Protein AF-A0A1Q7Y8P3-F1 (afdb_monomer_lite)

Sequence (904 aa):
MPASIPWQLLKSTLINNYAVGDIDGDEREEIITLSDDGTFLLIFSYFKYGDLSSSLSDTTWGQVVTMWTSKNVVSGPTSSWTLSADDQIFVANIDLSSSGSEVVIFNPNTSSLGVLKWTGTELQCVWFSTQEIPGYGSASSWVMTPGATSLTPISLAVGGETGFVIFDRLFRRIGVLDWMEDATTSGNLCCIWQATGEVFEGLSPMELVPDDQYFGVNMTGLSHSVMRWNPSMALFAALQWIGKLEVVWSGGGSVNGAVTWTLGAGDRFYCADVDGDGADEIVAVVTVTDATIPVGGVIGVFRWSNSEIECIGTQGLPGAVNTPLFPRFTDGGQSSNHIVIFNPEGFLGGTQEPRISVFQWDSDNHLALDQGYSVNAVAAGENSSSWTLKNSDQFFCADVDGDGDDEIIALAASGAAMGVFKWNGSELLCVWQVSTVVNGWGLNLIADAPATPFPYAQESFTTGDQPAIYQFISNELYQTIQAKVSDCVWCNDQSPCSQNDIRSCYKCLDNDDFVALLKQLQGLTVDPDYSATDWSTVTAALTQDFMYAYASYCLDSASQGDIRAEFLNLNKAGDFANYQTILNEANGDSIPPMPGAPASDWAAMKAALAEECGCVDDVMNLIHNMNTFAQDLEDLQTGEVSTVINNVDSDVQSQQSSAALFWIGEIADSLICGASVIPEEKEAQGALAMTASLFGTALSSTSANTPPQEVMLTEYEPTIEHEYETSIANNNQNEVIVLQDAFKLPFVNSLANAAWTWPPEFTNSASGDSDPSALLDLTATQNAYRLDFYKMIIPARFKIMVWNSADDSRPYYLAGGNRIGWETYYINVPSQAVYTESVGHNEWNIYVIFGGSDDASKSGSWIYPTTTLTDDLFQTLGVSKEDFFKRLAGWNTIQSITYEPSSL

pLDDT: mean 75.7, std 17.97, range [24.34, 96.0]

Secondary structure (DSSP, 8-state):
-PPPEEGGGG-SS----EEEE-SSSSSSPEEEEE-TTS-EEEEEEEEEGGGT-GGGTT---EEEEEEEEEESEE--SS--EE--TT-EEEEE--S--SS--EEEEEETTTTEEEEEEE-SS-EEEEEEEESEEPB-TTPPPEE--TTTEEEEEEE-STTS-EEEEEEETTTTEEEEEEEE-STTTSSEEEEEEEEESS--SBSS-----TT-EEEEEEETTEEEEEEEEETTTTEEEEEEESSSEEEEEEEESEEEBSSEEEP-TT-EEEEE--SSSSS-EEEEEEE---TTSS-SEEEEEEEEETTEEEEEEEEEESEE---EE--EEEETTEEEE-EEEEEEEEEETTEEEEEEEEEEE-TTS-EEEEEEEEESEEEE-TT--PEEP-TTEEEEEE--SSSSS-EEEEEETTTTEEEEEEE-SSSEEEEEEESSEE--SSHHHHHTSPP-B---TTS---STTHHHHHHHHHHHHHHHHHHHHHH-GGGSSSS--BTTBGGGGGGG--HHHHHHHHHHHTTPPPPTTS-HHHHHHHHHHHHHHHHHHHHHHHH-TT--SSGGGGTT-GGGTTTHHHHHHHHT-TT-SSSPPPTTS-HHHHHHHHHHHHHHHHHHHHHHHHHHHHHHHHHHHHHHHHHHHHHHHHHH-TT-------------HHHHHHHHHHTTT--S-HHHHHHHHHHHHHHHHHTTS--TTSPPP---GGGSHHHHHHHHHHHHHHHHHHHHHHTTBTTHHHHHHHHHTTT----TTTS-SSS----TTHHHHHHHHHHHHHHHHHHHHHHHH-EEEEEEEESSSS-EEEEE-SSSSEEEEE----TTSEEEEEEETTEEEEEEEEBS-S-GGGGGG-B---HHHHHIIIIIS---HHHHHHT-TT-TTSEEEE---S--

Foldseek 3Di:
DFFWFWLLQLDDLDQPAWEWWWAFQPLFIWIWGARQAQFKIWIKFKDDLCVLDVVQVPDPAIAIATQDMDTQWAAADPDIDGTGNQKHWYWAQFPLDSGITWIWIARLQQQKIFIWHDPVRYIHTPDIDTQWFCAPDPDHIDGHDRPFKDWEWADDDDRRHIWIWIAGLPQQKIFIWGWDPDPPCVTGTHTHGMDTQWFAPEPGTDGRHSQKDKYYWQADPQGRWIWIAHAVFQKIFIWHDPSYTHTQDIDHQWAAACHIDGRHSQKDWDWDQAFPPPTIKIKIKGQDPDPVDQARIKIWIWHCDPSYIHTDEMDGHQAGWDDWAWWWDDAPNDIGIKTKTWHQQGHDPHHGAIWIWIWDQDPVRYIDTDPQDIDQWACADPPGHIGGDHSSKDWYWTSSPSPPTIWIWIARNPQSKIFTWHDPNRGIHGSDMDRTIRHYDFLLVLLPRPFAFDLQVPPVQDDFCQLVLQQVLLLQLCVLCVVLLVVDPVCPDDQHCDSSHNLSCLQSDALVSLLSSLVSLVVDDDDPVGDPVSSVVNSVNSLLQSLQSHLCCLLPVNDRGHCLVCLLVPVCQVSLLVSLVLLPDPVCPSPNGRPPRDPVSSNVSSVLSSLLSNLSNLLVVLLVLLLLVLVVVLVLLLVLLVVLCCQQDVPPPDDDDDEWAFACQSLSGRCQVPVLRDPDAPLVSLVVSCVSRVSSIVSPPCPPPDDDDQDDSPHPSVNSVVNSVNNNVVSSVSSVSQSRGSSSRSSVSVSSPPSSPDDPQSVDPDDPPDDVVVVVSSLSSSLSSNQVSCLVNLQSFKAKEKEFFDLAQFDWAWDDDPDDDTDTGTQPADPLQKDWDAPPPSTIMIIGIWGDDLDRVVSVPTDGRDPSNSCCVCPVSVDDPCCCRVCHPSNVSRHYRYDDHPDD

Radius of gyration: 35.26 Å; chains: 1; bounding box: 88×80×114 Å

Structure (mmCIF, N/CA/C/O backbone):
data_AF-A0A1Q7Y8P3-F1
#
_entry.id   AF-A0A1Q7Y8P3-F1
#
loop_
_atom_site.group_PDB
_atom_site.id
_atom_site.type_symbol
_atom_site.label_atom_id
_atom_site.label_alt_id
_atom_site.label_comp_id
_atom_site.label_asym_id
_atom_site.label_entity_id
_atom_site.label_seq_id
_atom_site.pdbx_PDB_ins_code
_atom_site.Cartn_x
_atom_site.Cartn_y
_atom_site.Cartn_z
_atom_site.occupancy
_atom_site.B_iso_or_equiv
_atom_site.auth_seq_id
_atom_site.auth_comp_id
_atom_site.auth_asym_id
_atom_site.auth_atom_id
_atom_site.pdbx_PDB_model_num
ATOM 1 N N . MET A 1 1 ? 2.728 9.962 6.505 1.00 46.41 1 MET A N 1
ATOM 2 C CA . MET A 1 1 ? 2.026 8.716 6.133 1.00 46.41 1 MET A CA 1
ATOM 3 C C . MET A 1 1 ? 1.558 8.842 4.683 1.00 46.41 1 MET A C 1
ATOM 5 O O . MET A 1 1 ? 1.087 9.909 4.327 1.00 46.41 1 MET A O 1
ATOM 9 N N . PRO A 1 2 ? 1.720 7.842 3.815 1.00 52.31 2 PRO A N 1
ATOM 10 C CA . PRO A 1 2 ? 1.445 7.994 2.382 1.00 52.31 2 PRO A CA 1
ATOM 11 C C . PRO A 1 2 ? -0.027 8.167 2.024 1.00 52.31 2 PRO A C 1
ATOM 13 O O . PRO A 1 2 ? -0.910 7.618 2.681 1.00 52.31 2 PRO A O 1
ATOM 16 N N . ALA A 1 3 ? -0.242 8.847 0.900 1.00 52.56 3 ALA A N 1
ATOM 17 C CA . ALA A 1 3 ? -1.506 8.854 0.185 1.00 52.56 3 ALA A CA 1
ATOM 18 C C . ALA A 1 3 ? -1.855 7.469 -0.373 1.00 52.56 3 ALA A C 1
ATOM 20 O O . ALA A 1 3 ? -0.966 6.695 -0.729 1.00 52.56 3 ALA A O 1
ATOM 21 N N . SER A 1 4 ? -3.149 7.205 -0.534 1.00 59.16 4 SER A N 1
ATOM 22 C CA . SER A 1 4 ? -3.628 6.129 -1.397 1.00 59.16 4 SER A CA 1
ATOM 23 C C . SER A 1 4 ? -3.256 6.380 -2.851 1.00 59.16 4 SER A C 1
ATOM 25 O O . SER A 1 4 ? -3.197 7.528 -3.302 1.00 59.16 4 SER A O 1
ATOM 27 N N . ILE A 1 5 ? -3.055 5.306 -3.612 1.00 57.44 5 ILE A N 1
ATOM 28 C CA . ILE A 1 5 ? -2.610 5.405 -5.001 1.00 57.44 5 ILE A CA 1
ATOM 29 C C . ILE A 1 5 ? -3.574 4.653 -5.923 1.00 57.44 5 ILE A C 1
ATOM 31 O O . ILE A 1 5 ? -3.691 3.427 -5.842 1.00 57.44 5 ILE A O 1
ATOM 35 N N . PRO A 1 6 ? -4.252 5.359 -6.849 1.00 57.16 6 PRO A N 1
ATOM 36 C CA . PRO A 1 6 ? -4.985 4.747 -7.943 1.00 57.16 6 PRO A CA 1
ATOM 37 C C . PRO A 1 6 ? -4.081 3.818 -8.753 1.00 57.16 6 PRO A C 1
ATOM 39 O O . PRO A 1 6 ? -3.224 4.250 -9.520 1.00 57.16 6 PRO A O 1
ATOM 42 N N . TRP A 1 7 ? -4.311 2.514 -8.624 1.00 61.47 7 TRP A N 1
ATOM 43 C CA . TRP A 1 7 ? -3.541 1.469 -9.300 1.00 61.47 7 TRP A CA 1
ATOM 44 C C . TRP A 1 7 ? -3.562 1.635 -10.833 1.00 61.47 7 TRP A C 1
ATOM 46 O O . TRP A 1 7 ? -2.636 1.259 -11.547 1.00 61.47 7 TRP A O 1
ATOM 56 N N . GLN A 1 8 ? -4.607 2.285 -11.350 1.00 55.53 8 GLN A N 1
ATOM 57 C CA . GLN A 1 8 ? -4.766 2.659 -12.756 1.00 55.53 8 GLN A CA 1
ATOM 58 C C . GLN A 1 8 ? -3.674 3.626 -13.283 1.00 55.53 8 GLN A C 1
ATOM 60 O O . GLN A 1 8 ? -3.577 3.781 -14.500 1.00 55.53 8 GLN A O 1
ATOM 65 N N . LEU A 1 9 ? -2.867 4.255 -12.416 1.00 51.78 9 LEU A N 1
ATOM 66 C CA . LEU A 1 9 ? -1.700 5.079 -12.782 1.00 51.78 9 LEU A CA 1
ATOM 67 C C . LEU A 1 9 ? -0.498 4.233 -13.220 1.00 51.78 9 LEU A C 1
ATOM 69 O O . LEU A 1 9 ? 0.322 4.693 -14.005 1.00 51.78 9 LEU A O 1
ATOM 73 N N . LEU A 1 10 ? -0.427 2.979 -12.766 1.00 56.03 10 LEU A N 1
ATOM 74 C CA . LEU A 1 10 ? 0.621 2.009 -13.099 1.00 56.03 10 LEU A CA 1
ATOM 75 C C . LEU A 1 10 ? 0.317 1.257 -14.412 1.00 56.03 10 LEU A C 1
ATOM 77 O O . LEU A 1 10 ? 0.784 0.143 -14.632 1.00 56.03 10 LEU A O 1
ATOM 81 N N . LYS A 1 11 ? -0.524 1.825 -15.288 1.00 50.91 11 LYS A N 1
ATOM 82 C CA . LYS A 1 11 ? -0.815 1.258 -16.615 1.00 50.91 11 LYS A CA 1
ATOM 83 C C . LYS A 1 11 ? 0.432 1.360 -17.490 1.00 50.91 11 LYS A C 1
ATOM 85 O O . LYS A 1 11 ? 0.793 2.465 -17.876 1.00 50.91 11 LYS A O 1
ATOM 90 N N . SER A 1 12 ? 0.995 0.237 -17.932 1.00 45.47 12 SER A N 1
ATOM 91 C CA . SER A 1 12 ? 0.577 -0.416 -19.178 1.00 45.47 12 SER A CA 1
ATOM 92 C C . SER A 1 12 ? 1.350 -1.717 -19.507 1.00 45.47 12 SER A C 1
ATOM 94 O O . SER A 1 12 ? 2.410 -1.725 -20.124 1.00 45.47 12 SER A O 1
ATOM 96 N N . THR A 1 13 ? 0.709 -2.874 -19.335 1.00 42.16 13 THR A N 1
ATOM 97 C CA . THR A 1 13 ? 1.094 -4.161 -19.967 1.00 42.16 13 THR A CA 1
ATOM 98 C C . THR A 1 13 ? 2.441 -4.820 -19.616 1.00 42.16 13 THR A C 1
ATOM 100 O O . THR A 1 13 ? 2.543 -6.016 -19.883 1.00 42.16 13 THR A O 1
ATOM 103 N N . LEU A 1 14 ? 3.432 -4.140 -19.025 1.00 45.69 14 LEU A N 1
ATOM 104 C CA . LEU A 1 14 ? 4.710 -4.742 -18.610 1.00 45.69 14 LEU A CA 1
ATOM 105 C C . LEU A 1 14 ? 5.315 -4.032 -17.384 1.00 45.69 14 LEU A C 1
ATOM 107 O O . LEU A 1 14 ? 6.270 -3.265 -17.525 1.00 45.69 14 LEU A O 1
ATOM 111 N N . ILE A 1 15 ? 4.851 -4.372 -16.175 1.00 49.50 15 ILE A N 1
ATOM 112 C CA . ILE A 1 15 ? 5.590 -4.026 -14.950 1.00 49.50 15 ILE A CA 1
ATOM 113 C C . ILE A 1 15 ? 6.811 -4.954 -14.905 1.00 49.50 15 ILE A C 1
ATOM 115 O O . ILE A 1 15 ? 6.758 -6.070 -14.391 1.00 49.50 15 ILE A O 1
ATOM 119 N N . ASN A 1 16 ? 7.898 -4.535 -15.554 1.00 50.34 16 ASN A N 1
ATOM 120 C CA . ASN A 1 16 ? 9.158 -5.285 -15.618 1.00 50.34 16 ASN A CA 1
ATOM 121 C C . ASN A 1 16 ? 10.100 -4.957 -14.449 1.00 50.34 16 ASN A C 1
ATOM 123 O O . ASN A 1 16 ? 11.028 -5.722 -14.204 1.00 50.34 16 ASN A O 1
ATOM 127 N N . ASN A 1 17 ? 9.872 -3.830 -13.765 1.00 65.62 17 ASN A N 1
ATOM 128 C CA . ASN A 1 17 ? 10.719 -3.300 -12.698 1.00 65.62 17 ASN A CA 1
ATOM 129 C C . ASN A 1 17 ? 9.914 -3.206 -11.397 1.00 65.62 17 ASN A C 1
ATOM 131 O O . ASN A 1 17 ? 9.378 -2.159 -11.028 1.00 65.62 17 ASN A O 1
ATOM 135 N N . TYR A 1 18 ? 9.840 -4.346 -10.727 1.00 77.69 18 TYR A N 1
ATOM 136 C CA . TYR A 1 18 ? 9.399 -4.503 -9.350 1.00 77.69 18 TYR A CA 1
ATOM 137 C C . TYR A 1 18 ? 10.526 -5.216 -8.591 1.00 77.69 18 TYR A C 1
ATOM 139 O O . TYR A 1 18 ? 11.352 -5.907 -9.193 1.00 77.69 18 TYR A O 1
ATOM 147 N N . ALA A 1 19 ? 10.543 -5.070 -7.276 1.00 85.81 19 ALA A N 1
ATOM 148 C CA . ALA A 1 19 ? 11.376 -5.859 -6.383 1.00 85.81 19 ALA A CA 1
ATOM 149 C C . ALA A 1 19 ? 10.602 -6.117 -5.087 1.00 85.81 19 ALA A C 1
ATOM 151 O O . ALA A 1 19 ? 9.584 -5.468 -4.837 1.00 85.81 19 ALA A O 1
ATOM 152 N N . VAL A 1 20 ? 11.073 -7.072 -4.295 1.00 88.69 20 VAL A N 1
ATOM 153 C CA . VAL A 1 20 ? 10.498 -7.415 -2.993 1.00 88.69 20 VAL A CA 1
ATOM 154 C C . VAL A 1 20 ? 11.606 -7.642 -1.976 1.00 88.69 20 VAL A C 1
ATOM 156 O O . VAL A 1 20 ? 12.727 -7.977 -2.370 1.00 88.69 20 VAL A O 1
ATOM 159 N N . GLY A 1 21 ? 11.291 -7.430 -0.704 1.00 89.00 21 GLY A N 1
ATOM 160 C CA . GLY A 1 21 ? 12.166 -7.720 0.428 1.00 89.00 21 GLY A CA 1
ATOM 161 C C . GLY A 1 21 ? 11.921 -6.765 1.592 1.00 89.00 21 GLY A C 1
ATOM 162 O O . GLY A 1 21 ? 11.427 -5.658 1.387 1.00 89.00 21 GLY A O 1
ATOM 163 N N . ASP A 1 22 ? 12.283 -7.200 2.795 1.00 90.69 22 ASP A N 1
ATOM 164 C CA . ASP A 1 22 ? 12.198 -6.426 4.040 1.00 90.69 22 ASP A CA 1
ATOM 165 C C . ASP A 1 22 ? 13.050 -5.153 3.945 1.00 90.69 22 ASP A C 1
ATOM 167 O O . ASP A 1 22 ? 14.281 -5.242 3.902 1.00 90.69 22 ASP A O 1
ATOM 171 N N . ILE A 1 23 ? 12.410 -3.978 3.862 1.00 91.12 23 ILE A N 1
ATOM 172 C CA . ILE A 1 23 ? 13.066 -2.669 3.698 1.00 91.12 23 ILE A CA 1
ATOM 173 C C . ILE A 1 23 ? 13.204 -1.905 5.018 1.00 91.12 23 ILE A C 1
ATOM 175 O O . ILE A 1 23 ? 14.135 -1.103 5.140 1.00 91.12 23 ILE A O 1
ATOM 179 N N . ASP A 1 24 ? 12.315 -2.110 5.993 1.00 87.94 24 ASP A N 1
ATOM 180 C CA . ASP A 1 24 ? 12.335 -1.360 7.259 1.00 87.94 24 ASP A CA 1
ATOM 181 C C . ASP A 1 24 ? 12.821 -2.141 8.491 1.00 87.94 24 ASP A C 1
ATOM 183 O O . ASP A 1 24 ? 13.161 -1.530 9.514 1.00 87.94 24 ASP A O 1
ATOM 187 N N . GLY A 1 25 ? 13.015 -3.451 8.348 1.00 87.81 25 GLY A N 1
ATOM 188 C CA . GLY A 1 25 ? 13.586 -4.359 9.333 1.00 87.81 25 GLY A CA 1
ATOM 189 C C . GLY A 1 25 ? 12.556 -5.035 10.234 1.00 87.81 25 GLY A C 1
ATOM 190 O O . GLY A 1 25 ? 12.923 -5.388 11.361 1.00 87.81 25 GLY A O 1
ATOM 191 N N . ASP A 1 26 ? 11.296 -5.157 9.802 1.00 85.50 26 ASP A N 1
ATOM 192 C CA . ASP A 1 26 ? 10.200 -5.727 10.601 1.00 85.50 26 ASP A CA 1
ATOM 193 C C . ASP A 1 26 ? 9.876 -7.212 10.331 1.00 85.50 26 ASP A C 1
ATOM 195 O O . ASP A 1 26 ? 8.974 -7.763 10.962 1.00 85.50 26 ASP A O 1
ATOM 199 N N . GLU A 1 27 ? 10.698 -7.873 9.506 1.00 85.88 27 GLU A N 1
ATOM 200 C CA . GLU A 1 27 ? 10.572 -9.258 9.018 1.00 85.88 27 GLU A CA 1
ATOM 201 C C . GLU A 1 27 ? 9.489 -9.480 7.937 1.00 85.88 27 GLU A C 1
ATOM 203 O O . GLU A 1 27 ? 9.473 -10.561 7.349 1.00 85.88 27 GLU A O 1
ATOM 208 N N . ARG A 1 28 ? 8.648 -8.487 7.598 1.00 88.88 28 ARG A N 1
ATOM 209 C CA . ARG A 1 28 ? 7.780 -8.532 6.402 1.00 88.88 28 ARG A CA 1
ATOM 210 C C . ARG A 1 28 ? 8.511 -8.035 5.166 1.00 88.88 28 ARG A C 1
ATOM 212 O O . ARG A 1 28 ? 9.393 -7.192 5.251 1.00 88.88 28 ARG A O 1
ATOM 219 N N . GLU A 1 29 ? 8.107 -8.514 3.995 1.00 92.06 29 GLU A N 1
ATOM 220 C CA . GLU A 1 29 ? 8.658 -8.067 2.720 1.00 92.06 29 GLU A CA 1
ATOM 221 C C . GLU A 1 29 ? 7.779 -7.018 2.024 1.00 92.06 29 GLU A C 1
ATOM 223 O O . GLU A 1 29 ? 6.633 -7.267 1.636 1.00 92.06 29 GLU A O 1
ATOM 228 N N . GLU A 1 30 ? 8.354 -5.844 1.769 1.00 92.56 30 GLU A N 1
ATOM 229 C CA . GLU A 1 30 ? 7.714 -4.796 0.981 1.00 92.56 30 GLU A CA 1
ATOM 230 C C . GLU A 1 30 ? 7.625 -5.158 -0.506 1.00 92.56 30 GLU A C 1
ATOM 232 O O . GLU A 1 30 ? 8.487 -5.834 -1.065 1.00 92.56 30 GLU A O 1
ATOM 237 N N . ILE A 1 31 ? 6.626 -4.601 -1.195 1.00 89.75 31 ILE A N 1
ATOM 238 C CA . ILE A 1 31 ? 6.504 -4.627 -2.656 1.00 89.75 31 ILE A CA 1
ATOM 239 C C . ILE A 1 31 ? 6.923 -3.265 -3.208 1.00 89.75 31 ILE A C 1
ATOM 241 O O . ILE A 1 31 ? 6.226 -2.263 -3.031 1.00 89.75 31 ILE A O 1
ATOM 245 N N . ILE A 1 32 ? 8.032 -3.231 -3.941 1.00 88.69 32 ILE A N 1
ATOM 246 C CA . ILE A 1 32 ? 8.574 -2.028 -4.567 1.00 88.69 32 ILE A CA 1
ATOM 247 C C . ILE A 1 32 ? 8.224 -2.072 -6.051 1.00 88.69 32 ILE A C 1
ATOM 249 O O . ILE A 1 32 ? 8.523 -3.055 -6.727 1.00 88.69 32 ILE A O 1
ATOM 253 N N . THR A 1 33 ? 7.632 -1.009 -6.594 1.00 82.50 33 THR A N 1
ATOM 254 C CA . THR A 1 33 ? 7.349 -0.909 -8.035 1.00 82.50 33 THR A CA 1
ATOM 255 C C . THR A 1 33 ? 7.682 0.467 -8.587 1.00 82.50 33 THR A C 1
ATOM 257 O O . THR A 1 33 ? 7.419 1.499 -7.967 1.00 82.50 33 THR A O 1
ATOM 260 N N . LEU A 1 34 ? 8.231 0.471 -9.798 1.00 79.19 34 LEU A N 1
ATOM 261 C CA . LEU A 1 34 ? 8.358 1.654 -10.640 1.00 79.19 34 LEU A CA 1
ATOM 262 C C . LEU A 1 34 ? 7.122 1.767 -11.549 1.00 79.19 34 LEU A C 1
ATOM 264 O O . LEU A 1 34 ? 6.575 0.744 -11.966 1.00 79.19 34 LEU A O 1
ATOM 268 N N . SER A 1 35 ? 6.681 2.980 -11.885 1.00 74.12 35 SER A N 1
ATOM 269 C CA . SER A 1 35 ? 5.706 3.184 -12.965 1.00 74.12 35 SER A CA 1
ATOM 270 C C . SER A 1 35 ? 6.350 3.011 -14.349 1.00 74.12 35 SER A C 1
ATOM 272 O O . SER A 1 35 ? 7.523 3.326 -14.546 1.00 74.12 35 SER A O 1
ATOM 274 N N . ASP A 1 36 ? 5.575 2.565 -15.341 1.00 71.50 36 ASP A N 1
ATOM 275 C CA . ASP A 1 36 ? 6.043 2.333 -16.721 1.00 71.50 36 ASP A CA 1
ATOM 276 C C . ASP A 1 36 ? 6.677 3.557 -17.404 1.00 71.50 36 ASP A C 1
ATOM 278 O O . ASP A 1 36 ? 7.519 3.417 -18.291 1.00 71.50 36 ASP A O 1
ATOM 282 N N . ASP A 1 37 ? 6.252 4.765 -17.034 1.00 69.38 37 ASP A N 1
ATOM 283 C CA . ASP A 1 37 ? 6.813 6.021 -17.537 1.00 69.38 37 ASP A CA 1
ATOM 284 C C . ASP A 1 37 ? 8.064 6.475 -16.761 1.00 69.38 37 ASP A C 1
ATOM 286 O O . ASP A 1 37 ? 8.715 7.448 -17.148 1.00 69.38 37 ASP A O 1
ATOM 290 N N . GLY A 1 38 ? 8.418 5.762 -15.687 1.00 72.69 38 GLY A N 1
ATOM 291 C CA . GLY A 1 38 ? 9.519 6.082 -14.792 1.00 72.69 38 GLY A CA 1
ATOM 292 C C . GLY A 1 38 ? 9.292 7.318 -13.934 1.00 72.69 38 GLY A C 1
ATOM 293 O O . GLY A 1 38 ? 10.270 7.888 -13.463 1.00 72.69 38 GLY A O 1
ATOM 294 N N . THR A 1 39 ? 8.053 7.789 -13.767 1.00 72.12 39 THR A N 1
ATOM 295 C CA . THR A 1 39 ? 7.779 9.006 -12.987 1.00 72.12 39 THR A CA 1
ATOM 296 C C . THR A 1 39 ? 7.434 8.746 -11.528 1.00 72.12 39 THR A C 1
ATOM 298 O O . THR A 1 39 ? 7.529 9.684 -10.744 1.00 72.12 39 THR A O 1
ATOM 301 N N . PHE A 1 40 ? 7.100 7.519 -11.125 1.00 74.94 40 PHE A N 1
ATOM 302 C CA . PHE A 1 40 ? 6.807 7.171 -9.734 1.00 74.94 40 PHE A CA 1
ATOM 303 C C . PHE A 1 40 ? 7.591 5.949 -9.264 1.00 74.94 40 PHE A C 1
ATOM 305 O O . PHE A 1 40 ? 7.664 4.941 -9.964 1.00 74.94 40 PHE A O 1
ATOM 312 N N . LEU A 1 41 ? 8.100 6.031 -8.034 1.00 80.12 41 LEU A N 1
ATOM 313 C CA . LEU A 1 41 ? 8.550 4.890 -7.241 1.00 80.12 41 LEU A CA 1
ATOM 314 C C . LEU A 1 41 ? 7.574 4.717 -6.075 1.00 80.12 41 LEU A C 1
ATOM 316 O O . LEU A 1 41 ? 7.200 5.695 -5.422 1.00 80.12 41 LEU A O 1
ATOM 320 N N . LEU A 1 42 ? 7.121 3.489 -5.853 1.00 81.50 42 LEU A N 1
ATOM 321 C CA . LEU A 1 42 ? 6.123 3.142 -4.850 1.00 81.50 42 LEU A CA 1
ATOM 322 C C . LEU A 1 42 ? 6.655 1.992 -4.000 1.00 81.50 42 LEU A C 1
ATOM 324 O O . LEU A 1 42 ? 7.269 1.069 -4.534 1.00 81.50 42 LEU A O 1
ATOM 328 N N . ILE A 1 43 ? 6.372 2.048 -2.703 1.00 86.31 43 ILE A N 1
ATOM 329 C CA . ILE A 1 43 ? 6.559 0.948 -1.761 1.00 86.31 43 ILE A CA 1
ATOM 330 C C . ILE A 1 43 ? 5.193 0.648 -1.151 1.00 86.31 43 ILE A C 1
ATOM 332 O O . ILE A 1 43 ? 4.517 1.552 -0.645 1.00 86.31 43 ILE A O 1
ATOM 336 N N . PHE A 1 44 ? 4.795 -0.615 -1.194 1.00 87.69 44 PHE A N 1
ATOM 337 C CA . PHE A 1 44 ? 3.623 -1.133 -0.507 1.00 87.69 44 PHE A CA 1
ATOM 338 C C . PHE A 1 44 ? 4.043 -2.149 0.554 1.00 87.69 44 PHE A C 1
ATOM 340 O O . PHE A 1 44 ? 5.002 -2.881 0.341 1.00 87.69 44 PHE A O 1
ATOM 347 N N . SER A 1 45 ? 3.289 -2.234 1.645 1.00 89.62 45 SER A N 1
ATOM 348 C CA . SER A 1 45 ? 3.461 -3.255 2.688 1.00 89.62 45 SER A CA 1
ATOM 349 C C . SER A 1 45 ? 2.099 -3.889 2.996 1.00 89.62 45 SER A C 1
ATOM 351 O O . SER A 1 45 ? 1.056 -3.284 2.702 1.00 89.62 45 SER A O 1
ATOM 353 N N . TYR A 1 46 ? 2.066 -5.116 3.520 1.00 89.75 46 TYR A N 1
ATOM 354 C CA . TYR A 1 46 ? 0.811 -5.799 3.843 1.00 89.75 46 TYR A CA 1
ATOM 355 C C . TYR A 1 46 ? 0.426 -5.561 5.303 1.00 89.75 46 TYR A C 1
ATOM 357 O O . TYR A 1 46 ? 1.092 -5.985 6.246 1.00 89.75 46 TYR A O 1
ATOM 365 N N . PHE A 1 47 ? -0.692 -4.870 5.474 1.00 86.56 47 PHE A N 1
ATOM 366 C CA . PHE A 1 47 ? -1.197 -4.396 6.749 1.00 86.56 47 PHE A CA 1
ATOM 367 C C . PHE A 1 47 ? -2.298 -5.309 7.294 1.00 86.56 47 PHE A C 1
ATOM 369 O O . PHE A 1 47 ? -3.258 -5.636 6.587 1.00 86.56 47 PHE A O 1
ATOM 376 N N . LYS A 1 48 ? -2.199 -5.651 8.580 1.00 84.44 48 LYS A N 1
ATOM 377 C CA . LYS A 1 48 ? -3.237 -6.325 9.375 1.00 84.44 48 LYS A CA 1
ATOM 378 C C . LYS A 1 48 ? -3.672 -5.389 10.509 1.00 84.44 48 LYS A C 1
ATOM 380 O O . LYS A 1 48 ? -2.873 -4.632 11.048 1.00 84.44 48 LYS A O 1
ATOM 385 N N . TYR A 1 49 ? -4.926 -5.460 10.963 1.00 79.62 49 TYR A N 1
ATOM 386 C CA . TYR A 1 49 ? -5.368 -4.591 12.072 1.00 79.62 49 TYR A CA 1
ATOM 387 C C . TYR A 1 49 ? -4.654 -4.858 13.406 1.00 79.62 49 TYR A C 1
ATOM 389 O O . TYR A 1 49 ? -4.564 -3.949 14.236 1.00 79.62 49 TYR A O 1
ATOM 397 N N . GLY A 1 50 ? -4.089 -6.056 13.586 1.00 74.88 50 GLY A N 1
ATOM 398 C CA . GLY A 1 50 ? -3.179 -6.371 14.690 1.00 74.88 50 GLY A CA 1
ATOM 399 C C . GLY A 1 50 ? -1.961 -5.440 14.785 1.00 74.88 50 GLY A C 1
ATOM 400 O O . GLY A 1 50 ? -1.470 -5.215 15.892 1.00 74.88 50 GLY A O 1
ATOM 401 N N . ASP A 1 51 ? -1.537 -4.837 13.671 1.00 76.50 51 ASP A N 1
ATOM 402 C CA . ASP A 1 51 ? -0.388 -3.926 13.592 1.00 76.50 51 ASP A CA 1
ATOM 403 C C . ASP A 1 51 ? -0.675 -2.589 14.298 1.00 76.50 51 ASP A C 1
ATOM 405 O O . ASP A 1 51 ? 0.224 -1.971 14.867 1.00 76.50 51 ASP A O 1
ATOM 409 N N . LEU A 1 52 ? -1.944 -2.150 14.318 1.00 74.62 52 LEU A N 1
ATOM 410 C CA . LEU A 1 52 ? -2.363 -0.968 15.082 1.00 74.62 52 LEU A CA 1
ATOM 411 C C . LEU A 1 52 ? -2.400 -1.244 16.588 1.00 74.62 52 LEU A C 1
ATOM 413 O O . LEU A 1 52 ? -2.150 -0.353 17.401 1.00 74.62 52 LEU A O 1
ATOM 417 N N . SER A 1 53 ? -2.790 -2.462 16.973 1.00 72.31 53 SER A N 1
ATOM 418 C CA . SER A 1 53 ? -2.869 -2.885 18.366 1.00 72.31 53 SER A CA 1
ATOM 419 C C . SER A 1 53 ? -2.982 -4.396 18.483 1.00 72.31 53 SER A C 1
ATOM 421 O O . SER A 1 53 ? -3.848 -5.025 17.877 1.00 72.31 53 SER A O 1
ATOM 423 N N . SER A 1 54 ? -2.228 -4.963 19.425 1.00 74.75 54 SER A N 1
ATOM 424 C CA . SER A 1 54 ? -2.350 -6.375 19.809 1.00 74.75 54 SER A CA 1
ATOM 425 C C . SER A 1 54 ? -3.759 -6.785 20.271 1.00 74.75 54 SER A C 1
ATOM 427 O O . SER A 1 54 ? -4.077 -7.972 20.233 1.00 74.75 54 SER A O 1
ATOM 429 N N . SER A 1 55 ? -4.637 -5.841 20.646 1.00 70.00 55 SER A N 1
ATOM 430 C CA . SER A 1 55 ? -6.059 -6.116 20.923 1.00 70.00 55 SER A CA 1
ATOM 431 C C . SER A 1 55 ? -6.883 -6.497 19.683 1.00 70.00 55 SER A C 1
ATOM 433 O O . SER A 1 55 ? -7.999 -6.981 19.839 1.00 70.00 55 SER A O 1
ATOM 435 N N . LEU A 1 56 ? -6.350 -6.278 18.477 1.00 75.56 56 LEU A N 1
ATOM 436 C CA . LEU A 1 56 ? -6.959 -6.597 17.181 1.00 75.56 56 LEU A CA 1
ATOM 437 C C . LEU A 1 56 ? -6.248 -7.772 16.476 1.00 75.56 56 LEU A C 1
ATOM 439 O O . LEU A 1 56 ? -6.494 -8.029 15.306 1.00 75.56 56 LEU A O 1
ATOM 443 N N . SER A 1 57 ? -5.370 -8.498 17.177 1.00 67.19 57 SER A N 1
ATOM 444 C CA . SER A 1 57 ? -4.528 -9.565 16.602 1.00 67.19 57 SER A CA 1
ATOM 445 C C . SER A 1 57 ? -5.281 -10.810 16.109 1.00 67.19 57 SER A C 1
ATOM 447 O O . SER A 1 57 ? -4.747 -11.547 15.288 1.00 67.19 57 SER A O 1
ATOM 449 N N . ASP A 1 58 ? -6.529 -11.023 16.539 1.00 59.75 58 ASP A N 1
ATOM 450 C CA . ASP A 1 58 ? -7.385 -12.124 16.064 1.00 59.75 58 ASP A CA 1
ATOM 451 C C . ASP A 1 58 ? -8.001 -11.867 14.658 1.00 59.75 58 ASP A C 1
ATOM 453 O O . ASP A 1 58 ? -8.872 -12.620 14.215 1.00 59.75 58 ASP A O 1
ATOM 457 N N . THR A 1 59 ? -7.610 -10.807 13.934 1.00 61.06 59 THR A N 1
ATOM 458 C CA . THR A 1 59 ? -8.150 -10.517 12.592 1.00 61.06 59 THR A CA 1
ATOM 459 C C . THR A 1 59 ? -7.493 -11.352 11.491 1.00 61.06 59 THR A C 1
ATOM 461 O O . THR A 1 59 ? -6.316 -11.168 11.198 1.00 61.06 59 THR A O 1
ATOM 464 N N . THR A 1 60 ? -8.281 -12.173 10.784 1.00 62.66 60 THR A N 1
ATOM 465 C CA . THR A 1 60 ? -7.864 -12.881 9.551 1.00 62.66 60 THR A CA 1
ATOM 466 C C . THR A 1 60 ? -7.778 -11.977 8.315 1.00 62.66 60 THR A C 1
ATOM 468 O O . THR A 1 60 ? -7.392 -12.429 7.240 1.00 62.66 60 THR A O 1
ATOM 471 N N . TRP A 1 61 ? -8.159 -10.704 8.443 1.00 71.69 61 TRP A N 1
ATOM 472 C CA . TRP A 1 61 ? -8.190 -9.740 7.349 1.00 71.69 61 TRP A CA 1
ATOM 473 C C . TRP A 1 61 ? -6.916 -8.898 7.306 1.00 71.69 61 TRP A C 1
ATOM 475 O O . TRP A 1 61 ? -6.555 -8.257 8.295 1.00 71.69 61 TRP A O 1
ATOM 485 N N . GLY A 1 62 ? -6.292 -8.866 6.133 1.00 80.12 62 GLY A N 1
ATOM 486 C CA . GLY A 1 62 ? -5.206 -7.956 5.803 1.00 80.12 62 GLY A CA 1
ATOM 487 C C . GLY A 1 62 ? -5.374 -7.387 4.398 1.00 80.12 62 GLY A C 1
ATOM 488 O O . GLY A 1 62 ? -6.194 -7.860 3.605 1.00 80.12 62 GLY A O 1
ATOM 489 N N . GLN A 1 63 ? -4.617 -6.338 4.106 1.00 86.94 63 GLN A N 1
ATOM 490 C CA . GLN A 1 63 ? -4.620 -5.669 2.813 1.00 86.94 63 GLN A CA 1
ATOM 491 C C . GLN A 1 63 ? -3.265 -5.049 2.499 1.00 86.94 63 GLN A C 1
ATOM 493 O O . GLN A 1 63 ? -2.565 -4.581 3.391 1.00 86.94 63 GLN A O 1
ATOM 498 N N . VAL A 1 64 ? -2.928 -4.970 1.213 1.00 88.19 64 VAL A N 1
ATOM 499 C CA . VAL A 1 64 ? -1.781 -4.172 0.772 1.00 88.19 64 VAL A CA 1
ATOM 500 C C . VAL A 1 64 ? -2.129 -2.691 0.919 1.00 88.19 64 VAL A C 1
ATOM 502 O O . VAL A 1 64 ? -3.151 -2.242 0.394 1.00 88.19 64 VAL A O 1
ATOM 505 N N . VAL A 1 65 ? -1.268 -1.938 1.603 1.00 84.12 65 VAL A N 1
ATOM 506 C CA . VAL A 1 65 ? -1.375 -0.482 1.760 1.00 84.12 65 VAL A CA 1
ATOM 507 C C . VAL A 1 65 ? -0.143 0.223 1.205 1.00 84.12 65 VAL A C 1
ATOM 509 O O . VAL A 1 65 ? 0.951 -0.338 1.146 1.00 84.12 65 VAL A O 1
ATOM 512 N N . THR A 1 66 ? -0.302 1.482 0.806 1.00 80.81 66 THR A N 1
ATOM 513 C CA . THR A 1 66 ? 0.830 2.329 0.406 1.00 80.81 66 THR A CA 1
ATOM 514 C C . THR A 1 66 ? 1.677 2.664 1.634 1.00 80.81 66 THR A C 1
ATOM 516 O O . THR A 1 66 ? 1.187 3.296 2.569 1.00 80.81 66 THR A O 1
ATOM 519 N N . MET A 1 67 ? 2.950 2.259 1.619 1.00 81.56 67 MET A N 1
ATOM 520 C CA . MET A 1 67 ? 3.941 2.492 2.679 1.00 81.56 67 MET A CA 1
ATOM 521 C C . MET A 1 67 ? 4.853 3.688 2.370 1.00 81.56 67 MET A C 1
ATOM 523 O O . MET A 1 67 ? 5.203 4.443 3.279 1.00 81.56 67 MET A O 1
ATOM 527 N N . TRP A 1 68 ? 5.149 3.946 1.091 1.00 81.88 68 TRP A N 1
ATOM 528 C CA . TRP A 1 68 ? 5.830 5.165 0.646 1.00 81.88 68 TRP A CA 1
ATOM 529 C C . TRP A 1 68 ? 5.652 5.423 -0.856 1.00 81.88 68 TRP A C 1
ATOM 531 O O . TRP A 1 68 ? 5.376 4.510 -1.632 1.00 81.88 68 TRP A O 1
ATOM 541 N N . THR A 1 69 ? 5.841 6.671 -1.291 1.00 74.69 69 THR A N 1
ATOM 542 C CA . THR A 1 69 ? 5.971 7.003 -2.715 1.00 74.69 69 THR A CA 1
ATOM 543 C C . THR A 1 69 ? 6.844 8.237 -2.942 1.00 74.69 69 THR A C 1
ATOM 545 O O . THR A 1 69 ? 6.871 9.151 -2.118 1.00 74.69 69 THR A O 1
ATOM 548 N N . SER A 1 70 ? 7.512 8.281 -4.093 1.00 73.62 70 SER A N 1
ATOM 549 C CA . SER A 1 70 ? 8.141 9.475 -4.655 1.00 73.62 70 SER A CA 1
ATOM 550 C C . SER A 1 70 ? 7.744 9.653 -6.122 1.00 73.62 70 SER A C 1
ATOM 552 O O . SER A 1 70 ? 7.493 8.681 -6.838 1.00 73.62 70 SER A O 1
ATOM 554 N N . LYS A 1 71 ? 7.735 10.915 -6.571 1.00 72.50 71 LYS A N 1
ATOM 555 C CA . LYS A 1 71 ? 7.532 11.319 -7.962 1.00 72.50 71 LYS A CA 1
ATOM 556 C C . LYS A 1 71 ? 8.780 12.008 -8.519 1.00 72.50 71 LYS A C 1
ATOM 558 O O . LYS A 1 71 ? 9.286 12.959 -7.929 1.00 72.50 71 LYS A O 1
ATOM 563 N N . ASN A 1 72 ? 9.226 11.581 -9.697 1.00 73.62 72 ASN A N 1
ATOM 564 C CA . ASN A 1 72 ? 10.398 12.013 -10.473 1.00 73.62 72 ASN A CA 1
ATOM 565 C C . ASN A 1 72 ? 11.773 11.862 -9.798 1.00 73.62 72 ASN A C 1
ATOM 567 O O . ASN A 1 72 ? 12.760 11.685 -10.511 1.00 73.62 72 ASN A O 1
ATOM 571 N N . VAL A 1 73 ? 11.888 11.989 -8.472 1.00 80.06 73 VAL A N 1
ATOM 572 C CA . VAL A 1 73 ? 13.186 12.044 -7.789 1.00 80.06 73 VAL A CA 1
ATOM 573 C C . VAL A 1 73 ? 13.145 11.474 -6.372 1.00 80.06 73 VAL A C 1
ATOM 575 O O . VAL A 1 73 ? 12.388 11.929 -5.519 1.00 80.06 73 VAL A O 1
ATOM 578 N N . VAL A 1 74 ? 14.016 10.507 -6.085 1.00 83.31 74 VAL A N 1
ATOM 579 C CA . VAL A 1 74 ? 14.294 10.083 -4.707 1.00 83.31 74 VAL A CA 1
ATOM 580 C C . VAL A 1 74 ? 15.392 10.988 -4.163 1.00 83.31 74 VAL A C 1
ATOM 582 O O . VAL A 1 74 ? 16.557 10.862 -4.546 1.00 83.31 74 VAL A O 1
ATOM 585 N N . SER A 1 75 ? 15.016 11.951 -3.325 1.00 85.44 75 SER A N 1
ATOM 586 C CA . SER A 1 75 ? 15.958 12.855 -2.658 1.00 85.44 75 SER A CA 1
ATOM 587 C C . SER A 1 75 ? 16.685 12.164 -1.503 1.00 85.44 75 SER A C 1
ATOM 589 O O . SER A 1 75 ? 16.302 11.093 -1.040 1.00 85.44 75 SER A O 1
ATOM 591 N N . GLY A 1 76 ? 17.761 12.781 -1.031 1.00 80.69 76 GLY A N 1
ATOM 592 C CA . GLY A 1 76 ? 18.514 12.355 0.139 1.00 80.69 76 GLY A CA 1
ATOM 593 C C . GLY A 1 76 ? 19.456 13.468 0.609 1.00 80.69 76 GLY A C 1
ATOM 594 O O . GLY A 1 76 ? 19.589 14.491 -0.068 1.00 80.69 76 GLY A O 1
ATOM 595 N N . PRO A 1 77 ? 20.138 13.308 1.758 1.00 76.50 77 PRO A N 1
ATOM 596 C CA . PRO A 1 77 ? 20.822 14.417 2.433 1.00 76.50 77 PRO A CA 1
ATOM 597 C C . PRO A 1 77 ? 22.007 15.005 1.649 1.00 76.50 77 PRO A C 1
ATOM 599 O O . PRO A 1 77 ? 22.450 16.124 1.912 1.00 76.50 77 PRO A O 1
ATOM 602 N N . THR A 1 78 ? 22.562 14.224 0.721 1.00 75.88 78 THR A N 1
ATOM 603 C CA . THR A 1 78 ? 23.781 14.530 -0.046 1.00 75.88 78 THR A CA 1
ATOM 604 C C . THR A 1 78 ? 23.667 14.199 -1.535 1.00 75.88 78 THR A C 1
ATOM 606 O O . THR A 1 78 ? 24.508 14.651 -2.315 1.00 75.88 78 THR A O 1
ATOM 609 N N . SER A 1 79 ? 22.666 13.413 -1.939 1.00 82.06 79 SER A N 1
ATOM 610 C CA . SER A 1 79 ? 22.493 12.918 -3.305 1.00 82.06 79 SER A CA 1
ATOM 611 C C . SER A 1 79 ? 21.015 12.733 -3.639 1.00 82.06 79 SER A C 1
ATOM 613 O O . SER A 1 79 ? 20.178 12.678 -2.742 1.00 82.06 79 SER A O 1
ATOM 615 N N . SER A 1 80 ? 20.689 12.656 -4.927 1.00 88.62 80 SER A N 1
ATOM 616 C CA . SER A 1 80 ? 19.334 12.382 -5.396 1.00 88.62 80 SER A CA 1
ATOM 617 C C . SER A 1 80 ? 19.359 11.525 -6.657 1.00 88.62 80 SER A C 1
ATOM 619 O O . SER A 1 80 ? 20.261 11.648 -7.489 1.00 88.62 80 SER A O 1
ATOM 621 N N . TRP A 1 81 ? 18.353 10.664 -6.797 1.00 91.75 81 TRP A N 1
ATOM 622 C CA . TRP A 1 81 ? 18.157 9.809 -7.961 1.00 91.75 81 TRP A CA 1
ATOM 623 C C . TRP A 1 81 ? 16.966 10.298 -8.779 1.00 91.75 81 TRP A C 1
ATOM 625 O O . TRP A 1 81 ? 15.840 10.271 -8.288 1.00 91.75 81 TRP A O 1
ATOM 635 N N . THR A 1 82 ? 17.184 10.727 -10.023 1.00 89.50 82 THR A N 1
ATOM 636 C CA . THR A 1 82 ? 16.084 10.999 -10.963 1.00 89.50 82 THR A CA 1
ATOM 637 C C . THR A 1 82 ? 15.581 9.689 -11.558 1.00 89.50 82 THR A C 1
ATOM 639 O O . THR A 1 82 ? 16.346 8.992 -12.220 1.00 89.50 82 THR A O 1
ATOM 642 N N . LEU A 1 83 ? 14.301 9.395 -11.338 1.00 83.94 83 LEU A N 1
ATOM 643 C CA . LEU A 1 83 ? 13.635 8.185 -11.811 1.00 83.94 83 LEU A CA 1
ATOM 644 C C . LEU A 1 83 ? 13.529 8.157 -13.348 1.00 83.94 83 LEU A C 1
ATOM 646 O O . LEU A 1 83 ? 13.413 9.193 -14.012 1.00 83.94 83 LEU A O 1
ATOM 650 N N . SER A 1 84 ? 13.588 6.955 -13.918 1.00 86.88 84 SER A N 1
ATOM 651 C CA . SER A 1 84 ? 13.528 6.696 -15.357 1.00 86.88 84 SER A CA 1
ATOM 652 C C . SER A 1 84 ? 12.951 5.308 -15.632 1.00 86.88 84 SER A C 1
ATOM 654 O O . SER A 1 84 ? 13.283 4.361 -14.936 1.00 86.88 84 SER A O 1
ATOM 656 N N . ALA A 1 85 ? 12.152 5.149 -16.693 1.00 82.94 85 ALA A N 1
ATOM 657 C CA . ALA A 1 85 ? 11.524 3.867 -17.050 1.00 82.94 85 ALA A CA 1
ATOM 658 C C . ALA A 1 85 ? 12.529 2.717 -17.293 1.00 82.94 85 ALA A C 1
ATOM 660 O O . ALA A 1 85 ? 12.172 1.543 -17.212 1.00 82.94 85 ALA A O 1
ATOM 661 N N . ASP A 1 86 ? 13.788 3.056 -17.590 1.00 86.50 86 ASP A N 1
ATOM 662 C CA . ASP A 1 86 ? 14.887 2.105 -17.775 1.00 86.50 86 ASP A CA 1
ATOM 663 C C . ASP A 1 86 ? 15.546 1.653 -16.450 1.00 86.50 86 ASP A C 1
ATOM 665 O O . ASP A 1 86 ? 16.465 0.833 -16.487 1.00 86.50 86 ASP A O 1
ATOM 669 N N . ASP A 1 87 ? 15.131 2.188 -15.295 1.00 90.62 87 ASP A N 1
ATOM 670 C CA . ASP A 1 87 ? 15.722 1.891 -13.985 1.00 90.62 87 ASP A CA 1
ATOM 671 C C . ASP A 1 87 ? 15.415 0.457 -13.534 1.00 90.62 87 ASP A C 1
ATOM 673 O O . ASP A 1 87 ? 14.265 0.074 -13.335 1.00 90.62 87 ASP A O 1
ATOM 677 N N . GLN A 1 88 ? 16.468 -0.328 -13.320 1.00 90.81 88 GLN A N 1
ATOM 678 C CA . GLN A 1 88 ? 16.407 -1.667 -12.744 1.00 90.81 88 GLN A CA 1
ATOM 679 C C . GLN A 1 88 ? 16.542 -1.570 -11.225 1.00 90.81 88 GLN A C 1
ATOM 681 O O . GLN A 1 88 ? 17.450 -0.900 -10.730 1.00 90.81 88 GLN A O 1
ATOM 686 N N . ILE A 1 89 ? 15.655 -2.247 -10.498 1.00 90.88 89 ILE A N 1
ATOM 687 C CA . ILE A 1 89 ? 15.565 -2.198 -9.036 1.00 90.88 89 ILE A CA 1
ATOM 688 C C . ILE A 1 89 ? 15.972 -3.558 -8.467 1.00 90.88 89 ILE A C 1
ATOM 690 O O . ILE A 1 89 ? 15.509 -4.595 -8.938 1.00 90.88 89 ILE A O 1
ATOM 694 N N . PHE A 1 90 ? 16.821 -3.545 -7.443 1.00 90.75 90 PHE A N 1
ATOM 695 C CA . PHE A 1 90 ? 17.205 -4.713 -6.657 1.00 90.75 90 PHE A CA 1
ATOM 696 C C . PHE A 1 90 ? 17.030 -4.377 -5.174 1.00 90.75 90 PHE A C 1
ATOM 698 O O . PHE A 1 90 ? 17.466 -3.310 -4.747 1.00 90.75 90 PHE A O 1
ATOM 705 N N . VAL A 1 91 ? 16.434 -5.275 -4.393 1.00 90.69 91 VAL A N 1
ATOM 706 C CA . VAL A 1 91 ? 16.433 -5.192 -2.924 1.00 90.69 91 VAL A CA 1
ATOM 707 C C . VAL A 1 91 ? 17.504 -6.145 -2.409 1.00 90.69 91 VAL A C 1
ATOM 709 O O . VAL A 1 91 ? 17.632 -7.264 -2.909 1.00 90.69 91 VAL A O 1
ATOM 712 N N . ALA A 1 92 ? 18.338 -5.668 -1.492 1.00 87.69 92 ALA A N 1
ATOM 713 C CA . ALA A 1 92 ? 19.484 -6.406 -0.984 1.00 87.69 92 ALA A CA 1
ATOM 714 C C . ALA A 1 92 ? 19.944 -5.822 0.354 1.00 87.69 92 ALA A C 1
ATOM 716 O O . ALA A 1 92 ? 20.133 -4.615 0.459 1.00 87.69 92 ALA A O 1
ATOM 717 N N . ASN A 1 93 ? 20.207 -6.666 1.352 1.00 87.25 93 ASN A N 1
ATOM 718 C CA . ASN A 1 93 ? 20.944 -6.245 2.542 1.00 87.25 93 ASN A CA 1
ATOM 719 C C . ASN A 1 93 ? 22.430 -6.111 2.165 1.00 87.25 93 ASN A C 1
ATOM 721 O O . ASN A 1 93 ? 23.136 -7.119 2.037 1.00 87.25 93 ASN A O 1
ATOM 725 N N . ILE A 1 94 ? 22.882 -4.882 1.901 1.00 87.25 94 ILE A N 1
ATOM 726 C CA . ILE A 1 94 ? 24.246 -4.620 1.416 1.00 87.25 94 ILE A CA 1
ATOM 727 C C . ILE A 1 94 ? 25.192 -4.179 2.531 1.00 87.25 94 ILE A C 1
ATOM 729 O O . ILE A 1 94 ? 26.397 -4.321 2.363 1.00 87.25 94 ILE A O 1
ATOM 733 N N . ASP A 1 95 ? 24.681 -3.642 3.646 1.00 81.00 95 ASP A N 1
ATOM 734 C CA . ASP A 1 95 ? 25.508 -3.058 4.714 1.00 81.00 95 ASP A CA 1
ATOM 735 C C . ASP A 1 95 ? 25.501 -3.831 6.051 1.00 81.00 95 ASP A C 1
ATOM 737 O O . ASP A 1 95 ? 26.170 -3.418 7.004 1.00 81.00 95 ASP A O 1
ATOM 741 N N . LEU A 1 96 ? 24.788 -4.966 6.126 1.00 71.50 96 LEU A N 1
ATOM 742 C CA . LEU A 1 96 ? 24.598 -5.788 7.334 1.00 71.50 96 LEU A CA 1
ATOM 743 C C . LEU A 1 96 ? 24.023 -5.026 8.544 1.00 71.50 96 LEU A C 1
ATOM 745 O O . LEU A 1 96 ? 24.124 -5.495 9.687 1.00 71.50 96 LEU A O 1
ATOM 749 N N . SER A 1 97 ? 23.408 -3.861 8.334 1.00 67.56 97 SER A N 1
ATOM 750 C CA . SER A 1 97 ? 22.680 -3.170 9.393 1.00 67.56 97 SER A CA 1
ATOM 751 C C . SER A 1 97 ? 21.406 -3.931 9.771 1.00 67.56 97 SER A C 1
ATOM 753 O O . SER A 1 97 ? 20.815 -4.670 8.987 1.00 67.56 97 SER A O 1
ATOM 755 N N . SER A 1 98 ? 20.976 -3.769 11.023 1.00 59.31 98 SER A N 1
ATOM 756 C CA . SER A 1 98 ? 19.750 -4.379 11.548 1.00 59.31 98 SER A CA 1
ATOM 757 C C . SER A 1 98 ? 18.533 -3.469 11.324 1.00 59.31 98 SER A C 1
ATOM 759 O O . SER A 1 98 ? 17.806 -3.191 12.278 1.00 59.31 98 SER A O 1
ATOM 761 N N . SER A 1 99 ? 18.399 -2.889 10.129 1.00 66.19 99 SER A N 1
ATOM 762 C CA . SER A 1 99 ? 17.397 -1.855 9.817 1.00 66.19 99 SER A CA 1
ATOM 763 C C . SER A 1 99 ? 16.761 -2.048 8.435 1.00 66.19 99 SER A C 1
ATOM 765 O O . SER A 1 99 ? 16.586 -1.066 7.716 1.00 66.19 99 SER A O 1
ATOM 767 N N . GLY A 1 100 ? 16.510 -3.303 8.057 1.00 84.38 100 GLY A N 1
ATOM 768 C CA . GLY A 1 100 ? 16.006 -3.680 6.736 1.00 84.38 100 GLY A CA 1
ATOM 769 C C . GLY A 1 100 ? 17.080 -3.720 5.645 1.00 84.38 100 GLY A C 1
ATOM 770 O O . GLY A 1 100 ? 18.279 -3.604 5.914 1.00 84.38 100 GLY A O 1
ATOM 771 N N . SER A 1 101 ? 16.625 -3.930 4.414 1.00 90.44 101 SER A N 1
ATOM 772 C CA . SER A 1 101 ? 17.421 -4.056 3.192 1.00 90.44 101 SER A CA 1
ATOM 773 C C . SER A 1 101 ? 17.468 -2.749 2.400 1.00 90.44 101 SER A C 1
ATOM 775 O O . SER A 1 101 ? 16.528 -1.955 2.382 1.00 90.44 101 SER A O 1
ATOM 777 N N . GLU A 1 102 ? 18.549 -2.547 1.653 1.00 92.38 102 GLU A N 1
ATOM 778 C CA . GLU A 1 102 ? 18.705 -1.406 0.758 1.00 92.38 102 GLU A CA 1
ATOM 779 C C . GLU A 1 102 ? 18.069 -1.657 -0.613 1.00 92.38 102 GLU A C 1
ATOM 781 O O . GLU A 1 102 ? 18.058 -2.772 -1.140 1.00 92.38 102 GLU A O 1
ATOM 786 N N . VAL A 1 103 ? 17.629 -0.572 -1.252 1.00 93.62 103 VAL A N 1
ATOM 787 C CA . VAL A 1 103 ? 17.209 -0.573 -2.654 1.00 93.62 103 VAL A CA 1
ATOM 788 C C . VAL A 1 103 ? 18.371 -0.092 -3.520 1.00 93.62 103 VAL A C 1
ATOM 790 O O . VAL A 1 103 ? 18.718 1.090 -3.532 1.00 93.62 103 VAL A O 1
ATOM 793 N N . VAL A 1 104 ? 18.970 -1.000 -4.283 1.00 93.94 104 VAL A N 1
ATOM 794 C CA . VAL A 1 104 ? 19.998 -0.680 -5.279 1.00 93.94 104 VAL A CA 1
ATOM 795 C C . VAL A 1 104 ? 19.322 -0.439 -6.624 1.00 93.94 104 VAL A C 1
ATOM 797 O O . VAL A 1 104 ? 18.644 -1.315 -7.158 1.00 93.94 104 VAL A O 1
ATOM 800 N N . ILE A 1 105 ? 19.516 0.754 -7.186 1.00 93.62 105 ILE A N 1
ATOM 801 C CA . ILE A 1 105 ? 18.864 1.194 -8.424 1.00 93.62 105 ILE A CA 1
ATOM 802 C C . ILE A 1 105 ? 19.902 1.454 -9.521 1.00 93.62 105 ILE A C 1
ATOM 804 O O . ILE A 1 105 ? 20.882 2.174 -9.322 1.00 93.62 105 ILE A O 1
ATOM 808 N N . PHE A 1 106 ? 19.724 0.828 -10.684 1.00 93.50 106 PHE A N 1
ATOM 809 C CA . PHE A 1 106 ? 20.684 0.849 -11.788 1.00 93.50 106 PHE A CA 1
ATOM 810 C C . PHE A 1 106 ? 20.016 1.237 -13.103 1.00 93.50 106 PHE A C 1
ATOM 812 O O . PHE A 1 106 ? 19.127 0.541 -13.585 1.00 93.50 106 PHE A O 1
ATOM 819 N N . ASN A 1 107 ? 20.517 2.288 -13.749 1.00 92.94 107 ASN A N 1
ATOM 820 C CA . ASN A 1 107 ? 20.079 2.664 -15.087 1.00 92.94 107 ASN A CA 1
ATOM 821 C C . ASN A 1 107 ? 21.148 2.274 -16.129 1.00 92.94 107 ASN A C 1
ATOM 823 O O . ASN A 1 107 ? 22.187 2.947 -16.234 1.00 92.94 107 ASN A O 1
ATOM 827 N N . PRO A 1 108 ? 20.914 1.231 -16.949 1.00 88.94 108 PRO A N 1
ATOM 828 C CA . PRO A 1 108 ? 21.878 0.783 -17.948 1.00 88.94 108 PRO A CA 1
ATOM 829 C C . PRO A 1 108 ? 22.080 1.799 -19.079 1.00 88.94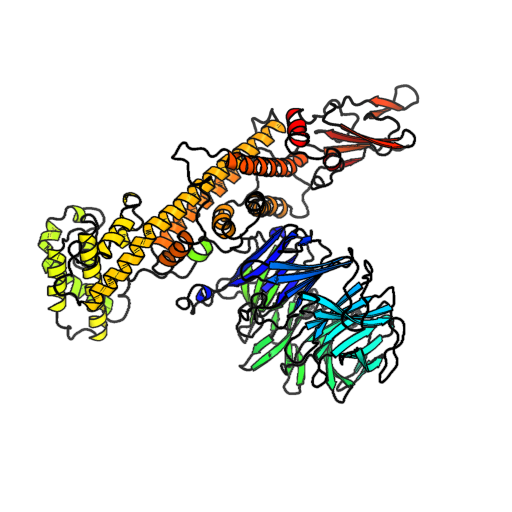 108 PRO A C 1
ATOM 831 O O . PRO A 1 108 ? 23.159 1.830 -19.676 1.00 88.94 108 PRO A O 1
ATOM 834 N N . ASN A 1 109 ? 21.088 2.642 -19.382 1.00 88.06 109 ASN A N 1
ATOM 835 C CA . ASN A 1 109 ? 21.133 3.580 -20.505 1.00 88.06 109 ASN A CA 1
ATOM 836 C C . ASN A 1 109 ? 21.887 4.873 -20.163 1.00 88.06 109 ASN A C 1
ATOM 838 O O . ASN A 1 109 ? 22.660 5.363 -20.988 1.00 88.06 109 ASN A O 1
ATOM 842 N N . THR A 1 110 ? 21.739 5.394 -18.943 1.00 88.00 110 THR A N 1
ATOM 843 C CA . THR A 1 110 ? 22.504 6.555 -18.454 1.00 88.00 110 THR A CA 1
ATOM 844 C C . THR A 1 110 ? 23.843 6.167 -17.818 1.00 88.00 110 THR A C 1
ATOM 846 O O . THR A 1 110 ? 24.691 7.038 -17.625 1.00 88.00 110 THR A O 1
ATOM 849 N N . SER A 1 111 ? 24.073 4.871 -17.550 1.00 89.88 111 SER A N 1
ATOM 850 C CA . SER A 1 111 ? 25.203 4.382 -16.741 1.00 89.88 111 SER A CA 1
ATOM 851 C C . SER A 1 111 ? 25.235 5.034 -15.361 1.00 89.88 111 SER A C 1
ATOM 853 O O . SER A 1 111 ? 26.262 5.567 -14.937 1.00 89.88 111 SER A O 1
ATOM 855 N N . SER A 1 112 ? 24.093 5.000 -14.681 1.00 93.38 112 SER A N 1
ATOM 856 C CA . SER A 1 112 ? 23.933 5.499 -13.315 1.00 93.38 112 SER A CA 1
ATOM 857 C C . SER A 1 112 ? 23.683 4.336 -12.365 1.00 93.38 112 SER A C 1
ATOM 859 O O . SER A 1 112 ? 23.008 3.378 -12.739 1.00 93.38 112 SER A O 1
ATOM 861 N N . LEU A 1 113 ? 24.213 4.419 -11.147 1.00 95.12 113 LEU A N 1
ATOM 862 C CA . LEU A 1 113 ? 23.999 3.440 -10.082 1.00 95.12 113 LEU A CA 1
ATOM 863 C C . LEU A 1 113 ? 23.808 4.183 -8.758 1.00 95.12 113 LEU A C 1
ATOM 865 O O . LEU A 1 113 ? 24.571 5.103 -8.460 1.00 95.12 113 LEU A O 1
ATOM 869 N N . GLY A 1 114 ? 22.789 3.811 -7.995 1.00 94.06 114 GLY A N 1
ATOM 870 C CA . GLY A 1 114 ? 22.431 4.437 -6.730 1.00 94.06 114 GLY A CA 1
ATOM 871 C C . GLY A 1 114 ? 22.062 3.411 -5.667 1.00 94.06 114 GLY A C 1
ATOM 872 O O . GLY A 1 114 ? 21.727 2.269 -5.978 1.00 94.06 114 GLY A O 1
ATOM 873 N N . VAL A 1 115 ? 22.137 3.842 -4.413 1.00 93.94 115 VAL A N 1
ATOM 874 C CA . VAL A 1 115 ? 21.655 3.105 -3.243 1.00 93.94 115 VAL A CA 1
ATOM 875 C C . VAL A 1 115 ? 20.681 4.011 -2.507 1.00 93.94 115 VAL A C 1
ATOM 877 O O . VAL A 1 115 ? 21.010 5.153 -2.165 1.00 93.94 115 VAL A O 1
ATOM 880 N N . LEU A 1 116 ? 19.483 3.489 -2.278 1.00 93.00 116 LEU A N 1
ATOM 881 C CA . LEU A 1 116 ? 18.421 4.119 -1.515 1.00 93.00 116 LEU A CA 1
ATOM 882 C C . LEU A 1 116 ? 18.221 3.307 -0.227 1.00 93.00 116 LEU A C 1
ATOM 884 O O . LEU A 1 116 ? 18.213 2.077 -0.274 1.00 93.00 116 LEU A O 1
ATOM 888 N N . LYS A 1 117 ? 18.072 3.978 0.916 1.00 90.56 117 LYS A N 1
ATOM 889 C CA . LYS A 1 117 ? 17.913 3.337 2.231 1.00 90.56 117 LYS A CA 1
ATOM 890 C C . LYS A 1 117 ? 16.701 3.914 2.954 1.00 90.56 117 LYS A C 1
ATOM 892 O O . LYS A 1 117 ? 16.421 5.111 2.835 1.00 90.56 117 LYS A O 1
ATOM 897 N N . TRP A 1 118 ? 15.983 3.073 3.691 1.00 89.69 118 TRP A N 1
ATOM 898 C CA . TRP A 1 118 ? 14.875 3.510 4.531 1.00 89.69 118 TRP A CA 1
ATOM 899 C C . TRP A 1 118 ? 15.377 4.235 5.783 1.00 89.69 118 TRP A C 1
ATOM 901 O O . TRP A 1 118 ? 16.395 3.881 6.376 1.00 89.69 118 TRP A O 1
ATOM 911 N N . THR A 1 119 ? 14.663 5.284 6.183 1.00 83.06 119 THR A N 1
ATOM 912 C CA . THR A 1 119 ? 15.009 6.120 7.349 1.00 83.06 119 THR A CA 1
ATOM 913 C C . THR A 1 119 ? 14.095 5.902 8.556 1.00 83.06 119 THR A C 1
ATOM 915 O O . THR A 1 119 ? 14.245 6.582 9.571 1.00 83.06 119 THR A O 1
ATOM 918 N N . GLY A 1 120 ? 13.124 4.991 8.445 1.00 78.31 120 GLY A N 1
ATOM 919 C CA . GLY A 1 120 ? 11.995 4.850 9.371 1.00 78.31 120 GLY A CA 1
ATOM 920 C C . GLY A 1 120 ? 10.775 5.703 8.994 1.00 78.31 120 GLY A C 1
ATOM 921 O O . GLY A 1 120 ? 9.693 5.479 9.525 1.00 78.31 120 GLY A O 1
ATOM 922 N N . THR A 1 121 ? 10.923 6.673 8.082 1.00 74.56 121 THR A N 1
ATOM 923 C CA . THR A 1 121 ? 9.816 7.532 7.605 1.00 74.56 121 THR A CA 1
ATOM 924 C C . THR A 1 121 ? 9.753 7.697 6.090 1.00 74.56 121 THR A C 1
ATOM 926 O O . THR A 1 121 ? 8.676 7.934 5.546 1.00 74.56 121 THR A O 1
ATOM 929 N N . GLU A 1 122 ? 10.896 7.620 5.408 1.00 81.56 122 GLU A N 1
ATOM 930 C CA . GLU A 1 122 ? 10.997 7.754 3.955 1.00 81.56 122 GLU A CA 1
ATOM 931 C C . GLU A 1 122 ? 12.217 7.019 3.387 1.00 81.56 122 GLU A C 1
ATOM 933 O O . GLU A 1 122 ? 13.219 6.813 4.083 1.00 81.56 122 GLU A O 1
ATOM 938 N N . LEU A 1 123 ? 12.144 6.655 2.106 1.00 86.94 123 LEU A N 1
ATOM 939 C CA . LEU A 1 123 ? 13.270 6.120 1.349 1.00 86.94 123 LEU A CA 1
ATOM 940 C C . LEU A 1 123 ? 14.132 7.285 0.840 1.00 86.94 123 LEU A C 1
ATOM 942 O O . LEU A 1 123 ? 13.637 8.147 0.114 1.00 86.94 123 LEU A O 1
ATOM 946 N N . GLN A 1 124 ? 15.420 7.308 1.190 1.00 89.81 124 GLN A N 1
ATOM 947 C CA . GLN A 1 124 ? 16.349 8.371 0.791 1.00 89.81 124 GLN A CA 1
ATOM 948 C C . GLN A 1 124 ? 17.489 7.856 -0.086 1.00 89.81 124 GLN A C 1
ATOM 950 O O . GLN A 1 124 ? 18.051 6.795 0.172 1.00 89.81 124 GLN A O 1
ATOM 955 N N . CYS A 1 125 ? 17.904 8.653 -1.074 1.00 91.44 125 CYS A N 1
ATOM 956 C CA . CYS A 1 125 ? 19.106 8.396 -1.870 1.00 91.44 125 CYS A CA 1
ATOM 957 C C . CYS A 1 125 ? 20.370 8.697 -1.045 1.00 91.44 125 CYS A C 1
ATOM 959 O O . CYS A 1 125 ? 20.799 9.851 -0.924 1.00 91.44 125 CYS A O 1
ATOM 961 N N . VAL A 1 126 ? 20.971 7.655 -0.467 1.00 90.38 126 VAL A N 1
ATOM 962 C CA . VAL A 1 126 ? 22.164 7.771 0.391 1.00 90.38 126 VAL A CA 1
ATOM 963 C C . VAL A 1 126 ? 23.466 7.786 -0.407 1.00 90.38 126 VAL A C 1
ATOM 965 O O . VAL A 1 126 ? 24.433 8.420 0.014 1.00 90.38 126 VAL A O 1
ATOM 968 N N . TRP A 1 127 ? 23.489 7.143 -1.579 1.00 92.75 127 TRP A N 1
ATOM 969 C CA . TRP A 1 127 ? 24.650 7.126 -2.464 1.00 92.75 127 TRP A CA 1
ATOM 970 C C . TRP A 1 127 ? 24.259 7.101 -3.941 1.00 92.75 127 TRP A C 1
ATOM 972 O O . TRP A 1 127 ? 23.272 6.479 -4.331 1.00 92.75 127 TRP A O 1
ATOM 982 N N . PHE A 1 128 ? 25.080 7.734 -4.779 1.00 92.38 128 PHE A N 1
ATOM 983 C CA . PHE A 1 128 ? 24.879 7.822 -6.221 1.00 92.38 128 PHE A CA 1
ATOM 984 C C . PHE A 1 128 ? 26.208 7.975 -6.965 1.00 92.38 128 PHE A C 1
ATOM 986 O O . PHE A 1 128 ? 27.073 8.751 -6.551 1.00 92.38 128 PHE A O 1
ATOM 993 N N . SER A 1 129 ? 26.336 7.318 -8.119 1.00 92.12 129 SER A N 1
ATOM 994 C CA . SER A 1 129 ? 27.369 7.638 -9.102 1.00 92.12 129 SER A CA 1
ATOM 995 C C . SER A 1 129 ? 26.869 7.571 -10.546 1.00 92.12 129 SER A C 1
ATOM 997 O O . SER A 1 129 ? 26.029 6.748 -10.912 1.00 92.12 129 SER A O 1
ATOM 999 N N . THR A 1 130 ? 27.470 8.410 -11.394 1.00 91.25 130 THR A N 1
ATOM 1000 C CA . THR A 1 130 ? 27.323 8.368 -12.854 1.00 91.25 130 THR A CA 1
ATOM 1001 C C . THR A 1 130 ? 28.644 7.972 -13.492 1.00 91.25 130 THR A C 1
ATOM 1003 O O . THR A 1 130 ? 29.702 8.479 -13.124 1.00 91.25 130 THR A O 1
ATOM 1006 N N . GLN A 1 131 ? 28.576 7.092 -14.486 1.00 86.12 131 GLN A N 1
ATOM 1007 C CA . GLN A 1 131 ? 29.679 6.599 -15.317 1.00 86.12 131 GLN A CA 1
ATOM 1008 C C . GLN A 1 131 ? 30.812 5.855 -14.594 1.00 86.12 131 GLN A C 1
ATOM 1010 O O . GLN A 1 131 ? 31.370 4.962 -15.212 1.00 86.12 131 GLN A O 1
ATOM 1015 N N . GLU A 1 132 ? 31.177 6.149 -13.344 1.00 93.69 132 GLU A N 1
ATOM 1016 C CA . GLU A 1 132 ? 32.330 5.542 -12.661 1.00 93.69 132 GLU A CA 1
ATOM 1017 C C . GLU A 1 132 ? 32.008 5.131 -11.216 1.00 93.69 132 GLU A C 1
ATOM 1019 O O . GLU A 1 132 ? 31.770 5.968 -10.350 1.00 93.69 132 GLU A O 1
ATOM 1024 N N . ILE A 1 133 ? 32.046 3.830 -10.933 1.00 94.75 133 ILE A N 1
ATOM 1025 C CA . ILE A 1 133 ? 31.951 3.291 -9.571 1.00 94.75 133 ILE A CA 1
ATOM 1026 C C . ILE A 1 133 ? 33.357 3.335 -8.949 1.00 94.75 133 ILE A C 1
ATOM 1028 O O . ILE A 1 133 ? 34.296 2.840 -9.586 1.00 94.75 133 ILE A O 1
ATOM 1032 N N . PRO A 1 134 ? 33.547 3.901 -7.743 1.00 94.19 134 PRO A N 1
ATOM 1033 C CA . PRO A 1 134 ? 34.862 4.014 -7.119 1.00 94.19 134 PRO A CA 1
ATOM 1034 C C . PRO A 1 134 ? 35.490 2.639 -6.861 1.00 94.19 134 PRO A C 1
ATOM 1036 O O . PRO A 1 134 ? 34.806 1.674 -6.528 1.00 94.19 134 PRO A O 1
ATOM 1039 N N . GLY A 1 135 ? 36.810 2.544 -7.018 1.00 92.69 135 GLY A N 1
ATOM 1040 C CA . GLY A 1 135 ? 37.574 1.350 -6.651 1.00 92.69 135 GLY A CA 1
ATOM 1041 C C . GLY A 1 135 ? 37.970 1.370 -5.177 1.00 92.69 135 GLY A C 1
ATOM 1042 O O . GLY A 1 135 ? 38.343 2.426 -4.662 1.00 92.69 135 GLY A O 1
ATOM 1043 N N . TYR A 1 136 ? 37.938 0.214 -4.513 1.00 91.81 136 TYR A N 1
ATOM 1044 C CA . TYR A 1 136 ? 38.366 0.077 -3.119 1.00 91.81 136 TYR A CA 1
ATOM 1045 C C . TYR A 1 136 ? 39.580 -0.854 -2.963 1.00 91.81 136 TYR A C 1
ATOM 1047 O O . TYR A 1 136 ? 39.806 -1.788 -3.738 1.00 91.81 136 TYR A O 1
ATOM 1055 N N . GLY A 1 137 ? 40.402 -0.584 -1.945 1.00 87.25 137 GLY A N 1
ATOM 1056 C CA . GLY A 1 137 ? 41.601 -1.363 -1.636 1.00 87.25 137 GLY A CA 1
ATOM 1057 C C . GLY A 1 137 ? 42.635 -1.354 -2.768 1.00 87.25 137 GLY A C 1
ATOM 1058 O O . GLY A 1 137 ? 43.350 -0.370 -2.962 1.00 87.25 137 GLY A O 1
ATOM 1059 N N . SER A 1 138 ? 42.762 -2.479 -3.479 1.00 86.06 138 SER A N 1
ATOM 1060 C CA . SER A 1 138 ? 43.666 -2.631 -4.631 1.00 86.06 138 SER A CA 1
ATOM 1061 C C . SER A 1 138 ? 42.967 -2.617 -5.992 1.00 86.06 138 SER A C 1
ATOM 1063 O O . SER A 1 138 ? 43.656 -2.654 -7.012 1.00 86.06 138 SER A O 1
ATOM 1065 N N . ALA A 1 139 ? 41.634 -2.595 -6.030 1.00 88.75 139 ALA A N 1
ATOM 1066 C CA . ALA A 1 139 ? 40.891 -2.485 -7.276 1.00 88.75 139 ALA A CA 1
ATOM 1067 C C . ALA A 1 139 ? 40.859 -1.029 -7.761 1.00 88.75 139 ALA A C 1
ATOM 1069 O O . ALA A 1 139 ? 40.701 -0.088 -6.986 1.00 88.75 139 ALA A O 1
ATOM 1070 N N . SER A 1 140 ? 41.010 -0.842 -9.071 1.00 91.75 140 SER A N 1
ATOM 1071 C CA . SER A 1 140 ? 40.690 0.423 -9.733 1.00 91.75 140 SER A CA 1
ATOM 1072 C C . SER A 1 140 ? 39.177 0.649 -9.784 1.00 91.75 140 SER A C 1
ATOM 1074 O O . SER A 1 140 ? 38.401 -0.297 -9.642 1.00 91.75 140 SER A O 1
ATOM 1076 N N . SER A 1 141 ? 38.764 1.887 -10.051 1.00 93.94 141 SER A N 1
ATOM 1077 C CA . SER A 1 141 ? 37.377 2.214 -10.379 1.00 93.94 141 SER A CA 1
ATOM 1078 C C . SER A 1 141 ? 36.841 1.407 -11.565 1.00 93.94 141 SER A C 1
ATOM 1080 O O . SER A 1 141 ? 37.597 0.947 -12.432 1.00 93.94 141 SER A O 1
ATOM 1082 N N . TRP A 1 142 ? 35.518 1.293 -11.639 1.00 95.00 142 TRP A N 1
ATOM 1083 C CA . TRP A 1 142 ? 34.805 0.686 -12.754 1.00 95.00 142 TRP A CA 1
ATOM 1084 C C . TRP A 1 142 ? 34.028 1.743 -13.540 1.00 95.00 142 TRP A C 1
ATOM 1086 O O . TRP A 1 142 ? 32.984 2.217 -13.101 1.00 95.00 142 TRP A O 1
ATOM 1096 N N . VAL A 1 143 ? 34.510 2.085 -14.737 1.00 94.06 143 VAL A N 1
ATOM 1097 C CA . VAL A 1 143 ? 33.791 2.989 -15.652 1.00 94.06 143 VAL A CA 1
ATOM 1098 C C . VAL A 1 143 ? 32.683 2.210 -16.361 1.00 94.06 143 VAL A C 1
ATOM 1100 O O . VAL A 1 143 ? 33.016 1.404 -17.217 1.00 94.06 143 VAL A O 1
ATOM 1103 N N . MET A 1 144 ? 31.410 2.378 -16.011 1.00 93.25 144 MET A N 1
ATOM 1104 C CA . MET A 1 144 ? 30.244 1.723 -16.625 1.00 93.25 144 MET A CA 1
ATOM 1105 C C . MET A 1 144 ? 30.072 2.085 -18.115 1.00 93.25 144 MET A C 1
ATOM 1107 O O . MET A 1 144 ? 30.382 3.198 -18.537 1.00 93.25 144 MET A O 1
ATOM 1111 N N . THR A 1 145 ? 29.563 1.142 -18.914 1.00 91.62 145 THR A N 1
ATOM 1112 C CA . THR A 1 145 ? 29.331 1.327 -20.360 1.00 91.62 145 THR A CA 1
ATOM 1113 C C . THR A 1 145 ? 27.831 1.339 -20.676 1.00 91.62 145 THR A C 1
ATOM 1115 O O . THR A 1 145 ? 27.175 0.312 -20.452 1.00 91.62 145 THR A O 1
ATOM 1118 N N . PRO A 1 146 ? 27.297 2.426 -21.275 1.00 89.94 146 PRO A N 1
ATOM 1119 C CA . PRO A 1 146 ? 25.879 2.542 -21.612 1.00 89.94 146 PRO A CA 1
ATOM 1120 C C . PRO A 1 146 ? 25.369 1.377 -22.462 1.00 89.94 146 PRO A C 1
ATOM 1122 O O . PRO A 1 146 ? 25.970 1.022 -23.478 1.00 89.94 146 PRO A O 1
ATOM 1125 N N . GLY A 1 147 ? 24.277 0.753 -22.022 1.00 86.81 147 GLY A N 1
ATOM 1126 C CA . GLY A 1 147 ? 23.648 -0.397 -22.671 1.00 86.81 147 GLY A CA 1
ATOM 1127 C C . GLY A 1 147 ? 24.503 -1.674 -22.720 1.00 86.81 147 GLY A C 1
ATOM 1128 O O . GLY A 1 147 ? 24.095 -2.649 -23.355 1.00 86.81 147 GLY A O 1
ATOM 1129 N N . ALA A 1 148 ? 25.681 -1.712 -22.088 1.00 88.12 148 ALA A N 1
ATOM 1130 C CA . ALA A 1 148 ? 26.571 -2.879 -22.087 1.00 88.12 148 ALA A CA 1
ATOM 1131 C C . ALA A 1 148 ? 26.979 -3.368 -20.690 1.00 88.12 148 ALA A C 1
ATOM 1133 O O . ALA A 1 148 ? 27.519 -4.467 -20.582 1.00 88.12 148 ALA A O 1
ATOM 1134 N N . THR A 1 149 ? 26.718 -2.591 -19.641 1.00 91.31 149 THR A N 1
ATOM 1135 C CA . THR A 1 149 ? 26.867 -3.028 -18.248 1.00 91.31 149 THR A CA 1
ATOM 1136 C C . THR A 1 149 ? 25.582 -3.693 -17.742 1.00 91.31 149 THR A C 1
ATOM 1138 O O . THR A 1 149 ? 24.491 -3.207 -18.030 1.00 91.31 149 THR A O 1
ATOM 1141 N N . SER A 1 150 ? 25.719 -4.787 -16.993 1.00 91.44 150 SER A N 1
ATOM 1142 C CA . SER A 1 150 ? 24.644 -5.462 -16.251 1.00 91.44 150 SER A CA 1
ATOM 1143 C C . SER A 1 150 ? 25.091 -5.752 -14.818 1.00 91.44 150 SER A C 1
ATOM 1145 O O . SER A 1 150 ? 26.274 -6.028 -14.599 1.00 91.44 150 SER A O 1
ATOM 1147 N N . LEU A 1 151 ? 24.152 -5.723 -13.870 1.00 92.12 151 LEU A N 1
ATOM 1148 C CA . LEU A 1 151 ? 24.369 -6.103 -12.472 1.00 92.12 151 LEU A CA 1
ATOM 1149 C C . LEU A 1 151 ? 23.621 -7.400 -12.133 1.00 92.12 151 LEU A C 1
ATOM 1151 O O . LEU A 1 151 ? 22.628 -7.751 -12.770 1.00 92.12 151 LEU A O 1
ATOM 1155 N N . THR A 1 152 ? 24.117 -8.118 -11.129 1.00 90.94 152 THR A N 1
ATOM 1156 C CA . THR A 1 152 ? 23.509 -9.340 -10.588 1.00 90.94 152 THR A CA 1
ATOM 1157 C C . THR A 1 152 ? 23.837 -9.432 -9.095 1.00 90.94 152 THR A C 1
ATOM 1159 O O . THR A 1 152 ? 25.028 -9.412 -8.778 1.00 90.94 152 THR A O 1
ATOM 1162 N N . PRO A 1 153 ? 22.853 -9.531 -8.181 1.00 90.12 153 PRO A N 1
ATOM 1163 C CA . PRO A 1 153 ? 23.124 -9.689 -6.752 1.00 90.12 153 PRO A CA 1
ATOM 1164 C C . PRO A 1 153 ? 23.800 -11.038 -6.458 1.00 90.12 153 PRO A C 1
ATOM 1166 O O . PRO A 1 153 ? 23.508 -12.042 -7.112 1.00 90.12 153 PRO A O 1
ATOM 1169 N N . ILE A 1 154 ? 24.724 -11.055 -5.494 1.00 89.19 154 ILE A N 1
ATOM 1170 C CA . ILE A 1 154 ? 25.458 -12.242 -5.030 1.00 89.19 154 ILE A CA 1
ATOM 1171 C C . ILE A 1 154 ? 25.716 -12.174 -3.518 1.00 89.19 154 ILE A C 1
ATOM 1173 O O . ILE A 1 154 ? 25.973 -11.104 -2.977 1.00 89.19 154 ILE A O 1
ATOM 1177 N N . SER A 1 155 ? 25.739 -13.318 -2.832 1.00 83.25 155 SER A N 1
ATOM 1178 C CA . SER A 1 155 ? 26.175 -13.372 -1.428 1.00 83.25 155 SER A CA 1
ATOM 1179 C C . SER A 1 155 ? 27.702 -13.238 -1.324 1.00 83.25 155 SER A C 1
ATOM 1181 O O . SER A 1 155 ? 28.429 -13.973 -2.001 1.00 83.25 155 SER A O 1
ATOM 1183 N N . LEU A 1 156 ? 28.192 -12.334 -0.467 1.00 80.50 156 LEU A N 1
ATOM 1184 C CA . LEU A 1 156 ? 29.625 -12.090 -0.235 1.00 80.50 156 LEU A CA 1
ATOM 1185 C C . LEU A 1 156 ? 30.169 -12.701 1.063 1.00 80.50 156 LEU A C 1
ATOM 1187 O O . LEU A 1 156 ? 31.340 -13.091 1.097 1.00 80.50 156 LEU A O 1
ATOM 1191 N N . ALA A 1 157 ? 29.347 -12.802 2.113 1.00 67.94 157 ALA A N 1
ATOM 1192 C CA . ALA A 1 157 ? 29.763 -13.302 3.423 1.00 67.94 157 ALA A CA 1
ATOM 1193 C C . ALA A 1 157 ? 28.734 -14.237 4.077 1.00 67.94 157 ALA A C 1
ATOM 1195 O O . ALA A 1 157 ? 27.550 -14.259 3.748 1.00 67.94 157 ALA A O 1
ATOM 1196 N N . VAL A 1 158 ? 29.206 -15.075 5.007 1.00 55.19 158 VAL A N 1
ATOM 1197 C CA . VAL A 1 158 ? 28.326 -15.907 5.844 1.00 55.19 158 VAL A CA 1
ATOM 1198 C C . VAL A 1 158 ? 27.692 -14.992 6.889 1.00 55.19 158 VAL A C 1
ATOM 1200 O O . VAL A 1 158 ? 28.346 -14.643 7.870 1.00 55.19 158 VAL A O 1
ATOM 1203 N N . GLY A 1 159 ? 26.443 -14.592 6.651 1.00 54.75 159 GLY A N 1
ATOM 1204 C CA . GLY A 1 159 ? 25.732 -13.617 7.483 1.00 54.75 159 GLY A CA 1
ATOM 1205 C C . GLY A 1 159 ? 24.676 -12.771 6.763 1.00 54.75 159 GLY A C 1
ATOM 1206 O O . GLY A 1 159 ? 23.986 -12.034 7.449 1.00 54.75 159 GLY A O 1
ATOM 1207 N N . GLY A 1 160 ? 24.536 -12.881 5.434 1.00 65.00 160 GLY A N 1
ATOM 1208 C CA . GLY A 1 160 ? 23.489 -12.191 4.654 1.00 65.00 160 GLY A CA 1
ATOM 1209 C C . GLY A 1 160 ? 23.983 -11.047 3.758 1.00 65.00 160 GLY A C 1
ATOM 1210 O O . GLY A 1 160 ? 23.215 -10.537 2.953 1.00 65.00 160 GLY A O 1
ATOM 1211 N N . GLU A 1 161 ? 25.267 -10.687 3.846 1.00 80.88 161 GLU A N 1
ATOM 1212 C CA . GLU A 1 161 ? 25.867 -9.577 3.090 1.00 80.88 161 GLU A CA 1
ATOM 1213 C C . GLU A 1 161 ? 25.768 -9.819 1.581 1.00 80.88 161 GLU A C 1
ATOM 1215 O O . GLU A 1 161 ? 26.292 -10.818 1.061 1.00 80.88 161 GLU A O 1
ATOM 1220 N N . THR A 1 162 ? 25.092 -8.904 0.891 1.00 86.31 162 THR A N 1
ATOM 1221 C CA . THR A 1 162 ? 24.812 -8.988 -0.541 1.00 86.31 162 THR A CA 1
ATOM 1222 C C . THR A 1 162 ? 25.622 -7.950 -1.308 1.00 86.31 162 THR A C 1
ATOM 1224 O O . THR A 1 162 ? 25.449 -6.746 -1.157 1.00 86.31 162 THR A O 1
ATOM 1227 N N . GLY A 1 163 ? 26.493 -8.435 -2.186 1.00 90.69 163 GLY A N 1
ATOM 1228 C CA . GLY A 1 163 ? 27.199 -7.631 -3.175 1.00 90.69 163 GLY A CA 1
ATOM 1229 C C . GLY A 1 163 ? 26.625 -7.826 -4.570 1.00 90.69 163 GLY A C 1
ATOM 1230 O O . GLY A 1 163 ? 25.604 -8.484 -4.763 1.00 90.69 163 GLY A O 1
ATOM 1231 N N . PHE A 1 164 ? 27.319 -7.298 -5.578 1.00 93.75 164 PHE A N 1
ATOM 1232 C CA . PHE A 1 164 ? 26.886 -7.423 -6.972 1.00 93.75 164 PHE A CA 1
ATOM 1233 C C . PHE A 1 164 ? 28.024 -7.850 -7.890 1.00 93.75 164 PHE A C 1
ATOM 1235 O O . PHE A 1 164 ? 29.090 -7.237 -7.912 1.00 93.75 164 PHE A O 1
ATOM 1242 N N . VAL A 1 165 ? 27.777 -8.845 -8.739 1.00 93.94 165 VAL A N 1
ATOM 1243 C CA . VAL A 1 165 ? 28.582 -9.043 -9.946 1.00 93.94 165 VAL A CA 1
ATOM 1244 C C . VAL A 1 165 ? 28.203 -7.964 -10.945 1.00 93.94 165 VAL A C 1
ATOM 1246 O O . VAL A 1 165 ? 27.038 -7.821 -11.311 1.00 93.94 165 VAL A O 1
ATOM 1249 N N . ILE A 1 166 ? 29.205 -7.230 -11.419 1.00 93.94 166 ILE A N 1
ATOM 1250 C CA . ILE A 1 166 ? 29.068 -6.281 -12.519 1.00 93.94 166 ILE A CA 1
ATOM 1251 C C . ILE A 1 166 ? 29.773 -6.842 -13.754 1.00 93.94 166 ILE A C 1
ATOM 1253 O O . ILE A 1 166 ? 30.947 -7.213 -13.707 1.00 93.94 166 ILE A O 1
ATOM 1257 N N . PHE A 1 167 ? 29.063 -6.929 -14.875 1.00 93.12 167 PHE A N 1
ATOM 1258 C CA . PHE A 1 167 ? 29.590 -7.477 -16.126 1.00 93.12 167 PHE A CA 1
ATOM 1259 C C . PHE A 1 167 ? 29.463 -6.463 -17.260 1.00 93.12 167 PHE A C 1
ATOM 1261 O O . PHE A 1 167 ? 28.463 -5.759 -17.364 1.00 93.12 167 PHE A O 1
ATOM 1268 N N . ASP A 1 168 ? 30.480 -6.390 -18.123 1.00 91.69 168 ASP A N 1
ATOM 1269 C CA . ASP A 1 168 ? 30.455 -5.583 -19.341 1.00 91.69 168 ASP A CA 1
ATOM 1270 C C . ASP A 1 168 ? 30.650 -6.454 -20.583 1.00 91.69 168 ASP A C 1
ATOM 1272 O O . ASP A 1 168 ? 31.750 -6.955 -20.858 1.00 91.69 168 ASP A O 1
ATOM 1276 N N . ARG A 1 169 ? 29.582 -6.575 -21.376 1.00 89.06 169 ARG A N 1
ATOM 1277 C CA . ARG A 1 169 ? 29.565 -7.394 -22.596 1.00 89.06 169 ARG A CA 1
ATOM 1278 C C . ARG A 1 169 ? 30.356 -6.811 -23.769 1.00 89.06 169 ARG A C 1
ATOM 1280 O O . ARG A 1 169 ? 30.726 -7.560 -24.672 1.00 89.06 169 ARG A O 1
ATOM 1287 N N . LEU A 1 170 ? 30.631 -5.504 -23.783 1.00 88.69 170 LEU A N 1
ATOM 1288 C CA . LEU A 1 170 ? 31.365 -4.844 -24.867 1.00 88.69 170 LEU A CA 1
ATOM 1289 C C . LEU A 1 170 ? 32.880 -4.929 -24.648 1.00 88.69 170 LEU A C 1
ATOM 1291 O O . LEU A 1 170 ? 33.619 -5.295 -25.562 1.00 88.69 170 LEU A O 1
ATOM 1295 N N . PHE A 1 171 ? 33.334 -4.617 -23.434 1.00 87.62 171 PHE A N 1
ATOM 1296 C CA . PHE A 1 171 ? 34.749 -4.628 -23.055 1.00 87.62 171 PHE A CA 1
ATOM 1297 C C . PHE A 1 171 ? 35.225 -5.962 -22.466 1.00 87.62 171 PHE A C 1
ATOM 1299 O O . PHE A 1 171 ? 36.425 -6.119 -22.243 1.00 87.62 171 PHE A O 1
ATOM 1306 N N . ARG A 1 172 ? 34.320 -6.935 -22.271 1.00 88.50 172 ARG A N 1
ATOM 1307 C CA . ARG A 1 172 ? 34.613 -8.296 -21.782 1.00 88.50 172 ARG A CA 1
ATOM 1308 C C . ARG A 1 172 ? 35.402 -8.275 -20.476 1.00 88.50 172 ARG A C 1
ATOM 1310 O O . ARG A 1 172 ? 36.534 -8.761 -20.378 1.00 88.50 172 ARG A O 1
ATOM 1317 N N . ARG A 1 173 ? 34.777 -7.671 -19.475 1.00 89.06 173 ARG A N 1
ATOM 1318 C CA . ARG A 1 173 ? 35.290 -7.558 -18.110 1.00 89.06 173 ARG A CA 1
ATOM 1319 C C . ARG A 1 173 ? 34.184 -7.887 -17.124 1.00 89.06 173 ARG A C 1
ATOM 1321 O O . ARG A 1 173 ? 33.007 -7.692 -17.421 1.00 89.06 173 ARG A O 1
ATOM 1328 N N . ILE A 1 174 ? 34.587 -8.365 -15.961 1.00 91.44 174 ILE A N 1
ATOM 1329 C CA . ILE A 1 174 ? 33.721 -8.722 -14.842 1.00 91.44 174 ILE A CA 1
ATOM 1330 C C . ILE A 1 174 ? 34.325 -8.142 -13.564 1.00 91.44 174 ILE A C 1
ATOM 1332 O O . ILE A 1 174 ? 35.548 -8.053 -13.444 1.00 91.44 174 ILE A O 1
ATOM 1336 N N . GLY A 1 175 ? 33.488 -7.729 -12.627 1.00 91.75 175 GLY A N 1
ATOM 1337 C CA . GLY A 1 175 ? 33.901 -7.245 -11.321 1.00 91.75 175 GLY A CA 1
ATOM 1338 C C . GLY A 1 175 ? 32.915 -7.641 -10.237 1.00 91.75 175 GLY A C 1
ATOM 1339 O O . GLY A 1 175 ? 31.842 -8.169 -10.525 1.00 91.75 175 GLY A O 1
ATOM 1340 N N . VAL A 1 176 ? 33.308 -7.382 -8.996 1.00 93.69 176 VAL A N 1
ATOM 1341 C CA . VAL A 1 176 ? 32.461 -7.527 -7.813 1.00 93.69 176 VAL A CA 1
ATOM 1342 C C . VAL A 1 176 ? 32.395 -6.181 -7.105 1.00 93.69 176 VAL A C 1
ATOM 1344 O O . VAL A 1 176 ? 33.425 -5.525 -6.899 1.00 93.69 176 VAL A O 1
ATOM 1347 N N . LEU A 1 177 ? 31.169 -5.774 -6.794 1.00 94.19 177 LEU A N 1
ATOM 1348 C CA . LEU A 1 177 ? 30.815 -4.588 -6.036 1.00 94.19 177 LEU A CA 1
ATOM 1349 C C . LEU A 1 177 ? 30.391 -4.984 -4.624 1.00 94.19 177 LEU A C 1
ATOM 1351 O O . LEU A 1 177 ? 29.756 -6.024 -4.447 1.00 94.19 177 LEU A O 1
ATOM 1355 N N . ASP A 1 178 ? 30.716 -4.128 -3.667 1.00 92.19 178 ASP A N 1
ATOM 1356 C CA . ASP A 1 178 ? 30.473 -4.324 -2.240 1.00 92.19 178 ASP A CA 1
ATOM 1357 C C . ASP A 1 178 ? 30.251 -2.964 -1.561 1.00 92.19 178 ASP A C 1
ATOM 1359 O O . ASP A 1 178 ? 30.750 -1.940 -2.055 1.00 92.19 178 ASP A O 1
ATOM 1363 N N . TRP A 1 179 ? 29.487 -2.921 -0.470 1.00 91.25 179 TRP A N 1
ATOM 1364 C CA . TRP A 1 179 ? 29.236 -1.681 0.258 1.00 91.25 179 TRP A CA 1
ATOM 1365 C C . TRP A 1 179 ? 30.367 -1.407 1.243 1.00 91.25 179 TRP A C 1
ATOM 1367 O O . TRP A 1 179 ? 30.656 -2.182 2.148 1.00 91.25 179 TRP A O 1
ATOM 1377 N N . MET A 1 180 ? 31.024 -0.262 1.082 1.00 88.50 180 MET A N 1
ATOM 1378 C CA . MET A 1 180 ? 32.146 0.111 1.928 1.00 88.50 180 MET A CA 1
ATOM 1379 C C . MET A 1 180 ? 31.766 1.285 2.821 1.00 88.50 180 MET A C 1
ATOM 1381 O O . MET A 1 180 ? 31.682 2.424 2.349 1.00 88.50 180 MET A O 1
ATOM 1385 N N . GLU A 1 181 ? 31.645 1.041 4.125 1.00 84.00 181 GLU A N 1
ATOM 1386 C CA . GLU A 1 181 ? 31.548 2.084 5.148 1.00 84.00 181 GLU A CA 1
ATOM 1387 C C . GLU A 1 181 ? 32.825 2.139 6.003 1.00 84.00 181 GLU A C 1
ATOM 1389 O O . GLU A 1 181 ? 33.033 1.371 6.942 1.00 84.00 181 GLU A O 1
ATOM 1394 N N . ASP A 1 182 ? 33.716 3.077 5.676 1.00 77.44 182 ASP A N 1
ATOM 1395 C CA . ASP A 1 182 ? 34.869 3.413 6.503 1.00 77.44 182 ASP A CA 1
ATOM 1396 C C . ASP A 1 182 ? 35.098 4.933 6.580 1.00 77.44 182 ASP A C 1
ATOM 1398 O O . ASP A 1 182 ? 34.395 5.742 5.969 1.00 77.44 182 ASP A O 1
ATOM 1402 N N . ALA A 1 183 ? 36.123 5.343 7.334 1.00 65.25 183 ALA A N 1
ATOM 1403 C CA . ALA A 1 183 ? 36.479 6.751 7.533 1.00 65.25 183 ALA A CA 1
ATOM 1404 C C . ALA A 1 183 ? 36.965 7.487 6.260 1.00 65.25 183 ALA A C 1
ATOM 1406 O O . ALA A 1 183 ? 37.321 8.666 6.339 1.00 65.25 183 ALA A O 1
ATOM 1407 N N . THR A 1 184 ? 37.045 6.805 5.115 1.00 63.38 184 THR A N 1
ATOM 1408 C CA . THR A 1 184 ? 37.411 7.355 3.804 1.00 63.38 184 THR A CA 1
ATOM 1409 C C . THR A 1 184 ? 36.245 7.358 2.820 1.00 63.38 184 THR A C 1
ATOM 1411 O O . THR A 1 184 ? 36.182 8.265 1.991 1.00 63.38 184 THR A O 1
ATOM 1414 N N . THR A 1 185 ? 35.316 6.403 2.923 1.00 67.44 185 THR A N 1
ATOM 1415 C CA . THR A 1 185 ? 34.152 6.304 2.034 1.00 67.44 185 THR A CA 1
ATOM 1416 C C . THR A 1 185 ? 32.929 7.054 2.554 1.00 67.44 185 THR A C 1
ATOM 1418 O O . THR A 1 185 ? 32.259 7.699 1.755 1.00 67.44 185 THR A O 1
ATOM 1421 N N . SER A 1 186 ? 32.665 7.037 3.866 1.00 73.81 186 SER A N 1
ATOM 1422 C CA . SER A 1 186 ? 31.394 7.497 4.467 1.00 73.81 186 SER A CA 1
ATOM 1423 C C . SER A 1 186 ? 30.137 6.785 3.923 1.00 73.81 186 SER A C 1
ATOM 1425 O O . SER A 1 186 ? 29.067 7.386 3.914 1.00 73.81 186 SER A O 1
ATOM 1427 N N . GLY A 1 187 ? 30.274 5.533 3.460 1.00 85.56 187 GLY A N 1
ATOM 1428 C CA . GLY A 1 187 ? 29.203 4.752 2.824 1.00 85.56 187 GLY A CA 1
ATOM 1429 C C . GLY A 1 187 ? 29.172 4.929 1.302 1.00 85.56 187 GLY A C 1
ATOM 1430 O O . GLY A 1 187 ? 28.566 5.864 0.790 1.00 85.56 187 GLY A O 1
ATOM 1431 N N . ASN A 1 188 ? 29.848 4.037 0.570 1.00 89.75 188 ASN A N 1
ATOM 1432 C CA . ASN A 1 188 ? 29.826 4.000 -0.897 1.00 89.75 188 ASN A CA 1
ATOM 1433 C C . ASN A 1 188 ? 29.762 2.552 -1.401 1.00 89.75 188 ASN A C 1
ATOM 1435 O O . ASN A 1 188 ? 30.554 1.719 -0.955 1.00 89.75 188 ASN A O 1
ATOM 1439 N N . LEU A 1 189 ? 28.971 2.285 -2.442 1.00 91.75 189 LEU A N 1
ATOM 1440 C CA . LEU A 1 189 ? 29.097 1.048 -3.215 1.00 91.75 189 LEU A CA 1
ATOM 1441 C C . LEU A 1 189 ? 30.373 1.110 -4.075 1.00 91.75 189 LEU A C 1
ATOM 1443 O O . LEU A 1 189 ? 30.553 2.027 -4.881 1.00 91.75 189 LEU A O 1
ATOM 1447 N N . CYS A 1 190 ? 31.289 0.159 -3.887 1.00 93.44 190 CYS A N 1
ATOM 1448 C CA . CYS A 1 190 ? 32.634 0.195 -4.465 1.00 93.44 190 CYS A CA 1
ATOM 1449 C C . CYS A 1 190 ? 32.975 -1.075 -5.246 1.00 93.44 190 CYS A C 1
ATOM 1451 O O . CYS A 1 190 ? 32.640 -2.183 -4.846 1.00 93.44 190 CYS A O 1
ATOM 1453 N N . CYS A 1 191 ? 33.747 -0.929 -6.322 1.00 94.25 191 CYS A N 1
ATOM 1454 C CA . CYS A 1 191 ? 34.383 -2.045 -7.013 1.00 94.25 191 CYS A CA 1
ATOM 1455 C C . CYS A 1 191 ? 35.550 -2.575 -6.164 1.00 94.25 191 CYS A C 1
ATOM 1457 O O . CYS A 1 191 ? 36.592 -1.921 -6.069 1.00 94.25 191 CYS A O 1
ATOM 1459 N N . ILE A 1 192 ? 35.401 -3.768 -5.580 1.00 92.62 192 ILE A N 1
ATOM 1460 C CA . ILE A 1 192 ? 36.423 -4.410 -4.732 1.00 92.62 192 ILE A CA 1
ATOM 1461 C C . ILE A 1 192 ? 37.331 -5.380 -5.499 1.00 92.62 192 ILE A C 1
ATOM 1463 O O . ILE A 1 192 ? 38.462 -5.642 -5.086 1.00 92.62 192 ILE A O 1
ATOM 1467 N N . TRP A 1 193 ? 36.877 -5.882 -6.651 1.00 92.94 193 TRP A N 1
ATOM 1468 C CA . TRP A 1 193 ? 37.657 -6.749 -7.536 1.00 92.94 193 TRP A CA 1
ATOM 1469 C C . TRP A 1 193 ? 37.204 -6.596 -8.991 1.00 92.94 193 TRP A C 1
ATOM 1471 O O . TRP A 1 193 ? 36.021 -6.404 -9.253 1.00 92.94 193 TRP A O 1
ATOM 1481 N N . GLN A 1 194 ? 38.134 -6.708 -9.945 1.00 91.31 194 GLN A N 1
ATOM 1482 C CA . GLN A 1 194 ? 37.815 -6.747 -11.376 1.00 91.31 194 GLN A CA 1
ATOM 1483 C C . GLN A 1 194 ? 38.836 -7.554 -12.191 1.00 91.31 194 GLN A C 1
ATOM 1485 O O . GLN A 1 194 ? 40.026 -7.582 -11.872 1.00 91.31 194 GLN A O 1
ATOM 1490 N N . ALA A 1 195 ? 38.368 -8.157 -13.285 1.00 86.44 195 ALA A N 1
ATOM 1491 C CA . ALA A 1 195 ? 39.160 -8.847 -14.300 1.00 86.44 195 ALA A CA 1
ATOM 1492 C C . ALA A 1 195 ? 38.714 -8.423 -15.711 1.00 86.44 195 ALA A C 1
ATOM 1494 O O . ALA A 1 195 ? 37.536 -8.177 -15.958 1.00 86.44 195 ALA A O 1
ATOM 1495 N N . THR A 1 196 ? 39.655 -8.332 -16.655 1.00 82.50 196 THR A N 1
ATOM 1496 C CA . THR A 1 196 ? 39.404 -7.914 -18.048 1.00 82.50 196 THR A CA 1
ATOM 1497 C C . THR A 1 196 ? 40.154 -8.821 -19.013 1.00 82.50 196 THR A C 1
ATOM 1499 O O . THR A 1 196 ? 41.359 -8.996 -18.854 1.00 82.50 196 THR A O 1
ATOM 1502 N N . GLY A 1 197 ? 39.476 -9.334 -20.044 1.00 66.56 197 GLY A N 1
ATOM 1503 C CA . GLY A 1 197 ? 40.095 -9.919 -21.245 1.00 66.56 197 GLY A CA 1
ATOM 1504 C C . GLY A 1 197 ? 40.886 -11.228 -21.088 1.00 66.56 197 GLY A C 1
ATOM 1505 O O . GLY A 1 197 ? 41.085 -11.919 -22.085 1.00 66.56 197 GLY A O 1
ATOM 1506 N N . GLU A 1 198 ? 41.302 -11.601 -19.879 1.00 55.44 198 GLU A N 1
ATOM 1507 C CA . GLU A 1 198 ? 42.015 -12.843 -19.589 1.00 55.44 198 GLU A CA 1
ATOM 1508 C C . GLU A 1 198 ? 41.193 -13.722 -18.641 1.00 55.44 198 GLU A C 1
ATOM 1510 O O . GLU A 1 198 ? 40.989 -13.402 -17.475 1.00 55.44 198 GLU A O 1
ATOM 1515 N N . VAL A 1 199 ? 40.716 -14.838 -19.192 1.00 57.56 199 VAL A N 1
ATOM 1516 C CA . VAL A 1 199 ? 40.918 -16.180 -18.635 1.00 57.56 199 VAL A CA 1
ATOM 1517 C C . VAL A 1 199 ? 40.938 -16.276 -17.097 1.00 57.56 199 VAL A C 1
ATOM 1519 O O . VAL A 1 199 ? 41.974 -16.063 -16.470 1.00 57.56 199 VAL A O 1
ATOM 1522 N N . PHE A 1 200 ? 39.824 -16.713 -16.500 1.00 60.50 200 PHE A N 1
ATOM 1523 C CA . PHE A 1 200 ? 39.763 -17.030 -15.064 1.00 60.50 200 PHE A CA 1
ATOM 1524 C C . PHE A 1 200 ? 40.804 -18.095 -14.664 1.00 60.50 200 PHE A C 1
ATOM 1526 O O . PHE A 1 200 ? 40.936 -19.121 -15.335 1.00 60.50 200 PHE A O 1
ATOM 1533 N N . GLU A 1 201 ? 41.501 -17.898 -13.542 1.00 54.56 201 GLU A N 1
ATOM 1534 C CA . GLU A 1 201 ? 42.297 -18.965 -12.921 1.00 54.56 201 GLU A CA 1
ATOM 1535 C C . GLU A 1 201 ? 41.368 -19.962 -12.202 1.00 54.56 201 GLU A C 1
ATOM 1537 O O . GLU A 1 201 ? 40.457 -19.554 -11.483 1.00 54.56 201 GLU A O 1
ATOM 1542 N N . GLY A 1 202 ? 41.578 -21.266 -12.410 1.00 59.34 202 GLY A N 1
ATOM 1543 C CA . GLY A 1 202 ? 40.710 -22.322 -11.876 1.00 59.34 202 GLY A CA 1
ATOM 1544 C C . GLY A 1 202 ? 40.905 -23.671 -12.575 1.00 59.34 202 GLY A C 1
ATOM 1545 O O . GLY A 1 202 ? 41.888 -23.873 -13.295 1.00 59.34 202 GLY A O 1
ATOM 1546 N N . LEU A 1 203 ? 39.960 -24.601 -12.380 1.00 54.25 203 LEU A N 1
ATOM 1547 C CA . LEU A 1 203 ? 40.030 -25.968 -12.931 1.00 54.25 203 LEU A CA 1
ATOM 1548 C C . LEU A 1 203 ? 39.954 -26.031 -14.466 1.00 54.25 203 LEU A C 1
ATOM 1550 O O . LEU A 1 203 ? 40.491 -26.967 -15.062 1.00 54.25 203 LEU A O 1
ATOM 1554 N N . SER A 1 204 ? 39.361 -25.024 -15.112 1.00 58.47 204 SER A N 1
ATOM 1555 C CA . SER A 1 204 ? 39.562 -24.761 -16.537 1.00 58.47 204 SER A CA 1
ATOM 1556 C C . SER A 1 204 ? 39.623 -23.253 -16.806 1.00 58.47 204 SER A C 1
ATOM 1558 O O . SER A 1 204 ? 38.693 -22.538 -16.433 1.00 58.47 204 SER A O 1
ATOM 1560 N N . PRO A 1 205 ? 40.666 -22.761 -17.497 1.00 63.94 205 PRO A N 1
ATOM 1561 C CA . PRO A 1 205 ? 40.735 -21.371 -17.921 1.00 63.94 205 PRO A CA 1
ATOM 1562 C C . PRO A 1 205 ? 39.636 -21.037 -18.951 1.00 63.94 205 PRO A C 1
ATOM 1564 O O . PRO A 1 205 ? 39.483 -21.759 -19.938 1.00 63.94 205 PRO A O 1
ATOM 1567 N N . MET A 1 206 ? 38.871 -19.958 -18.733 1.00 68.69 206 MET A N 1
ATOM 1568 C CA . MET A 1 206 ? 37.606 -19.685 -19.445 1.00 68.69 206 MET A CA 1
ATOM 1569 C C . MET A 1 206 ? 37.501 -18.228 -19.943 1.00 68.69 206 MET A C 1
ATOM 1571 O O . MET A 1 206 ? 37.803 -17.302 -19.196 1.00 68.69 206 MET A O 1
ATOM 1575 N N . GLU A 1 207 ? 37.088 -18.014 -21.200 1.00 79.25 207 GLU A N 1
ATOM 1576 C CA . GLU A 1 207 ? 36.953 -16.679 -21.826 1.00 79.25 207 GLU A CA 1
ATOM 1577 C C . GLU A 1 207 ? 35.589 -16.032 -21.513 1.00 79.25 207 GLU A C 1
ATOM 1579 O O . GLU A 1 207 ? 34.568 -16.722 -21.520 1.00 79.25 207 GLU A O 1
ATOM 1584 N N . LEU A 1 208 ? 35.580 -14.710 -21.286 1.00 84.31 208 LEU A N 1
ATOM 1585 C CA . LEU A 1 208 ? 34.379 -13.869 -21.166 1.00 84.31 208 LEU A CA 1
ATOM 1586 C C . LEU A 1 208 ? 33.787 -13.554 -22.550 1.00 84.31 208 LEU A C 1
ATOM 1588 O O . LEU A 1 208 ? 34.489 -13.042 -23.429 1.00 84.31 208 LEU A O 1
ATOM 1592 N N . VAL A 1 209 ? 32.491 -13.810 -22.733 1.00 86.12 209 VAL A N 1
ATOM 1593 C CA . VAL A 1 209 ? 31.796 -13.727 -24.031 1.00 86.12 209 VAL A CA 1
ATOM 1594 C C . VAL A 1 209 ? 30.574 -12.791 -23.922 1.00 86.12 209 VAL A C 1
ATOM 1596 O O . VAL A 1 209 ? 29.939 -12.755 -22.873 1.00 86.12 209 VAL A O 1
ATOM 1599 N N . PRO A 1 210 ? 30.223 -11.991 -24.954 1.00 86.31 210 PRO A N 1
ATOM 1600 C CA . PRO A 1 210 ? 29.180 -10.959 -24.825 1.00 86.31 210 PRO A CA 1
ATOM 1601 C C . PRO A 1 210 ? 27.750 -11.431 -24.503 1.00 86.31 210 PRO A C 1
ATOM 1603 O O . PRO A 1 210 ? 26.917 -10.593 -24.162 1.00 86.31 210 PRO A O 1
ATOM 1606 N N . ASP A 1 211 ? 27.443 -12.721 -24.656 1.00 88.12 211 ASP A N 1
ATOM 1607 C CA . ASP A 1 211 ? 26.150 -13.334 -24.319 1.00 88.12 211 ASP A CA 1
ATOM 1608 C C . ASP A 1 211 ? 26.165 -14.099 -22.983 1.00 88.12 211 ASP A C 1
ATOM 1610 O O . ASP A 1 211 ? 25.211 -14.812 -22.680 1.00 88.12 211 ASP A O 1
ATOM 1614 N N . ASP A 1 212 ? 27.220 -13.939 -22.180 1.00 90.00 212 ASP A N 1
ATOM 1615 C CA . ASP A 1 212 ? 27.279 -14.481 -20.823 1.00 90.00 212 ASP A CA 1
ATOM 1616 C C . ASP A 1 212 ? 26.183 -13.900 -19.926 1.00 90.00 212 ASP A C 1
ATOM 1618 O O . ASP A 1 212 ? 25.988 -12.685 -19.855 1.00 90.00 212 ASP A O 1
ATOM 1622 N N . GLN A 1 213 ? 25.524 -14.789 -19.192 1.00 90.88 213 GLN A N 1
ATOM 1623 C CA . GLN A 1 213 ? 24.566 -14.476 -18.140 1.00 90.88 213 GLN A CA 1
ATOM 1624 C C . GLN A 1 213 ? 25.119 -14.970 -16.804 1.00 90.88 213 GLN A C 1
ATOM 1626 O O . GLN A 1 213 ? 25.714 -16.050 -16.741 1.00 90.88 213 GLN A O 1
ATOM 1631 N N . TYR A 1 214 ? 24.920 -14.178 -15.753 1.00 91.38 214 TYR A N 1
ATOM 1632 C CA . TYR A 1 214 ? 25.368 -14.465 -14.393 1.00 91.38 214 TYR A CA 1
ATOM 1633 C C . TYR A 1 214 ? 24.164 -14.461 -13.455 1.00 91.38 214 TYR A C 1
ATOM 1635 O O . TYR A 1 214 ? 23.240 -13.675 -13.651 1.00 91.38 214 TYR A O 1
ATOM 1643 N N . PHE A 1 215 ? 24.187 -15.335 -12.452 1.00 90.50 215 PHE A N 1
ATOM 1644 C CA . PHE A 1 215 ? 23.135 -15.463 -11.445 1.00 90.50 215 PHE A CA 1
ATOM 1645 C C . PHE A 1 215 ? 23.790 -15.688 -10.081 1.00 90.50 215 PHE A C 1
ATOM 1647 O O . PHE A 1 215 ? 24.708 -16.509 -9.972 1.00 90.50 215 PHE A O 1
ATOM 1654 N N . GLY A 1 216 ? 23.335 -14.974 -9.051 1.00 88.38 216 GLY A N 1
ATOM 1655 C CA . GLY A 1 216 ? 23.627 -15.348 -7.668 1.00 88.38 216 GLY A CA 1
ATOM 1656 C C . GLY A 1 216 ? 23.015 -16.712 -7.361 1.00 88.38 216 GLY A C 1
ATOM 1657 O O . GLY A 1 216 ? 21.966 -17.055 -7.904 1.00 88.38 216 GLY A O 1
ATOM 1658 N N . VAL A 1 217 ? 23.718 -17.519 -6.570 1.00 87.31 217 VAL A N 1
ATOM 1659 C CA . VAL A 1 217 ? 23.250 -18.839 -6.134 1.00 87.31 217 VAL A CA 1
ATOM 1660 C C . VAL A 1 217 ? 24.000 -19.224 -4.857 1.00 87.31 217 VAL A C 1
ATOM 1662 O O . VAL A 1 217 ? 25.213 -19.029 -4.771 1.00 87.31 217 VAL A O 1
ATOM 1665 N N . ASN A 1 218 ? 23.321 -19.763 -3.856 1.00 83.75 218 ASN A N 1
ATOM 1666 C CA . ASN A 1 218 ? 23.881 -20.169 -2.570 1.00 83.75 218 ASN A CA 1
ATOM 1667 C C . ASN A 1 218 ? 23.888 -21.701 -2.444 1.00 83.75 218 ASN A C 1
ATOM 1669 O O . ASN A 1 218 ? 23.068 -22.273 -1.739 1.00 83.75 218 ASN A O 1
ATOM 1673 N N . MET A 1 219 ? 24.791 -22.386 -3.152 1.00 85.31 219 MET A N 1
ATOM 1674 C CA . MET A 1 219 ? 24.763 -23.852 -3.253 1.00 85.31 219 MET A CA 1
ATOM 1675 C C . MET A 1 219 ? 25.325 -24.567 -2.007 1.00 85.31 219 MET A C 1
ATOM 1677 O O . MET A 1 219 ? 26.313 -24.132 -1.404 1.00 85.31 219 MET A O 1
ATOM 1681 N N . THR A 1 220 ? 24.761 -25.731 -1.655 1.00 81.19 220 THR A N 1
ATOM 1682 C CA . THR A 1 220 ? 25.106 -26.491 -0.439 1.00 81.19 220 THR A CA 1
ATOM 1683 C C . THR A 1 220 ? 26.600 -26.835 -0.379 1.00 81.19 220 THR A C 1
ATOM 1685 O O . THR A 1 220 ? 27.128 -27.601 -1.185 1.00 81.19 220 THR A O 1
ATOM 1688 N N . GLY A 1 221 ? 27.322 -26.289 0.603 1.00 76.69 221 GLY A N 1
ATOM 1689 C CA . GLY A 1 221 ? 28.768 -26.518 0.749 1.00 76.69 221 GLY A CA 1
ATOM 1690 C C . GLY A 1 221 ? 29.657 -25.769 -0.258 1.00 76.69 221 GLY A C 1
ATOM 1691 O O . GLY A 1 221 ? 30.867 -26.006 -0.277 1.00 76.69 221 GLY A O 1
ATOM 1692 N N . LEU A 1 222 ? 29.090 -24.853 -1.048 1.00 79.25 222 LEU A N 1
ATOM 1693 C CA . LEU A 1 222 ? 29.794 -23.922 -1.930 1.00 79.25 222 LEU A CA 1
ATOM 1694 C C . LEU A 1 222 ? 29.239 -22.498 -1.734 1.00 79.25 222 LEU A C 1
ATOM 1696 O O . LEU A 1 222 ? 28.636 -21.917 -2.627 1.00 79.25 222 LEU A O 1
ATOM 1700 N N . SER A 1 223 ? 29.448 -21.929 -0.545 1.00 72.75 223 SER A N 1
ATOM 1701 C CA . SER A 1 223 ? 29.025 -20.557 -0.230 1.00 72.75 223 SER A CA 1
ATOM 1702 C C . SER A 1 223 ? 29.639 -19.523 -1.180 1.00 72.75 223 SER A C 1
ATOM 1704 O O . SER A 1 223 ? 30.762 -19.711 -1.660 1.00 72.75 223 SER A O 1
ATOM 1706 N N . HIS A 1 224 ? 28.922 -18.412 -1.383 1.00 83.31 224 HIS A N 1
ATOM 1707 C CA . HIS A 1 224 ? 29.337 -17.273 -2.224 1.00 83.31 224 HIS A CA 1
ATOM 1708 C C . HIS A 1 224 ? 29.509 -17.655 -3.699 1.00 83.31 224 HIS A C 1
ATOM 1710 O O . HIS A 1 224 ? 30.446 -17.222 -4.377 1.00 83.31 224 HIS A O 1
ATOM 1716 N N . SER A 1 225 ? 28.630 -18.529 -4.191 1.00 88.38 225 SER A N 1
ATOM 1717 C CA . SER A 1 225 ? 28.668 -19.005 -5.569 1.00 88.38 225 SER A CA 1
ATOM 1718 C C . SER A 1 225 ? 27.954 -18.082 -6.561 1.00 88.38 225 SER A C 1
ATOM 1720 O O . SER A 1 225 ? 27.027 -17.341 -6.240 1.00 88.38 225 SER A O 1
ATOM 1722 N N . VAL A 1 226 ? 28.415 -18.142 -7.808 1.00 90.69 226 VAL A N 1
ATOM 1723 C CA . VAL A 1 226 ? 27.821 -17.450 -8.954 1.00 90.69 226 VAL A CA 1
ATOM 1724 C C . VAL A 1 226 ? 27.704 -18.452 -10.091 1.00 90.69 226 VAL A C 1
ATOM 1726 O O . VAL A 1 226 ? 28.697 -19.052 -10.508 1.00 90.69 226 VAL A O 1
ATOM 1729 N N . MET A 1 227 ? 26.500 -18.636 -10.614 1.00 91.69 227 MET A N 1
ATOM 1730 C CA . MET A 1 227 ? 26.276 -19.434 -11.813 1.00 91.69 227 MET A CA 1
ATOM 1731 C C . MET A 1 227 ? 26.572 -18.587 -13.054 1.00 91.69 227 MET A C 1
ATOM 1733 O O . MET A 1 227 ? 26.157 -17.432 -13.134 1.00 91.69 227 MET A O 1
ATOM 1737 N N . ARG A 1 228 ? 27.242 -19.170 -14.053 1.00 89.75 228 ARG A N 1
ATOM 1738 C CA . ARG A 1 228 ? 27.358 -18.611 -15.407 1.00 89.75 228 ARG A CA 1
ATOM 1739 C C . ARG A 1 228 ? 26.668 -19.522 -16.414 1.00 89.75 228 ARG A C 1
ATOM 1741 O O . ARG A 1 228 ? 26.964 -20.717 -16.480 1.00 89.75 228 ARG A O 1
ATOM 1748 N N . TRP A 1 229 ? 25.853 -18.921 -17.271 1.00 91.19 229 TRP A N 1
ATOM 1749 C CA . TRP A 1 229 ? 25.292 -19.540 -18.469 1.00 91.19 229 TRP A CA 1
ATOM 1750 C C . TRP A 1 229 ? 25.790 -18.815 -19.722 1.00 91.19 229 TRP A C 1
ATOM 1752 O O . TRP A 1 229 ? 25.801 -17.587 -19.770 1.00 91.19 229 TRP A O 1
ATOM 1762 N N . ASN A 1 230 ? 26.190 -19.571 -20.746 1.00 90.25 230 ASN A N 1
ATOM 1763 C CA . ASN A 1 230 ? 26.428 -19.044 -22.085 1.00 90.25 230 ASN A CA 1
ATOM 1764 C C . ASN A 1 230 ? 25.564 -19.804 -23.119 1.00 90.25 230 ASN A C 1
ATOM 1766 O O . ASN A 1 230 ? 25.837 -20.984 -23.386 1.00 90.25 230 ASN A O 1
ATOM 1770 N N . PRO A 1 231 ? 24.555 -19.151 -23.731 1.00 88.62 231 PRO A N 1
ATOM 1771 C CA . PRO A 1 231 ? 23.617 -19.805 -24.636 1.00 88.62 231 PRO A CA 1
ATOM 1772 C C . PRO A 1 231 ? 24.211 -20.129 -26.012 1.00 88.62 231 PRO A C 1
ATOM 1774 O O . PRO A 1 231 ? 23.856 -21.160 -26.584 1.00 88.62 231 PRO A O 1
ATOM 1777 N N . SER A 1 232 ? 25.124 -19.316 -26.563 1.00 87.31 232 SER A N 1
ATOM 1778 C CA . SER A 1 232 ? 25.722 -19.603 -27.880 1.00 87.31 232 SER A CA 1
ATOM 1779 C C . SER A 1 232 ? 26.707 -20.778 -27.865 1.00 87.31 232 SER A C 1
ATOM 1781 O O . SER A 1 232 ? 26.864 -21.463 -28.880 1.00 87.31 232 SER A O 1
ATOM 1783 N N . MET A 1 233 ? 27.344 -21.040 -26.722 1.00 86.50 233 MET A N 1
ATOM 1784 C CA . MET A 1 233 ? 28.278 -22.150 -26.510 1.00 86.50 233 MET A CA 1
ATOM 1785 C C . MET A 1 233 ? 27.638 -23.370 -25.830 1.00 86.50 233 MET A C 1
ATOM 1787 O O . MET A 1 233 ? 28.291 -24.412 -25.755 1.00 86.50 233 MET A O 1
ATOM 1791 N N . ALA A 1 234 ? 26.397 -23.252 -25.339 1.00 87.50 234 ALA A N 1
ATOM 1792 C CA . ALA A 1 234 ? 25.734 -24.232 -24.472 1.00 87.50 234 ALA A CA 1
ATOM 1793 C C . ALA A 1 234 ? 26.633 -24.657 -23.292 1.00 87.50 234 ALA A C 1
ATOM 1795 O O . ALA A 1 234 ? 26.841 -25.850 -23.039 1.00 87.50 234 ALA A O 1
ATOM 1796 N N . LEU A 1 235 ? 27.222 -23.664 -22.615 1.00 86.31 235 LEU A N 1
ATOM 1797 C CA . LEU A 1 235 ? 28.244 -23.842 -21.583 1.00 86.31 235 LEU A CA 1
ATOM 1798 C C . LEU A 1 235 ? 27.747 -23.327 -20.232 1.00 86.31 235 LEU A C 1
ATOM 1800 O O . LEU A 1 235 ? 27.251 -22.208 -20.120 1.00 86.31 235 LEU A O 1
ATOM 1804 N N . PHE A 1 236 ? 27.930 -24.159 -19.213 1.00 87.81 236 PHE A N 1
ATOM 1805 C CA . PHE A 1 236 ? 27.512 -23.946 -17.834 1.00 87.81 236 PHE A CA 1
ATOM 1806 C C . PHE A 1 236 ? 28.742 -23.878 -16.927 1.00 87.81 236 PHE A C 1
ATOM 1808 O O . PHE A 1 236 ? 29.680 -24.653 -17.121 1.00 87.81 236 PHE A O 1
ATOM 1815 N N . ALA A 1 237 ? 28.768 -22.989 -15.936 1.00 88.50 237 ALA A N 1
ATOM 1816 C CA . ALA A 1 237 ? 29.849 -22.960 -14.954 1.00 88.50 237 ALA A CA 1
ATOM 1817 C C . ALA A 1 237 ? 29.381 -22.501 -13.571 1.00 88.50 237 ALA A C 1
ATOM 1819 O O . ALA A 1 237 ? 28.508 -21.645 -13.456 1.00 88.50 237 ALA A O 1
ATOM 1820 N N . ALA A 1 238 ? 30.025 -23.046 -12.539 1.00 90.00 238 ALA A N 1
ATOM 1821 C CA . ALA A 1 238 ? 29.964 -22.538 -11.178 1.00 90.00 238 ALA A CA 1
ATOM 1822 C C . ALA A 1 238 ? 31.251 -21.763 -10.894 1.00 90.00 238 ALA A C 1
ATOM 1824 O O . ALA A 1 238 ? 32.363 -22.271 -11.093 1.00 90.00 238 ALA A O 1
ATOM 1825 N N . LEU A 1 239 ? 31.089 -20.534 -10.425 1.00 89.00 239 LEU A N 1
ATOM 1826 C CA . LEU A 1 239 ? 32.151 -19.702 -9.892 1.00 89.00 239 LEU A CA 1
ATOM 1827 C C . LEU A 1 239 ? 31.959 -19.570 -8.380 1.00 89.00 239 LEU A C 1
ATOM 1829 O O . LEU A 1 239 ? 30.837 -19.669 -7.889 1.00 89.00 239 LEU A O 1
ATOM 1833 N N . GLN A 1 240 ? 33.044 -19.327 -7.652 1.00 88.69 240 GLN A N 1
ATOM 1834 C CA . GLN A 1 240 ? 33.008 -19.019 -6.226 1.00 88.69 240 GLN A CA 1
ATOM 1835 C C . GLN A 1 240 ? 33.755 -17.715 -5.951 1.00 88.69 240 GLN A C 1
ATOM 1837 O O . GLN A 1 240 ? 34.846 -17.490 -6.484 1.00 88.69 240 GLN A O 1
ATOM 1842 N N . TRP A 1 241 ? 33.177 -16.868 -5.105 1.00 87.75 241 TRP A N 1
ATOM 1843 C CA . TRP A 1 241 ? 33.832 -15.693 -4.556 1.00 87.75 241 TRP A CA 1
ATOM 1844 C C . TRP A 1 241 ? 34.695 -16.070 -3.346 1.00 87.75 241 TRP A C 1
ATOM 1846 O O . TRP A 1 241 ? 34.203 -16.528 -2.321 1.00 87.75 241 TRP A O 1
ATOM 1856 N N . ILE A 1 242 ? 36.009 -15.866 -3.468 1.00 85.88 242 ILE A N 1
ATOM 1857 C CA . ILE A 1 242 ? 36.990 -16.088 -2.389 1.00 85.88 242 ILE A CA 1
ATOM 1858 C C . ILE A 1 242 ? 37.951 -14.891 -2.235 1.00 85.88 242 ILE A C 1
ATOM 1860 O O . ILE A 1 242 ? 39.160 -15.050 -2.056 1.00 85.88 242 ILE A O 1
ATOM 1864 N N . GLY A 1 243 ? 37.432 -13.668 -2.404 1.00 84.12 243 GLY A N 1
ATOM 1865 C CA . GLY A 1 243 ? 38.228 -12.439 -2.601 1.00 84.12 243 GLY A CA 1
ATOM 1866 C C . GLY A 1 243 ? 38.684 -12.215 -4.055 1.00 84.12 243 GLY A C 1
ATOM 1867 O O . GLY A 1 243 ? 39.311 -11.208 -4.381 1.00 84.12 243 GLY A O 1
ATOM 1868 N N . LYS A 1 244 ? 38.366 -13.172 -4.929 1.00 86.56 244 LYS A N 1
ATOM 1869 C CA . LYS A 1 244 ? 38.295 -13.087 -6.392 1.00 86.56 244 LYS A CA 1
ATOM 1870 C C . LYS A 1 244 ? 37.266 -14.119 -6.862 1.00 86.56 244 LYS A C 1
ATOM 1872 O O . LYS A 1 244 ? 37.027 -15.084 -6.137 1.00 86.56 244 LYS A O 1
ATOM 1877 N N . LEU A 1 245 ? 36.691 -13.951 -8.054 1.00 87.06 245 LEU A N 1
ATOM 1878 C CA . LEU A 1 245 ? 35.882 -15.008 -8.670 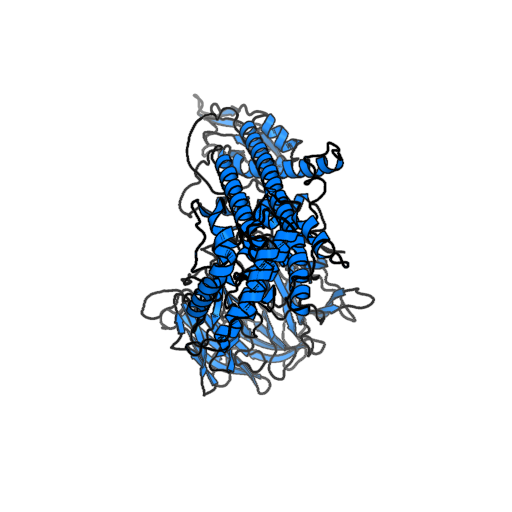1.00 87.06 245 LEU A CA 1
ATOM 1879 C C . LEU A 1 245 ? 36.802 -16.078 -9.282 1.00 87.06 245 LEU A C 1
ATOM 1881 O O . LEU A 1 245 ? 37.583 -15.778 -10.188 1.00 87.06 245 LEU A O 1
ATOM 1885 N N . GLU A 1 246 ? 36.705 -17.319 -8.805 1.00 86.50 246 GLU A N 1
ATOM 1886 C CA . GLU A 1 246 ? 37.362 -18.495 -9.397 1.00 86.50 246 GLU A CA 1
ATOM 1887 C C . GLU A 1 246 ? 36.335 -19.448 -10.014 1.00 86.50 246 GLU A C 1
ATOM 1889 O O . GLU A 1 246 ? 35.258 -19.645 -9.458 1.00 86.50 246 GLU A O 1
ATOM 1894 N N . VAL A 1 247 ? 36.672 -20.087 -11.140 1.00 87.12 247 VAL A N 1
ATOM 1895 C CA . VAL A 1 247 ? 35.837 -21.145 -11.739 1.00 87.12 247 VAL A CA 1
ATOM 1896 C C . VAL A 1 247 ? 36.112 -22.465 -11.020 1.00 87.12 247 VAL A C 1
ATOM 1898 O O . VAL A 1 247 ? 37.176 -23.071 -11.204 1.00 87.12 247 VAL A O 1
ATOM 1901 N N . VAL A 1 248 ? 35.140 -22.921 -10.228 1.00 87.81 248 VAL A N 1
ATOM 1902 C CA . VAL A 1 248 ? 35.222 -24.173 -9.458 1.00 87.81 248 VAL A CA 1
ATOM 1903 C C . VAL A 1 248 ? 34.680 -25.377 -10.229 1.00 87.81 248 VAL A C 1
ATOM 1905 O O . VAL A 1 248 ? 35.117 -26.497 -9.988 1.00 87.81 248 VAL A O 1
ATOM 1908 N N . TRP A 1 249 ? 33.789 -25.165 -11.201 1.00 89.25 249 TRP A N 1
ATOM 1909 C CA . TRP A 1 249 ? 33.302 -26.215 -12.099 1.00 89.25 249 TRP A CA 1
ATOM 1910 C C . TRP A 1 249 ? 32.836 -25.630 -13.437 1.00 89.25 249 TRP A C 1
ATOM 1912 O O . TRP A 1 249 ? 32.355 -24.499 -13.496 1.00 89.25 249 TRP A O 1
ATOM 1922 N N . SER A 1 250 ? 32.933 -26.413 -14.514 1.00 87.38 250 SER A N 1
ATOM 1923 C CA . SER A 1 250 ? 32.327 -26.076 -15.806 1.00 87.38 250 SER A CA 1
ATOM 1924 C C . SER A 1 250 ? 31.923 -27.325 -16.590 1.00 87.38 250 SER A C 1
ATOM 1926 O O . SER A 1 250 ? 32.706 -28.274 -16.677 1.00 87.38 250 SER A O 1
ATOM 1928 N N . GLY A 1 251 ? 30.756 -27.282 -17.229 1.00 83.25 251 GLY A N 1
ATOM 1929 C CA . GLY A 1 251 ? 30.212 -28.316 -18.107 1.00 83.25 251 GLY A CA 1
ATOM 1930 C C . GLY A 1 251 ? 29.699 -27.728 -19.424 1.00 83.25 251 GLY A C 1
ATOM 1931 O O . GLY A 1 251 ? 29.509 -26.521 -19.554 1.00 83.25 251 GLY A O 1
ATOM 1932 N N . GLY A 1 252 ? 29.479 -28.569 -20.435 1.00 83.81 252 GLY A N 1
ATOM 1933 C CA . GLY A 1 252 ? 29.007 -28.109 -21.744 1.00 83.81 252 GLY A CA 1
ATOM 1934 C C . GLY A 1 252 ? 28.207 -29.167 -22.493 1.00 83.81 252 GLY A C 1
ATOM 1935 O O . GLY A 1 252 ? 28.492 -30.360 -22.395 1.00 83.81 252 GLY A O 1
ATOM 1936 N N . GLY A 1 253 ? 27.190 -28.725 -23.233 1.00 86.12 253 GLY A N 1
ATOM 1937 C CA . GLY A 1 253 ? 26.278 -29.560 -24.022 1.00 86.12 253 GLY A CA 1
ATOM 1938 C C . GLY A 1 253 ? 25.255 -30.366 -23.210 1.00 86.12 253 GLY A C 1
ATOM 1939 O O . GLY A 1 253 ? 24.122 -30.523 -23.657 1.00 86.12 253 GLY A O 1
ATOM 1940 N N . SER A 1 254 ? 25.604 -30.854 -22.018 1.00 89.44 254 SER A N 1
ATOM 1941 C CA . SER A 1 254 ? 24.669 -31.557 -21.130 1.00 89.44 254 SER A CA 1
ATOM 1942 C C . SER A 1 254 ? 25.082 -31.495 -19.662 1.00 89.44 254 SER A C 1
ATOM 1944 O O . SER A 1 254 ? 26.267 -31.655 -19.363 1.00 89.44 254 SER A O 1
ATOM 1946 N N . VAL A 1 255 ? 24.099 -31.393 -18.767 1.00 89.88 255 VAL A N 1
ATOM 1947 C CA . VAL A 1 255 ? 24.249 -31.627 -17.321 1.00 89.88 255 VAL A CA 1
ATOM 1948 C C . VAL A 1 255 ? 23.752 -33.045 -17.027 1.00 89.88 255 VAL A C 1
ATOM 1950 O O . VAL A 1 255 ? 22.673 -33.427 -17.478 1.00 89.88 255 VAL A O 1
ATOM 1953 N N . ASN A 1 256 ? 24.547 -33.851 -16.324 1.00 89.75 256 ASN A N 1
ATOM 1954 C CA . ASN A 1 256 ? 24.233 -35.251 -16.009 1.00 89.75 256 ASN A CA 1
ATOM 1955 C C . ASN A 1 256 ? 23.986 -35.416 -14.507 1.00 89.75 256 ASN A C 1
ATOM 1957 O O . ASN A 1 256 ? 24.438 -34.593 -13.727 1.00 89.75 256 ASN A O 1
ATOM 1961 N N . GLY A 1 257 ? 23.296 -36.475 -14.099 1.00 86.69 257 GLY A N 1
ATOM 1962 C CA . GLY A 1 257 ? 23.023 -36.786 -12.697 1.00 86.69 257 GLY A CA 1
ATOM 1963 C C . GLY A 1 257 ? 22.149 -38.033 -12.601 1.00 86.69 257 GLY A C 1
ATOM 1964 O O . GLY A 1 257 ? 22.429 -39.034 -13.266 1.00 86.69 257 GLY A O 1
ATOM 1965 N N . ALA A 1 258 ? 21.060 -37.963 -11.834 1.00 85.06 258 ALA A N 1
ATOM 1966 C CA . ALA A 1 258 ? 20.007 -38.983 -11.858 1.00 85.06 258 ALA A CA 1
ATOM 1967 C C . ALA A 1 258 ? 19.324 -39.063 -13.240 1.00 85.06 258 ALA A C 1
ATOM 1969 O O . ALA A 1 258 ? 18.939 -40.143 -13.697 1.00 85.06 258 ALA A O 1
ATOM 1970 N N . VAL A 1 259 ? 19.239 -37.921 -13.928 1.00 85.06 259 VAL A N 1
ATOM 1971 C CA . VAL A 1 259 ? 18.782 -37.767 -15.315 1.00 85.06 259 VAL A CA 1
ATOM 1972 C C . VAL A 1 259 ? 19.760 -36.871 -16.096 1.00 85.06 259 VAL A C 1
ATOM 1974 O O . VAL A 1 259 ? 20.735 -36.367 -15.540 1.00 85.06 259 VAL A O 1
ATOM 1977 N N . THR A 1 260 ? 19.554 -36.702 -17.406 1.00 88.81 260 THR A N 1
ATOM 1978 C CA . THR A 1 260 ? 20.413 -35.855 -18.256 1.00 88.81 260 THR A CA 1
ATOM 1979 C C . THR A 1 260 ? 19.602 -34.715 -18.860 1.00 88.81 260 THR A C 1
ATOM 1981 O O . THR A 1 260 ? 18.697 -34.961 -19.658 1.00 88.81 260 THR A O 1
ATOM 1984 N N . TRP A 1 261 ? 19.989 -33.475 -18.562 1.00 90.31 261 TRP A N 1
ATOM 1985 C CA . TRP A 1 261 ? 19.535 -32.294 -19.293 1.00 90.31 261 TRP A CA 1
ATOM 1986 C C . TRP A 1 261 ? 20.472 -32.015 -20.469 1.00 90.31 261 TRP A C 1
ATOM 1988 O O . TRP A 1 261 ? 21.692 -32.015 -20.308 1.00 90.31 261 TRP A O 1
ATOM 1998 N N . THR A 1 262 ? 19.923 -31.765 -21.659 1.00 90.56 262 THR A N 1
ATOM 1999 C CA . THR A 1 262 ? 20.709 -31.328 -22.826 1.00 90.56 262 THR A CA 1
ATOM 2000 C C . THR A 1 262 ? 20.591 -29.818 -22.946 1.00 90.56 262 THR A C 1
ATOM 2002 O O . THR A 1 262 ? 19.493 -29.321 -23.161 1.00 90.56 262 THR A O 1
ATOM 2005 N N . LEU A 1 263 ? 21.712 -29.109 -22.812 1.00 89.06 263 LEU A N 1
ATOM 2006 C CA . LEU A 1 263 ? 21.745 -27.648 -22.790 1.00 89.06 263 LEU A CA 1
ATOM 2007 C C . LEU A 1 263 ? 21.443 -27.078 -24.182 1.00 89.06 263 LEU A C 1
ATOM 2009 O O . LEU A 1 263 ? 22.105 -27.431 -25.164 1.00 89.06 263 LEU A O 1
ATOM 2013 N N . GLY A 1 264 ? 20.466 -26.178 -24.263 1.00 86.12 264 GLY A N 1
ATOM 2014 C CA . GLY A 1 264 ? 20.028 -25.529 -25.496 1.00 86.12 264 GLY A CA 1
ATOM 2015 C C . GLY A 1 264 ? 19.928 -24.012 -25.359 1.00 86.12 264 GLY A C 1
ATOM 2016 O O . GLY A 1 264 ? 19.620 -23.487 -24.301 1.00 86.12 264 GLY A O 1
ATOM 2017 N N . ALA A 1 265 ? 20.119 -23.276 -26.457 1.00 83.38 265 ALA A N 1
ATOM 2018 C CA . ALA A 1 265 ? 20.078 -21.805 -26.458 1.00 83.38 265 ALA A CA 1
ATOM 2019 C C . ALA A 1 265 ? 18.698 -21.185 -26.116 1.00 83.38 265 ALA A C 1
ATOM 2021 O O . ALA A 1 265 ? 18.577 -19.963 -26.076 1.00 83.38 265 ALA A O 1
ATOM 2022 N N . GLY A 1 266 ? 17.659 -22.009 -25.924 1.00 81.69 266 GLY A N 1
ATOM 2023 C CA . GLY A 1 266 ? 16.335 -21.601 -25.440 1.00 81.69 266 GLY A CA 1
ATOM 2024 C C . GLY A 1 266 ? 16.097 -21.885 -23.951 1.00 81.69 266 GLY A C 1
ATOM 2025 O O . GLY A 1 266 ? 14.998 -21.615 -23.468 1.00 81.69 266 GLY A O 1
ATOM 2026 N N . ASP A 1 267 ? 17.088 -22.438 -23.247 1.00 86.75 267 ASP A N 1
ATOM 2027 C CA . ASP A 1 267 ? 17.013 -22.704 -21.814 1.00 86.75 267 ASP A CA 1
ATOM 2028 C C . ASP A 1 267 ? 17.086 -21.384 -21.033 1.00 86.75 267 ASP A C 1
ATOM 2030 O O . ASP A 1 267 ? 17.946 -20.532 -21.287 1.00 86.75 267 ASP A O 1
ATOM 2034 N N . ARG A 1 268 ? 16.179 -21.231 -20.068 1.00 87.31 268 ARG A N 1
ATOM 2035 C CA . ARG A 1 268 ? 16.187 -20.166 -19.059 1.00 87.31 268 ARG A CA 1
ATOM 2036 C C . ARG A 1 268 ? 16.507 -20.776 -17.705 1.00 87.31 268 ARG A C 1
ATOM 2038 O O . ARG A 1 268 ? 16.048 -21.880 -17.419 1.00 87.31 268 ARG A O 1
ATOM 2045 N N . PHE A 1 269 ? 17.262 -20.050 -16.892 1.00 87.81 269 PHE A N 1
ATOM 2046 C CA . PHE A 1 269 ? 17.721 -20.509 -15.588 1.00 87.81 269 PHE A CA 1
ATOM 2047 C C . PHE A 1 269 ? 17.286 -19.548 -14.493 1.00 87.81 269 PHE A C 1
ATOM 2049 O O . PHE A 1 269 ? 17.226 -18.337 -14.709 1.00 87.81 269 PHE A O 1
ATOM 2056 N N . TYR A 1 270 ? 17.001 -20.128 -13.338 1.00 87.44 270 TYR A N 1
ATOM 2057 C CA . TYR A 1 270 ? 16.587 -19.461 -12.116 1.00 87.44 270 TYR A CA 1
ATOM 2058 C C . TYR A 1 270 ? 17.298 -20.146 -10.947 1.00 87.44 270 TYR A C 1
ATOM 2060 O O . TYR A 1 270 ? 17.605 -21.337 -11.039 1.00 87.44 270 TYR A O 1
ATOM 2068 N N . CYS A 1 271 ? 17.559 -19.408 -9.875 1.00 85.62 271 CYS A N 1
ATOM 2069 C CA . CYS A 1 271 ? 18.175 -19.923 -8.656 1.00 85.62 271 CYS A CA 1
ATOM 2070 C C . CYS A 1 271 ? 17.189 -19.726 -7.508 1.00 85.62 271 CYS A C 1
ATOM 2072 O O . CYS A 1 271 ? 16.650 -18.628 -7.379 1.00 85.62 271 CYS A O 1
ATOM 2074 N N . ALA A 1 272 ? 16.943 -20.780 -6.738 1.00 81.75 272 ALA A N 1
ATOM 2075 C CA . ALA A 1 272 ? 16.134 -20.750 -5.525 1.00 81.75 272 ALA A CA 1
ATOM 2076 C C . ALA A 1 272 ? 16.371 -22.042 -4.741 1.00 81.75 272 ALA A C 1
ATOM 2078 O O . ALA A 1 272 ? 16.532 -23.105 -5.348 1.00 81.75 272 ALA A O 1
ATOM 2079 N N . ASP A 1 273 ? 16.334 -21.979 -3.416 1.00 79.62 273 ASP A N 1
ATOM 2080 C CA . ASP A 1 273 ? 16.078 -23.152 -2.584 1.00 79.62 273 ASP A CA 1
ATOM 2081 C C . ASP A 1 273 ? 14.690 -23.685 -2.963 1.00 79.62 273 ASP A C 1
ATOM 2083 O O . ASP A 1 273 ? 13.696 -22.974 -2.817 1.00 79.62 273 ASP A O 1
ATOM 2087 N N . VAL A 1 274 ? 14.605 -24.902 -3.506 1.00 78.81 274 VAL A N 1
ATOM 2088 C CA . VAL A 1 274 ? 13.320 -25.496 -3.914 1.00 78.81 274 VAL A CA 1
ATOM 2089 C C . VAL A 1 274 ? 12.958 -26.751 -3.135 1.00 78.81 274 VAL A C 1
ATOM 2091 O O . VAL A 1 274 ? 11.869 -27.264 -3.369 1.00 78.81 274 VAL A O 1
ATOM 2094 N N . ASP A 1 275 ? 13.817 -27.277 -2.256 1.00 72.50 275 ASP A N 1
ATOM 2095 C CA . ASP A 1 275 ? 13.490 -28.424 -1.387 1.00 72.50 275 ASP A CA 1
ATOM 2096 C C . ASP A 1 275 ? 13.456 -28.091 0.117 1.00 72.50 275 ASP A C 1
ATOM 2098 O O . ASP A 1 275 ? 13.004 -28.914 0.916 1.00 72.50 275 ASP A O 1
ATOM 2102 N N . GLY A 1 276 ? 13.811 -26.858 0.486 1.00 71.69 276 GLY A N 1
ATOM 2103 C CA . GLY A 1 276 ? 13.773 -26.319 1.841 1.00 71.69 276 GLY A CA 1
ATOM 2104 C C . GLY A 1 276 ? 15.023 -26.611 2.677 1.00 71.69 276 GLY A C 1
ATOM 2105 O O . GLY A 1 276 ? 14.946 -26.505 3.906 1.00 71.69 276 GLY A O 1
ATOM 2106 N N . ASP A 1 277 ? 16.153 -27.019 2.077 1.00 72.94 277 ASP A N 1
ATOM 2107 C CA . ASP A 1 277 ? 17.392 -27.315 2.821 1.00 72.94 277 ASP A CA 1
ATOM 2108 C C . ASP A 1 277 ? 18.217 -26.072 3.224 1.00 72.94 277 ASP A C 1
ATOM 2110 O O . ASP A 1 277 ? 19.146 -26.183 4.037 1.00 72.94 277 ASP A O 1
ATOM 2114 N N . GLY A 1 278 ? 17.830 -24.882 2.747 1.00 75.44 278 GLY A N 1
ATOM 2115 C CA . GLY A 1 278 ? 18.497 -23.602 2.988 1.00 75.44 278 GLY A CA 1
ATOM 2116 C C . GLY A 1 278 ? 19.595 -23.257 1.975 1.00 75.44 278 GLY A C 1
ATOM 2117 O O . GLY A 1 278 ? 20.342 -22.297 2.197 1.00 75.44 278 GLY A O 1
ATOM 2118 N N . ALA A 1 279 ? 19.732 -24.033 0.898 1.00 81.31 279 ALA A N 1
ATOM 2119 C CA . ALA A 1 279 ? 20.641 -23.774 -0.209 1.00 81.31 279 ALA A CA 1
ATOM 2120 C C . ALA A 1 279 ? 19.909 -23.767 -1.557 1.00 81.31 279 ALA A C 1
ATOM 2122 O O . ALA A 1 279 ? 18.942 -24.488 -1.767 1.00 81.31 279 ALA A O 1
ATOM 2123 N N . ASP A 1 280 ? 20.409 -22.969 -2.499 1.00 85.25 280 ASP A N 1
ATOM 2124 C CA . ASP A 1 280 ? 19.778 -22.827 -3.807 1.00 85.25 280 ASP A CA 1
ATOM 2125 C C . ASP A 1 280 ? 20.074 -24.009 -4.740 1.00 85.25 280 ASP A C 1
ATOM 2127 O O . ASP A 1 280 ? 21.231 -24.350 -5.024 1.00 85.25 280 ASP A O 1
ATOM 2131 N N . GLU A 1 281 ? 19.009 -24.525 -5.346 1.00 87.88 281 GLU A N 1
ATOM 2132 C CA . GLU A 1 281 ? 19.056 -25.237 -6.614 1.00 87.88 281 GLU A CA 1
ATOM 2133 C C . GLU A 1 281 ? 19.122 -24.281 -7.802 1.00 87.88 281 GLU A C 1
ATOM 2135 O O . GLU A 1 281 ? 18.791 -23.097 -7.745 1.00 87.88 281 GLU A O 1
ATOM 2140 N N . ILE A 1 282 ? 19.457 -24.868 -8.947 1.00 89.69 282 ILE A N 1
ATOM 2141 C CA . ILE A 1 282 ? 19.325 -24.244 -10.253 1.00 89.69 282 ILE A CA 1
ATOM 2142 C C . ILE A 1 282 ? 18.148 -24.890 -10.983 1.00 89.69 282 ILE A C 1
ATOM 2144 O O . ILE A 1 282 ? 18.166 -26.084 -11.297 1.00 89.69 282 ILE A O 1
ATOM 2148 N N . VAL A 1 283 ? 17.140 -24.090 -11.314 1.00 88.69 283 VAL A N 1
ATOM 2149 C CA . VAL A 1 283 ? 15.949 -24.516 -12.049 1.00 88.69 283 VAL A CA 1
ATOM 2150 C C . VAL A 1 283 ? 16.058 -24.090 -13.510 1.00 88.69 283 VAL A C 1
ATOM 2152 O O . VAL A 1 283 ? 16.123 -22.906 -13.836 1.00 88.69 283 VAL A O 1
ATOM 2155 N N . ALA A 1 284 ? 16.061 -25.075 -14.404 1.00 88.56 284 ALA A N 1
ATOM 2156 C CA . ALA A 1 284 ? 16.115 -24.911 -15.850 1.00 88.56 284 ALA A CA 1
ATOM 2157 C C . ALA A 1 284 ? 14.716 -25.054 -16.463 1.00 88.56 284 ALA A C 1
ATOM 2159 O O . ALA A 1 284 ? 14.021 -26.035 -16.203 1.00 88.56 284 ALA A O 1
ATOM 2160 N N . VAL A 1 285 ? 14.305 -24.120 -17.320 1.00 85.25 285 VAL A N 1
ATOM 2161 C CA . VAL A 1 285 ? 13.008 -24.158 -18.014 1.00 85.25 285 VAL A CA 1
ATOM 2162 C C . VAL A 1 285 ? 13.194 -23.909 -19.505 1.00 85.25 285 VAL A C 1
ATOM 2164 O O . VAL A 1 285 ? 13.759 -22.893 -19.913 1.00 85.25 285 VAL A O 1
ATOM 2167 N N . VAL A 1 286 ? 12.639 -24.797 -20.332 1.00 81.62 286 VAL A N 1
ATOM 2168 C CA . VAL A 1 286 ? 12.603 -24.644 -21.793 1.00 81.62 286 VAL A CA 1
ATOM 2169 C C . VAL A 1 286 ? 11.173 -24.758 -22.318 1.00 81.62 286 VAL A C 1
ATOM 2171 O O . VAL A 1 286 ? 10.431 -25.675 -21.965 1.00 81.62 286 VAL A O 1
ATOM 2174 N N . THR A 1 287 ? 10.782 -23.826 -23.188 1.00 73.00 287 THR A N 1
ATOM 2175 C CA . THR A 1 287 ? 9.498 -23.868 -23.904 1.00 73.00 287 THR A CA 1
ATOM 2176 C C . THR A 1 287 ? 9.678 -24.656 -25.200 1.00 73.00 287 THR A C 1
ATOM 2178 O O . THR A 1 287 ? 10.521 -24.317 -26.032 1.00 73.00 287 THR A O 1
ATOM 2181 N N . VAL A 1 288 ? 8.884 -25.709 -25.392 1.00 67.88 288 VAL A N 1
ATOM 2182 C CA . VAL A 1 288 ? 8.984 -26.620 -26.538 1.00 67.88 288 VAL A CA 1
ATOM 2183 C C . VAL A 1 288 ? 7.964 -26.211 -27.596 1.00 67.88 288 VAL A C 1
ATOM 2185 O O . VAL A 1 288 ? 6.764 -26.402 -27.436 1.00 67.88 288 VAL A O 1
ATOM 2188 N N . THR A 1 289 ? 8.445 -25.661 -28.711 1.00 56.62 289 THR A N 1
ATOM 2189 C CA . THR A 1 289 ? 7.608 -25.186 -29.831 1.00 56.62 289 THR A CA 1
ATOM 2190 C C . THR A 1 289 ? 7.337 -26.254 -30.904 1.00 56.62 289 THR A C 1
ATOM 2192 O O . THR A 1 289 ? 6.806 -25.948 -31.974 1.00 56.62 289 THR A O 1
ATOM 2195 N N . ASP A 1 290 ? 7.682 -27.519 -30.642 1.00 52.50 290 ASP A N 1
ATOM 2196 C CA . ASP A 1 290 ? 7.435 -28.634 -31.561 1.00 52.50 290 ASP A CA 1
ATOM 2197 C C . ASP A 1 290 ? 5.994 -29.154 -31.433 1.00 52.50 290 ASP A C 1
ATOM 2199 O O . ASP A 1 290 ? 5.648 -29.884 -30.505 1.00 52.50 290 ASP A O 1
ATOM 2203 N N . ALA A 1 291 ? 5.165 -28.836 -32.430 1.00 47.84 291 ALA A N 1
ATOM 2204 C CA . ALA A 1 291 ? 3.766 -29.260 -32.526 1.00 47.84 291 ALA A CA 1
ATOM 2205 C C . ALA A 1 291 ? 3.543 -30.791 -32.623 1.00 47.84 291 ALA A C 1
ATOM 2207 O O . ALA A 1 291 ? 2.398 -31.235 -32.733 1.00 47.84 291 ALA A O 1
ATOM 2208 N N . THR A 1 292 ? 4.601 -31.610 -32.626 1.00 41.41 292 THR A N 1
ATOM 2209 C CA . THR A 1 292 ? 4.513 -33.078 -32.546 1.00 41.41 292 THR A CA 1
ATOM 2210 C C . THR A 1 292 ? 4.621 -33.629 -31.121 1.00 41.41 292 THR A C 1
ATOM 2212 O O . THR A 1 292 ? 4.339 -34.813 -30.914 1.00 41.41 292 THR A O 1
ATOM 2215 N N . ILE A 1 293 ? 4.978 -32.796 -30.138 1.00 45.78 293 ILE A N 1
ATOM 2216 C CA . ILE A 1 293 ? 5.161 -33.187 -28.737 1.00 45.78 293 ILE A CA 1
ATOM 2217 C C . ILE A 1 293 ? 3.953 -32.705 -27.903 1.00 45.78 293 ILE A C 1
ATOM 2219 O O . ILE A 1 293 ? 3.585 -31.537 -27.984 1.00 45.78 293 ILE A O 1
ATOM 2223 N N . PRO A 1 294 ? 3.312 -33.564 -27.083 1.00 50.75 294 PRO A N 1
ATOM 2224 C CA . PRO A 1 294 ? 2.129 -33.201 -26.291 1.00 50.75 294 PRO A CA 1
ATOM 2225 C C . PRO A 1 294 ? 2.448 -32.455 -24.975 1.00 50.75 294 PRO A C 1
ATOM 2227 O O . PRO A 1 294 ? 1.618 -32.455 -24.069 1.00 50.75 294 PRO A O 1
ATOM 2230 N N . VAL A 1 295 ? 3.635 -31.852 -24.851 1.00 55.47 295 VAL A N 1
ATOM 2231 C CA . VAL A 1 295 ? 4.041 -30.977 -23.736 1.00 55.47 295 VAL A CA 1
ATOM 2232 C C . VAL A 1 295 ? 4.569 -29.664 -24.308 1.00 55.47 295 VAL A C 1
ATOM 2234 O O . VAL A 1 295 ? 5.340 -29.683 -25.266 1.00 55.47 295 VAL A O 1
ATOM 2237 N N . GLY A 1 296 ? 4.145 -28.531 -23.743 1.00 62.00 296 GLY A N 1
ATOM 2238 C CA . GLY A 1 296 ? 4.547 -27.197 -24.216 1.00 62.00 296 GLY A CA 1
ATOM 2239 C C . GLY A 1 296 ? 5.862 -26.692 -23.612 1.00 62.00 296 GLY A C 1
ATOM 2240 O O . GLY A 1 296 ? 6.382 -25.655 -24.023 1.00 62.00 296 GLY A O 1
ATOM 2241 N N . GLY A 1 297 ? 6.429 -27.434 -22.661 1.00 74.19 297 GLY A N 1
ATOM 2242 C CA . GLY A 1 297 ? 7.702 -27.127 -22.027 1.00 74.19 297 GLY A CA 1
ATOM 2243 C C . GLY A 1 297 ? 8.247 -28.299 -21.215 1.00 74.19 297 GLY A C 1
ATOM 2244 O O . GLY A 1 297 ? 7.583 -29.326 -21.050 1.00 74.19 297 GLY A O 1
ATOM 2245 N N . VAL A 1 298 ? 9.461 -28.135 -20.701 1.00 78.88 298 VAL A N 1
ATOM 2246 C CA . VAL A 1 298 ? 10.106 -29.057 -19.756 1.00 78.88 298 VAL A CA 1
ATOM 2247 C C . VAL A 1 298 ? 10.793 -28.224 -18.675 1.00 78.88 298 VAL A C 1
ATOM 2249 O O . VAL A 1 298 ? 11.376 -27.182 -18.983 1.00 78.88 298 VAL A O 1
ATOM 2252 N N . ILE A 1 299 ? 10.727 -28.692 -17.430 1.00 83.81 299 ILE A N 1
ATOM 2253 C CA . ILE A 1 299 ? 11.507 -28.182 -16.299 1.00 83.81 299 ILE A CA 1
ATOM 2254 C C . ILE A 1 299 ? 12.563 -29.211 -15.891 1.00 83.81 299 ILE A C 1
ATOM 2256 O O . ILE A 1 299 ? 12.318 -30.419 -15.962 1.00 83.81 299 ILE A O 1
ATOM 2260 N N . GLY A 1 300 ? 13.733 -28.742 -15.476 1.00 87.25 300 GLY A N 1
ATOM 2261 C CA . GLY A 1 300 ? 14.797 -29.533 -14.872 1.00 87.25 300 GLY A CA 1
ATOM 2262 C C . GLY A 1 300 ? 15.300 -28.859 -13.602 1.00 87.25 300 GLY A C 1
ATOM 2263 O O . GLY A 1 300 ? 15.311 -27.636 -13.522 1.00 87.25 300 GLY A O 1
ATOM 2264 N N . VAL A 1 301 ? 15.718 -29.654 -12.622 1.00 88.69 301 VAL A N 1
ATOM 2265 C CA . VAL A 1 301 ? 16.319 -29.160 -11.375 1.00 88.69 301 VAL A CA 1
ATOM 2266 C C . VAL A 1 301 ? 17.737 -29.707 -11.275 1.00 88.69 301 VAL A C 1
ATOM 2268 O O . VAL A 1 301 ? 17.956 -30.910 -11.480 1.00 88.69 301 VAL A O 1
ATOM 2271 N N . PHE A 1 302 ? 18.705 -28.829 -11.013 1.00 90.19 302 PHE A N 1
ATOM 2272 C CA . PHE A 1 302 ? 20.110 -29.175 -10.819 1.00 90.19 302 PHE A CA 1
ATOM 2273 C C . PHE A 1 302 ? 20.576 -28.769 -9.418 1.00 90.19 302 PHE A C 1
ATOM 2275 O O . PHE A 1 302 ? 20.233 -27.689 -8.943 1.00 90.19 302 PHE A O 1
ATOM 2282 N N . ARG A 1 303 ? 21.419 -29.603 -8.804 1.00 88.81 303 ARG A N 1
ATOM 2283 C CA . ARG A 1 303 ? 21.995 -29.402 -7.466 1.00 88.81 303 ARG A CA 1
ATOM 2284 C C . ARG A 1 303 ? 23.516 -29.479 -7.520 1.00 88.81 303 ARG A C 1
ATOM 2286 O O . ARG A 1 303 ? 24.075 -30.220 -8.332 1.00 88.81 303 ARG A O 1
ATOM 2293 N N . TRP A 1 304 ? 24.197 -28.762 -6.630 1.00 89.31 304 TRP A N 1
ATOM 2294 C CA . TRP A 1 304 ? 25.623 -28.974 -6.387 1.00 89.31 304 TRP A CA 1
ATOM 2295 C C . TRP A 1 304 ? 25.851 -30.244 -5.565 1.00 89.31 304 TRP A C 1
ATOM 2297 O O . TRP A 1 304 ? 25.419 -30.360 -4.421 1.00 89.31 304 TRP A O 1
ATOM 2307 N N . SER A 1 305 ? 26.548 -31.214 -6.145 1.00 85.38 305 SER A N 1
ATOM 2308 C CA . SER A 1 305 ? 26.781 -32.529 -5.551 1.00 85.38 305 SER A CA 1
ATOM 2309 C C . SER A 1 305 ? 28.127 -33.063 -6.034 1.00 85.38 305 SER A C 1
ATOM 2311 O O . SER A 1 305 ? 28.545 -32.801 -7.153 1.00 85.38 305 SER A O 1
ATOM 2313 N N . ASN A 1 306 ? 28.872 -33.767 -5.178 1.00 83.62 306 ASN A N 1
ATOM 2314 C CA . ASN A 1 306 ? 30.160 -34.387 -5.540 1.00 83.62 306 ASN A CA 1
ATOM 2315 C C . ASN A 1 306 ? 31.226 -33.444 -6.164 1.00 83.62 306 ASN A C 1
ATOM 2317 O O . ASN A 1 306 ? 32.160 -33.914 -6.814 1.00 83.62 306 ASN A O 1
ATOM 2321 N N . SER A 1 307 ? 31.137 -32.130 -5.905 1.00 87.00 307 SER A N 1
ATOM 2322 C CA . SER A 1 307 ? 31.943 -31.069 -6.546 1.00 87.00 307 SER A CA 1
ATOM 2323 C C . SER A 1 307 ? 31.650 -30.835 -8.039 1.00 87.00 307 SER A C 1
ATOM 2325 O O . SER A 1 307 ? 32.503 -30.327 -8.771 1.00 87.00 307 SER A O 1
ATOM 2327 N N . GLU A 1 308 ? 30.443 -31.175 -8.484 1.00 89.50 308 GLU A N 1
ATOM 2328 C CA . GLU A 1 308 ? 29.889 -30.837 -9.791 1.00 89.50 308 GLU A CA 1
ATOM 2329 C C . GLU A 1 308 ? 28.417 -30.397 -9.706 1.00 89.50 308 GLU A C 1
ATOM 2331 O O . GLU A 1 308 ? 27.773 -30.507 -8.664 1.00 89.50 308 GLU A O 1
ATOM 2336 N N . ILE A 1 309 ? 27.884 -29.841 -10.799 1.00 90.06 309 ILE A N 1
ATOM 2337 C CA . ILE A 1 309 ? 26.443 -29.595 -10.931 1.00 90.06 309 ILE A CA 1
ATOM 2338 C C . ILE A 1 309 ? 25.811 -30.857 -11.522 1.00 90.06 309 ILE A C 1
ATOM 2340 O O . ILE A 1 309 ? 26.129 -31.240 -12.651 1.00 90.06 309 ILE A O 1
ATOM 2344 N N . GLU A 1 310 ? 24.914 -31.484 -10.763 1.00 90.88 310 GLU A N 1
ATOM 2345 C CA . GLU A 1 310 ? 24.204 -32.706 -11.139 1.00 90.88 310 GLU A CA 1
ATOM 2346 C C . GLU A 1 310 ? 22.732 -32.411 -11.469 1.00 90.88 310 GLU A C 1
ATOM 2348 O O . GLU A 1 310 ? 22.058 -31.689 -10.740 1.00 90.88 310 GLU A O 1
ATOM 2353 N N . CYS A 1 311 ? 22.193 -32.999 -12.544 1.00 89.06 311 CYS A N 1
ATOM 2354 C CA . CYS A 1 311 ? 20.761 -32.906 -12.856 1.00 89.06 311 CYS A CA 1
ATOM 2355 C C . CYS A 1 311 ? 19.980 -33.985 -12.085 1.00 89.06 311 CYS A C 1
ATOM 2357 O O . CYS A 1 311 ? 20.113 -35.183 -12.362 1.00 89.06 311 CYS A O 1
ATOM 2359 N N . ILE A 1 312 ? 19.183 -33.557 -11.102 1.00 86.69 312 ILE A N 1
ATOM 2360 C CA . ILE A 1 312 ? 18.509 -34.446 -10.144 1.00 86.69 312 ILE A CA 1
ATOM 2361 C C . ILE A 1 312 ? 17.093 -34.842 -10.579 1.00 86.69 312 ILE A C 1
ATOM 2363 O O . ILE A 1 312 ? 16.643 -35.939 -10.259 1.00 86.69 312 ILE A O 1
ATOM 2367 N N . GLY A 1 313 ? 16.414 -34.015 -11.379 1.00 83.00 313 GLY A N 1
ATOM 2368 C CA . GLY A 1 313 ? 15.073 -34.319 -11.876 1.00 83.00 313 GLY A CA 1
ATOM 2369 C C . GLY A 1 313 ? 14.698 -33.535 -13.130 1.00 83.00 313 GLY A C 1
ATOM 2370 O O . GLY A 1 313 ? 15.236 -32.460 -13.390 1.00 83.00 313 GLY A O 1
ATOM 2371 N N . THR A 1 314 ? 13.758 -34.079 -13.905 1.00 83.12 314 THR A N 1
ATOM 2372 C CA . THR A 1 314 ? 13.137 -33.411 -15.060 1.00 83.12 314 THR A CA 1
ATOM 2373 C C . THR A 1 314 ? 11.667 -33.777 -15.159 1.00 83.12 314 THR A C 1
ATOM 2375 O O . THR A 1 314 ? 11.344 -34.964 -15.087 1.00 83.12 314 THR A O 1
ATOM 2378 N N . GLN A 1 315 ? 10.802 -32.801 -15.424 1.00 81.25 315 GLN A N 1
ATOM 2379 C CA . GLN A 1 315 ? 9.361 -33.007 -15.539 1.00 81.25 315 GLN A CA 1
ATOM 2380 C C . GLN A 1 315 ? 8.786 -32.297 -16.775 1.00 81.25 315 GLN A C 1
ATOM 2382 O O . GLN A 1 315 ? 9.180 -31.186 -17.130 1.00 81.25 315 GLN A O 1
ATOM 2387 N N . GLY A 1 316 ? 7.856 -32.959 -17.467 1.00 75.31 316 GLY A N 1
ATOM 2388 C CA . GLY A 1 316 ? 7.155 -32.385 -18.621 1.00 75.31 316 GLY A CA 1
ATOM 2389 C C . GLY A 1 316 ? 6.059 -31.412 -18.187 1.00 75.31 316 GLY A C 1
ATOM 2390 O O . GLY A 1 316 ? 5.315 -31.706 -17.250 1.00 75.31 316 GLY A O 1
ATOM 2391 N N . LEU A 1 317 ? 5.941 -30.274 -18.875 1.00 72.00 317 LEU A N 1
ATOM 2392 C CA . LEU A 1 317 ? 5.009 -29.202 -18.520 1.00 72.00 317 LEU A CA 1
ATOM 2393 C C . LEU A 1 317 ? 3.776 -29.162 -19.441 1.00 72.00 317 LEU A C 1
ATOM 2395 O O . LEU A 1 317 ? 3.894 -29.371 -20.654 1.00 72.00 317 LEU A O 1
ATOM 2399 N N . PRO A 1 318 ? 2.579 -28.868 -18.895 1.00 58.75 318 PRO A N 1
ATOM 2400 C CA . PRO A 1 318 ? 1.319 -28.942 -19.633 1.00 58.75 318 PRO A CA 1
ATOM 2401 C C . PRO A 1 318 ? 1.107 -27.811 -20.652 1.00 58.75 318 PRO A C 1
ATOM 2403 O O . PRO A 1 318 ? 0.085 -27.805 -21.326 1.00 58.75 318 PRO A O 1
ATOM 2406 N N . GLY A 1 319 ? 2.014 -26.843 -20.785 1.00 63.12 319 GLY A N 1
ATOM 2407 C CA . GLY A 1 319 ? 1.862 -25.710 -21.700 1.00 63.12 319 GLY A CA 1
ATOM 2408 C C . GLY A 1 319 ? 3.170 -24.959 -21.920 1.00 63.12 319 GLY A C 1
ATOM 2409 O O . GLY A 1 319 ? 4.217 -25.366 -21.415 1.00 63.12 319 GLY A O 1
ATOM 2410 N N . ALA A 1 320 ? 3.110 -23.883 -22.706 1.00 61.59 320 ALA A N 1
ATOM 2411 C CA . ALA A 1 320 ? 4.220 -22.942 -22.810 1.00 61.59 320 ALA A CA 1
ATOM 2412 C C . ALA A 1 320 ? 4.413 -22.213 -21.471 1.00 61.59 320 ALA A C 1
ATOM 2414 O O . ALA A 1 320 ? 3.436 -21.872 -20.802 1.00 61.59 320 ALA A O 1
ATOM 2415 N N . VAL A 1 321 ? 5.671 -21.985 -21.092 1.00 63.94 321 VAL A N 1
ATOM 2416 C CA . VAL A 1 321 ? 6.052 -21.592 -19.729 1.00 63.94 321 VAL A CA 1
ATOM 2417 C C . VAL A 1 321 ? 6.480 -20.129 -19.683 1.00 63.94 321 VAL A C 1
ATOM 2419 O O . VAL A 1 321 ? 7.361 -19.739 -20.455 1.00 63.94 321 VAL A O 1
ATOM 2422 N N . ASN A 1 322 ? 5.938 -19.344 -18.749 1.00 66.25 322 ASN A N 1
ATOM 2423 C CA . ASN A 1 322 ? 6.486 -18.025 -18.403 1.00 66.25 322 ASN A CA 1
ATOM 2424 C C . ASN A 1 322 ? 7.665 -18.183 -17.421 1.00 66.25 322 ASN A C 1
ATOM 2426 O O . ASN A 1 322 ? 8.393 -19.178 -17.491 1.00 66.25 322 ASN A O 1
ATOM 2430 N N . THR A 1 323 ? 7.939 -17.184 -16.586 1.00 68.94 323 THR A N 1
ATOM 2431 C CA . THR A 1 323 ? 8.859 -17.308 -15.449 1.00 68.94 323 THR A CA 1
ATOM 2432 C C . THR A 1 323 ? 8.226 -18.228 -14.391 1.00 68.94 323 THR A C 1
ATOM 2434 O O . THR A 1 323 ? 7.059 -18.014 -14.056 1.00 68.94 323 THR A O 1
ATOM 2437 N N . PRO A 1 324 ? 8.923 -19.278 -13.914 1.00 72.81 324 PRO A N 1
ATOM 2438 C CA . PRO A 1 324 ? 8.511 -20.027 -12.731 1.00 72.81 324 PRO A CA 1
ATOM 2439 C C . PRO A 1 324 ? 8.631 -19.153 -11.478 1.00 72.81 324 PRO A C 1
ATOM 2441 O O . PRO A 1 324 ? 9.442 -18.231 -11.428 1.00 72.81 324 PRO A O 1
ATOM 2444 N N . LEU A 1 325 ? 7.823 -19.477 -10.482 1.00 72.94 325 LEU A N 1
ATOM 2445 C CA . LEU A 1 325 ? 7.793 -18.868 -9.161 1.00 72.94 325 LEU A CA 1
ATOM 2446 C C . LEU A 1 325 ? 8.298 -19.889 -8.141 1.00 72.94 325 LEU A C 1
ATOM 2448 O O . LEU A 1 325 ? 8.107 -21.095 -8.339 1.00 72.94 325 LEU A O 1
ATOM 2452 N N . PHE A 1 326 ? 8.886 -19.406 -7.051 1.00 76.12 326 PHE A N 1
ATOM 2453 C CA . PHE A 1 326 ? 9.505 -20.246 -6.023 1.00 76.12 326 PHE A CA 1
ATOM 2454 C C . PHE A 1 326 ? 9.002 -19.918 -4.610 1.00 76.12 326 PHE A C 1
ATOM 2456 O O . PHE A 1 326 ? 9.829 -19.682 -3.737 1.00 76.12 326 PHE A O 1
ATOM 2463 N N . PRO A 1 327 ? 7.675 -19.858 -4.378 1.00 71.62 327 PRO A N 1
ATOM 2464 C CA . PRO A 1 327 ? 7.152 -19.497 -3.073 1.00 71.62 327 PRO A CA 1
ATOM 2465 C C . PRO A 1 327 ? 7.460 -20.568 -2.027 1.00 71.62 327 PRO A C 1
ATOM 2467 O O . PRO A 1 327 ? 7.266 -21.772 -2.252 1.00 71.62 327 PRO A O 1
ATOM 2470 N N . ARG A 1 328 ? 7.849 -20.115 -0.846 1.00 72.19 328 ARG A N 1
ATOM 2471 C CA . ARG A 1 328 ? 7.788 -20.881 0.392 1.00 72.19 328 ARG A CA 1
ATOM 2472 C C . ARG A 1 328 ? 6.343 -20.984 0.869 1.00 72.19 328 ARG A C 1
ATOM 2474 O O . ARG A 1 328 ? 5.659 -19.981 0.959 1.00 72.19 328 ARG A O 1
ATOM 2481 N N . PHE A 1 329 ? 5.869 -22.186 1.184 1.00 71.75 329 PHE A N 1
ATOM 2482 C CA . PHE A 1 329 ? 4.580 -22.368 1.860 1.00 71.75 329 PHE A CA 1
ATOM 2483 C C . PHE A 1 329 ? 4.646 -23.587 2.787 1.00 71.75 329 PHE A C 1
ATOM 2485 O O . PHE A 1 329 ? 5.273 -24.599 2.454 1.00 71.75 329 PHE A O 1
ATOM 2492 N N . THR A 1 330 ? 3.927 -23.554 3.903 1.00 64.06 330 THR A N 1
ATOM 2493 C CA . THR A 1 330 ? 3.781 -24.689 4.809 1.00 64.06 330 THR A CA 1
ATOM 2494 C C . THR A 1 330 ? 2.645 -25.600 4.347 1.00 64.06 330 THR A C 1
ATOM 2496 O O . THR A 1 330 ? 1.470 -25.229 4.356 1.00 64.06 330 THR A O 1
ATOM 2499 N N . ASP A 1 331 ? 2.983 -26.847 4.004 1.00 55.56 331 ASP A N 1
ATOM 2500 C CA . ASP A 1 331 ? 2.013 -27.912 3.731 1.00 55.56 331 ASP A CA 1
ATOM 2501 C C . ASP A 1 331 ? 2.200 -29.085 4.707 1.00 55.56 331 ASP A C 1
ATOM 2503 O O . ASP A 1 331 ? 3.307 -29.444 5.111 1.00 55.56 331 ASP A O 1
ATOM 2507 N N . GLY A 1 332 ? 1.094 -29.667 5.174 1.00 51.12 332 GLY A N 1
ATOM 2508 C CA . GLY A 1 332 ? 1.097 -30.808 6.098 1.00 51.12 332 GLY A CA 1
ATOM 2509 C C . GLY A 1 332 ? 1.819 -30.596 7.443 1.00 51.12 332 GLY A C 1
ATOM 2510 O O . GLY A 1 332 ? 1.988 -31.561 8.194 1.00 51.12 332 GLY A O 1
ATOM 2511 N N . GLY A 1 333 ? 2.237 -29.368 7.770 1.00 50.62 333 GLY A N 1
ATOM 2512 C CA . GLY A 1 333 ? 3.071 -29.050 8.932 1.00 50.62 333 GLY A CA 1
ATOM 2513 C C . GLY A 1 333 ? 4.580 -29.221 8.706 1.00 50.62 333 GLY A C 1
ATOM 2514 O O . GLY A 1 333 ? 5.316 -29.394 9.679 1.00 50.62 333 GLY A O 1
ATOM 2515 N N . GLN A 1 334 ? 5.048 -29.207 7.456 1.00 53.56 334 GLN A N 1
ATOM 2516 C CA . GLN A 1 334 ? 6.445 -28.964 7.085 1.00 53.56 334 GLN A CA 1
ATOM 2517 C C . GLN A 1 334 ? 6.485 -27.718 6.190 1.00 53.56 334 GLN A C 1
ATOM 2519 O O . GLN A 1 334 ? 5.688 -27.616 5.261 1.00 53.56 334 GLN A O 1
ATOM 2524 N N . SER A 1 335 ? 7.392 -26.780 6.458 1.00 58.53 335 SER A N 1
ATOM 2525 C CA . SER A 1 335 ? 7.693 -25.714 5.504 1.00 58.53 335 SER A CA 1
ATOM 2526 C C . SER A 1 335 ? 8.631 -26.267 4.435 1.00 58.53 335 SER A C 1
ATOM 2528 O O . SER A 1 335 ? 9.675 -26.842 4.748 1.00 58.53 335 SER A O 1
ATOM 2530 N N . SER A 1 336 ? 8.234 -26.131 3.174 1.00 64.62 336 SER A N 1
ATOM 2531 C CA . SER A 1 336 ? 9.048 -26.497 2.018 1.00 64.62 336 SER A CA 1
ATOM 2532 C C . SER A 1 336 ? 8.804 -25.505 0.896 1.00 64.62 336 SER A C 1
ATOM 2534 O O . SER A 1 336 ? 7.684 -25.026 0.704 1.00 64.62 336 SER A O 1
ATOM 2536 N N . ASN A 1 337 ? 9.843 -25.219 0.127 1.00 67.31 337 ASN A N 1
ATOM 2537 C CA . ASN A 1 337 ? 9.710 -24.330 -1.014 1.00 67.31 337 ASN A CA 1
ATOM 2538 C C . ASN A 1 337 ? 9.037 -25.096 -2.160 1.00 67.31 337 ASN A C 1
ATOM 2540 O O . ASN A 1 337 ? 9.249 -26.296 -2.346 1.00 67.31 337 ASN A O 1
ATOM 2544 N N . HIS A 1 338 ? 8.160 -24.421 -2.893 1.00 73.12 338 HIS A N 1
ATOM 2545 C CA . HIS A 1 338 ? 7.360 -25.020 -3.954 1.00 73.12 338 HIS A CA 1
ATOM 2546 C C . HIS A 1 338 ? 7.742 -24.412 -5.297 1.00 73.12 338 HIS A C 1
ATOM 2548 O O . HIS A 1 338 ? 8.011 -23.221 -5.403 1.00 73.12 338 HIS A O 1
ATOM 2554 N N . ILE A 1 339 ? 7.699 -25.210 -6.366 1.00 78.00 339 ILE A N 1
ATOM 2555 C CA . ILE A 1 339 ? 7.840 -24.666 -7.720 1.00 78.00 339 ILE A CA 1
ATOM 2556 C C . ILE A 1 339 ? 6.439 -24.414 -8.268 1.00 78.00 339 ILE A C 1
ATOM 2558 O O . ILE A 1 339 ? 5.700 -25.351 -8.579 1.00 78.00 339 ILE A O 1
ATOM 2562 N N . VAL A 1 340 ? 6.063 -23.146 -8.410 1.00 78.75 340 VAL A N 1
ATOM 2563 C CA . VAL A 1 340 ? 4.744 -22.743 -8.912 1.00 78.75 340 VAL A CA 1
ATOM 2564 C C . VAL A 1 340 ? 4.888 -22.170 -10.314 1.00 78.75 340 VAL A C 1
ATOM 2566 O O . VAL A 1 340 ? 5.656 -21.249 -10.565 1.00 78.75 340 VAL A O 1
ATOM 2569 N N . ILE A 1 341 ? 4.161 -22.735 -11.276 1.00 75.25 341 ILE A N 1
ATOM 2570 C CA . ILE A 1 341 ? 4.322 -22.395 -12.692 1.00 75.25 341 ILE A CA 1
ATOM 2571 C C . ILE A 1 341 ? 3.045 -21.776 -13.242 1.00 75.25 341 ILE A C 1
ATOM 2573 O O . ILE A 1 341 ? 2.003 -22.435 -13.336 1.00 75.25 341 ILE A O 1
ATOM 2577 N N . PHE A 1 342 ? 3.162 -20.528 -13.699 1.00 75.06 342 PHE A N 1
ATOM 2578 C CA . PHE A 1 342 ? 2.156 -19.897 -14.538 1.00 75.06 342 PHE A CA 1
ATOM 2579 C C . PHE A 1 342 ? 2.354 -20.271 -16.017 1.00 75.06 342 PHE A C 1
ATOM 2581 O O . PHE A 1 342 ? 3.385 -19.993 -16.638 1.00 75.06 342 PHE A O 1
ATOM 2588 N N . ASN A 1 343 ? 1.333 -20.905 -16.590 1.00 72.31 343 ASN A N 1
ATOM 2589 C CA . ASN A 1 343 ? 1.263 -21.318 -17.986 1.00 72.31 343 ASN A CA 1
ATOM 2590 C C . ASN A 1 343 ? 0.212 -20.446 -18.696 1.00 72.31 343 ASN A C 1
ATOM 2592 O O . ASN A 1 343 ? -0.975 -20.745 -18.557 1.00 72.31 343 ASN A O 1
ATOM 2596 N N . PRO A 1 344 ? 0.577 -19.397 -19.460 1.00 62.59 344 PRO A N 1
ATOM 2597 C CA . PRO A 1 344 ? -0.401 -18.544 -20.151 1.00 62.59 344 PRO A CA 1
ATOM 2598 C C . PRO A 1 344 ? -1.175 -19.281 -21.258 1.00 62.59 344 PRO A C 1
ATOM 2600 O O . PRO A 1 344 ? -2.292 -18.903 -21.594 1.00 62.59 344 PRO A O 1
ATOM 2603 N N . GLU A 1 345 ? -0.607 -20.351 -21.819 1.00 60.94 345 GLU A N 1
ATOM 2604 C CA . GLU A 1 345 ? -1.233 -21.187 -22.852 1.00 60.94 345 GLU A CA 1
ATOM 2605 C C . GLU A 1 345 ? -1.267 -22.660 -22.408 1.00 60.94 345 GLU A C 1
ATOM 2607 O O . GLU A 1 345 ? -0.710 -23.547 -23.059 1.00 60.94 345 GLU A O 1
ATOM 2612 N N . GLY A 1 346 ? -1.879 -22.926 -21.250 1.00 55.09 346 GLY A N 1
ATOM 2613 C CA . GLY A 1 346 ? -2.005 -24.275 -20.700 1.00 55.09 346 GLY A CA 1
ATOM 2614 C C . GLY A 1 346 ? -2.800 -25.209 -21.619 1.00 55.09 346 GLY A C 1
ATOM 2615 O O . GLY A 1 346 ? -3.900 -24.872 -22.056 1.00 55.09 346 GLY A O 1
ATOM 2616 N N . PHE A 1 347 ? -2.264 -26.403 -21.888 1.00 51.69 347 PHE A N 1
ATOM 2617 C CA . PHE A 1 347 ? -2.859 -27.420 -22.755 1.00 51.69 347 PHE A CA 1
ATOM 2618 C C . PHE A 1 347 ? -3.195 -28.699 -21.969 1.00 51.69 347 PHE A C 1
ATOM 2620 O O . PHE A 1 347 ? -2.475 -29.696 -21.986 1.00 51.69 347 PHE A O 1
ATOM 2627 N N . LEU A 1 348 ? -4.357 -28.699 -21.313 1.00 49.47 348 LEU A N 1
ATOM 2628 C CA . LEU A 1 348 ? -4.971 -29.904 -20.747 1.00 49.47 348 LEU A CA 1
ATOM 2629 C C . LEU A 1 348 ? -6.405 -30.028 -21.270 1.00 49.47 348 LEU A C 1
ATOM 2631 O O . LEU A 1 348 ? -7.223 -29.134 -21.096 1.00 49.47 348 LEU A O 1
ATOM 2635 N N . GLY A 1 349 ? -6.720 -31.140 -21.939 1.00 48.62 349 GLY A N 1
ATOM 2636 C CA . GLY A 1 349 ? -8.076 -31.424 -22.434 1.00 48.62 349 GLY A CA 1
ATOM 2637 C C . GLY A 1 349 ? -8.469 -30.779 -23.774 1.00 48.62 349 GLY A C 1
ATOM 2638 O O . GLY A 1 349 ? -9.547 -31.082 -24.281 1.00 48.62 349 GLY A O 1
ATOM 2639 N N . GLY A 1 350 ? -7.598 -29.975 -24.394 1.00 50.88 350 GLY A N 1
ATOM 2640 C CA . GLY A 1 350 ? -7.795 -29.440 -25.752 1.00 50.88 350 GLY A CA 1
ATOM 2641 C C . GLY A 1 350 ? -8.366 -28.019 -25.841 1.00 50.88 350 GLY A C 1
ATOM 2642 O O . GLY A 1 350 ? -8.695 -27.580 -26.942 1.00 50.88 350 GLY A O 1
ATOM 2643 N N . THR A 1 351 ? -8.460 -27.297 -24.723 1.00 51.97 351 THR A N 1
ATOM 2644 C CA . THR A 1 351 ? -8.678 -25.842 -24.675 1.00 51.97 351 THR A CA 1
ATOM 2645 C C . THR A 1 351 ? -7.393 -25.144 -24.226 1.00 51.97 351 THR A C 1
ATOM 2647 O O . THR A 1 351 ? -6.714 -25.635 -23.329 1.00 51.97 351 THR A O 1
ATOM 2650 N N . GLN A 1 352 ? -7.038 -24.027 -24.873 1.00 62.97 352 GLN A N 1
ATOM 2651 C CA . GLN A 1 352 ? -5.952 -23.148 -24.424 1.00 62.97 352 GLN A CA 1
ATOM 2652 C C . GLN A 1 352 ? -6.514 -22.192 -23.370 1.00 62.97 352 GLN A C 1
ATOM 2654 O O . GLN A 1 352 ? -7.295 -21.305 -23.710 1.00 62.97 352 GLN A O 1
ATOM 2659 N N . GLU A 1 353 ? -6.131 -22.380 -22.110 1.00 69.50 353 GLU A N 1
ATOM 2660 C CA . GLU A 1 353 ? -6.510 -21.497 -21.002 1.00 69.50 353 GLU A CA 1
ATOM 2661 C C . GLU A 1 353 ? -5.292 -21.235 -20.100 1.00 69.50 353 GLU A C 1
ATOM 2663 O O . GLU A 1 353 ? -4.513 -22.168 -19.862 1.00 69.50 353 GLU A O 1
ATOM 2668 N N . PRO A 1 354 ? -5.113 -20.005 -19.583 1.00 76.88 354 PRO A N 1
ATOM 2669 C CA . PRO A 1 354 ? -4.059 -19.701 -18.623 1.00 76.88 354 PRO A CA 1
ATOM 2670 C C . PRO A 1 354 ? -4.273 -20.467 -17.310 1.00 76.88 354 PRO A C 1
ATOM 2672 O O . PRO A 1 354 ? -5.404 -20.608 -16.839 1.00 76.88 354 PRO A O 1
ATOM 2675 N N . ARG A 1 355 ? -3.189 -20.993 -16.729 1.00 78.69 355 ARG A N 1
ATOM 2676 C CA . ARG A 1 355 ? -3.227 -21.856 -15.536 1.00 78.69 355 ARG A CA 1
ATOM 2677 C C . ARG A 1 355 ? -2.060 -21.621 -14.588 1.00 78.69 355 ARG A C 1
ATOM 2679 O O . ARG A 1 355 ? -0.920 -21.550 -15.038 1.00 78.69 355 ARG A O 1
ATOM 2686 N N . ILE A 1 356 ? -2.337 -21.636 -13.287 1.00 83.06 356 ILE A N 1
ATOM 2687 C CA . ILE A 1 356 ? -1.329 -21.864 -12.241 1.00 83.06 356 ILE A CA 1
ATOM 2688 C C . ILE A 1 356 ? -1.259 -23.372 -11.971 1.00 83.06 356 ILE A C 1
ATOM 2690 O O . ILE A 1 356 ? -2.259 -24.088 -12.082 1.00 83.06 356 ILE A O 1
ATOM 2694 N N . SER A 1 357 ? -0.068 -23.897 -11.699 1.00 78.81 357 SER A N 1
ATOM 2695 C CA . SER A 1 357 ? 0.154 -25.308 -11.359 1.00 78.81 357 SER A CA 1
ATOM 2696 C C . SER A 1 357 ? 1.297 -25.432 -10.358 1.00 78.81 357 SER A C 1
ATOM 2698 O O . SER A 1 357 ? 2.366 -24.870 -10.592 1.00 78.81 357 SER A O 1
ATOM 2700 N N . VAL A 1 358 ? 1.057 -26.149 -9.261 1.00 79.69 358 VAL A N 1
ATOM 2701 C CA . VAL A 1 358 ? 2.021 -26.339 -8.164 1.00 79.69 358 VAL A CA 1
ATOM 2702 C C . VAL A 1 358 ? 2.763 -27.660 -8.361 1.00 79.69 358 VAL A C 1
ATOM 2704 O O . VAL A 1 358 ? 2.162 -28.682 -8.701 1.00 79.69 358 VAL A O 1
ATOM 2707 N N . PHE A 1 359 ? 4.077 -27.644 -8.169 1.00 77.12 359 PHE A N 1
ATOM 2708 C CA . PHE A 1 359 ? 4.929 -28.826 -8.187 1.00 77.12 359 PHE A CA 1
ATOM 2709 C C . PHE A 1 359 ? 5.515 -29.040 -6.792 1.00 77.12 359 PHE A C 1
ATOM 2711 O O . PHE A 1 359 ? 5.924 -28.089 -6.129 1.00 77.12 359 PHE A O 1
ATOM 2718 N N . GLN A 1 360 ? 5.552 -30.303 -6.379 1.00 74.75 360 GLN A N 1
ATOM 2719 C CA . GLN A 1 360 ? 5.989 -30.761 -5.063 1.00 74.75 360 GLN A CA 1
ATOM 2720 C C . GLN A 1 360 ? 7.030 -31.874 -5.215 1.00 74.75 360 GLN A C 1
ATOM 2722 O O . GLN A 1 360 ? 7.070 -32.564 -6.242 1.00 74.75 360 GLN A O 1
ATOM 2727 N N . TRP A 1 361 ? 7.851 -32.078 -4.190 1.00 72.81 361 TRP A N 1
ATOM 2728 C CA . TRP A 1 361 ? 8.764 -33.216 -4.120 1.00 72.81 361 TRP A CA 1
ATOM 2729 C C . TRP A 1 361 ? 8.024 -34.474 -3.663 1.00 72.81 361 TRP A C 1
ATOM 2731 O O . TRP A 1 361 ? 7.323 -34.469 -2.652 1.00 72.81 361 TRP A O 1
ATOM 2741 N N . ASP A 1 362 ? 8.169 -35.568 -4.411 1.00 69.88 362 ASP A N 1
ATOM 2742 C CA . ASP A 1 362 ? 7.640 -36.867 -4.002 1.00 69.88 362 ASP A CA 1
ATOM 2743 C C . ASP A 1 362 ? 8.532 -37.557 -2.951 1.00 69.88 362 ASP A C 1
ATOM 2745 O O . ASP A 1 362 ? 9.653 -37.138 -2.656 1.00 69.88 362 ASP A O 1
ATOM 2749 N N . SER A 1 363 ? 8.045 -38.662 -2.376 1.00 70.56 363 SER A N 1
ATOM 2750 C CA . SER A 1 363 ? 8.776 -39.414 -1.344 1.00 70.56 363 SER A CA 1
ATOM 2751 C C . SER A 1 363 ? 10.084 -40.060 -1.820 1.00 70.56 363 SER A C 1
ATOM 2753 O O . SER A 1 363 ? 10.840 -40.561 -0.988 1.00 70.56 363 SER A O 1
ATOM 2755 N N . ASP A 1 364 ? 10.324 -40.099 -3.133 1.00 65.94 364 ASP A N 1
ATOM 2756 C CA . ASP A 1 364 ? 11.554 -40.591 -3.753 1.00 65.94 364 ASP A CA 1
ATOM 2757 C C . ASP A 1 364 ? 12.487 -39.423 -4.172 1.00 65.94 364 ASP A C 1
ATOM 2759 O O . ASP A 1 364 ? 13.517 -39.658 -4.805 1.00 65.94 364 ASP A O 1
ATOM 2763 N N . ASN A 1 365 ? 12.160 -38.186 -3.768 1.00 65.88 365 ASN A N 1
ATOM 2764 C CA . ASN A 1 365 ? 12.859 -36.934 -4.068 1.00 65.88 365 ASN A CA 1
ATOM 2765 C C . ASN A 1 365 ? 12.896 -36.577 -5.566 1.00 65.88 365 ASN A C 1
ATOM 2767 O O . ASN A 1 365 ? 13.909 -36.092 -6.079 1.00 65.88 365 ASN A O 1
ATOM 2771 N N . HIS A 1 366 ? 11.781 -36.790 -6.273 1.00 67.50 366 HIS A N 1
ATOM 2772 C CA . HIS A 1 366 ? 11.564 -36.268 -7.624 1.00 67.50 366 HIS A CA 1
ATOM 2773 C C . HIS A 1 366 ? 10.530 -35.138 -7.635 1.00 67.50 366 HIS A C 1
ATOM 2775 O O . HIS A 1 366 ? 9.525 -35.191 -6.929 1.00 67.50 366 HIS A O 1
ATOM 2781 N N . LEU A 1 367 ? 10.738 -34.151 -8.508 1.00 71.44 367 LEU A N 1
ATOM 2782 C CA . LEU A 1 367 ? 9.768 -33.087 -8.752 1.00 71.44 367 LEU A CA 1
ATOM 2783 C C . LEU A 1 367 ? 8.552 -33.630 -9.521 1.00 71.44 367 LEU A C 1
ATOM 2785 O O . LEU A 1 367 ? 8.663 -34.010 -10.691 1.00 71.44 367 LEU A O 1
ATOM 2789 N N . ALA A 1 368 ? 7.381 -33.608 -8.890 1.00 72.06 368 ALA A N 1
ATOM 2790 C CA . ALA A 1 368 ? 6.116 -34.041 -9.468 1.00 72.06 368 ALA A CA 1
ATOM 2791 C C . ALA A 1 368 ? 5.119 -32.875 -9.562 1.00 72.06 368 ALA A C 1
ATOM 2793 O O . ALA A 1 368 ? 5.011 -32.052 -8.658 1.00 72.06 368 ALA A O 1
ATOM 2794 N N . LEU A 1 369 ? 4.341 -32.823 -10.650 1.00 71.88 369 LEU A N 1
ATOM 2795 C CA . LEU A 1 369 ? 3.164 -31.949 -10.719 1.00 71.88 369 LEU A CA 1
ATOM 2796 C C . LEU A 1 369 ? 2.134 -32.448 -9.707 1.00 71.88 369 LEU A C 1
ATOM 2798 O O . LEU A 1 369 ? 1.690 -33.599 -9.839 1.00 71.88 369 LEU A O 1
ATOM 2802 N N . ASP A 1 370 ? 1.692 -31.592 -8.783 1.00 73.12 370 ASP A N 1
ATOM 2803 C CA . ASP A 1 370 ? 0.530 -31.924 -7.976 1.00 73.12 370 ASP A CA 1
ATOM 2804 C C . ASP A 1 370 ? -0.701 -32.065 -8.882 1.00 73.12 370 ASP A C 1
ATOM 2806 O O . ASP A 1 370 ? -1.159 -31.127 -9.534 1.00 73.12 370 ASP A O 1
ATOM 2810 N N . GLN A 1 371 ? -1.233 -33.284 -8.940 1.00 62.78 371 GLN A N 1
ATOM 2811 C CA . GLN A 1 371 ? -2.436 -33.586 -9.711 1.00 62.78 371 GLN A CA 1
ATOM 2812 C C . GLN A 1 371 ? -3.701 -33.029 -9.034 1.00 62.78 371 GLN A C 1
ATOM 2814 O O . GLN A 1 371 ? -4.758 -33.017 -9.668 1.00 62.78 371 GLN A O 1
ATOM 2819 N N . GLY A 1 372 ? -3.609 -32.605 -7.766 1.00 60.38 372 GLY A N 1
ATOM 2820 C CA . GLY A 1 372 ? -4.659 -31.894 -7.041 1.00 60.38 372 GLY A CA 1
ATOM 2821 C C . GLY A 1 372 ? -4.810 -30.435 -7.475 1.00 60.38 372 GLY A C 1
ATOM 2822 O O . GLY A 1 372 ? -5.943 -29.979 -7.641 1.00 60.38 372 GLY A O 1
ATOM 2823 N N . TYR A 1 373 ? -3.701 -29.727 -7.722 1.00 68.00 373 TYR A N 1
ATOM 2824 C CA . TYR A 1 373 ? -3.702 -28.271 -7.877 1.00 68.00 373 TYR A CA 1
ATOM 2825 C C . TYR A 1 373 ? -3.226 -27.746 -9.251 1.00 68.00 373 TYR A C 1
ATOM 2827 O O . TYR A 1 373 ? -2.085 -27.320 -9.451 1.00 68.00 373 TYR A O 1
ATOM 2835 N N . SER A 1 374 ? -4.158 -27.700 -10.215 1.00 74.44 374 SER A N 1
ATOM 2836 C CA . SER A 1 374 ? -4.000 -26.965 -11.485 1.00 74.44 374 SER A CA 1
ATOM 2837 C C . SER A 1 374 ? -5.274 -26.192 -11.840 1.00 74.44 374 SER A C 1
ATOM 2839 O O . SER A 1 374 ? -6.267 -26.766 -12.305 1.00 74.44 374 SER A O 1
ATOM 2841 N N . VAL A 1 375 ? -5.245 -24.872 -11.647 1.00 80.25 375 VAL A N 1
ATOM 2842 C CA . VAL A 1 375 ? -6.431 -23.998 -11.688 1.00 80.25 375 VAL A CA 1
ATOM 2843 C C . VAL A 1 375 ? -6.337 -22.937 -12.788 1.00 80.25 375 VAL A C 1
ATOM 2845 O O . VAL A 1 375 ? -5.251 -22.454 -13.098 1.00 80.25 375 VAL A O 1
ATOM 2848 N N . ASN A 1 376 ? -7.479 -22.574 -13.382 1.00 83.06 376 ASN A N 1
ATOM 2849 C CA . ASN A 1 376 ? -7.627 -21.446 -14.322 1.00 83.06 376 ASN A CA 1
ATOM 2850 C C . ASN A 1 376 ? -8.187 -20.169 -13.648 1.00 83.06 376 ASN A C 1
ATOM 2852 O O . ASN A 1 376 ? -8.269 -19.110 -14.269 1.00 83.06 376 ASN A O 1
ATOM 2856 N N . ALA A 1 377 ? -8.548 -20.261 -12.368 1.00 88.00 377 ALA A N 1
ATOM 2857 C CA . ALA A 1 377 ? -8.911 -19.150 -11.500 1.00 88.00 377 ALA A CA 1
ATOM 2858 C C . ALA A 1 377 ? -8.528 -19.501 -10.054 1.00 88.00 377 ALA A C 1
ATOM 2860 O O . ALA A 1 377 ? -8.686 -20.652 -9.648 1.00 88.00 377 ALA A O 1
ATOM 2861 N N . VAL A 1 378 ? -8.047 -18.524 -9.290 1.00 90.94 378 VAL A N 1
ATOM 2862 C CA . VAL A 1 378 ? -7.770 -18.667 -7.853 1.00 90.94 378 VAL A CA 1
ATOM 2863 C C . VAL A 1 378 ? -9.061 -18.369 -7.089 1.00 90.94 378 VAL A C 1
ATOM 2865 O O . VAL A 1 378 ? -9.769 -17.407 -7.405 1.00 90.94 378 VAL A O 1
ATOM 2868 N N . ALA A 1 379 ? -9.414 -19.223 -6.128 1.00 91.19 379 ALA A N 1
ATOM 2869 C CA . ALA A 1 379 ? -10.659 -19.093 -5.375 1.00 91.19 379 ALA A CA 1
ATOM 2870 C C . ALA A 1 379 ? -10.635 -17.867 -4.444 1.00 91.19 379 ALA A C 1
ATOM 2872 O O . ALA A 1 379 ? -9.574 -17.344 -4.109 1.00 91.19 379 ALA A O 1
ATOM 2873 N N . ALA A 1 380 ? -11.813 -17.387 -4.045 1.00 91.06 380 ALA A N 1
ATOM 2874 C CA . ALA A 1 380 ? -11.927 -16.288 -3.089 1.00 91.06 380 ALA A CA 1
ATOM 2875 C C . ALA A 1 380 ? -11.533 -16.758 -1.679 1.00 91.06 380 ALA A C 1
ATOM 2877 O O . ALA A 1 380 ? -12.087 -17.746 -1.194 1.00 91.06 380 ALA A O 1
ATOM 2878 N N . GLY A 1 381 ? -10.626 -16.031 -1.026 1.00 85.44 381 GLY A N 1
ATOM 2879 C CA . GLY A 1 381 ? -10.438 -16.092 0.421 1.00 85.44 381 GLY A CA 1
ATOM 2880 C C . GLY A 1 381 ? -11.527 -15.323 1.176 1.00 85.44 381 GLY A C 1
ATOM 2881 O O . GLY A 1 381 ? -12.478 -14.802 0.583 1.00 85.44 381 GLY A O 1
ATOM 2882 N N . GLU A 1 382 ? -11.390 -15.242 2.499 1.00 76.00 382 GLU A N 1
ATOM 2883 C CA . GLU A 1 382 ? -12.284 -14.430 3.328 1.00 76.00 382 GLU A CA 1
ATOM 2884 C C . GLU A 1 382 ? -12.222 -12.955 2.887 1.00 76.00 382 GLU A C 1
ATOM 2886 O O . GLU A 1 382 ? -11.146 -12.398 2.704 1.00 76.00 382 GLU A O 1
ATOM 2891 N N . ASN A 1 383 ? -13.385 -12.321 2.700 1.00 72.81 383 ASN A N 1
ATOM 2892 C CA . ASN A 1 383 ? -13.530 -10.906 2.309 1.00 72.81 383 ASN A CA 1
ATOM 2893 C C . ASN A 1 383 ? -12.949 -10.500 0.932 1.00 72.81 383 ASN A C 1
ATOM 2895 O O . ASN A 1 383 ? -12.802 -9.311 0.658 1.00 72.81 383 ASN A O 1
ATOM 2899 N N . SER A 1 384 ? -12.703 -11.458 0.033 1.00 84.44 384 SER A N 1
ATOM 2900 C CA . SER A 1 384 ? -12.200 -11.213 -1.329 1.00 84.44 384 SER A CA 1
ATOM 2901 C C . SER A 1 384 ? -13.100 -11.853 -2.406 1.00 84.44 384 SER A C 1
ATOM 2903 O O . SER A 1 384 ? -14.138 -12.449 -2.118 1.00 84.44 384 SER A O 1
ATOM 2905 N N . SER A 1 385 ? -12.732 -11.702 -3.681 1.00 86.75 385 SER A N 1
ATOM 2906 C CA . SER A 1 385 ? -13.379 -12.322 -4.850 1.00 86.75 385 SER A CA 1
ATOM 2907 C C . SER A 1 385 ? -12.438 -13.310 -5.555 1.00 86.75 385 SER A C 1
ATOM 2909 O O . SER A 1 385 ? -11.227 -13.293 -5.362 1.00 86.75 385 SER A O 1
ATOM 2911 N N . SER A 1 386 ? -12.964 -14.186 -6.413 1.00 90.31 386 SER A N 1
ATOM 2912 C CA . SER A 1 386 ? -12.123 -15.115 -7.184 1.00 90.31 386 SER A CA 1
ATOM 2913 C C . SER A 1 386 ? -11.334 -14.393 -8.281 1.00 90.31 386 SER A C 1
ATOM 2915 O O . SER A 1 386 ? -11.939 -13.703 -9.108 1.00 90.31 386 SER A O 1
ATOM 2917 N N . TRP A 1 387 ? -10.027 -14.632 -8.376 1.00 90.88 387 TRP A N 1
ATOM 2918 C CA . TRP A 1 387 ? -9.198 -14.094 -9.456 1.00 90.88 387 TRP A CA 1
ATOM 2919 C C . TRP A 1 387 ? -9.239 -15.002 -10.688 1.00 90.88 387 TRP A C 1
ATOM 2921 O O . TRP A 1 387 ? -8.794 -16.147 -10.642 1.00 90.88 387 TRP A O 1
ATOM 2931 N N . THR A 1 388 ? -9.740 -14.503 -11.819 1.00 88.88 388 THR A N 1
ATOM 2932 C CA . THR A 1 388 ? -9.691 -15.239 -13.097 1.00 88.88 388 THR A CA 1
ATOM 2933 C C . THR A 1 388 ? -8.378 -14.949 -13.813 1.00 88.88 388 THR A C 1
ATOM 2935 O O . THR A 1 388 ? -8.131 -13.795 -14.163 1.00 88.88 388 THR A O 1
ATOM 2938 N N . LEU A 1 389 ? -7.570 -15.985 -14.059 1.00 85.19 389 LEU A N 1
ATOM 2939 C CA . LEU A 1 389 ? -6.251 -15.837 -14.676 1.00 85.19 389 LEU A CA 1
ATOM 2940 C C . LEU A 1 389 ? -6.355 -15.352 -16.128 1.00 85.19 389 LEU A C 1
ATOM 2942 O O . LEU A 1 389 ? -7.227 -15.784 -16.888 1.00 85.19 389 LEU A O 1
ATOM 2946 N N . LYS A 1 390 ? -5.419 -14.496 -16.538 1.00 79.44 390 LYS A N 1
ATOM 2947 C CA . LYS A 1 390 ? -5.257 -14.020 -17.919 1.00 79.44 390 LYS A CA 1
ATOM 2948 C C . LYS A 1 390 ? -3.800 -14.138 -18.347 1.00 79.44 390 LYS A C 1
ATOM 2950 O O . LYS A 1 390 ? -2.892 -13.990 -17.543 1.00 79.44 390 LYS A O 1
ATOM 2955 N N . ASN A 1 391 ? -3.556 -14.299 -19.646 1.00 75.38 391 ASN A N 1
ATOM 2956 C CA . ASN A 1 391 ? -2.206 -14.410 -20.221 1.00 75.38 391 ASN A CA 1
ATOM 2957 C C . ASN A 1 391 ? -1.311 -13.176 -19.961 1.00 75.38 391 ASN A C 1
ATOM 2959 O O . ASN A 1 391 ? -0.101 -13.260 -20.143 1.00 75.38 391 ASN A O 1
ATOM 2963 N N . SER A 1 392 ? -1.916 -12.042 -19.590 1.00 73.69 392 SER A N 1
ATOM 2964 C CA . SER A 1 392 ? -1.257 -10.785 -19.210 1.00 73.69 392 SER A CA 1
ATOM 2965 C C . SER A 1 392 ? -0.870 -10.693 -17.735 1.00 73.69 392 SER A C 1
ATOM 2967 O O . SER A 1 392 ? -0.343 -9.663 -17.332 1.00 73.69 392 SER A O 1
ATOM 2969 N N . ASP A 1 393 ? -1.252 -11.666 -16.912 1.00 79.44 393 ASP A N 1
ATOM 2970 C CA . ASP A 1 393 ? -1.032 -11.584 -15.473 1.00 79.44 393 ASP A CA 1
ATOM 2971 C C . ASP A 1 393 ? 0.435 -11.905 -15.153 1.00 79.44 393 ASP A C 1
ATOM 2973 O O . ASP A 1 393 ? 1.023 -12.842 -15.706 1.00 79.44 393 ASP A O 1
ATOM 2977 N N . GLN A 1 394 ? 1.024 -11.095 -14.280 1.00 79.44 394 GLN A N 1
ATOM 2978 C CA . GLN A 1 394 ? 2.377 -11.256 -13.754 1.00 79.44 394 GLN A CA 1
ATOM 2979 C C . GLN A 1 394 ? 2.290 -11.678 -12.284 1.00 79.44 394 GLN A C 1
ATOM 2981 O O . GLN A 1 394 ? 1.328 -11.322 -11.606 1.00 79.44 394 GLN A O 1
ATOM 2986 N N . PHE A 1 395 ? 3.264 -12.452 -11.806 1.00 82.88 395 PHE A N 1
ATOM 2987 C CA . PHE A 1 395 ? 3.223 -13.065 -10.478 1.00 82.88 395 PHE A CA 1
ATOM 2988 C C . PHE A 1 395 ? 4.601 -13.068 -9.834 1.00 82.88 395 PHE A C 1
ATOM 2990 O O . PHE A 1 395 ? 5.565 -13.415 -10.518 1.00 82.88 395 PHE A O 1
ATOM 2997 N N . PHE A 1 396 ? 4.669 -12.747 -8.544 1.00 82.88 396 PHE A N 1
ATOM 2998 C CA . PHE A 1 396 ? 5.892 -12.701 -7.731 1.00 82.88 396 PHE A CA 1
ATOM 2999 C C . PHE A 1 396 ? 5.635 -13.349 -6.370 1.00 82.88 396 PHE A C 1
ATOM 3001 O O . PHE A 1 396 ? 4.477 -13.590 -6.034 1.00 82.88 396 PHE A O 1
ATOM 3008 N N . CYS A 1 397 ? 6.690 -13.656 -5.620 1.00 86.81 397 CYS A N 1
ATOM 3009 C CA . CYS A 1 397 ? 6.596 -14.275 -4.297 1.00 86.81 397 CYS A CA 1
ATOM 3010 C C . CYS A 1 397 ? 7.301 -13.391 -3.281 1.00 86.81 397 CYS A C 1
ATOM 3012 O O . CYS A 1 397 ? 8.360 -12.867 -3.623 1.00 86.81 397 CYS A O 1
ATOM 3014 N N . ALA A 1 398 ? 6.685 -13.203 -2.116 1.00 88.06 398 ALA A N 1
ATOM 3015 C CA . ALA A 1 398 ? 7.245 -12.450 -1.001 1.00 88.06 398 ALA A CA 1
ATOM 3016 C C . ALA A 1 398 ? 6.503 -12.780 0.303 1.00 88.06 398 ALA A C 1
ATOM 3018 O O . ALA A 1 398 ? 5.275 -12.885 0.265 1.00 88.06 398 ALA A O 1
ATOM 3019 N N . ASP A 1 399 ? 7.202 -12.885 1.433 1.00 89.81 399 ASP A N 1
ATOM 3020 C CA . ASP A 1 399 ? 6.599 -12.993 2.779 1.00 89.81 399 ASP A CA 1
ATOM 3021 C C . ASP A 1 399 ? 6.077 -11.618 3.217 1.00 89.81 399 ASP A C 1
ATOM 3023 O O . ASP A 1 399 ? 6.639 -10.928 4.065 1.00 89.81 399 ASP A O 1
ATOM 3027 N N . VAL A 1 400 ? 5.016 -11.156 2.553 1.00 91.00 400 VAL A N 1
ATOM 3028 C CA . VAL A 1 400 ? 4.483 -9.809 2.789 1.00 91.00 400 VAL A CA 1
ATOM 3029 C C . VAL A 1 400 ? 3.812 -9.694 4.153 1.00 91.00 400 VAL A C 1
ATOM 3031 O O . VAL A 1 400 ? 3.673 -8.586 4.664 1.00 91.00 400 VAL A O 1
ATOM 3034 N N . ASP A 1 401 ? 3.354 -10.811 4.729 1.00 86.75 401 ASP A N 1
ATOM 3035 C CA . ASP A 1 401 ? 2.529 -10.823 5.934 1.00 86.75 401 ASP A CA 1
ATOM 3036 C C . ASP A 1 401 ? 3.238 -11.286 7.223 1.00 86.75 401 ASP A C 1
ATOM 3038 O O . ASP A 1 401 ? 2.647 -11.144 8.307 1.00 86.75 401 ASP A O 1
ATOM 3042 N N . GLY A 1 402 ? 4.511 -11.690 7.107 1.00 86.56 402 GLY A N 1
ATOM 3043 C CA . GLY A 1 402 ? 5.496 -11.858 8.179 1.00 86.56 402 GLY A CA 1
ATOM 3044 C C . GLY A 1 402 ? 5.380 -13.174 8.942 1.00 86.56 402 GLY A C 1
ATOM 3045 O O . GLY A 1 402 ? 5.732 -13.223 10.125 1.00 86.56 402 GLY A O 1
ATOM 3046 N N . ASP A 1 403 ? 4.806 -14.218 8.335 1.00 84.12 403 ASP A N 1
ATOM 3047 C CA . ASP A 1 403 ? 4.585 -15.512 9.000 1.00 84.12 403 ASP A CA 1
ATOM 3048 C C . ASP A 1 403 ? 5.599 -16.609 8.629 1.00 84.12 403 ASP A C 1
ATOM 3050 O O . ASP A 1 403 ? 5.616 -17.676 9.260 1.00 84.12 403 ASP A O 1
ATOM 3054 N N . GLY A 1 404 ? 6.525 -16.312 7.714 1.00 83.31 404 GLY A N 1
ATOM 3055 C CA . GLY A 1 404 ? 7.592 -17.197 7.258 1.00 83.31 404 GLY A CA 1
ATOM 3056 C C . GLY A 1 404 ? 7.232 -18.040 6.034 1.00 83.31 404 GLY A C 1
ATOM 3057 O O . GLY A 1 404 ? 8.110 -18.762 5.543 1.00 83.31 404 GLY A O 1
ATOM 3058 N N . ASP A 1 405 ? 5.986 -17.981 5.562 1.00 85.75 405 ASP A N 1
ATOM 3059 C CA . ASP A 1 405 ? 5.556 -18.478 4.258 1.00 85.75 405 ASP A CA 1
ATOM 3060 C C . ASP A 1 405 ? 5.348 -17.283 3.306 1.00 85.75 405 ASP A C 1
ATOM 3062 O O . ASP A 1 405 ? 4.780 -16.264 3.684 1.00 85.75 405 ASP A O 1
ATOM 3066 N N . ASP A 1 406 ? 5.762 -17.412 2.047 1.00 88.44 406 ASP A N 1
ATOM 3067 C CA . ASP A 1 406 ? 5.576 -16.362 1.046 1.00 88.44 406 ASP A CA 1
ATOM 3068 C C . ASP A 1 406 ? 4.104 -16.286 0.608 1.00 88.44 406 ASP A C 1
ATOM 3070 O O . ASP A 1 406 ? 3.437 -17.303 0.445 1.00 88.44 406 ASP A O 1
ATOM 3074 N N . GLU A 1 407 ? 3.619 -15.109 0.226 1.00 90.88 407 GLU A N 1
ATOM 3075 C CA . GLU A 1 407 ? 2.431 -14.949 -0.615 1.00 90.88 407 GLU A CA 1
ATOM 3076 C C . GLU A 1 407 ? 2.795 -14.894 -2.105 1.00 90.88 407 GLU A C 1
ATOM 3078 O O . GLU A 1 407 ? 3.872 -14.441 -2.491 1.00 90.88 407 GLU A O 1
ATOM 3083 N N . ILE A 1 408 ? 1.850 -15.248 -2.987 1.00 90.44 408 ILE A N 1
ATOM 3084 C CA . ILE A 1 408 ? 1.940 -14.898 -4.413 1.00 90.44 408 ILE A CA 1
ATOM 3085 C C . ILE A 1 408 ? 1.226 -13.565 -4.669 1.00 90.44 408 ILE A C 1
ATOM 3087 O O . ILE A 1 408 ? 0.001 -13.465 -4.574 1.00 90.44 408 ILE A O 1
ATOM 3091 N N . ILE A 1 409 ? 1.988 -12.556 -5.086 1.00 88.88 409 ILE A N 1
ATOM 3092 C CA . ILE A 1 409 ? 1.483 -11.252 -5.526 1.00 88.88 409 ILE A CA 1
ATOM 3093 C C . ILE A 1 409 ? 1.146 -11.325 -7.015 1.00 88.88 409 ILE A C 1
ATOM 3095 O O . ILE A 1 409 ? 1.996 -11.686 -7.824 1.00 88.88 409 ILE A O 1
ATOM 3099 N N . ALA A 1 410 ? -0.087 -10.984 -7.391 1.00 87.38 410 ALA A N 1
ATOM 3100 C CA . ALA A 1 410 ? -0.614 -11.097 -8.751 1.00 87.38 410 ALA A CA 1
ATOM 3101 C C . ALA A 1 410 ? -0.967 -9.727 -9.346 1.00 87.38 410 ALA A C 1
ATOM 3103 O O . ALA A 1 410 ? -1.795 -9.010 -8.789 1.00 87.38 410 ALA A O 1
ATOM 3104 N N . LEU A 1 411 ? -0.401 -9.379 -10.506 1.00 81.19 411 LEU A N 1
ATOM 3105 C CA . LEU A 1 411 ? -0.639 -8.108 -11.202 1.00 81.19 411 LEU A CA 1
ATOM 3106 C C . LEU A 1 411 ? -1.333 -8.349 -12.553 1.00 81.19 411 LEU A C 1
ATOM 3108 O O . LEU A 1 411 ? -0.756 -8.938 -13.467 1.00 81.19 411 LEU A O 1
ATOM 3112 N N . ALA A 1 412 ? -2.566 -7.865 -12.723 1.00 75.56 412 ALA A N 1
ATOM 3113 C CA . ALA A 1 412 ? -3.309 -7.988 -13.979 1.00 75.56 412 ALA A CA 1
ATOM 3114 C C . ALA A 1 412 ? -2.950 -6.861 -14.957 1.00 75.56 412 ALA A C 1
ATOM 3116 O O . ALA A 1 412 ? -3.640 -5.836 -15.010 1.00 75.56 412 ALA A O 1
ATOM 3117 N N . ALA A 1 413 ? -1.946 -7.064 -15.812 1.00 60.62 413 ALA A N 1
ATOM 3118 C CA . ALA A 1 413 ? -1.455 -6.013 -16.712 1.00 60.62 413 ALA A CA 1
ATOM 3119 C C . ALA A 1 413 ? -2.475 -5.547 -17.786 1.00 60.62 413 ALA A C 1
ATOM 3121 O O . ALA A 1 413 ? -2.294 -4.501 -18.408 1.00 60.62 413 ALA A O 1
ATOM 3122 N N . SER A 1 414 ? -3.575 -6.292 -17.988 1.00 55.59 414 SER A N 1
ATOM 3123 C CA . SER A 1 414 ? -4.734 -5.893 -18.816 1.00 55.59 414 SER A CA 1
ATOM 3124 C C . SER A 1 414 ? -5.964 -5.427 -18.023 1.00 55.59 414 SER A C 1
ATOM 3126 O O . SER A 1 414 ? -6.905 -4.896 -18.611 1.00 55.59 414 SER A O 1
ATOM 3128 N N . GLY A 1 415 ? -5.998 -5.670 -16.709 1.00 51.81 415 GLY A N 1
ATOM 3129 C CA . GLY A 1 415 ? -7.112 -5.298 -15.832 1.00 51.81 415 GLY A CA 1
ATOM 3130 C C . GLY A 1 415 ? -6.842 -4.067 -14.972 1.00 51.81 415 GLY A C 1
ATOM 3131 O O . GLY A 1 415 ? -7.801 -3.482 -14.480 1.00 51.81 415 GLY A O 1
ATOM 3132 N N . ALA A 1 416 ? -5.567 -3.699 -14.796 1.00 66.31 416 ALA A N 1
ATOM 3133 C CA . ALA A 1 416 ? -5.119 -2.784 -13.751 1.00 66.31 416 ALA A CA 1
ATOM 3134 C C . ALA A 1 416 ? -5.725 -3.195 -12.395 1.00 66.31 416 ALA A C 1
ATOM 3136 O O . ALA A 1 416 ? -6.509 -2.476 -11.780 1.00 66.31 416 ALA A O 1
ATOM 3137 N N . ALA A 1 417 ? -5.345 -4.399 -11.966 1.00 76.81 417 ALA A N 1
ATOM 3138 C CA . ALA A 1 417 ? -5.658 -4.957 -10.660 1.00 76.81 417 ALA A CA 1
ATOM 3139 C C . ALA A 1 417 ? -4.395 -5.560 -10.032 1.00 76.81 417 ALA A C 1
ATOM 3141 O O . ALA A 1 417 ? -3.525 -6.040 -10.763 1.00 76.81 417 ALA A O 1
ATOM 3142 N N . MET A 1 418 ? -4.339 -5.568 -8.703 1.00 83.88 418 MET A N 1
ATOM 3143 C CA . MET A 1 418 ? -3.346 -6.282 -7.898 1.00 83.88 418 MET A CA 1
ATOM 3144 C C . MET A 1 418 ? -4.086 -7.224 -6.941 1.00 83.88 418 MET A C 1
ATOM 3146 O O . MET A 1 418 ? -5.207 -6.928 -6.528 1.00 83.88 418 MET A O 1
ATOM 3150 N N . GLY A 1 419 ? -3.494 -8.364 -6.607 1.00 89.38 419 GLY A N 1
ATOM 3151 C CA . GLY A 1 419 ? -4.048 -9.323 -5.657 1.00 89.38 419 GLY A CA 1
ATOM 3152 C C . GLY A 1 419 ? -2.962 -10.027 -4.859 1.00 89.38 419 GLY A C 1
ATOM 3153 O O . GLY A 1 419 ? -1.831 -10.145 -5.322 1.00 89.38 419 GLY A O 1
ATOM 3154 N N . VAL A 1 420 ? -3.331 -10.496 -3.671 1.00 92.12 420 VAL A N 1
ATOM 3155 C CA . VAL A 1 420 ? -2.483 -11.303 -2.788 1.00 92.12 420 VAL A CA 1
ATOM 3156 C C . VAL A 1 420 ? -3.105 -12.684 -2.670 1.00 92.12 420 VAL A C 1
ATOM 3158 O O . VAL A 1 420 ? -4.304 -12.815 -2.385 1.00 92.12 420 VAL A O 1
ATOM 3161 N N . PHE A 1 421 ? -2.310 -13.713 -2.942 1.00 91.75 421 PHE A N 1
ATOM 3162 C CA . PHE A 1 421 ? -2.724 -15.106 -2.914 1.00 91.75 421 PHE A CA 1
ATOM 3163 C C . PHE A 1 421 ? -1.935 -15.869 -1.835 1.00 91.75 421 PHE A C 1
ATOM 3165 O O . PHE A 1 421 ? -0.727 -16.039 -1.981 1.00 91.75 421 PHE A O 1
ATOM 3172 N N . LYS A 1 422 ? -2.617 -16.379 -0.802 1.00 88.50 422 LYS A N 1
ATOM 3173 C CA . LYS A 1 422 ? -2.014 -17.151 0.302 1.00 88.50 422 LYS A CA 1
ATOM 3174 C C . LYS A 1 422 ? -2.406 -18.627 0.200 1.00 88.50 422 LYS A C 1
ATOM 3176 O O . LYS A 1 422 ? -3.521 -18.953 -0.229 1.00 88.50 422 LYS A O 1
ATOM 3181 N N . TRP A 1 423 ? -1.498 -19.534 0.557 1.00 85.44 423 TRP A N 1
ATOM 3182 C CA . TRP A 1 423 ? -1.787 -20.969 0.630 1.00 85.44 423 TRP A CA 1
ATOM 3183 C C . TRP A 1 423 ? -2.473 -21.298 1.958 1.00 85.44 423 TRP A C 1
ATOM 3185 O O . TRP A 1 423 ? -2.004 -20.898 3.016 1.00 85.44 423 TRP A O 1
ATOM 3195 N N . ASN A 1 424 ? -3.585 -22.039 1.932 1.00 81.12 424 ASN A N 1
ATOM 3196 C CA . ASN A 1 424 ? -4.326 -22.391 3.155 1.00 81.12 424 ASN A CA 1
ATOM 3197 C C . ASN A 1 424 ? -3.996 -23.792 3.718 1.00 81.12 424 ASN A C 1
ATOM 3199 O O . ASN A 1 424 ? -4.743 -24.314 4.549 1.00 81.12 424 ASN A O 1
ATOM 3203 N N . GLY A 1 425 ? -2.936 -24.437 3.219 1.00 77.06 425 GLY A N 1
ATOM 3204 C CA . GLY A 1 425 ? -2.616 -25.844 3.499 1.00 77.06 425 GLY A CA 1
ATOM 3205 C C . GLY A 1 425 ? -3.405 -26.859 2.654 1.00 77.06 425 GLY A C 1
ATOM 3206 O O . GLY A 1 425 ? -3.428 -28.043 2.983 1.00 77.06 425 GLY A O 1
ATOM 3207 N N . SER A 1 426 ? -4.108 -26.419 1.602 1.00 78.31 426 SER A N 1
ATOM 3208 C CA . SER A 1 426 ? -4.812 -27.308 0.657 1.00 78.31 426 SER A CA 1
ATOM 3209 C C . SER A 1 426 ? -5.107 -26.687 -0.715 1.00 78.31 426 SER A C 1
ATOM 3211 O O . SER A 1 426 ? -5.173 -27.404 -1.714 1.00 78.31 426 SER A O 1
ATOM 3213 N N . GLU A 1 427 ? -5.296 -25.370 -0.775 1.00 83.38 427 GLU A N 1
ATOM 3214 C CA . GLU A 1 427 ? -5.467 -24.598 -1.999 1.00 83.38 427 GLU A CA 1
ATOM 3215 C C . GLU A 1 427 ? -4.930 -23.172 -1.839 1.00 83.38 427 GLU A C 1
ATOM 3217 O O . GLU A 1 427 ? -4.879 -22.618 -0.738 1.00 83.38 427 GLU A O 1
ATOM 3222 N N . LEU A 1 428 ? -4.562 -22.563 -2.968 1.00 87.25 428 LEU A N 1
ATOM 3223 C CA . LEU A 1 428 ? -4.246 -21.144 -3.046 1.00 87.25 428 LEU A CA 1
ATOM 3224 C C . LEU A 1 428 ? -5.556 -20.338 -3.063 1.00 87.25 428 LEU A C 1
ATOM 3226 O O . LEU A 1 428 ? -6.433 -20.589 -3.899 1.00 87.25 428 LEU A O 1
ATOM 3230 N N . LEU A 1 429 ? -5.673 -19.365 -2.159 1.00 90.94 429 LEU A N 1
ATOM 3231 C CA . LEU A 1 429 ? -6.815 -18.461 -2.035 1.00 90.94 429 LEU A CA 1
ATOM 3232 C C . LEU A 1 429 ? -6.382 -17.019 -2.299 1.00 90.94 429 LEU A C 1
ATOM 3234 O O . LEU A 1 429 ? -5.376 -16.559 -1.770 1.00 90.94 429 LEU A O 1
ATOM 3238 N N . CYS A 1 430 ? -7.178 -16.272 -3.061 1.00 92.19 430 CYS A N 1
ATOM 3239 C CA . CYS A 1 430 ? -7.022 -14.829 -3.195 1.00 92.19 430 CYS A CA 1
ATOM 3240 C C . CYS A 1 430 ? -7.575 -14.162 -1.933 1.00 92.19 430 CYS A C 1
ATOM 3242 O O . CYS A 1 430 ? -8.788 -13.988 -1.817 1.00 92.19 430 CYS A O 1
ATOM 3244 N N . VAL A 1 431 ? -6.698 -13.827 -0.985 1.00 90.31 431 VAL A N 1
ATOM 3245 C CA . VAL A 1 431 ? -7.059 -13.243 0.320 1.00 90.31 431 VAL A CA 1
ATOM 3246 C C . VAL A 1 431 ? -7.331 -11.742 0.236 1.00 90.31 431 VAL A C 1
ATOM 3248 O O . VAL A 1 431 ? -8.171 -11.235 0.969 1.00 90.31 431 VAL A O 1
ATOM 3251 N N . TRP A 1 432 ? -6.723 -11.051 -0.730 1.00 91.31 432 TRP A N 1
ATOM 3252 C CA . TRP A 1 432 ? -6.979 -9.636 -0.996 1.00 91.31 432 TRP A CA 1
ATOM 3253 C C . TRP A 1 432 ? -6.891 -9.321 -2.493 1.00 91.31 432 TRP A C 1
ATOM 3255 O O . TRP A 1 432 ? -6.140 -9.972 -3.224 1.00 91.31 432 TRP A O 1
ATOM 3265 N N . GLN A 1 433 ? -7.639 -8.313 -2.958 1.00 88.50 433 GLN A N 1
ATOM 3266 C CA . GLN A 1 433 ? -7.443 -7.717 -4.283 1.00 88.50 433 GLN A CA 1
ATOM 3267 C C . GLN A 1 433 ? -7.947 -6.276 -4.381 1.00 88.50 433 GLN A C 1
ATOM 3269 O O . GLN A 1 433 ? -8.871 -5.865 -3.682 1.00 88.50 433 GLN A O 1
ATOM 3274 N N . VAL A 1 434 ? -7.415 -5.563 -5.368 1.00 81.06 434 VAL A N 1
ATOM 3275 C CA . VAL A 1 434 ? -7.786 -4.206 -5.765 1.00 81.06 434 VAL A CA 1
ATOM 3276 C C . VAL A 1 434 ? -7.922 -4.126 -7.283 1.00 81.06 434 VAL A C 1
ATOM 3278 O O . VAL A 1 434 ? -7.198 -4.799 -8.009 1.00 81.06 434 VAL A O 1
ATOM 3281 N N . SER A 1 435 ? -8.815 -3.270 -7.787 1.00 72.25 435 SER A N 1
ATOM 3282 C CA . SER A 1 435 ? -8.883 -2.912 -9.220 1.00 72.25 435 SER A CA 1
ATOM 3283 C C . SER A 1 435 ? -8.970 -1.402 -9.483 1.00 72.25 435 SER A C 1
ATOM 3285 O O . SER A 1 435 ? -9.106 -0.967 -10.625 1.00 72.25 435 SER A O 1
ATOM 3287 N N . THR A 1 436 ? -8.892 -0.584 -8.435 1.00 65.81 436 THR A N 1
ATOM 3288 C CA . THR A 1 436 ? -9.095 0.869 -8.490 1.00 65.81 436 THR A CA 1
ATOM 3289 C C . THR A 1 436 ? -7.960 1.609 -7.791 1.00 65.81 436 THR A C 1
ATOM 3291 O O . THR A 1 436 ? -7.171 2.264 -8.470 1.00 65.81 436 THR A O 1
ATOM 3294 N N . VAL A 1 437 ? -7.860 1.482 -6.466 1.00 68.44 437 VAL A N 1
ATOM 3295 C CA . VAL A 1 437 ? -6.987 2.272 -5.587 1.00 68.44 437 VAL A CA 1
ATOM 3296 C C . VAL A 1 437 ? -6.402 1.381 -4.499 1.00 68.44 437 VAL A C 1
ATOM 3298 O O . VAL A 1 437 ? -7.153 0.699 -3.807 1.00 68.44 437 VAL A O 1
ATOM 3301 N N . VAL A 1 438 ? -5.074 1.375 -4.360 1.00 71.94 438 VAL A N 1
ATOM 3302 C CA . VAL A 1 438 ? -4.411 0.801 -3.183 1.00 71.94 438 VA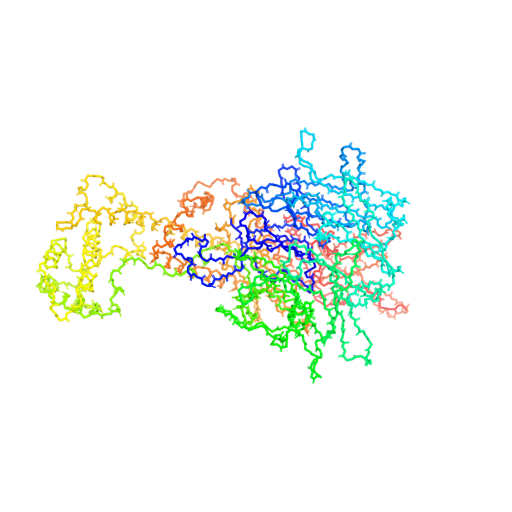L A CA 1
ATOM 3303 C C . VAL A 1 438 ? -4.540 1.814 -2.059 1.00 71.94 438 VAL A C 1
ATOM 3305 O O . VAL A 1 438 ? -4.073 2.947 -2.203 1.00 71.94 438 VAL A O 1
ATOM 3308 N N . ASN A 1 439 ? -5.175 1.409 -0.964 1.00 72.88 439 ASN A N 1
ATOM 3309 C CA . ASN A 1 439 ? -5.413 2.276 0.182 1.00 72.88 439 ASN A CA 1
ATOM 3310 C C . ASN A 1 439 ? -4.084 2.788 0.753 1.00 72.88 439 ASN A C 1
ATOM 3312 O O . ASN A 1 439 ? -3.099 2.058 0.862 1.00 72.88 439 ASN A O 1
ATOM 3316 N N . GLY A 1 440 ? -4.042 4.066 1.093 1.00 67.94 440 GLY A N 1
ATOM 3317 C CA . GLY A 1 440 ? -3.012 4.641 1.937 1.00 67.94 440 GLY A CA 1
ATOM 3318 C C . GLY A 1 440 ? -3.397 4.496 3.400 1.00 67.94 440 GLY A C 1
ATOM 3319 O O . GLY A 1 440 ? -4.436 3.939 3.761 1.00 67.94 440 GLY A O 1
ATOM 3320 N N . TRP A 1 441 ? -2.564 5.065 4.254 1.00 67.88 441 TRP A N 1
ATOM 3321 C CA . TRP A 1 441 ? -2.945 5.296 5.638 1.00 67.88 441 TRP A CA 1
ATOM 3322 C C . TRP A 1 441 ? -3.902 6.494 5.671 1.00 67.88 441 TRP A C 1
ATOM 3324 O O . TRP A 1 441 ? -3.637 7.500 5.017 1.00 67.88 441 TRP A O 1
ATOM 3334 N N . GLY A 1 442 ? -5.017 6.383 6.395 1.00 67.88 442 GLY A N 1
ATOM 3335 C CA . GLY A 1 442 ? -6.094 7.380 6.379 1.00 67.88 442 GLY A CA 1
ATOM 3336 C C . GLY A 1 442 ? -7.170 7.109 7.430 1.00 67.88 442 GLY A C 1
ATOM 3337 O O . GLY A 1 442 ? -7.161 6.059 8.080 1.00 67.88 442 GLY A O 1
ATOM 3338 N N . LEU A 1 443 ? -8.119 8.036 7.596 1.00 70.19 443 LEU A N 1
ATOM 3339 C CA . LEU A 1 443 ? -9.210 7.871 8.562 1.00 70.19 443 LEU A CA 1
ATOM 3340 C C . LEU A 1 443 ? -10.174 6.753 8.155 1.00 70.19 443 LEU A C 1
ATOM 3342 O O . LEU A 1 443 ? -10.594 6.006 9.035 1.00 70.19 443 LEU A O 1
ATOM 3346 N N . ASN A 1 444 ? -10.427 6.555 6.854 1.00 73.50 444 ASN A N 1
ATOM 3347 C CA . ASN A 1 444 ? -11.188 5.402 6.342 1.00 73.50 444 ASN A CA 1
ATOM 3348 C C . ASN A 1 444 ? -10.577 4.067 6.810 1.00 73.50 444 ASN A C 1
ATOM 3350 O O . ASN A 1 444 ? -11.274 3.237 7.388 1.00 73.50 444 ASN A O 1
ATOM 3354 N N . LEU A 1 445 ? -9.254 3.898 6.662 1.00 75.12 445 LEU A N 1
ATOM 3355 C CA . LEU A 1 445 ? -8.537 2.682 7.069 1.00 75.12 445 LEU A CA 1
ATOM 3356 C C . LEU A 1 445 ? -8.731 2.366 8.562 1.00 75.12 445 LEU A C 1
ATOM 3358 O O . LEU A 1 445 ? -8.915 1.208 8.933 1.00 75.12 445 LEU A O 1
ATOM 3362 N N . ILE A 1 446 ? -8.704 3.394 9.415 1.00 76.44 446 ILE A N 1
ATOM 3363 C CA . ILE A 1 446 ? -8.900 3.277 10.870 1.00 76.44 446 ILE A CA 1
ATOM 3364 C C . ILE A 1 446 ? -10.382 3.041 11.208 1.00 76.44 446 ILE A C 1
ATOM 3366 O O . ILE A 1 446 ? -10.700 2.260 12.108 1.00 76.44 446 ILE A O 1
ATOM 3370 N N . ALA A 1 447 ? -11.301 3.697 10.496 1.00 78.94 447 ALA A N 1
ATOM 3371 C CA . ALA A 1 447 ? -12.741 3.556 10.684 1.00 78.94 447 ALA A CA 1
ATOM 3372 C C . ALA A 1 447 ? -13.234 2.144 10.321 1.00 78.94 447 ALA A C 1
ATOM 3374 O O . ALA A 1 447 ? -14.054 1.594 11.061 1.00 78.94 447 ALA A O 1
ATOM 3375 N N . ASP A 1 448 ? -12.667 1.532 9.280 1.00 81.75 448 ASP A N 1
ATOM 3376 C CA . ASP A 1 448 ? -12.942 0.153 8.850 1.00 81.75 448 ASP A CA 1
ATOM 3377 C C . ASP A 1 448 ? -12.421 -0.923 9.829 1.00 81.75 448 ASP A C 1
ATOM 3379 O O . ASP A 1 448 ? -12.804 -2.092 9.723 1.00 81.75 448 ASP A O 1
ATOM 3383 N N . ALA A 1 449 ? -11.601 -0.555 10.827 1.00 80.81 449 ALA A N 1
ATOM 3384 C CA . ALA A 1 449 ? -11.123 -1.503 11.835 1.00 80.81 449 ALA A CA 1
ATOM 3385 C C . ALA A 1 449 ? -12.286 -2.150 12.616 1.00 80.81 449 ALA A C 1
ATOM 3387 O O . ALA A 1 449 ? -13.321 -1.500 12.823 1.00 80.81 449 ALA A O 1
ATOM 3388 N N . PRO A 1 450 ? -12.142 -3.403 13.097 1.00 84.44 450 PRO A N 1
ATOM 3389 C CA . PRO A 1 450 ? -13.168 -4.069 13.890 1.00 84.44 450 PRO A CA 1
ATOM 3390 C C . PRO A 1 450 ? -13.680 -3.176 15.019 1.00 84.44 450 PRO A C 1
ATOM 3392 O O . PRO A 1 450 ? -12.897 -2.555 15.738 1.00 84.44 450 PRO A O 1
ATOM 3395 N N . ALA A 1 451 ? -15.003 -3.094 15.156 1.00 83.75 451 ALA A N 1
ATOM 3396 C CA . ALA A 1 451 ? -15.615 -2.230 16.152 1.00 83.75 451 ALA A CA 1
ATOM 3397 C C . ALA A 1 451 ? -15.261 -2.702 17.569 1.00 83.75 451 ALA A C 1
ATOM 3399 O O . ALA A 1 451 ? -15.568 -3.831 17.960 1.00 83.75 451 ALA A O 1
ATOM 3400 N N . THR A 1 452 ? -14.671 -1.798 18.344 1.00 83.56 452 THR A N 1
ATOM 3401 C CA . THR A 1 452 ? -14.352 -1.971 19.761 1.00 83.56 452 THR A CA 1
ATOM 3402 C C . THR A 1 452 ? -15.295 -1.058 20.549 1.00 83.56 452 THR A C 1
ATOM 3404 O O . THR A 1 452 ? -14.906 0.044 20.939 1.00 83.56 452 THR A O 1
ATOM 3407 N N . PRO A 1 453 ? -16.578 -1.434 20.733 1.00 77.25 453 PRO A N 1
ATOM 3408 C CA . PRO A 1 453 ? -17.541 -0.555 21.386 1.00 77.25 453 PRO A CA 1
ATOM 3409 C C . PRO A 1 453 ? -17.059 -0.197 22.792 1.00 77.25 453 PRO A C 1
ATOM 3411 O O . PRO A 1 453 ? -16.445 -1.022 23.478 1.00 77.25 453 PRO A O 1
ATOM 3414 N N . PHE A 1 454 ? -17.379 1.016 23.252 1.00 78.50 454 PHE A N 1
ATOM 3415 C CA . PHE A 1 454 ? -17.217 1.337 24.670 1.00 78.50 454 PHE A CA 1
ATOM 3416 C C . PHE A 1 454 ? -17.878 0.262 25.538 1.00 78.50 454 PHE A C 1
ATOM 3418 O O . PHE A 1 454 ? -18.907 -0.295 25.138 1.00 78.50 454 PHE A O 1
ATOM 3425 N N . PRO A 1 455 ? -17.330 -0.026 26.735 1.00 65.62 455 PRO A N 1
ATOM 3426 C CA . PRO A 1 455 ? -17.896 -0.994 27.668 1.00 65.62 455 PRO A CA 1
ATOM 3427 C C . PRO A 1 455 ? -19.192 -0.465 28.311 1.00 65.62 455 PRO A C 1
ATOM 3429 O O . PRO A 1 455 ? -19.284 -0.276 29.524 1.00 65.62 455 PRO A O 1
ATOM 3432 N N . TYR A 1 456 ? -20.216 -0.256 27.485 1.00 59.00 456 TYR A N 1
ATOM 3433 C CA . TYR A 1 456 ? -21.603 -0.138 27.885 1.00 59.00 456 TYR A CA 1
ATOM 3434 C C . TYR A 1 456 ? -22.097 -1.531 28.262 1.00 59.00 456 TYR A C 1
ATOM 3436 O O . TYR A 1 456 ? -22.125 -2.441 27.431 1.00 59.00 456 TYR A O 1
ATOM 3444 N N . ALA A 1 457 ? -22.612 -1.705 29.477 1.00 47.97 457 ALA A N 1
ATOM 3445 C CA . ALA A 1 457 ? -23.221 -2.978 29.852 1.00 47.97 457 ALA A CA 1
ATOM 3446 C C . ALA A 1 457 ? -24.567 -3.247 29.136 1.00 47.97 457 ALA A C 1
ATOM 3448 O O . ALA A 1 457 ? -25.261 -4.222 29.445 1.00 47.97 457 ALA A O 1
ATOM 3449 N N . GLN A 1 458 ? -24.976 -2.363 28.216 1.00 44.22 458 GLN A N 1
ATOM 3450 C CA . GLN A 1 458 ? -26.236 -2.427 27.482 1.00 44.22 458 GLN A CA 1
ATOM 3451 C C . GLN A 1 458 ? -26.292 -3.588 26.480 1.00 44.22 458 GLN A C 1
ATOM 3453 O O . GLN A 1 458 ? -27.362 -4.170 26.311 1.00 44.22 458 GLN A O 1
ATOM 3458 N N . GLU A 1 459 ? -25.155 -3.989 25.905 1.00 53.75 459 GLU A N 1
ATOM 3459 C CA . GLU A 1 459 ? -25.089 -5.064 24.899 1.00 53.75 459 GLU A CA 1
ATOM 3460 C C . GLU A 1 459 ? -24.665 -6.431 25.471 1.00 53.75 459 GLU A C 1
ATOM 3462 O O . GLU A 1 459 ? -24.736 -7.455 24.795 1.00 53.75 459 GLU A O 1
ATOM 3467 N N . SER A 1 460 ? -24.257 -6.486 26.743 1.00 58.81 460 SER A N 1
ATOM 3468 C CA . SER A 1 460 ? -23.528 -7.633 27.308 1.00 58.81 460 SER A CA 1
ATOM 3469 C C . SER A 1 460 ? -24.373 -8.871 27.638 1.00 58.81 460 SER A C 1
ATOM 3471 O O . SER A 1 460 ? -23.810 -9.915 27.954 1.00 58.81 460 SER A O 1
ATOM 3473 N N . PHE A 1 461 ? -25.708 -8.789 27.623 1.00 79.50 461 PHE A N 1
ATOM 3474 C CA . PHE A 1 461 ? -26.590 -9.828 28.182 1.00 79.50 461 PHE A CA 1
ATOM 3475 C C . PHE A 1 461 ? -27.256 -10.684 27.101 1.00 79.50 461 PHE A C 1
ATOM 3477 O O . PHE A 1 461 ? -28.477 -10.684 26.946 1.00 79.50 461 PHE A O 1
ATOM 3484 N N . THR A 1 462 ? -26.441 -11.424 26.351 1.00 75.19 462 THR A N 1
ATOM 3485 C CA . THR A 1 462 ? -26.878 -12.255 25.211 1.00 75.19 462 THR A CA 1
ATOM 3486 C C . THR A 1 462 ? -26.720 -13.761 25.440 1.00 75.19 462 THR A C 1
ATOM 3488 O O . THR A 1 462 ? -27.200 -14.556 24.632 1.00 75.19 462 THR A O 1
ATOM 3491 N N . THR A 1 463 ? -26.085 -14.179 26.543 1.00 80.75 463 THR A N 1
ATOM 3492 C CA . THR A 1 463 ? -25.748 -15.587 26.821 1.00 80.75 463 THR A CA 1
ATOM 3493 C C . THR A 1 463 ? -26.224 -16.052 28.199 1.00 80.75 463 THR A C 1
ATOM 3495 O O . THR A 1 463 ? -26.452 -15.245 29.099 1.00 80.75 463 THR A O 1
ATOM 3498 N N . GLY A 1 464 ? -26.380 -17.371 28.368 1.00 87.12 464 GLY A N 1
ATOM 3499 C CA . GLY A 1 464 ? -26.748 -17.979 29.652 1.00 87.12 464 GLY A CA 1
ATOM 3500 C C . GLY A 1 464 ? -28.060 -17.437 30.226 1.00 87.12 464 GLY A C 1
ATOM 3501 O O . GLY A 1 464 ? -29.016 -17.184 29.491 1.00 87.12 464 GLY A O 1
ATOM 3502 N N . ASP A 1 465 ? -28.084 -17.235 31.543 1.00 90.50 465 ASP A N 1
ATOM 3503 C CA . ASP A 1 465 ? -29.240 -16.664 32.246 1.00 90.50 465 ASP A CA 1
ATOM 3504 C C . ASP A 1 465 ? -29.249 -15.119 32.225 1.00 90.50 465 ASP A C 1
ATOM 3506 O O . ASP A 1 465 ? -30.209 -14.491 32.676 1.00 90.50 465 ASP A O 1
ATOM 3510 N N . GLN A 1 466 ? -28.202 -14.479 31.686 1.00 90.81 466 GLN A N 1
ATOM 3511 C CA . GLN A 1 466 ? -27.960 -13.031 31.782 1.00 90.81 466 GLN A CA 1
ATOM 3512 C C . GLN A 1 466 ? -29.135 -12.150 31.312 1.00 90.81 466 GLN A C 1
ATOM 3514 O O . GLN A 1 466 ? -29.471 -11.218 32.048 1.00 90.81 466 GLN A O 1
ATOM 3519 N N . PRO A 1 467 ? -29.822 -12.416 30.174 1.00 90.75 467 PRO A N 1
ATOM 3520 C CA . PRO A 1 467 ? -30.956 -11.586 29.763 1.00 90.75 467 PRO A CA 1
ATOM 3521 C C . PRO A 1 467 ? -32.136 -11.676 30.746 1.00 90.75 467 PRO A C 1
ATOM 3523 O O . PRO A 1 467 ? -32.792 -10.673 31.032 1.00 90.75 467 PRO A O 1
ATOM 3526 N N . ALA A 1 468 ? -32.395 -12.867 31.299 1.00 91.38 468 ALA A N 1
ATOM 3527 C CA . ALA A 1 468 ? -33.476 -13.093 32.257 1.00 91.38 468 ALA A CA 1
ATOM 3528 C C . ALA A 1 468 ? -33.161 -12.465 33.624 1.00 91.38 468 ALA A C 1
ATOM 3530 O O . ALA A 1 468 ? -34.021 -11.809 34.215 1.00 91.38 468 ALA A O 1
ATOM 3531 N N . ILE A 1 469 ? -31.912 -12.590 34.085 1.00 93.06 469 ILE A N 1
ATOM 3532 C CA . ILE A 1 469 ? -31.412 -11.924 35.294 1.00 93.06 469 ILE A CA 1
ATOM 3533 C C . ILE A 1 469 ? -31.500 -10.401 35.138 1.00 93.06 469 ILE A C 1
ATOM 3535 O O . ILE A 1 469 ? -31.997 -9.731 36.039 1.00 93.06 469 ILE A O 1
ATOM 3539 N N . TYR A 1 470 ? -31.076 -9.840 34.000 1.00 92.88 470 TYR A N 1
ATOM 3540 C CA . TYR A 1 470 ? -31.161 -8.399 33.749 1.00 92.88 470 TYR A CA 1
ATOM 3541 C C . TYR A 1 470 ? -32.601 -7.885 33.791 1.00 92.88 470 TYR A C 1
ATOM 3543 O O . TYR A 1 470 ? -32.878 -6.873 34.440 1.00 92.88 470 TYR A O 1
ATOM 3551 N N . GLN A 1 471 ? -33.534 -8.598 33.153 1.00 91.81 471 GLN A N 1
ATOM 3552 C CA . GLN A 1 471 ? -34.950 -8.243 33.195 1.00 91.81 471 GLN A CA 1
ATOM 3553 C C . GLN A 1 471 ? -35.520 -8.365 34.619 1.00 91.81 471 GLN A C 1
ATOM 3555 O O . GLN A 1 471 ? -36.285 -7.499 35.048 1.00 91.81 471 GLN A O 1
ATOM 3560 N N . PHE A 1 472 ? -35.150 -9.405 35.374 1.00 93.31 472 PHE A N 1
ATOM 3561 C CA . PHE A 1 472 ? -35.555 -9.572 36.773 1.00 93.31 472 PHE A CA 1
ATOM 3562 C C . PHE A 1 472 ? -35.054 -8.411 37.646 1.00 93.31 472 PHE A C 1
ATOM 3564 O O . PHE A 1 472 ? -35.852 -7.735 38.296 1.00 93.31 472 PHE A O 1
ATOM 3571 N N . ILE A 1 473 ? -33.751 -8.123 37.600 1.00 94.56 473 ILE A N 1
ATOM 3572 C CA . ILE A 1 473 ? -33.127 -7.049 38.377 1.00 94.56 473 ILE A CA 1
ATOM 3573 C C . ILE A 1 473 ? -33.700 -5.683 37.969 1.00 94.56 473 ILE A C 1
ATOM 3575 O O . ILE A 1 473 ? -34.032 -4.888 38.845 1.00 94.56 473 ILE A O 1
ATOM 3579 N N . SER A 1 474 ? -33.913 -5.423 36.674 1.00 94.06 474 SER A N 1
ATOM 3580 C CA . SER A 1 474 ? -34.556 -4.185 36.201 1.00 94.06 474 SER A CA 1
ATOM 3581 C C . SER A 1 474 ? -35.957 -3.996 36.794 1.00 94.06 474 SER A C 1
ATOM 3583 O O . SER A 1 474 ? -36.279 -2.906 37.265 1.00 94.06 474 SER A O 1
ATOM 3585 N N . ASN A 1 475 ? -36.764 -5.062 36.854 1.00 93.50 475 ASN A N 1
ATOM 3586 C CA . ASN A 1 475 ? -38.113 -5.013 37.425 1.00 93.50 475 ASN A CA 1
ATOM 3587 C C . ASN A 1 475 ? -38.124 -4.704 38.935 1.00 93.50 475 ASN A C 1
ATOM 3589 O O . ASN A 1 475 ? -39.012 -3.975 39.394 1.00 93.50 475 ASN A O 1
ATOM 3593 N N . GLU A 1 476 ? -37.158 -5.242 39.687 1.00 94.19 476 GLU A N 1
ATOM 3594 C CA . GLU A 1 476 ? -36.969 -4.976 41.121 1.00 94.19 476 GLU A CA 1
ATOM 3595 C C . GLU A 1 476 ? -36.473 -3.543 41.371 1.00 94.19 476 GLU A C 1
ATOM 3597 O O . GLU A 1 476 ? -37.016 -2.824 42.211 1.00 94.19 476 GLU A O 1
ATOM 3602 N N . LEU A 1 477 ? -35.480 -3.095 40.599 1.00 95.31 477 LEU A N 1
ATOM 3603 C CA . LEU A 1 477 ? -34.903 -1.754 40.691 1.00 95.31 477 LEU A CA 1
ATOM 3604 C C . LEU A 1 477 ? -35.885 -0.646 40.292 1.00 95.31 477 LEU A C 1
ATOM 3606 O O . LEU A 1 477 ? -35.904 0.418 40.912 1.00 95.31 477 LEU A O 1
ATOM 3610 N N . TYR A 1 478 ? -36.747 -0.890 39.302 1.00 93.38 478 TYR A N 1
ATOM 3611 C CA . TYR A 1 478 ? -37.737 0.091 38.856 1.00 93.38 478 TYR A CA 1
ATOM 3612 C C . TYR A 1 478 ? -38.694 0.511 39.986 1.00 93.38 478 TYR A C 1
ATOM 3614 O O . TYR A 1 478 ? -39.151 1.654 40.016 1.00 93.38 478 TYR A O 1
ATOM 3622 N N . GLN A 1 479 ? -38.960 -0.365 40.966 1.00 91.25 479 GLN A N 1
ATOM 3623 C CA . GLN A 1 479 ? -39.786 -0.018 42.132 1.00 91.25 479 GLN A CA 1
ATOM 3624 C C . GLN A 1 479 ? -39.181 1.126 42.963 1.00 91.25 479 GLN A C 1
ATOM 3626 O O . GLN A 1 479 ? -39.922 1.894 43.575 1.00 91.25 479 GLN A O 1
ATOM 3631 N N . THR A 1 480 ? -37.851 1.268 42.972 1.00 92.12 480 THR A N 1
ATOM 3632 C CA . THR A 1 480 ? -37.139 2.336 43.687 1.00 92.12 480 THR A CA 1
ATOM 3633 C C . THR A 1 480 ? -37.346 3.706 43.033 1.00 92.12 480 THR A C 1
ATOM 3635 O O . THR A 1 480 ? -37.441 4.703 43.745 1.00 92.12 480 THR A O 1
ATOM 3638 N N . ILE A 1 481 ? -37.475 3.754 41.702 1.00 92.00 481 ILE A N 1
ATOM 3639 C CA . ILE A 1 481 ? -37.538 4.998 40.910 1.00 92.00 481 ILE A CA 1
ATOM 3640 C C . ILE A 1 481 ? -38.928 5.317 40.334 1.00 92.00 481 ILE A C 1
ATOM 3642 O O . ILE A 1 481 ? -39.122 6.392 39.769 1.00 92.00 481 ILE A O 1
ATOM 3646 N N . GLN A 1 482 ? -39.914 4.425 40.489 1.00 88.88 482 GLN A N 1
ATOM 3647 C CA . GLN A 1 482 ? -41.243 4.518 39.862 1.00 88.88 482 GLN A CA 1
ATOM 3648 C C . GLN A 1 482 ? -41.907 5.903 39.991 1.00 88.88 482 GLN A C 1
ATOM 3650 O O . GLN A 1 482 ? -42.517 6.373 39.033 1.00 88.88 482 GLN A O 1
ATOM 3655 N N . ALA A 1 483 ? -41.776 6.564 41.147 1.00 86.50 483 ALA A N 1
ATOM 3656 C CA . ALA A 1 483 ? -42.346 7.892 41.384 1.00 86.50 483 ALA A CA 1
ATOM 3657 C C . ALA A 1 483 ? -41.655 9.005 40.568 1.00 86.50 483 ALA A C 1
ATOM 3659 O O . ALA A 1 483 ? -42.334 9.877 40.030 1.00 86.50 483 ALA A O 1
ATOM 3660 N N . LYS A 1 484 ? -40.321 8.955 40.426 1.00 87.19 484 LYS A N 1
ATOM 3661 C CA . LYS A 1 484 ? -39.558 9.884 39.572 1.00 87.19 484 LYS A CA 1
ATOM 3662 C C . LYS A 1 484 ? -39.914 9.676 38.102 1.00 87.19 484 LYS A C 1
ATOM 3664 O O . LYS A 1 484 ? -40.211 10.635 37.397 1.00 87.19 484 LYS A O 1
ATOM 3669 N N . VAL A 1 485 ? -39.985 8.415 37.668 1.00 87.31 485 VAL A N 1
ATOM 3670 C CA . VAL A 1 485 ? -40.368 8.043 36.296 1.00 87.31 485 VAL A CA 1
ATOM 3671 C C . VAL A 1 485 ? -41.782 8.536 35.953 1.00 87.31 485 VAL A C 1
ATOM 3673 O O . VAL A 1 485 ? -41.987 9.052 34.857 1.00 87.31 485 VAL A O 1
ATOM 3676 N N . SER A 1 486 ? -42.750 8.459 36.878 1.00 83.44 486 SER A N 1
ATOM 3677 C CA . SER A 1 486 ? -44.116 8.955 36.629 1.00 83.44 486 SER A CA 1
ATOM 3678 C C . SER A 1 486 ? -44.238 10.478 36.513 1.00 83.44 486 SER A C 1
ATOM 3680 O O . SER A 1 486 ? -45.150 10.950 35.835 1.00 83.44 486 SER A O 1
ATOM 3682 N N . ASP A 1 487 ? -43.332 11.234 37.136 1.00 83.31 487 ASP A N 1
ATOM 3683 C CA . ASP A 1 487 ? -43.289 12.701 37.051 1.00 83.31 487 ASP A CA 1
ATOM 3684 C C . ASP A 1 487 ? -42.381 13.196 35.900 1.00 83.31 487 ASP A C 1
ATOM 3686 O O . ASP A 1 487 ? -42.338 14.392 35.598 1.00 83.31 487 ASP A O 1
ATOM 3690 N N . CYS A 1 488 ? -41.666 12.290 35.224 1.00 80.75 488 CYS A N 1
ATOM 3691 C CA . CYS A 1 488 ? -40.693 12.631 34.194 1.00 80.75 488 CYS A CA 1
ATOM 3692 C C . CYS A 1 488 ? -41.348 13.005 32.857 1.00 80.75 488 CYS A C 1
ATOM 3694 O O . CYS A 1 488 ? -41.972 12.186 32.177 1.00 80.75 488 CYS A O 1
ATOM 3696 N N . VAL A 1 489 ? -41.129 14.249 32.421 1.00 75.38 489 VAL A N 1
ATOM 3697 C CA . VAL A 1 489 ? -41.644 14.768 31.143 1.00 75.38 489 VAL A CA 1
ATOM 3698 C C . VAL A 1 489 ? -41.124 13.941 29.954 1.00 75.38 489 VAL A C 1
ATOM 3700 O O . VAL A 1 489 ? -41.902 13.616 29.058 1.00 75.38 489 VAL A O 1
ATOM 3703 N N . TRP A 1 490 ? -39.858 13.511 29.999 1.00 70.75 490 TRP A N 1
ATOM 3704 C CA . TRP A 1 490 ? -39.164 12.764 28.939 1.00 70.75 490 TRP A CA 1
ATOM 3705 C C . TRP A 1 490 ? -39.593 11.294 28.766 1.00 70.75 490 TRP A C 1
ATOM 3707 O O . TRP A 1 490 ? -39.162 10.650 27.806 1.00 70.75 490 TRP A O 1
ATOM 3717 N N . CYS A 1 491 ? -40.429 10.744 29.657 1.00 67.81 491 CYS A N 1
ATOM 3718 C CA . CYS A 1 491 ? -41.026 9.409 29.488 1.00 67.81 491 CYS A CA 1
ATOM 3719 C C . CYS A 1 491 ? -42.345 9.426 28.690 1.00 67.81 491 CYS A C 1
ATOM 3721 O O . CYS A 1 491 ? -42.883 8.359 28.403 1.00 67.81 491 CYS A O 1
ATOM 3723 N N . ASN A 1 492 ? -42.886 10.607 28.355 1.00 63.03 492 ASN A N 1
ATOM 3724 C CA . ASN A 1 492 ? -44.195 10.752 27.697 1.00 63.03 492 ASN A CA 1
ATOM 3725 C C . ASN A 1 492 ? -44.130 10.852 26.160 1.00 63.03 492 ASN A C 1
ATOM 3727 O O . ASN A 1 492 ? -45.173 11.004 25.524 1.00 63.03 492 ASN A O 1
ATOM 3731 N N . ASP A 1 493 ? -42.931 10.784 25.578 1.00 55.78 493 ASP A N 1
ATOM 3732 C CA . ASP A 1 493 ? -42.684 10.904 24.135 1.00 55.78 493 ASP A CA 1
ATOM 3733 C C . ASP A 1 493 ? -42.037 9.622 23.559 1.00 55.78 493 ASP A C 1
ATOM 3735 O O . ASP A 1 493 ? -41.957 8.607 24.252 1.00 55.78 493 ASP A O 1
ATOM 3739 N N . GLN A 1 494 ? -41.604 9.639 22.291 1.00 54.25 494 GLN A N 1
ATOM 3740 C CA . GLN A 1 494 ? -41.321 8.447 21.456 1.00 54.25 494 GLN A CA 1
ATOM 3741 C C . GLN A 1 494 ? -40.367 7.350 21.999 1.00 54.25 494 GLN A C 1
ATOM 3743 O O . GLN A 1 494 ? -40.388 6.247 21.454 1.00 54.25 494 GLN A O 1
ATOM 3748 N N . SER A 1 495 ? -39.609 7.585 23.076 1.00 63.47 495 SER A N 1
ATOM 3749 C CA . SER A 1 495 ? -38.795 6.563 23.766 1.00 63.47 495 SER A CA 1
ATOM 3750 C C . SER A 1 495 ? -39.227 6.418 25.236 1.00 63.47 495 SER A C 1
ATOM 3752 O O . SER A 1 495 ? -38.633 7.060 26.111 1.00 63.47 495 SER A O 1
ATOM 3754 N N . PRO A 1 496 ? -40.276 5.628 25.538 1.00 75.56 496 PRO A N 1
ATOM 3755 C CA . PRO A 1 496 ? -40.837 5.519 26.881 1.00 75.56 496 PRO A CA 1
ATOM 3756 C C . PRO A 1 496 ? -39.951 4.707 27.834 1.00 75.56 496 PRO A C 1
ATOM 3758 O O . PRO A 1 496 ? -39.352 3.699 27.465 1.00 75.56 496 PRO A O 1
ATOM 3761 N N . CYS A 1 497 ? -39.938 5.130 29.093 1.00 83.38 497 CYS A N 1
ATOM 3762 C CA . CYS A 1 497 ? -39.225 4.479 30.188 1.00 83.38 497 CYS A CA 1
ATOM 3763 C C . CYS A 1 497 ? -39.875 3.122 30.530 1.00 83.38 497 CYS A C 1
ATOM 3765 O O . CYS A 1 497 ? -41.094 3.035 30.700 1.00 83.38 497 CYS A O 1
ATOM 3767 N N . SER A 1 498 ? -39.077 2.056 30.613 1.00 84.69 498 SER A N 1
ATOM 3768 C CA . SER A 1 498 ? -39.529 0.660 30.674 1.00 84.69 498 SER A CA 1
ATOM 3769 C C . SER A 1 498 ? -39.178 -0.013 32.000 1.00 84.69 498 SER A C 1
ATOM 3771 O O . SER A 1 498 ? -38.041 0.024 32.453 1.00 84.69 498 SER A O 1
ATOM 3773 N N . GLN A 1 499 ? -40.134 -0.739 32.586 1.00 87.88 499 GLN A N 1
ATOM 3774 C CA . GLN A 1 499 ? -39.885 -1.553 33.783 1.00 87.88 499 GLN A CA 1
ATOM 3775 C C . GLN A 1 499 ? -38.933 -2.740 33.515 1.00 87.88 499 GLN A C 1
ATOM 3777 O O . GLN A 1 499 ? -38.242 -3.202 34.418 1.00 87.88 499 GLN A O 1
ATOM 3782 N N . ASN A 1 500 ? -38.878 -3.225 32.270 1.00 86.50 500 ASN A N 1
ATOM 3783 C CA . ASN A 1 500 ? -38.026 -4.354 31.876 1.00 86.50 500 ASN A CA 1
ATOM 3784 C C . ASN A 1 500 ? -36.586 -3.943 31.525 1.00 86.50 500 ASN A C 1
ATOM 3786 O O . ASN A 1 500 ? -35.760 -4.819 31.292 1.00 86.50 500 ASN A O 1
ATOM 3790 N N . ASP A 1 501 ? -36.306 -2.641 31.453 1.00 88.31 501 ASP A N 1
ATOM 3791 C CA . ASP A 1 501 ? -35.007 -2.086 31.082 1.00 88.31 501 ASP A CA 1
ATOM 3792 C C . ASP A 1 501 ? -34.745 -0.826 31.914 1.00 88.31 501 ASP A C 1
ATOM 3794 O O . ASP A 1 501 ? -35.203 0.268 31.576 1.00 88.31 501 ASP A O 1
ATOM 3798 N N . ILE A 1 502 ? -34.007 -0.979 33.015 1.00 89.56 502 ILE A N 1
ATOM 3799 C CA . ILE A 1 502 ? -33.757 0.119 33.956 1.00 89.56 502 ILE A CA 1
ATOM 3800 C C . ILE A 1 502 ? -32.985 1.291 33.318 1.00 89.56 502 ILE A C 1
ATOM 3802 O O . ILE A 1 502 ? -33.164 2.434 33.738 1.00 89.56 502 ILE A O 1
ATOM 3806 N N . ARG A 1 503 ? -32.185 1.034 32.271 1.00 86.88 503 ARG A N 1
ATOM 3807 C CA . ARG A 1 503 ? -31.362 2.042 31.574 1.00 86.88 503 ARG A CA 1
ATOM 3808 C C . ARG A 1 503 ? -32.210 3.046 30.807 1.00 86.88 503 ARG A C 1
ATOM 3810 O O . ARG A 1 503 ? -31.938 4.242 30.860 1.00 86.88 503 ARG A O 1
ATOM 3817 N N . SER A 1 504 ? -33.322 2.597 30.218 1.00 85.62 504 SER A N 1
ATOM 3818 C CA . SER A 1 504 ? -34.310 3.471 29.559 1.00 85.62 504 SER A CA 1
ATOM 3819 C C . SER A 1 504 ? -34.880 4.585 30.461 1.00 85.62 504 SER A C 1
ATOM 3821 O O . SER A 1 504 ? -35.476 5.545 29.964 1.00 85.62 504 SER A O 1
ATOM 3823 N N . CYS A 1 505 ? -34.704 4.470 31.784 1.00 87.81 505 CYS A N 1
ATOM 3824 C CA . CYS A 1 505 ? -35.162 5.438 32.776 1.00 87.81 505 CYS A CA 1
ATOM 3825 C C . CYS A 1 505 ? -34.099 6.482 33.177 1.00 87.81 505 CYS A C 1
ATOM 3827 O O . CYS A 1 505 ? -34.472 7.455 33.827 1.00 87.81 505 CYS A O 1
ATOM 3829 N N . TYR A 1 506 ? -32.813 6.311 32.830 1.00 88.50 506 TYR A N 1
ATOM 3830 C CA . TYR A 1 506 ? -31.698 7.103 33.392 1.00 88.50 506 TYR A CA 1
ATOM 3831 C C . TYR A 1 506 ? -31.845 8.619 33.199 1.00 88.50 506 TYR A C 1
ATOM 3833 O O . TYR A 1 506 ? -31.641 9.370 34.146 1.00 88.50 506 TYR A O 1
ATOM 3841 N N . LYS A 1 507 ? -32.335 9.060 32.035 1.00 84.19 507 LYS A N 1
ATOM 3842 C CA . LYS A 1 507 ? -32.709 10.454 31.700 1.00 84.19 507 LYS A CA 1
ATOM 3843 C C . LYS A 1 507 ? -33.715 11.151 32.639 1.00 84.19 507 LYS A C 1
ATOM 3845 O O . LYS A 1 507 ? -34.053 12.314 32.429 1.00 84.19 507 LYS A O 1
ATOM 3850 N N . CYS A 1 508 ? -34.264 10.436 33.618 1.00 86.25 508 CYS A N 1
ATOM 3851 C CA . CYS A 1 508 ? -35.225 10.936 34.602 1.00 86.25 508 CYS A CA 1
ATOM 3852 C C . CYS A 1 508 ? -34.695 10.903 36.040 1.00 86.25 508 CYS A C 1
ATOM 3854 O O . CYS A 1 508 ? -35.454 11.201 36.965 1.00 86.25 508 CYS A O 1
ATOM 3856 N N . LEU A 1 509 ? -33.447 10.471 36.228 1.00 89.94 509 LEU A N 1
ATOM 3857 C CA . LEU A 1 509 ? -32.846 10.197 37.524 1.00 89.94 509 LEU A CA 1
ATOM 3858 C C . LEU A 1 509 ? -31.829 11.274 37.886 1.00 89.94 509 LEU A C 1
ATOM 3860 O O . LEU A 1 509 ? -31.134 11.804 37.025 1.00 89.94 509 LEU A O 1
ATOM 3864 N N . ASP A 1 510 ? -31.734 11.561 39.179 1.00 90.50 510 ASP A N 1
ATOM 3865 C CA . ASP A 1 510 ? -30.662 12.376 39.744 1.00 90.50 510 ASP A CA 1
ATOM 3866 C C . ASP A 1 510 ? -29.660 11.519 40.539 1.00 90.50 510 ASP A C 1
ATOM 3868 O O . ASP A 1 510 ? -29.817 10.307 40.722 1.00 90.50 510 ASP A O 1
ATOM 3872 N N . ASN A 1 511 ? -28.600 12.160 41.031 1.00 90.44 511 ASN A N 1
ATOM 3873 C CA . ASN A 1 511 ? -27.553 11.512 41.822 1.00 90.44 511 ASN A CA 1
ATOM 3874 C C . ASN A 1 511 ? -28.067 10.737 43.050 1.00 90.44 511 ASN A C 1
ATOM 3876 O O . ASN A 1 511 ? -27.478 9.710 43.399 1.00 90.44 511 ASN A O 1
ATOM 3880 N N . ASP A 1 512 ? -29.139 11.191 43.708 1.00 91.56 512 ASP A N 1
ATOM 3881 C CA . ASP A 1 512 ? -29.697 10.486 44.868 1.00 91.56 512 ASP A CA 1
ATOM 3882 C C . ASP A 1 512 ? -30.432 9.205 44.427 1.00 91.56 512 ASP A C 1
ATOM 3884 O O . ASP A 1 512 ? -30.360 8.181 45.117 1.00 91.56 512 ASP A O 1
ATOM 3888 N N . ASP A 1 513 ? -31.077 9.222 43.254 1.00 93.44 513 ASP A N 1
ATOM 3889 C CA . ASP A 1 513 ? -31.724 8.042 42.671 1.00 93.44 513 ASP A CA 1
ATOM 3890 C C . ASP A 1 513 ? -30.704 6.961 42.279 1.00 93.44 513 ASP A C 1
ATOM 3892 O O . ASP A 1 513 ? -30.908 5.790 42.604 1.00 93.44 513 ASP A O 1
ATOM 3896 N N . PHE A 1 514 ? -29.578 7.321 41.649 1.00 93.50 514 PHE A N 1
ATOM 3897 C CA . PHE A 1 514 ? -28.522 6.350 41.316 1.00 93.50 514 PHE A CA 1
ATOM 3898 C C . PHE A 1 514 ? -27.907 5.708 42.569 1.00 93.50 514 PHE A C 1
ATOM 3900 O O . PHE A 1 514 ? -27.669 4.498 42.600 1.00 93.50 514 PHE A O 1
ATOM 3907 N N . VAL A 1 515 ? -27.716 6.477 43.646 1.00 94.56 515 VAL A N 1
ATOM 3908 C CA . VAL A 1 515 ? -27.269 5.941 44.946 1.00 94.56 515 VAL A CA 1
ATOM 3909 C C . VAL A 1 515 ? -28.316 5.001 45.557 1.00 94.56 515 VAL A C 1
ATOM 3911 O O . VAL A 1 515 ? -27.962 3.974 46.146 1.00 94.56 515 VAL A O 1
ATOM 3914 N N . ALA A 1 516 ? -29.608 5.301 45.398 1.00 94.81 516 ALA A N 1
ATOM 3915 C CA . ALA A 1 516 ? -30.683 4.409 45.824 1.00 94.81 516 ALA A CA 1
ATOM 3916 C C . ALA A 1 516 ? -30.716 3.103 45.004 1.00 94.81 516 ALA A C 1
ATOM 3918 O O . ALA A 1 516 ? -30.870 2.030 45.595 1.00 94.81 516 ALA A O 1
ATOM 3919 N N . LEU A 1 517 ? -30.510 3.177 43.684 1.00 95.69 517 LEU A N 1
ATOM 3920 C CA . LEU A 1 517 ? -30.421 2.022 42.784 1.00 95.69 517 LEU A CA 1
ATOM 3921 C C . LEU A 1 517 ? -29.241 1.108 43.130 1.00 95.69 517 LEU A C 1
ATOM 3923 O O . LEU A 1 517 ? -29.447 -0.091 43.322 1.00 95.69 517 LEU A O 1
ATOM 3927 N N . LEU A 1 518 ? -28.031 1.654 43.297 1.00 95.56 518 LEU A N 1
ATOM 3928 C CA . LEU A 1 518 ? -26.851 0.868 43.681 1.00 95.56 518 LEU A CA 1
ATOM 3929 C C . LEU A 1 518 ? -27.063 0.153 45.023 1.00 95.56 518 LEU A C 1
ATOM 3931 O O . LEU A 1 518 ? -26.768 -1.034 45.163 1.00 95.56 518 LEU A O 1
ATOM 3935 N N . LYS A 1 519 ? -27.633 0.854 46.006 1.00 95.12 519 LYS A N 1
ATOM 3936 C CA . LYS A 1 519 ? -27.945 0.276 47.317 1.00 95.12 519 LYS A CA 1
ATOM 3937 C C . LYS A 1 519 ? -28.988 -0.844 47.235 1.00 95.12 519 LYS A C 1
ATOM 3939 O O . LYS A 1 519 ? -28.881 -1.813 47.985 1.00 95.12 519 LYS A O 1
ATOM 3944 N N . GLN A 1 520 ? -29.993 -0.713 46.368 1.00 96.00 520 GLN A N 1
ATOM 3945 C CA . GLN A 1 520 ? -30.986 -1.765 46.143 1.00 96.00 520 GLN A CA 1
ATOM 3946 C C . GLN A 1 520 ? -30.346 -2.972 45.443 1.00 96.00 520 GLN A C 1
ATOM 3948 O O . GLN A 1 520 ? -30.532 -4.092 45.911 1.00 96.00 520 GLN A O 1
ATOM 3953 N N . LEU A 1 521 ? -29.529 -2.749 44.406 1.00 95.69 521 LEU A N 1
ATOM 3954 C CA . LEU A 1 521 ? -28.783 -3.787 43.682 1.00 95.69 521 LEU A CA 1
ATOM 3955 C C . LEU A 1 521 ? -27.897 -4.616 44.625 1.00 95.69 521 LEU A C 1
ATOM 3957 O O . LEU A 1 521 ? -27.982 -5.841 44.636 1.00 95.69 521 LEU A O 1
ATOM 3961 N N . GLN A 1 522 ? -27.116 -3.949 45.481 1.00 93.25 522 GLN A N 1
ATOM 3962 C CA . GLN A 1 522 ? -26.277 -4.585 46.509 1.00 93.25 522 GLN A CA 1
ATOM 3963 C C . GLN A 1 522 ? -27.081 -5.316 47.603 1.00 93.25 522 GLN A C 1
ATOM 3965 O O . GLN A 1 522 ? -26.522 -6.119 48.350 1.00 93.25 522 GLN A O 1
ATOM 3970 N N . GLY A 1 523 ? -28.380 -5.027 47.728 1.00 91.94 523 GLY A N 1
ATOM 3971 C CA . GLY A 1 523 ? -29.298 -5.696 48.648 1.00 91.94 523 GLY A CA 1
ATOM 3972 C C . GLY A 1 523 ? -29.952 -6.961 48.083 1.00 91.94 523 GLY A C 1
ATOM 3973 O O . GLY A 1 523 ? -30.538 -7.720 48.860 1.00 91.94 523 GLY A O 1
ATOM 3974 N N . LEU A 1 524 ? -29.868 -7.204 46.770 1.00 93.38 524 LEU A N 1
ATOM 3975 C CA . LEU A 1 524 ? -30.444 -8.390 46.137 1.00 93.38 524 LEU A CA 1
ATOM 3976 C C . LEU A 1 524 ? -29.588 -9.634 46.417 1.00 93.38 524 LEU A C 1
ATOM 3978 O O . LEU A 1 524 ? -28.367 -9.633 46.269 1.00 93.38 524 LEU A O 1
ATOM 3982 N N . THR A 1 525 ? -30.243 -10.730 46.788 1.00 91.62 525 THR A N 1
ATOM 3983 C CA . THR A 1 525 ? -29.618 -12.055 46.888 1.00 91.62 525 THR A CA 1
ATOM 3984 C C . THR A 1 525 ? -29.785 -12.813 45.580 1.00 91.62 525 THR A C 1
ATOM 3986 O O . THR A 1 525 ? -30.870 -12.757 45.008 1.00 91.62 525 THR A O 1
ATOM 3989 N N . VAL A 1 526 ? -28.761 -13.572 45.168 1.00 91.00 526 VAL A N 1
ATOM 3990 C CA . VAL A 1 526 ? -28.828 -14.487 44.012 1.00 91.00 526 VAL A CA 1
ATOM 3991 C C . VAL A 1 526 ? -30.083 -15.355 44.102 1.00 91.00 526 VAL A C 1
ATOM 3993 O O . VAL A 1 526 ? -30.273 -16.054 45.104 1.00 91.00 526 VAL A O 1
ATOM 3996 N N . ASP A 1 527 ? -30.931 -15.302 43.076 1.00 89.69 527 ASP A N 1
ATOM 3997 C CA . ASP A 1 527 ? -32.108 -16.165 42.998 1.00 89.69 527 ASP A CA 1
ATOM 3998 C C . ASP A 1 527 ? -31.673 -17.625 42.742 1.00 89.69 527 ASP A C 1
ATOM 4000 O O . ASP A 1 527 ? -30.840 -17.856 41.860 1.00 89.69 527 ASP A O 1
ATOM 4004 N N . PRO A 1 528 ? -32.190 -18.622 43.490 1.00 88.31 528 PRO A N 1
ATOM 4005 C CA . PRO A 1 528 ? -31.873 -20.034 43.273 1.00 88.31 528 PRO A CA 1
ATOM 4006 C C . PRO A 1 528 ? -32.162 -20.572 41.865 1.00 88.31 528 PRO A C 1
ATOM 4008 O O . PRO A 1 528 ? -31.600 -21.612 41.516 1.00 88.31 528 PRO A O 1
ATOM 4011 N N . ASP A 1 529 ? -33.029 -19.911 41.093 1.00 89.81 529 ASP A N 1
ATOM 4012 C CA . ASP A 1 529 ? -33.402 -20.328 39.739 1.00 89.81 529 ASP A CA 1
ATOM 4013 C C . ASP A 1 529 ? -32.394 -19.873 38.654 1.00 89.81 529 ASP A C 1
ATOM 4015 O O . ASP A 1 529 ? -32.538 -20.284 37.502 1.00 89.81 529 ASP A O 1
ATOM 4019 N N . TYR A 1 530 ? -31.354 -19.092 39.000 1.00 92.31 530 TYR A N 1
ATOM 4020 C CA . TYR A 1 530 ? -30.352 -18.571 38.053 1.00 92.31 530 TYR A CA 1
ATOM 4021 C C . TYR A 1 530 ? -28.890 -18.927 38.392 1.00 92.31 530 TYR A C 1
ATOM 4023 O O . TYR A 1 530 ? -28.494 -19.119 39.544 1.00 92.31 530 TYR A O 1
ATOM 4031 N N . SER A 1 531 ? -28.045 -18.940 37.359 1.00 92.50 531 SER A N 1
ATOM 4032 C CA . SER A 1 531 ? -26.585 -19.037 37.432 1.00 92.50 531 SER A CA 1
ATOM 4033 C C . SER A 1 531 ? -25.964 -17.931 38.297 1.00 92.50 531 SER A C 1
ATOM 4035 O O . SER A 1 531 ? -26.038 -16.741 37.988 1.00 92.50 531 SER A O 1
ATOM 4037 N N . ALA A 1 532 ? -25.265 -18.324 39.368 1.00 90.62 532 ALA A N 1
ATOM 4038 C CA . ALA A 1 532 ? -24.548 -17.391 40.242 1.00 90.62 532 ALA A CA 1
ATOM 4039 C C . ALA A 1 532 ? -23.397 -16.650 39.529 1.00 90.62 532 ALA A C 1
ATOM 4041 O O . ALA A 1 532 ? -23.042 -15.541 39.930 1.00 90.62 532 ALA A O 1
ATOM 4042 N N . THR A 1 533 ? -22.825 -17.243 38.475 1.00 92.31 533 THR A N 1
ATOM 4043 C CA . THR A 1 533 ? -21.804 -16.595 37.640 1.00 92.31 533 THR A CA 1
ATOM 4044 C C . THR A 1 533 ? -22.432 -15.495 36.790 1.00 92.31 533 THR A C 1
ATOM 4046 O O . THR A 1 533 ? -21.976 -14.359 36.859 1.00 92.31 533 THR A O 1
ATOM 4049 N N . ASP A 1 534 ? -23.524 -15.793 36.080 1.00 91.38 534 ASP A N 1
ATOM 4050 C CA . ASP A 1 534 ? -24.236 -14.797 35.267 1.00 91.38 534 ASP A CA 1
ATOM 4051 C C . ASP A 1 534 ? -24.821 -13.675 36.136 1.00 91.38 534 ASP A C 1
ATOM 4053 O O . ASP A 1 534 ? -24.773 -12.505 35.761 1.00 91.38 534 ASP A O 1
ATOM 4057 N N . TRP A 1 535 ? -25.288 -14.003 37.344 1.00 93.06 535 TRP A N 1
ATOM 4058 C CA . TRP A 1 535 ? -25.731 -13.011 38.324 1.00 93.06 535 TRP A CA 1
ATOM 4059 C C . TRP A 1 535 ? -24.606 -12.055 38.727 1.00 93.06 535 TRP A C 1
ATOM 4061 O O . TRP A 1 535 ? -24.815 -10.841 38.797 1.00 93.06 535 TRP A O 1
ATOM 4071 N N . SER A 1 536 ? -23.402 -12.581 38.972 1.00 90.38 536 SER A N 1
ATOM 4072 C CA . SER A 1 536 ? -22.222 -11.758 39.253 1.00 90.38 536 SER A CA 1
ATOM 4073 C C . SER A 1 536 ? -21.869 -10.857 38.067 1.00 90.38 536 SER A C 1
ATOM 4075 O O . SER A 1 536 ? -21.547 -9.693 38.284 1.00 90.38 536 SER A O 1
ATOM 4077 N N . THR A 1 537 ? -21.968 -11.359 36.832 1.00 89.44 537 THR A N 1
ATOM 4078 C CA . THR A 1 537 ? -21.739 -10.571 35.610 1.00 89.44 537 THR A CA 1
ATOM 4079 C C . THR A 1 537 ? -22.737 -9.416 35.496 1.00 89.44 537 THR A C 1
ATOM 4081 O O . THR A 1 537 ? -22.326 -8.263 35.390 1.00 89.44 537 THR A O 1
ATOM 4084 N N . VAL A 1 538 ? -24.045 -9.689 35.596 1.00 89.62 538 VAL A N 1
ATOM 4085 C CA . VAL A 1 538 ? -25.095 -8.660 35.465 1.00 89.62 538 VAL A CA 1
ATOM 4086 C C . VAL A 1 538 ? -25.007 -7.607 36.576 1.00 89.62 538 VAL A C 1
ATOM 4088 O O . VAL A 1 538 ? -25.130 -6.414 36.306 1.00 89.62 538 VAL A O 1
ATOM 4091 N N . THR A 1 539 ? -24.770 -8.019 37.826 1.00 91.00 539 THR A N 1
ATOM 4092 C CA . THR A 1 539 ? -24.672 -7.086 38.967 1.00 91.00 539 THR A CA 1
ATOM 4093 C C . THR A 1 539 ? -23.396 -6.242 38.956 1.00 91.00 539 THR A C 1
ATOM 4095 O O . THR A 1 539 ? -23.457 -5.067 39.325 1.00 91.00 539 THR A O 1
ATOM 4098 N N . ALA A 1 540 ? -22.261 -6.780 38.498 1.00 88.31 540 ALA A N 1
ATOM 4099 C CA . ALA A 1 540 ? -21.044 -5.992 38.295 1.00 88.31 540 ALA A CA 1
ATOM 4100 C C . ALA A 1 540 ? -21.246 -4.942 37.191 1.00 88.31 540 ALA A C 1
ATOM 4102 O O . ALA A 1 540 ? -20.964 -3.763 37.398 1.00 88.31 540 ALA A O 1
ATOM 4103 N N . ALA A 1 541 ? -21.823 -5.351 36.062 1.00 87.62 541 ALA A N 1
ATOM 4104 C CA . ALA A 1 541 ? -22.027 -4.482 34.911 1.00 87.62 541 ALA A CA 1
ATOM 4105 C C . ALA A 1 541 ? -23.047 -3.352 35.201 1.00 87.62 541 ALA A C 1
ATOM 4107 O O . ALA A 1 541 ? -22.781 -2.189 34.910 1.00 87.62 541 ALA A O 1
ATOM 4108 N N . LEU A 1 542 ? -24.149 -3.644 35.908 1.00 89.88 542 LEU A N 1
ATOM 4109 C CA . LEU A 1 542 ? -25.074 -2.612 36.412 1.00 89.88 542 LEU A CA 1
ATOM 4110 C C . LEU A 1 542 ? -24.442 -1.678 37.460 1.00 89.88 542 LEU A C 1
ATOM 4112 O O . LEU A 1 542 ? -24.794 -0.503 37.529 1.00 89.88 542 LEU A O 1
ATOM 4116 N N . THR A 1 543 ? -23.515 -2.178 38.284 1.00 90.81 543 THR A N 1
ATOM 4117 C CA . THR A 1 543 ? -22.769 -1.322 39.224 1.00 90.81 543 THR A CA 1
ATOM 4118 C C . THR A 1 543 ? -21.922 -0.307 38.457 1.00 90.81 543 THR A C 1
ATOM 4120 O O . THR A 1 543 ? -21.897 0.865 38.829 1.00 90.81 543 THR A O 1
ATOM 4123 N N . GLN A 1 544 ? -21.279 -0.737 37.369 1.00 88.81 544 GLN A N 1
ATOM 4124 C CA . GLN A 1 544 ? -20.490 0.125 36.492 1.00 88.81 544 GLN A CA 1
ATOM 4125 C C . GLN A 1 544 ? -21.359 1.173 35.774 1.00 88.81 544 GLN A C 1
ATOM 4127 O O . GLN A 1 544 ? -21.012 2.354 35.817 1.00 88.81 544 GLN A O 1
ATOM 4132 N N . ASP A 1 545 ? -22.517 0.783 35.224 1.00 88.56 545 ASP A N 1
ATOM 4133 C CA . ASP A 1 545 ? -23.480 1.717 34.614 1.00 88.56 545 ASP A CA 1
ATOM 4134 C C . ASP A 1 545 ? -23.890 2.841 35.580 1.00 88.56 545 ASP A C 1
ATOM 4136 O O . ASP A 1 545 ? -23.900 4.016 35.211 1.00 88.56 545 ASP A O 1
ATOM 4140 N N . PHE A 1 546 ? -24.214 2.504 36.836 1.00 91.44 546 PHE A N 1
ATOM 4141 C CA . PHE A 1 546 ? -24.627 3.510 37.819 1.00 91.44 546 PHE A CA 1
ATOM 4142 C C . PHE A 1 546 ? -23.490 4.464 38.198 1.00 91.44 546 PHE A C 1
ATOM 4144 O O . PHE A 1 546 ? -23.761 5.637 38.452 1.00 91.44 546 PHE A O 1
ATOM 4151 N N . MET A 1 547 ? -22.232 4.001 38.217 1.00 91.00 547 MET A N 1
ATOM 4152 C CA . MET A 1 547 ? -21.083 4.888 38.429 1.00 91.00 547 MET A CA 1
ATOM 4153 C C . MET A 1 547 ? -20.913 5.871 37.267 1.00 91.00 547 MET A C 1
ATOM 4155 O O . MET A 1 547 ? -20.720 7.060 37.524 1.00 91.00 547 MET A O 1
ATOM 4159 N N . TYR A 1 548 ? -21.015 5.401 36.017 1.00 90.12 548 TYR A N 1
ATOM 4160 C CA . TYR A 1 548 ? -20.930 6.265 34.836 1.00 90.12 548 TYR A CA 1
ATOM 4161 C C . TYR A 1 548 ? -22.072 7.278 34.792 1.00 90.12 548 TYR A C 1
ATOM 4163 O O . TYR A 1 548 ? -21.812 8.469 34.639 1.00 90.12 548 TYR A O 1
ATOM 4171 N N . ALA A 1 549 ? -23.320 6.853 35.003 1.00 90.19 549 ALA A N 1
ATOM 4172 C CA . ALA A 1 549 ? -24.469 7.756 34.977 1.00 90.19 549 ALA A CA 1
ATOM 4173 C C . ALA A 1 549 ? -24.441 8.793 36.122 1.00 90.19 549 ALA A C 1
ATOM 4175 O O . ALA A 1 549 ? -24.725 9.968 35.901 1.00 90.19 549 ALA A O 1
ATOM 4176 N N . TYR A 1 550 ? -24.007 8.401 37.328 1.00 92.06 550 TYR A N 1
ATOM 4177 C CA . TYR A 1 550 ? -23.792 9.330 38.447 1.00 92.06 550 TYR A CA 1
ATOM 4178 C C . TYR A 1 550 ? -22.679 10.352 38.147 1.00 92.06 550 TYR A C 1
ATOM 4180 O O . TYR A 1 550 ? -22.829 11.543 38.415 1.00 92.06 550 TYR A O 1
ATOM 4188 N N . ALA A 1 551 ? -21.549 9.915 37.578 1.00 91.56 551 ALA A N 1
ATOM 4189 C CA . ALA A 1 551 ? -20.467 10.824 37.191 1.00 91.56 551 ALA A CA 1
ATOM 4190 C C . ALA A 1 551 ? -20.897 11.778 36.061 1.00 91.56 551 ALA A C 1
ATOM 4192 O O . ALA A 1 551 ? -20.587 12.967 36.109 1.00 91.56 551 ALA A O 1
ATOM 4193 N N . SER A 1 552 ? -21.668 11.274 35.099 1.00 91.06 552 SER A N 1
ATOM 4194 C CA . SER A 1 552 ? -22.195 12.032 33.961 1.00 91.06 552 SER A CA 1
ATOM 4195 C C . SER A 1 552 ? -23.186 13.110 34.397 1.00 91.06 552 SER A C 1
ATOM 4197 O O . SER A 1 552 ? -23.049 14.253 33.974 1.00 91.06 552 SER A O 1
ATOM 4199 N N . TYR A 1 553 ? -24.096 12.811 35.332 1.00 90.62 553 TYR A N 1
ATOM 4200 C CA . TYR A 1 553 ? -25.000 13.816 35.906 1.00 90.62 553 TYR A CA 1
ATOM 4201 C C . TYR A 1 553 ? -24.253 14.898 36.716 1.00 90.62 553 TYR A C 1
ATOM 4203 O O . TYR A 1 553 ? -24.684 16.052 36.750 1.00 90.62 553 TYR A O 1
ATOM 4211 N N . CYS A 1 554 ? -23.123 14.563 37.358 1.00 89.62 554 CYS A N 1
ATOM 4212 C CA . CYS A 1 554 ? -22.248 15.560 37.997 1.00 89.62 554 CYS A CA 1
ATOM 4213 C C . CYS A 1 554 ? -21.568 16.499 36.984 1.00 89.62 554 CYS A C 1
ATOM 4215 O O . CYS A 1 554 ? -21.355 17.666 37.306 1.00 89.62 554 CYS A O 1
ATOM 4217 N N . LEU A 1 555 ? -21.208 15.991 35.800 1.00 89.75 555 LEU A N 1
ATOM 4218 C CA . LEU A 1 555 ? -20.586 16.758 34.714 1.00 89.75 555 LEU A CA 1
ATOM 4219 C C . LEU A 1 555 ? -21.605 17.643 33.989 1.00 89.75 555 LEU A C 1
ATOM 4221 O O . LEU A 1 555 ? -21.403 18.848 33.854 1.00 89.75 555 LEU A O 1
ATOM 4225 N N . ASP A 1 556 ? -22.717 17.044 33.571 1.00 88.44 556 ASP A N 1
ATOM 4226 C CA . ASP A 1 556 ? -23.847 17.710 32.941 1.00 88.44 556 ASP A CA 1
ATOM 4227 C C . ASP A 1 556 ? -25.170 17.092 33.412 1.00 88.44 556 ASP A C 1
ATOM 4229 O O . ASP A 1 556 ? -25.528 15.968 33.058 1.00 88.44 556 ASP A O 1
ATOM 4233 N N . SER A 1 557 ? -25.957 17.877 34.148 1.00 84.50 557 SER A N 1
ATOM 4234 C CA . SER A 1 557 ? -27.306 17.500 34.594 1.00 84.50 557 SER A CA 1
ATOM 4235 C C . SER A 1 557 ? -28.333 17.316 33.462 1.00 84.50 557 SER A C 1
ATOM 4237 O O . SER A 1 557 ? -29.447 16.869 33.730 1.00 84.50 557 SER A O 1
ATOM 4239 N N . ALA A 1 558 ? -28.000 17.689 32.220 1.00 79.50 558 ALA A N 1
ATOM 4240 C CA . ALA A 1 558 ? -28.801 17.409 31.028 1.00 79.50 558 ALA A CA 1
ATOM 4241 C C . ALA A 1 558 ? -28.390 16.109 30.303 1.00 79.50 558 ALA A C 1
ATOM 4243 O O . ALA A 1 558 ? -29.075 15.715 29.356 1.00 79.50 558 ALA A O 1
ATOM 4244 N N . SER A 1 559 ? -27.324 15.425 30.742 1.00 76.88 559 SER A N 1
ATOM 4245 C CA . SER A 1 559 ? -26.940 14.112 30.213 1.00 76.88 559 SER A CA 1
ATOM 4246 C C . SER A 1 559 ? -28.014 13.056 30.505 1.00 76.88 559 SER A C 1
ATOM 4248 O O . SER A 1 559 ? -28.637 13.032 31.568 1.00 76.88 559 SER A O 1
ATOM 4250 N N . GLN A 1 560 ? -28.266 12.173 29.537 1.00 74.56 560 GLN A N 1
ATOM 4251 C CA . GLN A 1 560 ? -29.380 11.213 29.585 1.00 74.56 560 GLN A CA 1
ATOM 4252 C C . GLN A 1 560 ? -28.984 9.815 30.100 1.00 74.56 560 GLN A C 1
ATOM 4254 O O . GLN A 1 560 ? -29.690 8.835 29.855 1.00 74.56 560 GLN A O 1
ATOM 4259 N N . GLY A 1 561 ? -27.873 9.716 30.830 1.00 81.25 561 GLY A N 1
ATOM 4260 C CA . GLY A 1 561 ? -27.262 8.460 31.258 1.00 81.25 561 GLY A CA 1
ATOM 4261 C C . GLY A 1 561 ? -25.746 8.597 31.281 1.00 81.25 561 GLY A C 1
ATOM 4262 O O . GLY A 1 561 ? -25.234 9.505 31.923 1.00 81.25 561 GLY A O 1
ATOM 4263 N N . ASP A 1 562 ? -25.038 7.711 30.584 1.00 86.00 562 ASP A N 1
ATOM 4264 C CA . ASP A 1 562 ? -23.601 7.857 30.333 1.00 86.00 562 ASP A CA 1
ATOM 4265 C C . ASP A 1 562 ? -23.341 9.026 29.359 1.00 86.00 562 ASP A C 1
ATOM 4267 O O . ASP A 1 562 ? -23.956 9.097 28.292 1.00 86.00 562 ASP A O 1
ATOM 4271 N N . ILE A 1 563 ? -22.431 9.938 29.715 1.00 87.50 563 ILE A N 1
ATOM 4272 C CA . ILE A 1 563 ? -22.034 11.100 28.909 1.00 87.50 563 ILE A CA 1
ATOM 4273 C C . ILE A 1 563 ? -21.444 10.699 27.548 1.00 87.50 563 ILE A C 1
ATOM 4275 O O . ILE A 1 563 ? -21.534 11.483 26.607 1.00 87.50 563 ILE A O 1
ATOM 4279 N N . ARG A 1 564 ? -20.938 9.466 27.389 1.00 87.31 564 ARG A N 1
ATOM 4280 C CA . ARG A 1 564 ? -20.511 8.938 26.080 1.00 87.31 564 ARG A CA 1
ATOM 4281 C C . ARG A 1 564 ? -21.627 8.915 25.033 1.00 87.31 564 ARG A C 1
ATOM 4283 O O . ARG A 1 564 ? -21.366 9.093 23.847 1.00 87.31 564 ARG A O 1
ATOM 4290 N N . ALA A 1 565 ? -22.888 8.775 25.453 1.00 84.56 565 ALA A N 1
ATOM 4291 C CA . ALA A 1 565 ? -24.037 8.873 24.547 1.00 84.56 565 ALA A CA 1
ATOM 4292 C C . ALA A 1 565 ? -24.194 10.281 23.932 1.00 84.56 565 ALA A C 1
ATOM 4294 O O . ALA A 1 565 ? -24.892 10.452 22.934 1.00 84.56 565 ALA A O 1
ATOM 4295 N N . GLU A 1 566 ? -23.540 11.287 24.517 1.00 87.50 566 GLU A N 1
ATOM 4296 C CA . GLU A 1 566 ? -23.515 12.668 24.047 1.00 87.50 566 GLU A CA 1
ATOM 4297 C C . GLU A 1 566 ? -22.266 12.979 23.202 1.00 87.50 566 GLU A C 1
ATOM 4299 O O . GLU A 1 566 ? -22.161 14.102 22.719 1.00 87.50 566 GLU A O 1
ATOM 4304 N N . PHE A 1 567 ? -21.346 12.030 22.968 1.00 89.50 567 PHE A N 1
ATOM 4305 C CA . PHE A 1 567 ? -20.116 12.269 22.189 1.00 89.50 567 PHE A CA 1
ATOM 4306 C C . PHE A 1 567 ? -20.373 12.697 20.735 1.00 89.50 567 PHE A C 1
ATOM 4308 O O . PHE A 1 567 ? -19.487 13.268 20.127 1.00 89.50 567 PHE A O 1
ATOM 4315 N N . LEU A 1 568 ? -21.578 12.505 20.182 1.00 87.38 568 LEU A N 1
ATOM 4316 C CA . LEU A 1 568 ? -21.968 13.032 18.858 1.00 87.38 568 LEU A CA 1
ATOM 4317 C C . LEU A 1 568 ? -22.735 14.369 18.922 1.00 87.38 568 LEU A C 1
ATOM 4319 O O . LEU A 1 568 ? -23.253 14.858 17.917 1.00 87.38 568 LEU A O 1
ATOM 4323 N N . ASN A 1 569 ? -22.902 14.953 20.111 1.00 86.00 569 ASN A N 1
ATOM 4324 C CA . ASN A 1 569 ? -23.707 16.154 20.303 1.00 86.00 569 ASN A CA 1
ATOM 4325 C C . ASN A 1 569 ? -22.866 17.413 20.056 1.00 86.00 569 ASN A C 1
ATOM 4327 O O . ASN A 1 569 ? -22.338 18.009 20.990 1.00 86.00 569 ASN A O 1
ATOM 4331 N N . LEU A 1 570 ? -22.824 17.869 18.801 1.00 77.88 570 LEU A N 1
ATOM 4332 C CA . LEU A 1 570 ? -22.095 19.074 18.368 1.00 77.88 570 LEU A CA 1
ATOM 4333 C C . LEU A 1 570 ? -22.424 20.358 19.166 1.00 77.88 570 LEU A C 1
ATOM 4335 O O . LEU A 1 570 ? -21.646 21.306 19.151 1.00 77.88 570 LEU A O 1
ATOM 4339 N N . ASN A 1 571 ? -23.545 20.414 19.900 1.00 84.38 571 ASN A N 1
ATOM 4340 C CA . ASN A 1 571 ? -23.856 21.545 20.791 1.00 84.38 571 ASN A CA 1
ATOM 4341 C C . ASN A 1 571 ? -23.006 21.566 22.078 1.00 84.38 571 ASN A C 1
ATOM 4343 O O . ASN A 1 571 ? -23.089 22.540 22.823 1.00 84.38 571 ASN A O 1
ATOM 4347 N N . LYS A 1 572 ? -22.252 20.492 22.347 1.00 84.50 572 LYS A N 1
ATOM 4348 C CA . LYS A 1 572 ? -21.339 20.299 23.485 1.00 84.50 572 LYS A CA 1
ATOM 4349 C C . LYS A 1 572 ? -19.863 20.283 23.068 1.00 84.50 572 LYS A C 1
ATOM 4351 O O . LYS A 1 572 ? -19.003 20.020 23.902 1.00 84.50 572 LYS A O 1
ATOM 4356 N N . ALA A 1 573 ? -19.555 20.565 21.801 1.00 78.75 573 ALA A N 1
ATOM 4357 C CA . ALA A 1 573 ? -18.175 20.725 21.352 1.00 78.75 573 ALA A CA 1
ATOM 4358 C C . ALA A 1 573 ? -17.488 21.848 22.159 1.00 78.75 573 ALA A C 1
ATOM 4360 O O . ALA A 1 573 ? -17.989 22.973 22.235 1.00 78.75 573 ALA A O 1
ATOM 4361 N N . GLY A 1 574 ? -16.361 21.525 22.791 1.00 82.12 574 GLY A N 1
ATOM 4362 C CA . GLY A 1 574 ? -15.627 22.371 23.735 1.00 82.12 574 GLY A CA 1
ATOM 4363 C C . GLY A 1 574 ? -16.011 22.190 25.212 1.00 82.12 574 GLY A C 1
ATOM 4364 O O . GLY A 1 574 ? -15.313 22.715 26.086 1.00 82.12 574 GLY A O 1
ATOM 4365 N N . ASP A 1 575 ? -17.088 21.463 25.531 1.00 90.19 575 ASP A N 1
ATOM 4366 C CA . ASP A 1 575 ? -17.430 21.115 26.916 1.00 90.19 575 ASP A CA 1
ATOM 4367 C C . ASP A 1 575 ? -16.677 19.860 27.398 1.00 90.19 575 ASP A C 1
ATOM 4369 O O . ASP A 1 575 ? -16.400 19.743 28.595 1.00 90.19 575 ASP A O 1
ATOM 4373 N N . PHE A 1 576 ? -16.268 18.950 26.506 1.00 92.25 576 PHE A N 1
ATOM 4374 C CA . PHE A 1 576 ? -15.612 17.694 26.890 1.00 92.25 576 PHE A CA 1
ATOM 4375 C C . PHE A 1 576 ? -14.202 17.909 27.471 1.00 92.25 576 PHE A C 1
ATOM 4377 O O . PHE A 1 576 ? -13.857 17.293 28.484 1.00 92.25 576 PHE A O 1
ATOM 4384 N N . ALA A 1 577 ? -13.439 18.881 26.968 1.00 89.31 577 ALA A N 1
ATOM 4385 C CA . ALA A 1 577 ? -12.179 19.330 27.567 1.00 89.31 577 ALA A CA 1
ATOM 4386 C C . ALA A 1 577 ? -12.370 19.917 28.986 1.00 89.31 577 ALA A C 1
ATOM 4388 O O . ALA A 1 577 ? -11.541 19.720 29.889 1.00 89.31 577 ALA A O 1
ATOM 4389 N N . ASN A 1 578 ? -13.501 20.592 29.235 1.00 90.25 578 ASN A N 1
ATOM 4390 C CA . ASN A 1 578 ? -13.872 21.027 30.584 1.00 90.25 578 ASN A CA 1
ATOM 4391 C C . ASN A 1 578 ? -14.227 19.818 31.469 1.00 90.25 578 ASN A C 1
ATOM 4393 O O . ASN A 1 578 ? -13.793 19.758 32.622 1.00 90.25 578 ASN A O 1
ATOM 4397 N N . TYR A 1 579 ? -14.943 18.822 30.936 1.00 92.31 579 TYR A N 1
ATOM 4398 C CA . TYR A 1 579 ? -15.262 17.585 31.656 1.00 92.31 579 TYR A CA 1
ATOM 4399 C C . TYR A 1 579 ? -14.004 16.787 32.027 1.00 92.31 579 TYR A C 1
ATOM 4401 O O . TYR A 1 579 ? -13.886 16.359 33.176 1.00 92.31 579 TYR A O 1
ATOM 4409 N N . GLN A 1 580 ? -13.026 16.656 31.121 1.00 92.12 580 GLN A N 1
ATOM 4410 C CA . GLN A 1 580 ? -11.712 16.076 31.424 1.00 92.12 580 GLN A CA 1
ATOM 4411 C C . GLN A 1 580 ? -11.041 16.817 32.589 1.00 92.12 580 GLN A C 1
ATOM 4413 O O . GLN A 1 580 ? -10.553 16.186 33.532 1.00 92.12 580 GLN A O 1
ATOM 4418 N N . THR A 1 581 ? -11.017 18.153 32.542 1.00 90.12 581 THR A N 1
ATOM 4419 C CA . THR A 1 581 ? -10.410 18.978 33.597 1.00 90.12 581 THR A CA 1
ATOM 4420 C C . THR A 1 581 ? -11.057 18.693 34.956 1.00 90.12 581 THR A C 1
ATOM 4422 O O . THR A 1 581 ? -10.349 18.448 35.933 1.00 90.12 581 THR A O 1
ATOM 4425 N N . ILE A 1 582 ? -12.393 18.642 35.001 1.00 90.62 582 ILE A N 1
ATOM 4426 C CA . ILE A 1 582 ? -13.190 18.341 36.200 1.00 90.62 582 ILE A CA 1
ATOM 4427 C C . ILE A 1 582 ? -12.942 16.906 36.706 1.00 90.62 582 ILE A C 1
ATOM 4429 O O . ILE A 1 582 ? -12.775 16.680 37.909 1.00 90.62 582 ILE A O 1
ATOM 4433 N N . LEU A 1 583 ? -12.884 15.916 35.810 1.00 90.88 583 LEU A N 1
ATOM 4434 C CA . LEU A 1 583 ? -12.598 14.522 36.165 1.00 90.88 583 LEU A CA 1
ATOM 4435 C C . LEU A 1 583 ? -11.194 14.372 36.771 1.00 90.88 583 LEU A C 1
ATOM 4437 O O . LEU A 1 583 ? -11.034 13.660 37.766 1.00 90.88 583 LEU A O 1
ATOM 4441 N N . ASN A 1 584 ? -10.202 15.098 36.256 1.00 89.19 584 ASN A N 1
ATOM 4442 C CA . ASN A 1 584 ? -8.822 15.069 36.745 1.00 89.19 584 ASN A CA 1
ATOM 4443 C C . ASN A 1 584 ? -8.590 15.823 38.074 1.00 89.19 584 ASN A C 1
ATOM 4445 O O . ASN A 1 584 ? -7.492 15.753 38.636 1.00 89.19 584 ASN A O 1
ATOM 4449 N N . GLU A 1 585 ? -9.593 16.508 38.639 1.00 85.69 585 GLU A N 1
ATOM 4450 C CA . GLU A 1 585 ? -9.436 17.215 39.915 1.00 85.69 585 GLU A CA 1
ATOM 4451 C C . GLU A 1 585 ? -9.168 16.265 41.098 1.00 85.69 585 GLU A C 1
ATOM 4453 O O . GLU A 1 585 ? -10.036 15.514 41.558 1.00 85.69 585 GLU A O 1
ATOM 4458 N N . ALA A 1 586 ? -7.964 16.372 41.668 1.00 65.56 586 ALA A N 1
ATOM 4459 C CA . ALA A 1 586 ? -7.486 15.520 42.760 1.00 65.56 586 ALA A CA 1
ATOM 4460 C C . ALA A 1 586 ? -8.276 15.643 44.082 1.00 65.56 586 ALA A C 1
ATOM 4462 O O . ALA A 1 586 ? -8.184 14.754 44.928 1.00 65.56 586 ALA A O 1
ATOM 4463 N N . ASN A 1 587 ? -9.035 16.727 44.280 1.00 62.47 587 ASN A N 1
ATOM 4464 C CA . ASN A 1 587 ? -9.796 16.960 45.515 1.00 62.47 587 ASN A CA 1
ATOM 4465 C C . ASN A 1 587 ? -11.195 16.321 45.504 1.00 62.47 587 ASN A C 1
ATOM 4467 O O . ASN A 1 587 ? -11.774 16.141 46.571 1.00 62.47 587 ASN A O 1
ATOM 4471 N N . GLY A 1 588 ? -11.739 15.965 44.332 1.00 59.34 588 GLY A N 1
ATOM 4472 C CA . GLY A 1 588 ? -13.054 15.321 44.216 1.00 59.34 588 GLY A CA 1
ATOM 4473 C C . GLY A 1 588 ? -14.260 16.181 44.625 1.00 59.34 588 GLY A C 1
ATOM 4474 O O . GLY A 1 588 ? -15.355 15.640 44.742 1.00 59.34 588 GLY A O 1
ATOM 4475 N N . ASP A 1 589 ? -14.086 17.491 44.835 1.00 65.94 589 ASP A N 1
ATOM 4476 C CA . ASP A 1 589 ? -15.178 18.404 45.210 1.00 65.94 589 ASP A CA 1
ATOM 4477 C C . ASP A 1 589 ? -16.222 18.557 44.082 1.00 65.94 589 ASP A C 1
ATOM 4479 O O . ASP A 1 589 ? -17.411 18.699 44.365 1.00 65.94 589 ASP A O 1
ATOM 4483 N N . SER A 1 590 ? -15.787 18.489 42.817 1.00 75.75 590 SER A N 1
ATOM 4484 C CA . SER A 1 590 ? -16.642 18.666 41.631 1.00 75.75 590 SER A CA 1
ATOM 4485 C C . SER A 1 590 ? -17.337 17.376 41.164 1.00 75.75 590 SER A C 1
ATOM 4487 O O . SER A 1 590 ? -18.444 17.434 40.639 1.00 75.75 590 SER A O 1
ATOM 4489 N N . ILE A 1 591 ? -16.731 16.202 41.399 1.00 87.19 591 ILE A N 1
ATOM 4490 C CA . ILE A 1 591 ? -17.377 14.887 41.222 1.00 87.19 591 ILE A CA 1
ATOM 4491 C C . ILE A 1 591 ? -17.058 14.025 42.455 1.00 87.19 591 ILE A C 1
ATOM 4493 O O . ILE A 1 591 ? -15.998 13.381 42.496 1.00 87.19 591 ILE A O 1
ATOM 4497 N N . PRO A 1 592 ? -17.942 14.008 43.470 1.00 87.56 592 PRO A N 1
ATOM 4498 C CA . PRO A 1 592 ? -17.724 13.234 44.684 1.00 87.56 592 PRO A CA 1
ATOM 4499 C C . PRO A 1 592 ? -17.799 11.722 44.404 1.00 87.56 592 PRO A C 1
ATOM 4501 O O . PRO A 1 592 ? -18.559 11.300 43.535 1.00 87.56 592 PRO A O 1
ATOM 4504 N N . PRO A 1 593 ? -17.064 10.873 45.149 1.00 89.06 593 PRO A N 1
ATOM 4505 C CA . PRO A 1 593 ? -17.180 9.423 45.016 1.00 89.06 593 PRO A CA 1
ATOM 4506 C C . PRO A 1 593 ? -18.596 8.926 45.308 1.00 89.06 593 PRO A C 1
ATOM 4508 O O . PRO A 1 593 ? -19.130 9.202 46.387 1.00 89.06 593 PRO A O 1
ATOM 4511 N N . MET A 1 594 ? -19.176 8.156 44.382 1.00 91.56 594 MET A N 1
ATOM 4512 C CA . MET A 1 594 ? -20.529 7.617 44.530 1.00 91.56 594 MET A CA 1
ATOM 4513 C C . MET A 1 594 ? -20.664 6.788 45.828 1.00 91.56 594 MET A C 1
ATOM 4515 O O . MET A 1 594 ? -19.964 5.782 46.001 1.00 91.56 594 MET A O 1
ATOM 4519 N N . PRO A 1 595 ? -21.567 7.158 46.758 1.00 92.19 595 PRO A N 1
ATOM 4520 C CA . PRO A 1 595 ? -21.759 6.428 48.007 1.00 92.19 595 PRO A CA 1
ATOM 4521 C C . PRO A 1 595 ? -22.114 4.948 47.797 1.00 92.19 595 PRO A C 1
ATOM 4523 O O . PRO A 1 595 ? -23.178 4.616 47.283 1.00 92.19 595 PRO A O 1
ATOM 4526 N N . GLY A 1 596 ? -21.237 4.055 48.263 1.00 87.75 596 GLY A N 1
ATOM 4527 C CA . GLY A 1 596 ? -21.411 2.600 48.168 1.00 87.75 596 GLY A CA 1
ATOM 4528 C C . GLY A 1 596 ? -20.697 1.939 46.984 1.00 87.75 596 GLY A C 1
ATOM 4529 O O . GL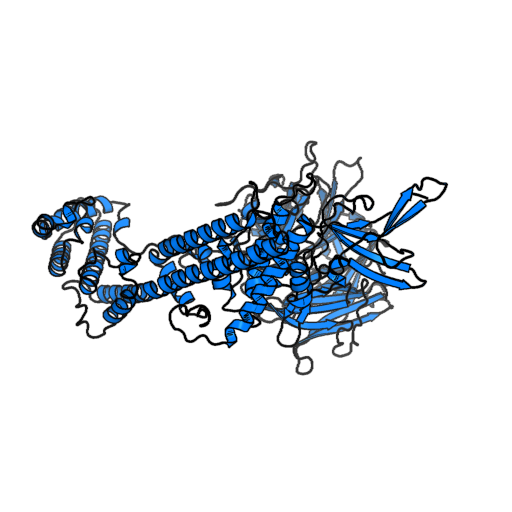Y A 1 596 ? -20.652 0.710 46.941 1.00 87.75 596 GLY A O 1
ATOM 4530 N N . ALA A 1 597 ? -20.105 2.711 46.069 1.00 90.00 597 ALA A N 1
ATOM 4531 C CA . ALA A 1 597 ? -19.279 2.176 44.988 1.00 90.00 597 ALA A CA 1
ATOM 4532 C C . ALA A 1 597 ? -17.887 1.718 45.490 1.00 90.00 597 ALA A C 1
ATOM 4534 O O . ALA A 1 597 ? -17.358 2.296 46.451 1.00 90.00 597 ALA A O 1
ATOM 4535 N N . PRO A 1 598 ? -17.255 0.705 44.866 1.00 89.81 598 PRO A N 1
ATOM 4536 C CA . PRO A 1 598 ? -15.878 0.324 45.176 1.00 89.81 598 PRO A CA 1
ATOM 4537 C C . PRO A 1 598 ? -14.884 1.429 44.785 1.00 89.81 598 PRO A C 1
ATOM 4539 O O . PRO A 1 598 ? -14.921 1.962 43.680 1.00 89.81 598 PRO A O 1
ATOM 4542 N N . ALA A 1 599 ? -13.959 1.767 45.687 1.00 88.00 599 ALA A N 1
ATOM 4543 C CA . ALA A 1 599 ? -13.043 2.895 45.486 1.00 88.00 599 ALA A CA 1
ATOM 4544 C C . ALA A 1 599 ? -12.007 2.678 44.363 1.00 88.00 599 ALA A C 1
ATOM 4546 O O . ALA A 1 599 ? -11.572 3.649 43.749 1.00 88.00 599 ALA A O 1
ATOM 4547 N N . SER A 1 600 ? -11.614 1.426 44.097 1.00 88.56 600 SER A N 1
ATOM 4548 C CA . SER A 1 600 ? -10.766 1.049 42.956 1.00 88.56 600 SER A CA 1
ATOM 4549 C C . SER A 1 600 ? -11.473 1.309 41.631 1.00 88.56 600 SER A C 1
ATOM 4551 O O . SER A 1 600 ? -10.920 1.941 40.736 1.00 88.56 600 SER A O 1
ATOM 4553 N N . ASP A 1 601 ? -12.716 0.852 41.545 1.00 88.19 601 ASP A N 1
ATOM 4554 C CA . ASP A 1 601 ? -13.492 0.794 40.313 1.00 88.19 601 ASP A CA 1
ATOM 4555 C C . ASP A 1 601 ? -13.963 2.207 39.950 1.00 88.19 601 ASP A C 1
ATOM 4557 O O . ASP A 1 601 ? -13.896 2.610 38.793 1.00 88.19 601 ASP A O 1
ATOM 4561 N N . TRP A 1 602 ? -14.312 3.009 40.962 1.00 89.06 602 TRP A N 1
ATOM 4562 C CA . TRP A 1 602 ? -14.551 4.445 40.828 1.00 89.06 602 TRP A CA 1
ATOM 4563 C C . TRP A 1 602 ? -13.330 5.204 40.284 1.00 89.06 602 TRP A C 1
ATOM 4565 O O . TRP A 1 602 ? -13.474 6.070 39.424 1.00 89.06 602 TRP A O 1
ATOM 4575 N N . ALA A 1 603 ? -12.121 4.891 40.767 1.00 88.19 603 ALA A N 1
ATOM 4576 C CA . ALA A 1 603 ? -10.897 5.539 40.296 1.00 88.19 603 ALA A CA 1
ATOM 4577 C C . ALA A 1 603 ? -10.549 5.141 38.851 1.00 88.19 603 ALA A C 1
ATOM 4579 O O . ALA A 1 603 ? -10.169 6.006 38.066 1.00 88.19 603 ALA A O 1
ATOM 4580 N N . ALA A 1 604 ? -10.725 3.864 38.491 1.00 88.56 604 ALA A N 1
ATOM 4581 C CA . ALA A 1 604 ? -10.529 3.375 37.126 1.00 88.56 604 ALA A CA 1
ATOM 4582 C C . ALA A 1 604 ? -11.546 3.988 36.145 1.00 88.56 604 ALA A C 1
ATOM 4584 O O . ALA A 1 604 ? -11.154 4.499 35.101 1.00 88.56 604 ALA A O 1
ATOM 4585 N N . MET A 1 605 ? -12.830 4.019 36.525 1.00 89.94 605 MET A N 1
ATOM 4586 C CA . MET A 1 605 ? -13.913 4.667 35.775 1.00 89.94 605 MET A CA 1
ATOM 4587 C C . MET A 1 605 ? -13.606 6.145 35.508 1.00 89.94 605 MET A C 1
ATOM 4589 O O . MET A 1 605 ? -13.664 6.589 34.364 1.00 89.94 605 MET A O 1
ATOM 4593 N N . LYS A 1 606 ? -13.215 6.896 36.551 1.00 89.69 606 LYS A N 1
ATOM 4594 C CA . LYS A 1 606 ? -12.851 8.312 36.416 1.00 89.69 606 LYS A CA 1
ATOM 4595 C C . LYS A 1 606 ? -11.670 8.535 35.471 1.00 89.69 606 LYS A C 1
ATOM 4597 O O . LYS A 1 606 ? -11.682 9.528 34.755 1.00 89.69 606 LYS A O 1
ATOM 4602 N N . ALA A 1 607 ? -10.659 7.666 35.506 1.00 88.88 607 ALA A N 1
ATOM 4603 C CA . ALA A 1 607 ? -9.484 7.784 34.647 1.00 88.88 607 ALA A CA 1
ATOM 4604 C C . ALA A 1 607 ? -9.843 7.542 33.173 1.00 88.88 607 ALA A C 1
ATOM 4606 O O . ALA A 1 607 ? -9.544 8.396 32.346 1.00 88.88 607 ALA A O 1
ATOM 4607 N N . ALA A 1 608 ? -10.560 6.451 32.877 1.00 88.50 608 ALA A N 1
ATOM 4608 C CA . ALA A 1 608 ? -11.024 6.142 31.524 1.00 88.50 608 ALA A CA 1
ATOM 4609 C C . ALA A 1 608 ? -11.890 7.275 30.950 1.00 88.50 608 ALA A C 1
ATOM 4611 O O . ALA A 1 608 ? -11.601 7.797 29.879 1.00 88.50 608 ALA A O 1
ATOM 4612 N N . LEU A 1 609 ? -12.885 7.753 31.708 1.00 90.06 609 LEU A N 1
ATOM 4613 C CA . LEU A 1 609 ? -13.761 8.830 31.238 1.00 90.06 609 LEU A CA 1
ATOM 4614 C C . LEU A 1 609 ? -13.019 10.168 31.046 1.00 90.06 609 LEU A C 1
ATOM 4616 O O . LEU A 1 609 ? -13.416 10.977 30.213 1.00 90.06 609 LEU A O 1
ATOM 4620 N N . ALA A 1 610 ? -11.951 10.431 31.811 1.00 91.25 610 ALA A N 1
ATOM 4621 C CA . ALA A 1 610 ? -11.135 11.639 31.652 1.00 91.25 610 ALA A CA 1
ATOM 4622 C C . ALA A 1 610 ? -10.254 11.589 30.397 1.00 91.25 610 ALA A C 1
ATOM 4624 O O . ALA A 1 610 ? -10.016 12.620 29.766 1.00 91.25 610 ALA A O 1
ATOM 4625 N N . GLU A 1 611 ? -9.754 10.404 30.056 1.00 90.19 611 GLU A N 1
ATOM 4626 C CA . GLU A 1 611 ? -9.006 10.149 28.828 1.00 90.19 611 GLU A CA 1
ATOM 4627 C C . GLU A 1 611 ? -9.926 10.303 27.612 1.00 90.19 611 GLU A C 1
ATOM 4629 O O . GLU A 1 611 ? -9.664 11.139 26.751 1.00 90.19 611 GLU A O 1
ATOM 4634 N N . GLU A 1 612 ? -11.070 9.615 27.613 1.00 91.94 612 GLU A N 1
ATOM 4635 C CA . GLU A 1 612 ? -12.081 9.668 26.550 1.00 91.94 612 GLU A CA 1
ATOM 4636 C C . GLU A 1 612 ? -12.618 11.088 26.309 1.00 91.94 612 GLU A C 1
ATOM 4638 O O . GLU A 1 612 ? -12.529 11.586 25.191 1.00 91.94 612 GLU A O 1
ATOM 4643 N N . CYS A 1 613 ? -13.102 11.792 27.344 1.00 91.50 613 CYS A N 1
ATOM 4644 C CA . CYS A 1 613 ? -13.563 13.183 27.210 1.00 91.50 613 CYS A CA 1
ATOM 4645 C C . CYS A 1 613 ? -12.452 14.133 26.730 1.00 91.50 613 CYS A C 1
ATOM 4647 O O . CYS A 1 613 ? -12.743 15.144 26.100 1.00 91.50 613 CYS A O 1
ATOM 4649 N N . GLY A 1 614 ? -11.184 13.817 27.004 1.00 89.94 614 GLY A N 1
ATOM 4650 C CA . GLY A 1 614 ? -10.049 14.555 26.453 1.00 89.94 614 GLY A CA 1
ATOM 4651 C C . GLY A 1 614 ? -9.863 14.385 24.951 1.00 89.94 614 GLY A C 1
ATOM 4652 O O . GLY A 1 614 ? -9.297 15.261 24.315 1.00 89.94 614 GLY A O 1
ATOM 4653 N N . CYS A 1 615 ? -10.329 13.270 24.391 1.00 91.31 615 CYS A N 1
ATOM 4654 C CA . CYS A 1 615 ? -10.175 12.941 22.979 1.00 91.31 615 CYS A CA 1
ATOM 4655 C C . CYS A 1 615 ? -11.287 13.535 22.100 1.00 91.31 615 CYS A C 1
ATOM 4657 O O . CYS A 1 615 ? -11.045 13.824 20.932 1.00 91.31 615 CYS A O 1
ATOM 4659 N N . VAL A 1 616 ? -12.508 13.688 22.631 1.00 91.56 616 VAL A N 1
ATOM 4660 C CA . VAL A 1 616 ? -13.703 14.034 21.832 1.00 91.56 616 VAL A CA 1
ATOM 4661 C C . VAL A 1 616 ? -13.552 15.374 21.113 1.00 91.56 616 VAL A C 1
ATOM 4663 O O . VAL A 1 616 ? -13.725 15.432 19.898 1.00 91.56 616 VAL A O 1
ATOM 4666 N N . ASP A 1 617 ? -13.203 16.437 21.843 1.00 86.94 617 ASP A N 1
ATOM 4667 C CA . ASP A 1 617 ? -13.088 17.780 21.261 1.00 86.94 617 ASP A CA 1
ATOM 4668 C C . ASP A 1 617 ? -11.953 17.852 20.226 1.00 86.94 617 ASP A C 1
ATOM 4670 O O . ASP A 1 617 ? -12.118 18.467 19.174 1.00 86.94 617 ASP A O 1
ATOM 4674 N N . ASP A 1 618 ? -10.821 17.192 20.479 1.00 83.38 618 ASP A N 1
ATOM 4675 C CA . ASP A 1 618 ? -9.673 17.165 19.566 1.00 83.38 618 ASP A CA 1
ATOM 4676 C C . ASP A 1 618 ? -9.995 16.413 18.261 1.00 83.38 618 ASP A C 1
ATOM 4678 O O . ASP A 1 618 ? -9.644 16.886 17.177 1.00 83.38 618 ASP A O 1
ATOM 4682 N N . VAL A 1 619 ? -10.735 15.298 18.333 1.00 83.31 619 VAL A N 1
ATOM 4683 C CA . VAL A 1 619 ? -11.196 14.548 17.150 1.00 83.31 619 VAL A CA 1
ATOM 4684 C C . VAL A 1 619 ? -12.269 15.315 16.368 1.00 83.31 619 VAL A C 1
ATOM 4686 O O . VAL A 1 619 ? -12.172 15.395 15.143 1.00 83.31 619 VAL A O 1
ATOM 4689 N N . MET A 1 620 ? -13.244 15.944 17.038 1.00 84.12 620 MET A N 1
ATOM 4690 C CA . MET A 1 620 ? -14.214 16.832 16.374 1.00 84.12 620 MET A CA 1
ATOM 4691 C C . MET A 1 620 ? -13.514 17.990 15.654 1.00 84.12 620 MET A C 1
ATOM 4693 O O . MET A 1 620 ? -13.818 18.287 14.498 1.00 84.12 620 MET A O 1
ATOM 4697 N N . ASN A 1 621 ? -12.553 18.638 16.320 1.00 78.12 621 ASN A N 1
ATOM 4698 C CA . ASN A 1 621 ? -11.785 19.740 15.746 1.00 78.12 621 ASN A CA 1
ATOM 4699 C C . ASN A 1 621 ? -10.940 19.278 14.554 1.00 78.12 621 ASN A C 1
ATOM 4701 O O . ASN A 1 621 ? -10.900 19.980 13.543 1.00 78.12 621 ASN A O 1
ATOM 4705 N N . LEU A 1 622 ? -10.298 18.104 14.638 1.00 75.38 622 LEU A N 1
ATOM 4706 C CA . LEU A 1 622 ? -9.589 17.503 13.509 1.00 75.38 622 LEU A CA 1
ATOM 4707 C C . LEU A 1 622 ? -10.526 17.395 12.303 1.00 75.38 622 LEU A C 1
ATOM 4709 O O . LEU A 1 622 ? -10.224 17.994 11.274 1.00 75.38 622 LEU A O 1
ATOM 4713 N N . ILE A 1 623 ? -11.667 16.714 12.452 1.00 73.81 623 ILE A N 1
ATOM 4714 C CA . ILE A 1 623 ? -12.595 16.414 11.350 1.00 73.81 623 ILE A CA 1
ATOM 4715 C C . ILE A 1 623 ? -13.248 17.681 10.780 1.00 73.81 623 ILE A C 1
ATOM 4717 O O . ILE A 1 623 ? -13.346 17.843 9.561 1.00 73.81 623 ILE A O 1
ATOM 4721 N N . HIS A 1 624 ? -13.592 18.650 11.630 1.00 74.25 624 HIS A N 1
ATOM 4722 C CA . HIS A 1 624 ? -14.085 19.952 11.182 1.00 74.25 624 HIS A CA 1
ATOM 4723 C C . HIS A 1 624 ? -13.056 20.719 10.330 1.00 74.25 624 HIS A C 1
ATOM 4725 O O . HIS A 1 624 ? -13.419 21.340 9.324 1.00 74.25 624 HIS A O 1
ATOM 4731 N N . ASN A 1 625 ? -11.767 20.637 10.682 1.00 67.81 625 ASN A N 1
ATOM 4732 C CA . ASN A 1 625 ? -10.691 21.217 9.878 1.00 67.81 625 ASN A CA 1
ATOM 4733 C C . ASN A 1 625 ? -10.525 20.480 8.534 1.00 67.81 625 ASN A C 1
ATOM 4735 O O . ASN A 1 625 ? -10.327 21.148 7.522 1.00 67.81 625 ASN A O 1
ATOM 4739 N N . MET A 1 626 ? -10.698 19.147 8.483 1.00 66.81 626 MET A N 1
ATOM 4740 C CA . MET A 1 626 ? -10.707 18.381 7.217 1.00 66.81 626 MET A CA 1
ATOM 4741 C C . MET A 1 626 ? -11.793 18.891 6.271 1.00 66.81 626 MET A C 1
ATOM 4743 O O . MET A 1 626 ? -11.528 19.166 5.104 1.00 66.81 626 MET A O 1
ATOM 4747 N N . ASN A 1 627 ? -13.013 19.042 6.793 1.00 65.50 627 ASN A N 1
ATOM 4748 C CA . ASN A 1 627 ? -14.172 19.482 6.022 1.00 65.50 627 ASN A CA 1
ATOM 4749 C C . ASN A 1 627 ? -14.004 20.924 5.516 1.00 65.50 627 ASN A C 1
ATOM 4751 O O . ASN A 1 627 ? -14.361 21.226 4.379 1.00 65.50 627 ASN A O 1
ATOM 4755 N N . THR A 1 628 ? -13.412 21.801 6.333 1.00 63.84 628 THR A N 1
ATOM 4756 C CA . THR A 1 628 ? -13.080 23.179 5.936 1.00 63.84 628 THR A CA 1
ATOM 4757 C C . THR A 1 628 ? -12.037 23.193 4.818 1.00 63.84 628 THR A C 1
ATOM 4759 O O . THR A 1 628 ? -12.237 23.840 3.795 1.00 63.84 628 THR A O 1
ATOM 4762 N N . PHE A 1 629 ? -10.962 22.418 4.964 1.00 60.06 629 PHE A N 1
ATOM 4763 C CA . PHE A 1 629 ? -9.909 22.324 3.957 1.00 60.06 629 PHE A CA 1
ATOM 4764 C C . PHE A 1 629 ? -10.400 21.707 2.633 1.00 60.06 629 PHE A C 1
ATOM 4766 O O . PHE A 1 629 ? -10.009 22.158 1.557 1.00 60.06 629 PHE A O 1
ATOM 4773 N N . ALA A 1 630 ? -11.292 20.713 2.692 1.00 59.34 630 ALA A N 1
ATOM 4774 C CA . ALA A 1 630 ? -11.926 20.140 1.506 1.00 59.34 630 ALA A CA 1
ATOM 4775 C C . ALA A 1 630 ? -12.763 21.182 0.737 1.00 59.34 630 ALA A C 1
ATOM 4777 O O . ALA A 1 630 ? -12.713 21.199 -0.491 1.00 59.34 630 ALA A O 1
ATOM 4778 N N . GLN A 1 631 ? -13.463 22.084 1.441 1.00 63.00 631 GLN A N 1
ATOM 4779 C CA . GLN A 1 631 ? -14.191 23.203 0.823 1.00 63.00 631 GLN A CA 1
ATOM 4780 C C . GLN A 1 631 ? -13.233 24.223 0.192 1.00 63.00 631 GLN A C 1
ATOM 4782 O O . GLN A 1 631 ? -13.436 24.619 -0.952 1.00 63.00 631 GLN A O 1
ATOM 4787 N N . ASP A 1 632 ? -12.168 24.622 0.897 1.00 61.88 632 ASP A N 1
ATOM 4788 C CA . ASP A 1 632 ? -11.166 25.559 0.362 1.00 61.88 632 ASP A CA 1
ATOM 4789 C C . ASP A 1 632 ? -10.508 25.010 -0.924 1.00 61.88 632 ASP A C 1
ATOM 4791 O O . ASP A 1 632 ? -10.194 25.762 -1.853 1.00 61.88 632 ASP A O 1
ATOM 4795 N N . LEU A 1 633 ? -10.324 23.687 -0.998 1.00 57.81 633 LEU A N 1
ATOM 4796 C CA . LEU A 1 633 ? -9.813 22.987 -2.174 1.00 57.81 633 LEU A CA 1
ATOM 4797 C C . LEU A 1 633 ? -10.840 22.911 -3.320 1.00 57.81 633 LEU A C 1
ATOM 4799 O O . LEU A 1 633 ? -10.462 23.123 -4.475 1.00 57.81 633 LEU A O 1
ATOM 4803 N N . GLU A 1 634 ? -12.113 22.633 -3.024 1.00 61.41 634 GLU A N 1
ATOM 4804 C CA . GLU A 1 634 ? -13.215 22.647 -4.000 1.00 61.41 634 GLU A CA 1
ATOM 4805 C C . GLU A 1 634 ? -13.373 24.039 -4.635 1.00 61.41 634 GLU A C 1
ATOM 4807 O O . GLU A 1 634 ? -13.398 24.162 -5.865 1.00 61.41 634 GLU A O 1
ATOM 4812 N N . ASP A 1 635 ? -13.402 25.092 -3.813 1.00 62.75 635 ASP A N 1
ATOM 4813 C CA . ASP A 1 635 ? -13.497 26.493 -4.237 1.00 62.75 635 ASP A CA 1
ATOM 4814 C C . ASP A 1 635 ? -12.330 26.867 -5.169 1.00 62.75 635 ASP A C 1
ATOM 4816 O O . ASP A 1 635 ? -12.522 27.504 -6.214 1.00 62.75 635 ASP A O 1
ATOM 4820 N N . LEU A 1 636 ? -11.111 26.436 -4.818 1.00 62.84 636 LEU A N 1
ATOM 4821 C CA . LEU A 1 636 ? -9.902 26.657 -5.608 1.00 62.84 636 LEU A CA 1
ATOM 4822 C C . LEU A 1 636 ? -9.968 25.943 -6.965 1.00 62.84 636 LEU A C 1
ATOM 4824 O O . LEU A 1 636 ? -9.753 26.571 -8.004 1.00 62.84 636 LEU A O 1
ATOM 4828 N N . GLN A 1 637 ? -10.274 24.643 -6.969 1.00 59.75 637 GLN A N 1
ATOM 4829 C CA . GLN A 1 637 ? -10.343 23.839 -8.192 1.00 59.75 637 GLN A CA 1
ATOM 4830 C C . GLN A 1 637 ? -11.446 24.335 -9.124 1.00 59.75 637 GLN A C 1
ATOM 4832 O O . GLN A 1 637 ? -11.197 24.532 -10.313 1.00 59.75 637 GLN A O 1
ATOM 4837 N N . THR A 1 638 ? -12.633 24.619 -8.587 1.00 62.94 638 THR A N 1
ATOM 4838 C CA . THR A 1 638 ? -13.764 25.164 -9.346 1.00 62.94 638 THR A CA 1
ATOM 4839 C C . THR A 1 638 ? -13.402 26.515 -9.964 1.00 62.94 638 THR A C 1
ATOM 4841 O O . THR A 1 638 ? -13.632 26.729 -11.155 1.00 62.94 638 THR A O 1
ATOM 4844 N N . GLY A 1 639 ? -12.744 27.405 -9.210 1.00 64.81 639 GLY A N 1
ATOM 4845 C CA . GLY A 1 639 ? -12.255 28.691 -9.716 1.00 64.81 639 GLY A CA 1
ATOM 4846 C C . GLY A 1 639 ? -11.223 28.565 -10.847 1.00 64.81 639 GLY A C 1
ATOM 4847 O O . GLY A 1 639 ? -11.289 29.305 -11.837 1.00 64.81 639 GLY A O 1
ATOM 4848 N N . GLU A 1 640 ? -10.296 27.612 -10.744 1.00 68.94 640 GLU A N 1
ATOM 4849 C CA . GLU A 1 640 ? -9.269 27.367 -11.763 1.00 68.94 640 GLU A CA 1
ATOM 4850 C C . GLU A 1 640 ? -9.830 26.675 -13.019 1.00 68.94 640 GLU A C 1
ATOM 4852 O O . GLU A 1 640 ? -9.533 27.109 -14.136 1.00 68.94 640 GLU A O 1
ATOM 4857 N N . VAL A 1 641 ? -10.724 25.690 -12.870 1.00 68.56 641 VAL A N 1
ATOM 4858 C CA . VAL A 1 641 ? -11.466 25.071 -13.986 1.00 68.56 641 VAL A CA 1
ATOM 4859 C C . VAL A 1 641 ? -12.288 26.121 -14.728 1.00 68.56 641 VAL A C 1
ATOM 4861 O O . VAL A 1 641 ? -12.138 26.266 -15.944 1.00 68.56 641 VAL A O 1
ATOM 4864 N N . SER A 1 642 ? -13.083 26.925 -14.015 1.00 69.62 642 SER A N 1
ATOM 4865 C CA . SER A 1 642 ? -13.840 28.027 -14.617 1.00 69.62 642 SER A CA 1
ATOM 4866 C C . SER A 1 642 ? -12.916 29.029 -15.328 1.00 69.62 642 SER A C 1
ATOM 4868 O O . SER A 1 642 ? -13.246 29.511 -16.414 1.00 69.62 642 SER A O 1
ATOM 4870 N N . THR A 1 643 ? -11.729 29.32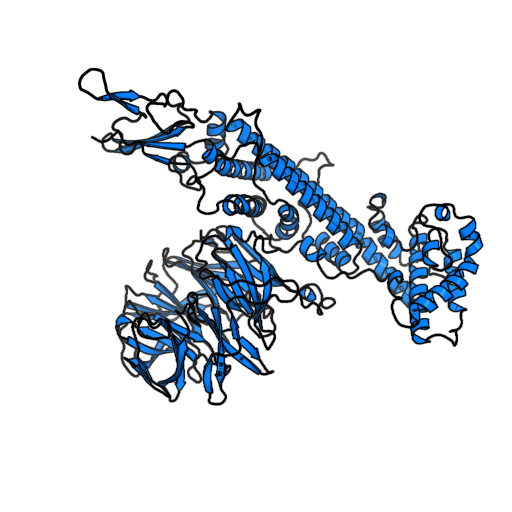5 -14.788 1.00 74.88 643 THR A N 1
ATOM 4871 C CA . THR A 1 643 ? -10.738 30.200 -15.445 1.00 74.88 643 THR A CA 1
ATOM 4872 C C . THR A 1 643 ? -10.228 29.599 -16.760 1.00 74.88 643 THR A C 1
ATOM 4874 O O . THR A 1 643 ? -10.225 30.283 -17.788 1.00 74.88 643 THR A O 1
ATOM 4877 N N . VAL A 1 644 ? -9.866 28.312 -16.771 1.00 73.50 644 VAL A N 1
ATOM 4878 C CA . VAL A 1 644 ? -9.423 27.604 -17.984 1.00 73.50 644 VAL A CA 1
ATOM 4879 C C . VAL A 1 644 ? -10.528 27.534 -19.037 1.00 73.50 644 VAL A C 1
ATOM 4881 O O . VAL A 1 644 ? -10.270 27.855 -20.199 1.00 73.50 644 VAL A O 1
ATOM 4884 N N . ILE A 1 645 ? -11.757 27.179 -18.647 1.00 71.19 645 ILE A N 1
ATOM 4885 C CA . ILE A 1 645 ? -12.917 27.119 -19.550 1.00 71.19 645 ILE A CA 1
ATOM 4886 C C . ILE A 1 645 ? -13.144 28.485 -20.212 1.00 71.19 645 ILE A C 1
ATOM 4888 O O . ILE A 1 645 ? -13.208 28.563 -21.439 1.00 71.19 645 ILE A O 1
ATOM 4892 N N . ASN A 1 646 ? -13.176 29.570 -19.429 1.00 74.69 646 ASN A N 1
ATOM 4893 C CA . ASN A 1 646 ? -13.361 30.931 -19.945 1.00 74.69 646 ASN A CA 1
ATOM 4894 C C . ASN A 1 646 ? -12.236 31.374 -20.901 1.00 74.69 646 ASN A C 1
ATOM 4896 O O . ASN A 1 646 ? -12.493 32.105 -21.861 1.00 74.69 646 ASN A O 1
ATOM 4900 N N . ASN A 1 647 ? -10.995 30.939 -20.661 1.00 80.00 647 ASN A N 1
ATOM 4901 C CA . ASN A 1 647 ? -9.856 31.261 -21.523 1.00 80.00 647 ASN A CA 1
ATOM 4902 C C . ASN A 1 647 ? -9.873 30.463 -22.840 1.00 80.00 647 ASN A C 1
ATOM 4904 O O . ASN A 1 647 ? -9.508 31.008 -23.891 1.00 80.00 647 ASN A O 1
ATOM 4908 N N . VAL A 1 648 ? -10.308 29.198 -22.795 1.00 74.56 648 VAL A N 1
ATOM 4909 C CA . VAL A 1 648 ? -10.379 28.291 -23.951 1.00 74.56 648 VAL A CA 1
ATOM 4910 C C . VAL A 1 648 ? -11.594 28.557 -24.841 1.00 74.56 648 VAL A C 1
ATOM 4912 O O . VAL A 1 648 ? -11.436 28.564 -26.064 1.00 74.56 648 VAL A O 1
ATOM 4915 N N . ASP A 1 649 ? -12.785 28.778 -24.273 1.00 68.00 649 ASP A N 1
ATOM 4916 C CA . ASP A 1 649 ? -14.017 28.924 -25.055 1.00 68.00 649 ASP A CA 1
ATOM 4917 C C . ASP A 1 649 ? -15.051 29.878 -24.426 1.00 68.00 649 ASP A C 1
ATOM 4919 O O . ASP A 1 649 ? -15.924 29.497 -23.647 1.00 68.00 649 ASP A O 1
ATOM 4923 N N . SER A 1 650 ? -14.978 31.150 -24.820 1.00 56.75 650 SER A N 1
ATOM 4924 C CA . SER A 1 650 ? -15.788 32.238 -24.259 1.00 56.75 650 SER A CA 1
ATOM 4925 C C . SER A 1 650 ? -17.279 32.235 -24.647 1.00 56.75 650 SER A C 1
ATOM 4927 O O . SER A 1 650 ? -18.005 33.122 -24.201 1.00 56.75 650 SER A O 1
ATOM 4929 N N . ASP A 1 651 ? -17.739 31.301 -25.491 1.00 50.84 651 ASP A N 1
ATOM 4930 C CA . ASP A 1 651 ? -19.114 31.261 -26.031 1.00 50.84 651 ASP A CA 1
ATOM 4931 C C . ASP A 1 651 ? -19.964 30.065 -25.514 1.00 50.84 651 ASP A C 1
ATOM 4933 O O . ASP A 1 651 ? -21.129 29.909 -25.903 1.00 50.84 651 ASP A O 1
ATOM 4937 N N . VAL A 1 652 ? -19.435 29.209 -24.626 1.00 47.88 652 VAL A N 1
ATOM 4938 C CA . VAL A 1 652 ? -20.100 27.956 -24.195 1.00 47.88 652 VAL A CA 1
ATOM 4939 C C . VAL A 1 652 ? -21.115 28.188 -23.066 1.00 47.88 652 VAL A C 1
ATOM 4941 O O . VAL A 1 652 ? -20.848 27.933 -21.899 1.00 47.88 652 VAL A O 1
ATOM 4944 N N . GLN A 1 653 ? -22.332 28.623 -23.417 1.00 38.34 653 GLN A N 1
ATOM 4945 C CA . GLN A 1 653 ? -23.471 28.707 -22.476 1.00 38.34 653 GLN A CA 1
ATOM 4946 C C . GLN A 1 653 ? -24.589 27.665 -22.690 1.00 38.34 653 GLN A C 1
ATOM 4948 O O . GLN A 1 653 ? -25.643 27.765 -22.058 1.00 38.34 653 GLN A O 1
ATOM 4953 N N . SER A 1 654 ? -24.414 26.653 -23.553 1.00 37.75 654 SER A N 1
ATOM 4954 C CA . SER A 1 654 ? -25.417 25.577 -23.681 1.00 37.75 654 SER A CA 1
ATOM 4955 C C . SER A 1 654 ? -24.940 24.306 -24.399 1.00 37.75 654 SER A C 1
ATOM 4957 O O . SER A 1 654 ? -24.780 24.347 -25.620 1.00 37.75 654 SER A O 1
ATOM 4959 N N . GLN A 1 655 ? -24.873 23.166 -23.693 1.00 34.03 655 GLN A N 1
ATOM 4960 C CA . GLN A 1 655 ? -25.552 21.882 -24.004 1.00 34.03 655 GLN A CA 1
ATOM 4961 C C . GLN A 1 655 ? -25.144 20.774 -23.003 1.00 34.03 655 GLN A C 1
ATOM 4963 O O . GLN A 1 655 ? -24.211 20.960 -22.237 1.00 34.03 655 GLN A O 1
ATOM 4968 N N . GLN A 1 656 ? -25.919 19.683 -22.924 1.00 33.75 656 GLN A N 1
ATOM 4969 C CA . GLN A 1 656 ? -25.891 18.709 -21.815 1.00 33.75 656 GLN A CA 1
ATOM 4970 C C . GLN A 1 656 ? -25.223 17.369 -22.174 1.00 33.75 656 GLN A C 1
ATOM 4972 O O . GLN A 1 656 ? -25.448 16.884 -23.281 1.00 33.75 656 GLN A O 1
ATOM 4977 N N . SER A 1 657 ? -24.632 16.719 -21.153 1.00 31.14 657 SER A N 1
ATOM 4978 C CA . SER A 1 657 ? -24.363 15.264 -20.987 1.00 31.14 657 SER A CA 1
ATOM 4979 C C . SER A 1 657 ? -23.434 14.569 -22.008 1.00 31.14 657 SER A C 1
ATOM 4981 O O . SER A 1 657 ? -23.636 14.728 -23.206 1.00 31.14 657 SER A O 1
ATOM 4983 N N . SER A 1 658 ? -22.517 13.664 -21.641 1.00 31.64 658 SER A N 1
ATOM 4984 C CA . SER A 1 658 ? -22.039 13.168 -20.324 1.00 31.64 658 SER A CA 1
ATOM 4985 C C . SER A 1 658 ? -20.965 12.082 -20.556 1.00 31.64 658 SER A C 1
ATOM 4987 O O . SER A 1 658 ? -21.140 11.306 -21.499 1.00 31.64 658 SER A O 1
ATOM 4989 N N . ALA A 1 659 ? -19.989 11.794 -19.686 1.00 33.16 659 ALA A N 1
ATOM 4990 C CA . ALA A 1 659 ? -19.414 12.465 -18.503 1.00 33.16 659 ALA A CA 1
ATOM 4991 C C . ALA A 1 659 ? -18.191 11.626 -18.027 1.00 33.16 659 ALA A C 1
ATOM 4993 O O . ALA A 1 659 ? -18.006 10.504 -18.510 1.00 33.16 659 ALA A O 1
ATOM 4994 N N . ALA A 1 660 ? -17.396 12.102 -17.058 1.00 30.36 660 ALA A N 1
ATOM 4995 C CA . ALA A 1 660 ? -16.241 11.377 -16.507 1.00 30.36 660 ALA A CA 1
ATOM 4996 C C . ALA A 1 660 ? -16.040 11.677 -15.011 1.00 30.36 660 ALA A C 1
ATOM 4998 O O . ALA A 1 660 ? -16.126 12.832 -14.616 1.00 30.36 660 ALA A O 1
ATOM 4999 N N . LEU A 1 661 ? -15.775 10.633 -14.216 1.00 34.66 661 LEU A N 1
ATOM 5000 C CA . LEU A 1 661 ? -15.551 10.694 -12.765 1.00 34.66 661 LEU A CA 1
ATOM 5001 C C . LEU A 1 661 ? -14.186 11.329 -12.430 1.00 34.66 661 LEU A C 1
ATOM 5003 O O . LEU A 1 661 ? -13.241 11.196 -13.206 1.00 34.66 661 LEU A O 1
ATOM 5007 N N . PHE A 1 662 ? -14.071 11.940 -11.256 1.00 37.81 662 PHE A N 1
ATOM 5008 C CA . PHE A 1 662 ? -12.804 12.256 -10.586 1.00 37.81 662 PHE A CA 1
ATOM 5009 C C . PHE A 1 662 ? -12.809 11.547 -9.232 1.00 37.81 662 PHE A C 1
ATOM 5011 O O . PHE A 1 662 ? -13.693 10.731 -8.987 1.00 37.81 662 PHE A O 1
ATOM 5018 N N . TRP A 1 663 ? -11.808 11.783 -8.389 1.00 39.25 663 TRP A N 1
ATOM 5019 C CA . TRP A 1 663 ? -11.775 11.180 -7.062 1.00 39.25 663 TRP A CA 1
ATOM 5020 C C . TRP A 1 663 ? -11.173 12.163 -6.060 1.00 39.25 663 TRP A C 1
ATOM 5022 O O . TRP A 1 663 ? -9.966 12.399 -6.072 1.00 39.25 663 TRP A O 1
ATOM 5032 N N . ILE A 1 664 ? -12.028 12.794 -5.250 1.00 38.56 664 ILE A N 1
ATOM 5033 C CA . ILE A 1 664 ? -11.618 13.754 -4.200 1.00 38.56 664 ILE A CA 1
ATOM 5034 C C . ILE A 1 664 ? -11.703 13.106 -2.818 1.00 38.56 664 ILE A C 1
ATOM 5036 O O . ILE A 1 664 ? -10.973 13.532 -1.924 1.00 38.56 664 ILE A O 1
ATOM 5040 N N . GLY A 1 665 ? -12.497 12.033 -2.671 1.00 32.25 665 GLY A N 1
ATOM 5041 C CA . GLY A 1 665 ? -12.688 11.281 -1.425 1.00 32.25 665 GLY A CA 1
ATOM 5042 C C . GLY A 1 665 ? -11.408 11.128 -0.606 1.00 32.25 665 GLY A C 1
ATOM 5043 O O . GLY A 1 665 ? -11.360 11.581 0.533 1.00 32.25 665 GLY A O 1
ATOM 5044 N N . GLU A 1 666 ? -10.346 10.612 -1.229 1.00 38.34 666 GLU A N 1
ATOM 5045 C CA . GLU A 1 666 ? -9.072 10.372 -0.545 1.00 38.34 666 GLU A CA 1
ATOM 5046 C C . GLU A 1 666 ? -8.027 11.481 -0.704 1.00 38.34 666 GLU A C 1
ATOM 5048 O O . GLU A 1 666 ? -6.927 11.339 -0.186 1.00 38.34 666 GLU A O 1
ATOM 5053 N N . ILE A 1 667 ? -8.331 12.617 -1.341 1.00 37.62 667 ILE A N 1
ATOM 5054 C CA . ILE A 1 667 ? -7.453 13.798 -1.259 1.00 37.62 667 ILE A CA 1
ATOM 5055 C C . ILE A 1 667 ? -7.535 14.406 0.144 1.00 37.62 667 ILE A C 1
ATOM 5057 O O . ILE A 1 667 ? -6.498 14.741 0.710 1.00 37.62 667 ILE A O 1
ATOM 5061 N N . ALA A 1 668 ? -8.732 14.477 0.739 1.00 33.34 668 ALA A N 1
ATOM 5062 C CA . ALA A 1 668 ? -8.883 14.900 2.130 1.00 33.34 668 ALA A CA 1
ATOM 5063 C C . ALA A 1 668 ? -8.130 13.946 3.077 1.00 33.34 668 ALA A C 1
ATOM 5065 O O . ALA A 1 668 ? -7.219 14.387 3.775 1.00 33.34 668 ALA A O 1
ATOM 5066 N N . ASP A 1 669 ? -8.423 12.639 3.027 1.00 32.34 669 ASP A N 1
ATOM 5067 C CA . ASP A 1 669 ? -7.748 11.625 3.854 1.00 32.34 669 ASP A CA 1
ATOM 5068 C C . ASP A 1 669 ? -6.221 11.577 3.640 1.00 32.34 669 ASP A C 1
ATOM 5070 O O . ASP A 1 669 ? -5.457 11.473 4.603 1.00 32.34 669 ASP A O 1
ATOM 5074 N N . SER A 1 670 ? -5.742 11.696 2.395 1.00 34.97 670 SER A N 1
ATOM 5075 C CA . SER A 1 670 ? -4.305 11.609 2.099 1.00 34.97 670 SER A CA 1
ATOM 5076 C C . SER A 1 670 ? -3.504 12.862 2.434 1.00 34.97 670 SER A C 1
ATOM 5078 O O . SER A 1 670 ? -2.332 12.728 2.783 1.00 34.97 670 SER A O 1
ATOM 5080 N N . LEU A 1 671 ? -4.082 14.067 2.380 1.00 34.25 671 LEU A N 1
ATOM 5081 C CA . LEU A 1 671 ? -3.391 15.276 2.849 1.00 34.25 671 LEU A CA 1
ATOM 5082 C C . LEU A 1 671 ? -3.140 15.223 4.356 1.00 34.25 671 LEU A C 1
ATOM 5084 O O . LEU A 1 671 ? -2.083 15.634 4.826 1.00 34.25 671 LEU A O 1
ATOM 5088 N N . ILE A 1 672 ? -4.077 14.648 5.097 1.00 34.19 672 ILE A N 1
ATOM 5089 C CA . ILE A 1 672 ? -4.035 14.536 6.555 1.00 34.19 672 ILE A CA 1
ATOM 5090 C C . ILE A 1 672 ? -2.959 13.549 7.011 1.00 34.19 672 ILE A C 1
ATOM 5092 O O . ILE A 1 672 ? -2.172 13.838 7.914 1.00 34.19 672 ILE A O 1
ATOM 5096 N N . CYS A 1 673 ? -2.844 12.424 6.312 1.00 34.62 673 CYS A N 1
ATOM 5097 C CA . CYS A 1 673 ? -1.776 11.466 6.546 1.00 34.62 673 CYS A CA 1
ATOM 5098 C C . CYS A 1 673 ? -0.423 11.928 5.950 1.00 34.62 673 CYS A C 1
ATOM 5100 O O . CYS A 1 673 ? 0.622 11.739 6.583 1.00 34.62 673 CYS A O 1
ATOM 5102 N N . GLY A 1 674 ? -0.415 12.577 4.782 1.00 30.95 674 GLY A N 1
ATOM 5103 C CA . GLY A 1 674 ? 0.781 12.946 4.006 1.00 30.95 674 GLY A CA 1
ATOM 5104 C C . GLY A 1 674 ? 1.517 14.208 4.445 1.00 30.95 674 GLY A C 1
ATOM 5105 O O . GLY A 1 674 ? 2.749 14.206 4.500 1.00 30.95 674 GLY A O 1
ATOM 5106 N N . ALA A 1 675 ? 0.794 15.277 4.786 1.00 31.05 675 ALA A N 1
ATOM 5107 C CA . ALA A 1 675 ? 1.386 16.606 4.962 1.00 31.05 675 ALA A CA 1
ATOM 5108 C C . ALA A 1 675 ? 2.313 16.732 6.185 1.00 31.05 675 ALA A C 1
ATOM 5110 O O . ALA A 1 675 ? 3.138 17.642 6.242 1.00 31.05 675 ALA A O 1
ATOM 5111 N N . SER A 1 676 ? 2.211 15.819 7.155 1.00 30.44 676 SER A N 1
ATOM 5112 C CA . SER A 1 676 ? 2.947 15.885 8.425 1.00 30.44 676 SER A CA 1
ATOM 5113 C C . SER A 1 676 ? 4.384 15.335 8.387 1.00 30.44 676 SER A C 1
ATOM 5115 O O . SER A 1 676 ? 5.078 15.427 9.400 1.00 30.44 676 SER A O 1
ATOM 5117 N N . VAL A 1 677 ? 4.846 14.759 7.262 1.00 30.70 677 VAL A N 1
ATOM 5118 C CA . VAL A 1 677 ? 6.151 14.051 7.205 1.00 30.70 677 VAL A CA 1
ATOM 5119 C C . VAL A 1 677 ? 7.052 14.437 6.020 1.00 30.70 677 VAL A C 1
ATOM 5121 O O . VAL A 1 677 ? 8.252 14.209 6.103 1.00 30.70 677 VAL A O 1
ATOM 5124 N N . ILE A 1 678 ? 6.543 15.057 4.946 1.00 33.19 678 ILE A N 1
ATOM 5125 C CA . ILE A 1 678 ? 7.373 15.446 3.784 1.00 33.19 678 ILE A CA 1
ATOM 5126 C C . ILE A 1 678 ? 8.066 16.800 4.062 1.00 33.19 678 ILE A C 1
ATOM 5128 O O . ILE A 1 678 ? 7.359 17.808 4.154 1.00 33.19 678 ILE A O 1
ATOM 5132 N N . PRO A 1 679 ? 9.413 16.878 4.178 1.00 29.02 679 PRO A N 1
ATOM 5133 C CA . PRO A 1 679 ? 10.086 18.100 4.642 1.00 29.02 679 PRO A CA 1
ATOM 5134 C C . PRO A 1 679 ? 10.246 19.204 3.586 1.00 29.02 679 PRO A C 1
ATOM 5136 O O . PRO A 1 679 ? 10.564 20.338 3.950 1.00 29.02 679 PRO A O 1
ATOM 5139 N N . GLU A 1 680 ? 10.071 18.894 2.297 1.00 34.47 680 GLU A N 1
ATOM 5140 C CA . GLU A 1 680 ? 10.377 19.807 1.189 1.00 34.47 680 GLU A CA 1
ATOM 5141 C C . GLU A 1 680 ? 9.143 20.103 0.311 1.00 34.47 680 GLU A C 1
ATOM 5143 O O . GLU A 1 680 ? 8.470 19.205 -0.184 1.00 34.47 680 GLU A O 1
ATOM 5148 N N . GLU A 1 681 ? 8.876 21.407 0.162 1.00 38.94 681 GLU A N 1
ATOM 5149 C CA . GLU A 1 681 ? 7.911 22.086 -0.722 1.00 38.94 681 GLU A CA 1
ATOM 5150 C C . GLU A 1 681 ? 6.451 21.571 -0.732 1.00 38.94 681 GLU A C 1
ATOM 5152 O O . GLU A 1 681 ? 6.058 20.649 -1.447 1.00 38.94 681 GLU A O 1
ATOM 5157 N N . LYS A 1 682 ? 5.589 22.303 -0.002 1.00 37.56 682 LYS A N 1
ATOM 5158 C CA . LYS A 1 682 ? 4.125 22.108 0.091 1.00 37.56 682 LYS A CA 1
ATOM 5159 C C . LYS A 1 682 ? 3.422 22.040 -1.278 1.00 37.56 682 LYS A C 1
ATOM 5161 O O . LYS A 1 682 ? 2.392 21.383 -1.409 1.00 37.56 682 LYS A O 1
ATOM 5166 N N . GLU A 1 683 ? 3.996 22.682 -2.297 1.00 35.56 683 GLU A N 1
ATOM 5167 C CA . GLU A 1 683 ? 3.529 22.665 -3.691 1.00 35.56 683 GLU A CA 1
ATOM 5168 C C . GLU A 1 683 ? 3.449 21.237 -4.269 1.00 35.56 683 GLU A C 1
ATOM 5170 O O . GLU A 1 683 ? 2.515 20.906 -5.005 1.00 35.56 683 GLU A O 1
ATOM 5175 N N . ALA A 1 684 ? 4.386 20.356 -3.897 1.00 30.88 684 ALA A N 1
ATOM 5176 C CA . ALA A 1 684 ? 4.426 18.976 -4.375 1.00 30.88 684 ALA A CA 1
ATOM 5177 C C . ALA A 1 684 ? 3.301 18.110 -3.784 1.00 30.88 684 ALA A C 1
ATOM 5179 O O . ALA A 1 684 ? 2.829 17.185 -4.444 1.00 30.88 684 ALA A O 1
ATOM 5180 N N . GLN A 1 685 ? 2.839 18.417 -2.568 1.00 37.53 685 GLN A N 1
ATOM 5181 C CA . GLN A 1 685 ? 1.859 17.610 -1.831 1.00 37.53 685 GLN A CA 1
ATOM 5182 C C . GLN A 1 685 ? 0.466 17.688 -2.479 1.00 37.53 685 GLN A C 1
ATOM 5184 O O . GLN A 1 685 ? -0.141 16.658 -2.780 1.00 37.53 685 GLN A O 1
ATOM 5189 N N . GLY A 1 686 ? 0.004 18.901 -2.807 1.00 33.38 686 GLY A N 1
ATOM 5190 C CA . GLY A 1 686 ? -1.229 19.100 -3.579 1.00 33.38 686 GLY A CA 1
ATOM 5191 C C . GLY A 1 686 ? -1.131 18.536 -5.003 1.00 33.38 686 GLY A C 1
ATOM 5192 O O . GLY A 1 686 ? -2.080 17.933 -5.503 1.00 33.38 686 GLY A O 1
ATOM 5193 N N . ALA A 1 687 ? 0.040 18.652 -5.641 1.00 32.19 687 ALA A N 1
ATOM 5194 C CA . ALA A 1 687 ? 0.284 18.100 -6.973 1.00 32.19 687 ALA A CA 1
ATOM 5195 C C . ALA A 1 687 ? 0.325 16.557 -7.004 1.00 32.19 687 ALA A C 1
ATOM 5197 O O . ALA A 1 687 ? -0.074 15.958 -8.005 1.00 32.19 687 ALA A O 1
ATOM 5198 N N . LEU A 1 688 ? 0.780 15.896 -5.934 1.00 34.09 688 LEU A N 1
ATOM 5199 C CA . LEU A 1 688 ? 0.784 14.435 -5.790 1.00 34.09 688 LEU A CA 1
ATOM 5200 C C . LEU A 1 688 ? -0.642 13.882 -5.684 1.00 34.09 688 LEU A C 1
ATOM 5202 O O . LEU A 1 688 ? -1.032 13.061 -6.517 1.00 34.09 688 LEU A O 1
ATOM 5206 N N . ALA A 1 689 ? -1.433 14.398 -4.737 1.00 36.09 689 ALA A N 1
ATOM 5207 C CA . ALA A 1 689 ? -2.831 14.003 -4.547 1.00 36.09 689 ALA A CA 1
ATOM 5208 C C . ALA A 1 689 ? -3.687 14.267 -5.806 1.00 36.09 689 ALA A C 1
ATOM 5210 O O . ALA A 1 689 ? -4.538 13.458 -6.176 1.00 36.09 689 ALA A O 1
ATOM 5211 N N . MET A 1 690 ? -3.393 15.350 -6.536 1.00 38.31 690 MET A N 1
ATOM 5212 C CA . MET A 1 690 ? -3.972 15.613 -7.855 1.00 38.31 690 MET A CA 1
ATOM 5213 C C . MET A 1 690 ? -3.519 14.656 -8.954 1.00 38.31 690 MET A C 1
ATOM 5215 O O . MET A 1 690 ? -4.344 14.216 -9.745 1.00 38.31 690 MET A O 1
ATOM 5219 N N . THR A 1 691 ? -2.218 14.360 -9.076 1.00 31.97 691 THR A N 1
ATOM 5220 C CA . THR A 1 691 ? -1.746 13.493 -10.175 1.00 31.97 691 THR A CA 1
ATOM 5221 C C . THR A 1 691 ? -2.418 12.123 -10.076 1.00 31.97 691 THR A C 1
ATOM 5223 O O . THR A 1 691 ? -2.745 11.521 -11.097 1.00 31.97 691 THR A O 1
ATOM 5226 N N . ALA A 1 692 ? -2.700 11.680 -8.849 1.00 33.06 692 ALA A N 1
ATOM 5227 C CA . ALA A 1 692 ? -3.509 10.508 -8.592 1.00 33.06 692 ALA A CA 1
ATOM 5228 C C . ALA A 1 692 ? -4.951 10.631 -9.129 1.00 33.06 692 ALA A C 1
ATOM 5230 O O . ALA A 1 692 ? -5.376 9.809 -9.948 1.00 33.06 692 ALA A O 1
ATOM 5231 N N . SER A 1 693 ? -5.696 11.661 -8.718 1.00 33.88 693 SER A N 1
ATOM 5232 C CA . SER A 1 693 ? -7.113 11.816 -9.080 1.00 33.88 693 SER A CA 1
ATOM 5233 C C . SER A 1 693 ? -7.359 12.190 -10.548 1.00 33.88 693 SER A C 1
ATOM 5235 O O . SER A 1 693 ? -8.350 11.750 -11.132 1.00 33.88 693 SER A O 1
ATOM 5237 N N . LEU A 1 694 ? -6.459 12.959 -11.171 1.00 33.00 694 LEU A N 1
ATOM 5238 C CA . LEU A 1 694 ? -6.634 13.505 -12.522 1.00 33.00 694 LEU A CA 1
ATOM 5239 C C . LEU A 1 694 ? -6.405 12.461 -13.632 1.00 33.00 694 LEU A C 1
ATOM 5241 O O . LEU A 1 694 ? -7.023 12.533 -14.694 1.00 33.00 694 LEU A O 1
ATOM 5245 N N . PHE A 1 695 ? -5.516 11.485 -13.405 1.00 32.38 695 PHE A N 1
ATOM 5246 C CA . PHE A 1 695 ? -5.124 10.492 -14.418 1.00 32.38 695 PHE A CA 1
ATOM 5247 C C . PHE A 1 695 ? -5.858 9.145 -14.298 1.00 32.38 695 PHE A C 1
ATOM 5249 O O . PHE A 1 695 ? -5.963 8.419 -15.293 1.00 32.38 695 PHE A O 1
ATOM 5256 N N . GLY A 1 696 ? -6.416 8.811 -13.127 1.00 31.75 696 GLY A N 1
ATOM 5257 C CA . GLY A 1 696 ? -7.088 7.525 -12.891 1.00 31.75 696 GLY A CA 1
ATOM 5258 C C . GLY A 1 696 ? -8.292 7.251 -13.808 1.00 31.75 696 GLY A C 1
ATOM 5259 O O . GLY A 1 696 ? -8.547 6.098 -14.170 1.00 31.75 696 GLY A O 1
ATOM 5260 N N . THR A 1 697 ? -9.010 8.295 -14.237 1.00 35.84 697 THR A N 1
ATOM 5261 C CA . THR A 1 697 ? -10.278 8.179 -14.984 1.00 35.84 697 THR A CA 1
ATOM 5262 C C . THR A 1 697 ? -10.180 8.545 -16.464 1.00 35.84 697 THR A C 1
ATOM 5264 O O . THR A 1 697 ? -10.831 7.898 -17.291 1.00 35.84 697 THR A O 1
ATOM 5267 N N . ALA A 1 698 ? -9.292 9.472 -16.843 1.00 29.14 698 ALA A N 1
ATOM 5268 C CA . ALA A 1 698 ? -9.005 9.788 -18.248 1.00 29.14 698 ALA A CA 1
ATOM 5269 C C . ALA A 1 698 ? -8.514 8.562 -19.054 1.00 29.14 698 ALA A C 1
ATOM 5271 O O . ALA A 1 698 ? -8.715 8.490 -20.266 1.00 29.14 698 ALA A O 1
ATOM 5272 N N . LEU A 1 699 ? -7.907 7.576 -18.378 1.00 31.48 699 LEU A N 1
ATOM 5273 C CA . LEU A 1 699 ? -7.367 6.351 -18.981 1.00 31.48 699 LEU A CA 1
ATOM 5274 C C . LEU A 1 699 ? -8.175 5.075 -18.678 1.00 31.48 699 LEU A C 1
ATOM 5276 O O . LEU A 1 699 ? -7.790 3.998 -19.137 1.00 31.48 699 LEU A O 1
ATOM 5280 N N . SER A 1 700 ? -9.249 5.118 -17.878 1.00 30.80 700 SER A N 1
ATOM 5281 C CA . SER A 1 700 ? -10.071 3.923 -17.578 1.00 30.80 700 SER A CA 1
ATOM 5282 C C . SER A 1 700 ? -11.280 3.761 -18.508 1.00 30.80 700 SER A C 1
ATOM 5284 O O . SER A 1 700 ? -11.752 2.643 -18.709 1.00 30.80 700 SER A O 1
ATOM 5286 N N . SER A 1 701 ? -11.736 4.842 -19.149 1.00 28.98 701 SER A N 1
ATOM 5287 C CA . SER A 1 701 ? -12.863 4.827 -20.096 1.00 28.98 701 SER A CA 1
ATOM 5288 C C . SER A 1 701 ? -12.468 4.499 -21.546 1.00 28.98 701 SER A C 1
ATOM 5290 O O . SER A 1 701 ? -13.322 4.090 -22.342 1.00 28.98 701 SER A O 1
ATOM 5292 N N . THR A 1 702 ? -11.180 4.584 -21.905 1.00 25.52 702 THR A N 1
ATOM 5293 C CA . THR A 1 702 ? -10.670 4.198 -23.233 1.00 25.52 702 THR A CA 1
ATOM 5294 C C . THR A 1 702 ? -10.580 2.680 -23.395 1.00 25.52 702 THR A C 1
ATOM 5296 O O . THR A 1 702 ? -9.504 2.098 -23.535 1.00 25.52 702 THR A O 1
ATOM 5299 N N . SER A 1 703 ? -11.741 2.024 -23.445 1.00 26.58 703 SER A N 1
ATOM 5300 C CA . SER A 1 703 ? -11.851 0.707 -24.074 1.00 26.58 703 SER A CA 1
ATOM 5301 C C . SER A 1 703 ? -11.265 0.781 -25.493 1.00 26.58 703 SER A C 1
ATOM 5303 O O . SER A 1 703 ? -11.588 1.687 -26.265 1.00 26.58 703 SER A O 1
ATOM 5305 N N . ALA A 1 704 ? -10.376 -0.156 -25.830 1.00 27.69 704 ALA A N 1
ATOM 5306 C CA . ALA A 1 704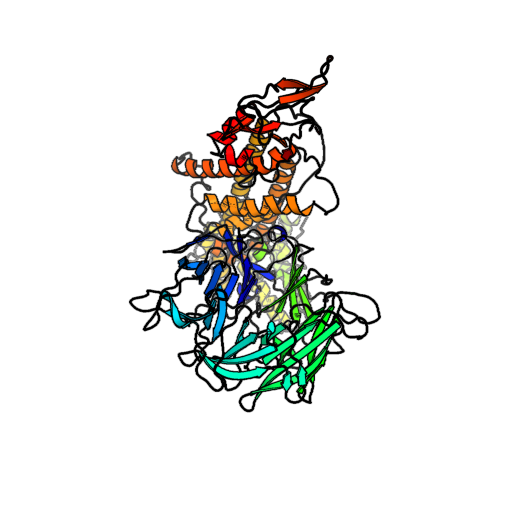 ? -9.389 -0.031 -26.914 1.00 27.69 704 ALA A CA 1
ATOM 5307 C C . ALA A 1 704 ? -9.934 -0.005 -28.367 1.00 27.69 704 ALA A C 1
ATOM 5309 O O . ALA A 1 704 ? -9.192 -0.276 -29.307 1.00 27.69 704 ALA A O 1
ATOM 5310 N N . ASN A 1 705 ? -11.226 0.272 -28.574 1.00 26.33 705 ASN A N 1
ATOM 5311 C CA . ASN A 1 705 ? -11.917 0.172 -29.864 1.00 26.33 705 ASN A CA 1
ATOM 5312 C C . ASN A 1 705 ? -12.799 1.385 -30.230 1.00 26.33 705 ASN A C 1
ATOM 5314 O O . ASN A 1 705 ? -13.500 1.328 -31.244 1.00 26.33 705 ASN A O 1
ATOM 5318 N N . THR A 1 706 ? -12.773 2.478 -29.460 1.00 24.34 706 THR A N 1
ATOM 5319 C CA . THR A 1 706 ? -13.564 3.689 -29.757 1.00 24.34 706 THR A CA 1
ATOM 5320 C C . THR A 1 706 ? -12.633 4.843 -30.155 1.00 24.34 706 THR A C 1
ATOM 5322 O O . THR A 1 706 ? -11.644 5.068 -29.457 1.00 24.34 706 THR A O 1
ATOM 5325 N N . PRO A 1 707 ? -12.886 5.579 -31.260 1.00 25.36 707 PRO A N 1
ATOM 5326 C CA . PRO A 1 707 ? -12.118 6.787 -31.577 1.00 25.36 707 PRO A CA 1
ATOM 5327 C C . PRO A 1 707 ? -12.273 7.838 -30.461 1.00 25.36 707 PRO A C 1
ATOM 5329 O O . PRO A 1 707 ? -13.300 7.820 -29.777 1.00 25.36 707 PRO A O 1
ATOM 5332 N N . PRO A 1 708 ? -11.301 8.757 -30.286 1.00 30.09 708 PRO A N 1
ATOM 5333 C CA . PRO A 1 708 ? -11.358 9.770 -29.234 1.00 30.09 708 PRO A CA 1
ATOM 5334 C C . PRO A 1 708 ? -12.653 10.578 -29.354 1.00 30.09 708 PRO A C 1
ATOM 5336 O O . PRO A 1 708 ? -12.907 11.196 -30.391 1.00 30.09 708 PRO A O 1
ATOM 5339 N N . GLN A 1 709 ? -13.487 10.526 -28.315 1.00 31.81 709 GLN A N 1
ATOM 5340 C CA . GLN A 1 709 ? -14.698 11.336 -28.245 1.00 31.81 709 GLN A CA 1
ATOM 5341 C C . GLN A 1 709 ? -14.338 12.769 -27.843 1.00 31.81 709 GLN A C 1
ATOM 5343 O O . GLN A 1 709 ? -13.435 12.992 -27.038 1.00 31.81 709 GLN A O 1
ATOM 5348 N N . GLU A 1 710 ? -15.049 13.735 -28.420 1.00 34.53 710 GLU A N 1
ATOM 5349 C CA . GLU A 1 710 ? -14.981 15.139 -28.016 1.00 34.53 710 GLU A CA 1
ATOM 5350 C C . GLU A 1 710 ? -15.537 15.259 -26.587 1.00 34.53 710 GLU A C 1
ATOM 5352 O O . GLU A 1 710 ? -16.738 15.094 -26.381 1.00 34.53 710 GLU A O 1
ATOM 5357 N N . VAL A 1 711 ? -14.667 15.510 -25.603 1.00 37.16 711 VAL A N 1
ATOM 5358 C CA . VAL A 1 711 ? -15.078 15.759 -24.211 1.00 37.16 711 VAL A CA 1
ATOM 5359 C C . VAL A 1 711 ? -15.586 17.194 -24.099 1.00 37.16 711 VAL A C 1
ATOM 5361 O O . VAL A 1 711 ? -14.915 18.132 -24.540 1.00 37.16 711 VAL A O 1
ATOM 5364 N N . MET A 1 712 ? -16.775 17.380 -23.529 1.00 42.28 712 MET A N 1
ATOM 5365 C CA . MET A 1 712 ? -17.416 18.693 -23.445 1.00 42.28 712 MET A CA 1
ATOM 5366 C C . MET A 1 712 ? -16.977 19.418 -22.168 1.00 42.28 712 MET A C 1
ATOM 5368 O O . MET A 1 712 ? -17.014 18.855 -21.079 1.00 42.28 712 MET A O 1
ATOM 5372 N N . LEU A 1 713 ? -16.595 20.698 -22.281 1.00 43.72 713 LEU A N 1
ATOM 5373 C CA . LEU A 1 713 ? -16.012 21.469 -21.168 1.00 43.72 713 LEU A CA 1
ATOM 5374 C C . LEU A 1 713 ? -16.914 21.573 -19.918 1.00 43.72 713 LEU A C 1
ATOM 5376 O O . LEU A 1 713 ? -16.418 21.847 -18.835 1.00 43.72 713 LEU A O 1
ATOM 5380 N N . THR A 1 714 ? -18.222 21.346 -20.047 1.00 48.22 714 THR A N 1
ATOM 5381 C CA . THR A 1 714 ? -19.214 21.438 -18.960 1.00 48.22 714 THR A CA 1
ATOM 5382 C C . THR A 1 714 ? -19.350 20.163 -18.111 1.00 48.22 714 THR A C 1
ATOM 5384 O O . THR A 1 714 ? -20.298 20.051 -17.340 1.00 48.22 714 THR A O 1
ATOM 5387 N N . GLU A 1 715 ? -18.484 19.162 -18.293 1.00 53.44 715 GLU A N 1
ATOM 5388 C CA . GLU A 1 715 ? -18.586 17.851 -17.621 1.00 53.44 715 GLU A CA 1
ATOM 5389 C C . GLU A 1 715 ? -17.746 17.739 -16.333 1.00 53.44 715 GLU A C 1
ATOM 5391 O O . GLU A 1 715 ? -17.873 16.755 -15.605 1.00 53.44 715 GLU A O 1
ATOM 5396 N N . TYR A 1 716 ? -16.916 18.744 -16.037 1.00 51.41 716 TYR A N 1
ATOM 5397 C CA . TYR A 1 716 ? -15.947 18.713 -14.936 1.00 51.41 716 TYR A CA 1
ATOM 5398 C C . TYR A 1 716 ? -16.504 19.228 -13.598 1.00 51.41 716 TYR A C 1
ATOM 5400 O O . TYR A 1 716 ? -16.369 18.537 -12.592 1.00 51.41 716 TYR A O 1
ATOM 5408 N N . GLU A 1 717 ? -17.173 20.390 -13.582 1.00 53.22 717 GLU A N 1
ATOM 5409 C CA . GLU A 1 717 ? -17.673 21.029 -12.345 1.00 53.22 717 GLU A CA 1
ATOM 5410 C C . GLU A 1 717 ? -18.607 20.110 -11.518 1.00 53.22 717 GLU A C 1
ATOM 5412 O O . GLU A 1 717 ? -18.293 19.876 -10.353 1.00 53.22 717 GLU A O 1
ATOM 5417 N N . PRO A 1 718 ? -19.654 19.458 -12.082 1.00 53.00 718 PRO A N 1
ATOM 5418 C CA . PRO A 1 718 ? -20.566 18.616 -11.290 1.00 53.00 718 PRO A CA 1
ATOM 5419 C C . PRO A 1 718 ? -19.913 17.347 -10.727 1.00 53.00 718 PRO A C 1
ATOM 5421 O O . PRO A 1 718 ? -20.489 16.668 -9.879 1.00 53.00 718 PRO A O 1
ATOM 5424 N N . THR A 1 719 ? -18.741 16.982 -11.247 1.00 52.59 719 THR A N 1
ATOM 5425 C CA . THR A 1 719 ? -17.984 15.824 -10.774 1.00 52.59 719 THR A CA 1
ATOM 5426 C C . THR A 1 719 ? -17.080 16.198 -9.604 1.00 52.59 719 THR A C 1
ATOM 5428 O O . THR A 1 719 ? -16.958 15.417 -8.668 1.00 52.59 719 THR A O 1
ATOM 5431 N N . ILE A 1 720 ? -16.490 17.397 -9.636 1.00 51.81 720 ILE A N 1
ATOM 5432 C CA . ILE A 1 720 ? -15.757 17.967 -8.498 1.00 51.81 720 ILE A CA 1
ATOM 5433 C C . ILE A 1 720 ? -16.720 18.116 -7.308 1.00 51.81 720 ILE A C 1
ATOM 5435 O O . ILE A 1 720 ? -16.433 17.582 -6.239 1.00 51.81 720 ILE A O 1
ATOM 5439 N N . GLU A 1 721 ? -17.906 18.697 -7.535 1.00 55.44 721 GLU A N 1
ATOM 5440 C CA . GLU A 1 721 ? -18.972 18.820 -6.523 1.00 55.44 721 GLU A CA 1
ATOM 5441 C C . GLU A 1 721 ? -19.367 17.452 -5.923 1.00 55.44 721 GLU A C 1
ATOM 5443 O O . GLU A 1 721 ? -19.399 17.278 -4.705 1.00 55.44 721 GLU A O 1
ATOM 5448 N N . HIS A 1 722 ? -19.624 16.437 -6.761 1.00 58.00 722 HIS A N 1
ATOM 5449 C CA . HIS A 1 722 ? -20.038 15.103 -6.294 1.00 58.00 722 HIS A CA 1
ATOM 5450 C C . HIS A 1 722 ? -18.983 14.400 -5.421 1.00 58.00 722 HIS A C 1
ATOM 5452 O O . HIS A 1 722 ? -19.310 13.689 -4.465 1.00 58.00 722 HIS A O 1
ATOM 5458 N N . GLU A 1 723 ? -17.711 14.581 -5.759 1.00 54.41 723 GLU A N 1
ATOM 5459 C CA . GLU A 1 723 ? -16.589 13.964 -5.059 1.00 54.41 723 GLU A CA 1
ATOM 5460 C C . GLU A 1 723 ? -16.255 14.701 -3.752 1.00 54.41 723 GLU A C 1
ATOM 5462 O O . GLU A 1 723 ? -15.922 14.053 -2.756 1.00 54.41 723 GLU A O 1
ATOM 5467 N N . TYR A 1 724 ? -16.432 16.027 -3.711 1.00 57.69 724 TYR A N 1
ATOM 5468 C CA . TYR A 1 724 ? -16.436 16.800 -2.468 1.00 57.69 724 TYR A CA 1
ATOM 5469 C C . TYR A 1 724 ? -17.571 16.348 -1.532 1.00 57.69 724 TYR A C 1
ATOM 5471 O O . TYR A 1 724 ? -17.301 15.974 -0.389 1.00 57.69 724 TYR A O 1
ATOM 5479 N N . GLU A 1 725 ? -18.820 16.277 -2.020 1.00 60.66 725 GLU A N 1
ATOM 5480 C CA . GLU A 1 725 ? -19.970 15.793 -1.235 1.00 60.66 725 GLU A CA 1
ATOM 5481 C C . GLU A 1 725 ? -19.707 14.399 -0.637 1.00 60.66 725 GLU A C 1
ATOM 5483 O O . GLU A 1 725 ? -20.047 14.136 0.520 1.00 60.66 725 GLU A O 1
ATOM 5488 N N . THR A 1 726 ? -19.066 13.516 -1.410 1.00 64.75 726 THR A N 1
ATOM 5489 C CA . THR A 1 726 ? -18.693 12.161 -0.979 1.00 64.75 726 THR A CA 1
ATOM 5490 C C . THR A 1 726 ? -17.599 12.178 0.094 1.00 64.75 726 THR A C 1
ATOM 5492 O O . THR A 1 726 ? -17.721 11.469 1.092 1.00 64.75 726 THR A O 1
ATOM 5495 N N . SER A 1 727 ? -16.569 13.019 -0.049 1.00 59.78 727 SER A N 1
ATOM 5496 C CA . SER A 1 727 ? -15.511 13.181 0.961 1.00 59.78 727 SER A CA 1
ATOM 5497 C C . SER A 1 727 ? -16.068 13.694 2.297 1.00 59.78 727 SER A C 1
ATOM 5499 O O . SER A 1 727 ? -15.825 13.095 3.344 1.00 59.78 727 SER A O 1
ATOM 5501 N N . ILE A 1 728 ? -16.913 14.732 2.268 1.00 65.44 728 ILE A N 1
ATOM 5502 C CA . ILE A 1 728 ? -17.582 15.261 3.467 1.00 65.44 728 ILE A CA 1
ATOM 5503 C C . ILE A 1 728 ? -18.491 14.206 4.113 1.00 65.44 728 ILE A C 1
ATOM 5505 O O . ILE A 1 728 ? -18.528 14.085 5.340 1.00 65.44 728 ILE A O 1
ATOM 5509 N N . ALA A 1 729 ? -19.222 13.421 3.316 1.00 71.44 729 ALA A N 1
ATOM 5510 C CA . ALA A 1 729 ? -20.051 12.335 3.832 1.00 71.44 729 ALA A CA 1
ATOM 5511 C C . ALA A 1 729 ? -19.213 11.260 4.549 1.00 71.44 729 ALA A C 1
ATOM 5513 O O . ALA A 1 729 ? -19.583 10.855 5.654 1.00 71.44 729 ALA A O 1
ATOM 5514 N N . ASN A 1 730 ? -18.076 10.858 3.971 1.00 72.81 730 ASN A N 1
ATOM 5515 C CA . ASN A 1 730 ? -17.148 9.902 4.580 1.00 72.81 730 ASN A CA 1
ATOM 5516 C C . ASN A 1 730 ? -16.541 10.453 5.877 1.00 72.81 730 ASN A C 1
ATOM 5518 O O . ASN A 1 730 ? -16.602 9.778 6.900 1.00 72.81 730 ASN A O 1
ATOM 5522 N N . ASN A 1 731 ? -16.053 11.698 5.887 1.00 71.31 731 ASN A N 1
ATOM 5523 C CA . ASN A 1 731 ? -15.502 12.346 7.084 1.00 71.31 731 ASN A CA 1
ATOM 5524 C C . ASN A 1 731 ? -16.507 12.364 8.245 1.00 71.31 731 ASN A C 1
ATOM 5526 O O . ASN A 1 731 ? -16.180 11.964 9.362 1.00 71.31 731 ASN A O 1
ATOM 5530 N N . ASN A 1 732 ? -17.755 12.755 7.971 1.00 80.06 732 ASN A N 1
ATOM 5531 C CA . ASN A 1 732 ? -18.824 12.780 8.973 1.00 80.06 732 ASN A CA 1
ATOM 5532 C C . ASN A 1 732 ? -19.234 11.364 9.432 1.00 80.06 732 ASN A C 1
ATOM 5534 O O . ASN A 1 732 ? -19.663 11.178 10.570 1.00 80.06 732 ASN A O 1
ATOM 5538 N N . GLN A 1 733 ? -19.114 10.348 8.570 1.00 85.19 733 GLN A N 1
ATOM 5539 C CA . GLN A 1 733 ? -19.330 8.949 8.951 1.00 85.19 733 GLN A CA 1
ATOM 5540 C C . GLN A 1 733 ? -18.176 8.420 9.819 1.00 85.19 733 GLN A C 1
ATOM 5542 O O . GLN A 1 733 ? -18.425 7.743 10.819 1.00 85.19 733 GLN A O 1
ATOM 5547 N N . ASN A 1 734 ? -16.933 8.772 9.486 1.00 83.06 734 ASN A N 1
ATOM 5548 C CA . ASN A 1 734 ? -15.741 8.439 10.261 1.00 83.06 734 ASN A CA 1
ATOM 5549 C C . ASN A 1 734 ? -15.784 9.096 11.645 1.00 83.06 734 ASN A C 1
ATOM 5551 O O . ASN A 1 734 ? -15.477 8.427 12.625 1.00 83.06 734 ASN A O 1
ATOM 5555 N N . GLU A 1 735 ? -16.251 10.345 11.757 1.00 84.88 735 GLU A N 1
ATOM 5556 C CA . GLU A 1 735 ? -16.518 11.008 13.043 1.00 84.88 735 GLU A CA 1
ATOM 5557 C C . GLU A 1 735 ? -17.436 10.156 13.926 1.00 84.88 735 GLU A C 1
ATOM 5559 O O . GLU A 1 735 ? -17.089 9.836 15.062 1.00 84.88 735 GLU A O 1
ATOM 5564 N N . VAL A 1 736 ? -18.573 9.709 13.382 1.00 88.56 736 VAL A N 1
ATOM 5565 C CA . VAL A 1 736 ? -19.528 8.858 14.107 1.00 88.56 736 VAL A CA 1
ATOM 5566 C C . VAL A 1 736 ? -18.897 7.534 14.544 1.00 88.56 736 VAL A C 1
ATOM 5568 O O . VAL A 1 736 ? -19.100 7.117 15.682 1.00 88.56 736 VAL A O 1
ATOM 5571 N N . ILE A 1 737 ? -18.123 6.882 13.673 1.00 88.25 737 ILE A N 1
ATOM 5572 C CA . ILE A 1 737 ? -17.468 5.599 13.970 1.00 88.25 737 ILE A CA 1
ATOM 5573 C C . ILE A 1 737 ? -16.381 5.762 15.042 1.00 88.25 737 ILE A C 1
ATOM 5575 O O . ILE A 1 737 ? -16.326 4.975 15.985 1.00 88.25 737 ILE A O 1
ATOM 5579 N N . VAL A 1 738 ? -15.524 6.776 14.915 1.00 88.62 738 VAL A N 1
ATOM 5580 C CA . VAL A 1 738 ? -14.390 7.022 15.817 1.00 88.62 738 VAL A CA 1
ATOM 5581 C C . VAL A 1 738 ? -14.878 7.458 17.197 1.00 88.62 738 VAL A C 1
ATOM 5583 O O . VAL A 1 738 ? -14.433 6.903 18.198 1.00 88.62 738 VAL A O 1
ATOM 5586 N N . LEU A 1 739 ? -15.832 8.393 17.273 1.00 90.44 739 LEU A N 1
ATOM 5587 C CA . LEU A 1 739 ? -16.371 8.897 18.542 1.00 90.44 739 LEU A CA 1
ATOM 5588 C C . LEU A 1 739 ? -17.232 7.864 19.301 1.00 90.44 739 LEU A C 1
ATOM 5590 O O . LEU A 1 739 ? -17.609 8.120 20.442 1.00 90.44 739 LEU A O 1
ATOM 5594 N N . GLN A 1 740 ? -17.550 6.705 18.711 1.00 89.00 740 GLN A N 1
ATOM 5595 C CA . GLN A 1 740 ? -18.314 5.621 19.353 1.00 89.00 740 GLN A CA 1
ATOM 5596 C C . GLN A 1 740 ? -17.476 4.379 19.717 1.00 89.00 740 GLN A C 1
ATOM 5598 O O . GLN A 1 740 ? -18.017 3.423 20.282 1.00 89.00 740 GLN A O 1
ATOM 5603 N N . ASP A 1 741 ? -16.170 4.398 19.449 1.00 89.88 741 ASP A N 1
ATOM 5604 C CA . ASP A 1 741 ? -15.276 3.245 19.577 1.00 89.88 741 ASP A CA 1
ATOM 5605 C C . ASP A 1 741 ? -14.125 3.529 20.561 1.00 89.88 741 ASP A C 1
ATOM 5607 O O . ASP A 1 741 ? -13.395 4.516 20.448 1.00 89.88 741 ASP A O 1
ATOM 5611 N N . ALA A 1 742 ? -13.959 2.640 21.543 1.00 85.62 742 ALA A N 1
ATOM 5612 C CA . ALA A 1 742 ? -13.007 2.787 22.641 1.00 85.62 742 ALA A CA 1
ATOM 5613 C C . ALA A 1 742 ? -11.541 2.619 22.226 1.00 85.62 742 ALA A C 1
ATOM 5615 O O . ALA A 1 742 ? -10.652 3.040 22.965 1.00 85.62 742 ALA A O 1
ATOM 5616 N N . PHE A 1 743 ? -11.279 1.999 21.074 1.00 84.62 743 PHE A N 1
ATOM 5617 C CA . PHE A 1 743 ? -9.944 1.916 20.496 1.00 84.62 743 PHE A CA 1
ATOM 5618 C C . PHE A 1 743 ? -9.684 3.096 19.552 1.00 84.62 743 PHE A C 1
ATOM 5620 O O . PHE A 1 743 ? -8.661 3.774 19.672 1.00 84.62 743 PHE A O 1
ATOM 5627 N N . LYS A 1 744 ? -10.620 3.374 18.636 1.00 86.62 744 LYS A N 1
ATOM 5628 C CA . LYS A 1 744 ? -10.419 4.386 17.587 1.00 86.62 744 LYS A CA 1
ATOM 5629 C C . LYS A 1 744 ? -10.349 5.802 18.156 1.00 86.62 744 LYS A C 1
ATOM 5631 O O . LYS A 1 744 ? -9.505 6.568 17.700 1.00 86.62 744 LYS A O 1
ATOM 5636 N N . LEU A 1 745 ? -11.164 6.144 19.162 1.00 88.44 745 LEU A N 1
ATOM 5637 C CA . LEU A 1 745 ? -11.168 7.476 19.780 1.00 88.44 745 LEU A CA 1
ATOM 5638 C C . LEU A 1 745 ? -9.773 7.911 20.290 1.00 88.44 745 LEU A C 1
ATOM 5640 O O . LEU A 1 745 ? -9.259 8.917 19.793 1.00 88.44 745 LEU A O 1
ATOM 5644 N N . PRO A 1 746 ? -9.119 7.196 21.232 1.00 83.19 746 PRO A N 1
ATOM 5645 C CA . PRO A 1 746 ? -7.790 7.581 21.708 1.00 83.19 746 PRO A CA 1
ATOM 5646 C C . PRO A 1 746 ? -6.704 7.434 20.633 1.00 83.19 746 PRO A C 1
ATOM 5648 O O . PRO A 1 746 ? -5.751 8.214 20.633 1.00 83.19 746 PRO A O 1
ATOM 5651 N N . PHE A 1 747 ? -6.845 6.494 19.688 1.00 80.50 747 PHE A N 1
ATOM 5652 C CA . PHE A 1 747 ? -5.895 6.345 18.583 1.00 80.50 747 PHE A CA 1
ATOM 5653 C C . PHE A 1 747 ? -5.902 7.570 17.656 1.00 80.50 747 PHE A C 1
ATOM 5655 O O . PHE A 1 747 ? -4.865 8.210 17.478 1.00 80.50 747 PHE A O 1
ATOM 5662 N N . VAL A 1 748 ? -7.068 7.967 17.134 1.00 80.62 748 VAL A N 1
ATOM 5663 C CA . VAL A 1 748 ? -7.211 9.157 16.276 1.00 80.62 748 VAL A CA 1
ATOM 5664 C C . VAL A 1 748 ? -6.868 10.433 17.044 1.00 80.62 748 VAL A C 1
ATOM 5666 O O . VAL A 1 748 ? -6.220 11.318 16.489 1.00 80.62 748 VAL A O 1
ATOM 5669 N N . ASN A 1 749 ? -7.193 10.513 18.338 1.00 81.81 749 ASN A N 1
ATOM 5670 C CA . ASN A 1 749 ? -6.749 11.627 19.172 1.00 81.81 749 ASN A CA 1
ATOM 5671 C C . ASN A 1 749 ? -5.217 11.727 19.279 1.00 81.81 749 ASN A C 1
ATOM 5673 O O . ASN A 1 749 ? -4.660 12.825 19.249 1.00 81.81 749 ASN A O 1
ATOM 5677 N N . SER A 1 750 ? -4.516 10.593 19.377 1.00 73.19 750 SER A N 1
ATOM 5678 C CA . SER A 1 750 ? -3.051 10.591 19.401 1.00 73.19 750 SER A CA 1
ATOM 5679 C C . SER A 1 750 ? -2.450 11.108 18.088 1.00 73.19 750 SER A C 1
ATOM 5681 O O . SER A 1 750 ? -1.435 11.799 18.126 1.00 73.19 750 SER A O 1
ATOM 5683 N N . LEU A 1 751 ? -3.111 10.861 16.948 1.00 66.19 751 LEU A N 1
ATOM 5684 C CA . LEU A 1 751 ? -2.743 11.432 15.649 1.00 66.19 751 LEU A CA 1
ATOM 5685 C C . LEU A 1 751 ? -3.023 12.941 15.606 1.00 66.19 751 LEU A C 1
ATOM 5687 O O . LEU A 1 751 ? -2.119 13.710 15.281 1.00 66.19 751 LEU A O 1
ATOM 5691 N N . ALA A 1 752 ? -4.219 13.372 16.025 1.00 67.50 752 ALA A N 1
ATOM 5692 C CA . ALA A 1 752 ? -4.621 14.782 16.099 1.00 67.50 752 ALA A CA 1
ATOM 5693 C C . ALA A 1 752 ? -3.659 15.637 16.950 1.00 67.50 752 ALA A C 1
ATOM 5695 O O . ALA A 1 752 ? -3.339 16.766 16.583 1.00 67.50 752 ALA A O 1
ATOM 5696 N N . ASN A 1 753 ? -3.161 15.078 18.059 1.00 65.12 753 ASN A N 1
ATOM 5697 C CA . ASN A 1 753 ? -2.210 15.724 18.971 1.00 65.12 753 ASN A CA 1
ATOM 5698 C C . ASN A 1 753 ? -0.723 15.556 18.583 1.00 65.12 753 ASN A C 1
ATOM 5700 O O . ASN A 1 753 ? 0.147 16.147 19.230 1.00 65.12 753 ASN A O 1
ATOM 5704 N N . ALA A 1 754 ? -0.406 14.749 17.566 1.00 52.75 754 ALA A N 1
ATOM 5705 C CA . ALA A 1 754 ? 0.954 14.562 17.061 1.00 52.75 754 ALA A CA 1
ATOM 5706 C C . ALA A 1 754 ? 1.298 15.607 15.976 1.00 52.75 754 ALA A C 1
ATOM 5708 O O . ALA A 1 754 ? 0.889 16.763 16.046 1.00 52.75 754 ALA A O 1
ATOM 5709 N N . ALA A 1 755 ? 2.080 15.228 14.959 1.00 40.38 755 ALA A N 1
ATOM 5710 C CA . ALA A 1 755 ? 2.562 16.119 13.896 1.00 40.38 755 ALA A CA 1
ATOM 5711 C C . ALA A 1 755 ? 1.460 16.664 12.952 1.00 40.38 755 ALA A C 1
ATOM 5713 O O . ALA A 1 755 ? 1.769 17.285 11.938 1.00 40.38 755 ALA A O 1
ATOM 5714 N N . TRP A 1 756 ? 0.181 16.444 13.267 1.00 45.03 756 TRP A N 1
ATOM 5715 C CA . TRP A 1 756 ? -0.989 16.842 12.477 1.00 45.03 756 TRP A CA 1
ATOM 5716 C C . TRP A 1 756 ? -1.475 18.260 12.819 1.00 45.03 756 TRP A C 1
ATOM 5718 O O . TRP A 1 756 ? -2.638 18.612 12.616 1.00 45.03 756 TRP A O 1
ATOM 5728 N N . THR A 1 757 ? -0.578 19.118 13.315 1.00 38.34 757 THR A N 1
ATOM 5729 C CA . THR A 1 757 ? -0.847 20.554 13.409 1.00 38.34 757 THR A CA 1
ATOM 5730 C C . THR A 1 757 ? -0.978 21.129 12.003 1.00 38.34 757 THR A C 1
ATOM 5732 O O . THR A 1 757 ? 0.030 21.436 11.361 1.00 38.34 757 THR A O 1
ATOM 5735 N N . TRP A 1 758 ? -2.221 21.288 11.544 1.00 38.38 758 TRP A N 1
ATOM 5736 C CA . TRP A 1 758 ? -2.561 22.027 10.331 1.00 38.38 758 TRP A CA 1
ATOM 5737 C C . TRP A 1 758 ? -1.761 23.338 10.268 1.00 38.38 758 TRP A C 1
ATOM 5739 O O . TRP A 1 758 ? -1.756 24.085 11.258 1.00 38.38 758 TRP A O 1
ATOM 5749 N N . PRO A 1 759 ? -1.087 23.648 9.143 1.00 37.53 759 PRO A N 1
ATOM 5750 C CA . PRO A 1 759 ? -0.307 24.870 9.044 1.00 37.53 759 PRO A CA 1
ATOM 5751 C C . PRO A 1 759 ? -1.191 26.093 9.350 1.00 37.53 759 PRO A C 1
ATOM 5753 O O . PRO A 1 759 ? -2.326 26.159 8.871 1.00 37.53 759 PRO A O 1
ATOM 5756 N N . PRO A 1 760 ? -0.718 27.076 10.143 1.00 38.97 760 PRO A N 1
ATOM 5757 C CA . PRO A 1 760 ? -1.556 28.172 10.650 1.00 38.97 760 PRO A CA 1
ATOM 5758 C C . PRO A 1 760 ? -2.122 29.108 9.566 1.00 38.97 760 PRO A C 1
ATOM 5760 O O . PRO A 1 760 ? -2.950 29.969 9.863 1.00 38.97 760 PRO A O 1
ATOM 5763 N N . GLU A 1 761 ? -1.687 28.927 8.320 1.00 42.78 761 GLU A N 1
ATOM 5764 C CA . GLU A 1 761 ? -2.216 29.558 7.110 1.00 42.78 761 GLU A CA 1
ATOM 5765 C C . GLU A 1 761 ? -3.532 28.932 6.594 1.00 42.78 761 GLU A C 1
ATOM 5767 O O . GLU A 1 761 ? -4.278 29.625 5.910 1.00 42.78 761 GLU A O 1
ATOM 5772 N N . PHE A 1 762 ? -3.871 27.694 6.988 1.00 38.69 762 PHE A N 1
ATOM 5773 C CA . PHE A 1 762 ? -5.141 27.016 6.657 1.00 38.69 762 PHE A CA 1
ATOM 5774 C C . PHE A 1 762 ? -6.159 26.990 7.814 1.00 38.69 762 PHE A C 1
ATOM 5776 O O . PHE A 1 762 ? -7.329 26.702 7.602 1.00 38.69 762 PHE A O 1
ATOM 5783 N N . THR A 1 763 ? -5.759 27.321 9.048 1.00 37.56 763 THR A N 1
ATOM 5784 C CA . THR A 1 763 ? -6.656 27.290 10.229 1.00 37.56 763 THR A CA 1
ATOM 5785 C C . THR A 1 763 ? -7.277 28.644 10.596 1.00 37.56 763 THR A C 1
ATOM 5787 O O . THR A 1 763 ? -8.023 28.745 11.570 1.00 37.56 763 THR A O 1
ATOM 5790 N N . ASN A 1 764 ? -6.989 29.711 9.841 1.00 37.19 764 ASN A N 1
ATOM 5791 C CA . ASN A 1 764 ? -7.360 31.088 10.190 1.00 37.19 764 ASN A CA 1
ATOM 5792 C C . ASN A 1 764 ? -8.368 31.736 9.224 1.00 37.19 764 ASN A C 1
ATOM 5794 O O . ASN A 1 764 ? -8.075 32.735 8.572 1.00 37.19 764 ASN A O 1
ATOM 5798 N N . SER A 1 765 ? -9.614 31.259 9.228 1.00 39.09 765 SER A N 1
ATOM 5799 C CA . SER A 1 765 ? -10.748 31.990 8.630 1.00 39.09 765 SER A CA 1
ATOM 5800 C C . SER A 1 765 ? -11.350 33.066 9.562 1.00 39.09 765 SER A C 1
ATOM 5802 O O . SER A 1 765 ? -12.151 33.897 9.127 1.00 39.09 765 SER A O 1
ATOM 5804 N N . ALA A 1 766 ? -10.961 33.092 10.847 1.00 33.75 766 ALA A N 1
ATOM 5805 C CA . ALA A 1 766 ? -11.617 33.894 11.890 1.00 33.75 766 ALA A CA 1
ATOM 5806 C C . ALA A 1 766 ? -10.840 35.131 12.394 1.00 33.75 766 ALA A C 1
ATOM 5808 O O . ALA A 1 766 ? -11.441 36.004 13.029 1.00 33.75 766 ALA A O 1
ATOM 5809 N N . SER A 1 767 ? -9.530 35.243 12.137 1.00 35.00 767 SER A N 1
ATOM 5810 C CA . SER A 1 767 ? -8.715 36.384 12.584 1.00 35.00 767 SER A CA 1
ATOM 5811 C C . SER A 1 767 ? -8.014 37.068 11.406 1.00 35.00 767 SER A C 1
ATOM 5813 O O . SER A 1 767 ? -7.270 36.453 10.655 1.00 35.00 767 SER A O 1
ATOM 5815 N N . GLY A 1 768 ? -8.290 38.362 11.213 1.00 35.75 768 GLY A N 1
ATOM 5816 C CA . GLY A 1 768 ? -7.870 39.135 10.035 1.00 35.75 768 GLY A CA 1
ATOM 5817 C C . GLY A 1 768 ? -6.390 39.537 9.987 1.00 35.75 768 GLY A C 1
ATOM 5818 O O . GLY A 1 768 ? -6.095 40.618 9.479 1.00 35.75 768 GLY A O 1
ATOM 5819 N N . ASP A 1 769 ? -5.488 38.709 10.516 1.00 36.25 769 ASP A N 1
ATOM 5820 C CA . ASP A 1 769 ? -4.037 38.838 10.355 1.00 36.25 769 ASP A CA 1
ATOM 5821 C C . ASP A 1 769 ? -3.570 37.887 9.240 1.00 36.25 769 ASP A C 1
ATOM 5823 O O . ASP A 1 769 ? -3.052 36.800 9.477 1.00 36.25 769 ASP A O 1
ATOM 5827 N N . SER A 1 770 ? -3.761 38.311 7.989 1.00 35.94 770 SER A N 1
ATOM 5828 C CA . SER A 1 770 ? -3.193 37.627 6.825 1.00 35.94 770 SER A CA 1
ATOM 5829 C C . SER A 1 770 ? -1.669 37.808 6.801 1.00 35.94 770 SER A C 1
ATOM 5831 O O . SER A 1 770 ? -1.200 38.903 6.465 1.00 35.94 770 SER A O 1
ATOM 5833 N N . ASP A 1 771 ? -0.893 36.766 7.113 1.00 35.56 771 ASP A N 1
ATOM 5834 C CA . ASP A 1 771 ? 0.545 36.760 6.821 1.00 35.56 771 ASP A CA 1
ATOM 5835 C C . ASP A 1 771 ? 0.737 36.726 5.290 1.00 35.56 771 ASP A C 1
ATOM 5837 O O . ASP A 1 771 ? 0.342 35.751 4.645 1.00 35.56 771 ASP A O 1
ATOM 5841 N N . PRO A 1 772 ? 1.332 37.763 4.664 1.00 30.92 772 PRO A N 1
ATOM 5842 C CA . PRO A 1 772 ? 1.499 37.803 3.213 1.00 30.92 772 PRO A CA 1
ATOM 5843 C C . PRO A 1 772 ? 2.460 36.741 2.660 1.00 30.92 772 PRO A C 1
ATOM 5845 O O . PRO A 1 772 ? 2.571 36.618 1.442 1.00 30.92 772 PRO A O 1
ATOM 5848 N N . SER A 1 773 ? 3.166 36.007 3.525 1.00 33.56 773 SER A N 1
ATOM 5849 C CA . SER A 1 773 ? 4.088 34.932 3.145 1.00 33.56 773 SER A CA 1
ATOM 5850 C C . SER A 1 773 ? 3.360 33.750 2.487 1.00 33.56 773 SER A C 1
ATOM 5852 O O . SER A 1 773 ? 3.811 33.261 1.455 1.00 33.56 773 SER A O 1
ATOM 5854 N N . ALA A 1 774 ? 2.195 33.354 3.018 1.00 35.03 774 ALA A N 1
ATOM 5855 C CA . ALA A 1 774 ? 1.423 32.195 2.546 1.00 35.03 774 ALA A CA 1
ATOM 5856 C C . ALA A 1 774 ? 0.767 32.393 1.161 1.00 35.03 774 ALA A C 1
ATOM 5858 O O . ALA A 1 774 ? 0.425 31.435 0.471 1.00 35.03 774 ALA A O 1
ATOM 5859 N N . LEU A 1 775 ? 0.628 33.645 0.708 1.00 33.16 775 LEU A N 1
ATOM 5860 C CA . LEU A 1 775 ? 0.094 33.980 -0.620 1.00 33.16 775 LEU A CA 1
ATOM 5861 C C . LEU A 1 775 ? 1.032 33.582 -1.777 1.00 33.16 775 LEU A C 1
ATOM 5863 O O . LEU A 1 775 ? 0.587 33.527 -2.926 1.00 33.16 775 LEU A O 1
ATOM 5867 N N . LEU A 1 776 ? 2.313 33.312 -1.500 1.00 33.12 776 LEU A N 1
ATOM 5868 C CA . LEU A 1 776 ? 3.268 32.843 -2.509 1.00 33.12 776 LEU A CA 1
ATOM 5869 C C . LEU A 1 776 ? 3.043 31.359 -2.850 1.00 33.12 776 LEU A C 1
ATOM 5871 O O . LEU A 1 776 ? 2.855 31.060 -4.030 1.00 33.12 776 LEU A O 1
ATOM 5875 N N . ASP A 1 777 ? 2.936 30.482 -1.842 1.00 43.38 777 ASP A N 1
ATOM 5876 C CA . ASP A 1 777 ? 2.672 29.038 -2.014 1.00 43.38 777 ASP A CA 1
ATOM 5877 C C . ASP A 1 777 ? 1.346 28.791 -2.770 1.00 43.38 777 ASP A C 1
ATOM 5879 O O . ASP A 1 777 ? 1.270 27.968 -3.689 1.00 43.38 777 ASP A O 1
ATOM 5883 N N . LEU A 1 778 ? 0.292 29.561 -2.457 1.00 49.16 778 LEU A N 1
ATOM 5884 C CA . LEU A 1 778 ? -1.006 29.443 -3.137 1.00 49.16 778 LEU A CA 1
ATOM 5885 C C . LEU A 1 778 ? -0.919 29.786 -4.635 1.00 49.16 778 LEU A C 1
ATOM 5887 O O . LEU A 1 778 ? -1.584 29.147 -5.448 1.00 49.16 778 LEU A O 1
ATOM 5891 N N . THR A 1 779 ? -0.084 30.758 -5.018 1.00 51.72 779 THR A N 1
ATOM 5892 C CA . THR A 1 779 ? 0.037 31.209 -6.417 1.00 51.72 779 THR A CA 1
ATOM 5893 C C . THR A 1 779 ? 0.721 30.155 -7.295 1.00 51.72 779 THR A C 1
ATOM 5895 O O . THR A 1 779 ? 0.307 29.928 -8.433 1.00 51.72 779 THR A O 1
ATOM 5898 N N . ALA A 1 780 ? 1.760 29.489 -6.784 1.00 48.38 780 ALA A N 1
ATOM 5899 C CA . ALA A 1 780 ? 2.417 28.393 -7.494 1.00 48.38 780 ALA A CA 1
ATOM 5900 C C . ALA A 1 780 ? 1.480 27.184 -7.643 1.00 48.38 780 ALA A C 1
ATOM 5902 O O . ALA A 1 780 ? 1.329 26.640 -8.739 1.00 48.38 780 ALA A O 1
ATOM 5903 N N . THR A 1 781 ? 0.759 26.854 -6.570 1.00 49.28 781 THR A N 1
ATOM 5904 C CA . THR A 1 781 ? -0.234 25.775 -6.562 1.00 49.28 781 THR A CA 1
ATOM 5905 C C . THR A 1 781 ? -1.365 26.048 -7.573 1.00 49.28 781 THR A C 1
ATOM 5907 O O . THR A 1 781 ? -1.663 25.188 -8.401 1.00 49.28 781 THR A O 1
ATOM 5910 N N . GLN A 1 782 ? -1.927 27.267 -7.606 1.00 61.00 782 GLN A N 1
ATOM 5911 C CA . GLN A 1 782 ? -2.892 27.725 -8.628 1.00 61.00 782 GLN A CA 1
ATOM 5912 C C . GLN A 1 782 ? -2.374 27.546 -10.058 1.00 61.00 782 GLN A C 1
ATOM 5914 O O . GLN A 1 782 ? -3.085 27.041 -10.927 1.00 61.00 782 GLN A O 1
ATOM 5919 N N . ASN A 1 783 ? -1.119 27.924 -10.308 1.00 62.66 783 ASN A N 1
ATOM 5920 C CA . ASN A 1 783 ? -0.504 27.774 -11.622 1.00 62.66 783 ASN A CA 1
ATOM 5921 C C . ASN A 1 783 ? -0.362 26.295 -12.031 1.00 62.66 783 ASN A C 1
ATOM 5923 O O . ASN A 1 783 ? -0.561 25.974 -13.204 1.00 62.66 783 ASN A O 1
ATOM 5927 N N . ALA A 1 784 ? -0.077 25.390 -11.088 1.00 55.38 784 ALA A N 1
ATOM 5928 C CA . ALA A 1 784 ? -0.043 23.950 -11.344 1.00 55.38 784 ALA A CA 1
ATOM 5929 C C . ALA A 1 784 ? -1.435 23.394 -11.707 1.00 55.38 784 ALA A C 1
ATOM 5931 O O . ALA A 1 784 ? -1.569 22.790 -12.774 1.00 55.38 784 ALA A O 1
ATOM 5932 N N . TYR A 1 785 ? -2.473 23.689 -10.902 1.00 53.59 785 TYR A N 1
ATOM 5933 C CA . TYR A 1 785 ? -3.879 23.363 -11.219 1.00 53.59 785 TYR A CA 1
ATOM 5934 C C . TYR A 1 785 ? -4.230 23.806 -12.646 1.00 53.59 785 TYR A C 1
ATOM 5936 O O . TYR A 1 785 ? -4.651 23.009 -13.488 1.00 53.59 785 TYR A O 1
ATOM 5944 N N . ARG A 1 786 ? -3.993 25.088 -12.948 1.00 67.31 786 ARG A N 1
ATOM 5945 C CA . ARG A 1 786 ? -4.338 25.692 -14.238 1.00 67.31 786 ARG A CA 1
ATOM 5946 C C . ARG A 1 786 ? -3.595 25.049 -15.410 1.00 67.31 786 ARG A C 1
ATOM 5948 O O . ARG A 1 786 ? -4.187 24.839 -16.469 1.00 67.31 786 ARG A O 1
ATOM 5955 N N . LEU A 1 787 ? -2.314 24.716 -15.235 1.00 64.88 787 LEU A N 1
ATOM 5956 C CA . LEU A 1 787 ? -1.503 24.071 -16.267 1.00 64.88 787 LEU A CA 1
ATOM 5957 C C . LEU A 1 787 ? -2.028 22.676 -16.627 1.00 64.88 787 LEU A C 1
ATOM 5959 O O . LEU A 1 787 ? -2.121 22.351 -17.813 1.00 64.88 787 LEU A O 1
ATOM 5963 N N . ASP A 1 788 ? -2.384 21.862 -15.636 1.00 59.72 788 ASP A N 1
ATOM 5964 C CA . ASP A 1 788 ? -2.864 20.502 -15.882 1.00 59.72 788 ASP A CA 1
ATOM 5965 C C . ASP A 1 788 ? -4.301 20.494 -16.434 1.00 59.72 788 ASP A C 1
ATOM 5967 O O . ASP A 1 788 ? -4.582 19.773 -17.398 1.00 59.72 788 ASP A O 1
ATOM 5971 N N . PHE A 1 789 ? -5.170 21.407 -15.982 1.00 65.62 789 PHE A N 1
ATOM 5972 C CA . PHE A 1 789 ? -6.464 21.648 -16.633 1.00 65.62 789 PHE A CA 1
ATOM 5973 C C . PHE A 1 789 ? -6.309 22.101 -18.100 1.00 65.62 789 PHE A C 1
ATOM 5975 O O . PHE A 1 789 ? -7.045 21.622 -18.968 1.00 65.62 789 PHE A O 1
ATOM 5982 N N . TYR A 1 790 ? -5.320 22.943 -18.438 1.00 72.00 790 TYR A N 1
ATOM 5983 C CA . TYR A 1 790 ? -5.027 23.265 -19.842 1.00 72.00 790 TYR A CA 1
ATOM 5984 C C . TYR A 1 790 ? -4.551 22.045 -20.646 1.00 72.00 790 TYR A C 1
ATOM 5986 O O . TYR A 1 790 ? -4.997 21.877 -21.784 1.00 72.00 790 TYR A O 1
ATOM 5994 N N . LYS A 1 791 ? -3.685 21.182 -20.091 1.00 63.44 791 LYS A N 1
ATOM 5995 C CA . LYS A 1 791 ? -3.240 19.939 -20.760 1.00 63.44 791 LYS A CA 1
ATOM 5996 C C . LYS A 1 791 ? -4.393 18.979 -21.045 1.00 63.44 791 LYS A C 1
ATOM 5998 O O . LYS A 1 791 ? -4.354 18.288 -22.059 1.00 63.44 791 LYS A O 1
ATOM 6003 N N . MET A 1 792 ? -5.419 18.962 -20.197 1.00 58.31 792 MET A N 1
ATOM 6004 C CA . MET A 1 792 ? -6.635 18.172 -20.399 1.00 58.31 792 MET A CA 1
ATOM 6005 C C . MET A 1 792 ? -7.568 18.788 -21.458 1.00 58.31 792 MET A C 1
ATOM 6007 O O . MET A 1 792 ? -8.064 18.088 -22.340 1.00 58.31 792 MET A O 1
ATOM 6011 N N . ILE A 1 793 ? -7.794 20.104 -21.402 1.00 67.56 793 ILE A N 1
ATOM 6012 C CA . ILE A 1 793 ? -8.854 20.775 -22.174 1.00 67.56 793 ILE A CA 1
ATOM 6013 C C . ILE A 1 793 ? -8.391 21.223 -23.576 1.00 67.56 793 ILE A C 1
ATOM 6015 O O . ILE A 1 793 ? -9.159 21.138 -24.539 1.00 67.56 793 ILE A O 1
ATOM 6019 N N . ILE A 1 794 ? -7.138 21.664 -23.745 1.00 76.31 794 ILE A N 1
ATOM 6020 C CA . ILE A 1 794 ? -6.617 22.123 -25.049 1.00 76.31 794 ILE A CA 1
ATOM 6021 C C . ILE A 1 794 ? -6.677 21.027 -26.137 1.00 76.31 794 ILE A C 1
ATOM 6023 O O . ILE A 1 794 ? -7.131 21.355 -27.237 1.00 76.31 794 ILE A O 1
ATOM 6027 N N . PRO A 1 795 ? -6.301 19.752 -25.888 1.00 70.44 795 PRO A N 1
ATOM 6028 C CA . PRO A 1 795 ? -6.398 18.679 -26.887 1.00 70.44 795 PRO A CA 1
ATOM 6029 C C . PRO A 1 795 ? -7.821 18.384 -27.372 1.00 70.44 795 PRO A C 1
ATOM 6031 O O . PRO A 1 795 ? -7.995 17.981 -28.521 1.00 70.44 795 PRO A O 1
ATOM 6034 N N . ALA A 1 796 ? -8.836 18.590 -26.525 1.00 63.47 796 ALA A N 1
ATOM 6035 C CA . ALA A 1 796 ? -10.237 18.409 -26.904 1.00 63.47 796 ALA A CA 1
ATOM 6036 C C . ALA A 1 796 ? -10.730 19.532 -27.836 1.00 63.47 796 ALA A C 1
ATOM 6038 O O . ALA A 1 796 ? -11.592 19.305 -28.685 1.00 63.47 796 ALA A O 1
ATOM 6039 N N . ARG A 1 797 ? -10.172 20.747 -27.704 1.00 72.25 797 ARG A N 1
ATOM 6040 C CA . ARG A 1 797 ? -10.614 21.927 -28.463 1.00 72.25 797 ARG A CA 1
ATOM 6041 C C . ARG A 1 797 ? -9.798 22.217 -29.722 1.00 72.25 797 ARG A C 1
ATOM 6043 O O . ARG A 1 797 ? -10.345 22.743 -30.697 1.00 72.25 797 ARG A O 1
ATOM 6050 N N . PHE A 1 798 ? -8.502 21.916 -29.695 1.00 81.69 798 PHE A N 1
ATOM 6051 C CA . PHE A 1 798 ? -7.534 22.364 -30.690 1.00 81.69 798 PHE A CA 1
ATOM 6052 C C . PHE A 1 798 ? -6.627 21.237 -31.197 1.00 81.69 798 PHE A C 1
ATOM 6054 O O . PHE A 1 798 ? -6.348 20.249 -30.523 1.00 81.69 798 PHE A O 1
ATOM 6061 N N . LYS A 1 799 ? -6.114 21.439 -32.409 1.00 88.38 799 LYS A N 1
ATOM 6062 C CA . LYS A 1 799 ? -5.169 20.579 -33.122 1.00 88.38 799 LYS A CA 1
ATOM 6063 C C . LYS A 1 799 ? -3.990 21.420 -33.596 1.00 88.38 799 LYS A C 1
ATOM 6065 O O . LYS A 1 799 ? -4.126 22.633 -33.751 1.00 88.38 799 LYS A O 1
ATOM 6070 N N . ILE A 1 800 ? -2.853 20.793 -33.884 1.00 93.88 800 ILE A N 1
ATOM 6071 C CA . ILE A 1 800 ? -1.682 21.463 -34.463 1.00 93.88 800 ILE A CA 1
ATOM 6072 C C . ILE A 1 800 ? -1.480 20.980 -35.901 1.00 93.88 800 ILE A C 1
ATOM 6074 O O . ILE A 1 800 ? -1.258 19.795 -36.138 1.00 93.88 800 ILE A O 1
ATOM 6078 N N . MET A 1 801 ? -1.534 21.897 -36.870 1.00 93.31 801 MET A N 1
ATOM 6079 C CA . MET A 1 801 ? -1.110 21.627 -38.244 1.00 93.31 801 MET A CA 1
ATOM 6080 C C . MET A 1 801 ? 0.377 21.943 -38.401 1.00 93.31 801 MET A C 1
ATOM 6082 O O . MET A 1 801 ? 0.825 23.015 -37.988 1.00 93.31 801 MET A O 1
ATOM 6086 N N . VAL A 1 802 ? 1.126 21.021 -39.007 1.00 93.94 802 VAL A N 1
ATOM 6087 C CA . VAL A 1 802 ? 2.582 21.106 -39.175 1.00 93.94 802 VAL A CA 1
ATOM 6088 C C . VAL A 1 802 ? 2.949 21.136 -40.656 1.00 93.94 802 VAL A C 1
ATOM 6090 O O . VAL A 1 802 ? 2.630 20.204 -41.391 1.00 93.94 802 VAL A O 1
ATOM 6093 N N . TRP A 1 803 ? 3.666 22.171 -41.088 1.00 92.75 803 TRP A N 1
ATOM 6094 C CA . TRP A 1 803 ? 4.383 22.186 -42.364 1.00 92.75 803 TRP A CA 1
ATOM 6095 C C . TRP A 1 803 ? 5.848 21.861 -42.077 1.00 92.75 803 TRP A C 1
ATOM 6097 O O . TRP A 1 803 ? 6.486 22.581 -41.309 1.00 92.75 803 TRP A O 1
ATOM 6107 N N . ASN A 1 804 ? 6.378 20.809 -42.700 1.00 89.62 804 ASN A N 1
ATOM 6108 C CA . ASN A 1 804 ? 7.795 20.445 -42.621 1.00 89.62 804 ASN A CA 1
ATOM 6109 C C . ASN A 1 804 ? 8.535 21.010 -43.844 1.00 89.62 804 ASN A C 1
ATOM 6111 O O . ASN A 1 804 ? 8.053 20.835 -44.964 1.00 89.62 804 ASN A O 1
ATOM 6115 N N . SER A 1 805 ? 9.694 21.649 -43.651 1.00 86.44 805 SER A N 1
ATOM 6116 C CA . SER A 1 805 ? 10.519 22.213 -44.743 1.00 86.44 805 SER A CA 1
ATOM 6117 C C . SER A 1 805 ? 9.746 23.101 -45.746 1.00 86.44 805 SER A C 1
ATOM 6119 O O . SER A 1 805 ? 9.918 23.001 -46.962 1.00 86.44 805 SER A O 1
ATOM 6121 N N . ALA A 1 806 ? 8.887 23.994 -45.247 1.00 84.75 806 ALA A N 1
ATOM 6122 C CA . ALA A 1 806 ? 8.173 24.980 -46.058 1.00 84.75 806 ALA A CA 1
ATOM 6123 C C . ALA A 1 806 ? 9.129 26.023 -46.670 1.00 84.75 806 ALA A C 1
ATOM 6125 O O . ALA A 1 806 ? 10.083 26.456 -46.023 1.00 84.75 806 ALA A O 1
ATOM 6126 N N . ASP A 1 807 ? 8.841 26.477 -47.894 1.00 86.19 807 ASP A N 1
ATOM 6127 C CA . ASP A 1 807 ? 9.646 27.451 -48.653 1.00 86.19 807 ASP A CA 1
ATOM 6128 C C . ASP A 1 807 ? 9.353 28.929 -48.307 1.00 86.19 807 ASP A C 1
ATOM 6130 O O . ASP A 1 807 ? 10.025 29.842 -48.795 1.00 86.19 807 ASP A O 1
ATOM 6134 N N . ASP A 1 808 ? 8.377 29.168 -47.430 1.00 86.25 808 ASP A N 1
ATOM 6135 C CA . ASP A 1 808 ? 8.033 30.462 -46.837 1.00 86.25 808 ASP A CA 1
ATOM 6136 C C . ASP A 1 808 ? 7.857 30.289 -45.320 1.00 86.25 808 ASP A C 1
ATOM 6138 O O . ASP A 1 808 ? 7.475 29.222 -44.849 1.00 86.25 808 ASP A O 1
ATOM 6142 N N . SER A 1 809 ? 8.088 31.344 -44.538 1.00 86.56 809 SER A N 1
ATOM 6143 C CA . SER A 1 809 ? 7.940 31.321 -43.076 1.00 86.56 809 SER A CA 1
ATOM 6144 C C . SER A 1 809 ? 6.495 31.566 -42.610 1.00 86.56 809 SER A C 1
ATOM 6146 O O . SER A 1 809 ? 6.277 32.008 -41.482 1.00 86.56 809 SER A O 1
ATOM 6148 N N . ARG A 1 810 ? 5.500 31.415 -43.491 1.00 90.25 810 ARG A N 1
ATOM 6149 C CA . ARG A 1 810 ? 4.083 31.706 -43.222 1.00 90.25 810 ARG A CA 1
ATOM 6150 C C . ARG A 1 810 ? 3.221 30.530 -43.667 1.00 90.25 810 ARG A C 1
ATOM 6152 O O . ARG A 1 810 ? 3.414 30.062 -44.786 1.00 90.25 810 ARG A O 1
ATOM 6159 N N . PRO A 1 811 ? 2.243 30.086 -42.860 1.00 91.19 811 PRO A N 1
ATOM 6160 C CA . PRO A 1 811 ? 1.373 28.975 -43.232 1.00 91.19 811 PRO A CA 1
ATOM 6161 C C . PRO A 1 811 ? 0.593 29.293 -44.514 1.00 91.19 811 PRO A C 1
ATOM 6163 O O . PRO A 1 811 ? 0.081 30.403 -44.698 1.00 91.19 811 PRO A O 1
ATOM 6166 N N . TYR A 1 812 ? 0.496 28.313 -45.407 1.00 90.06 812 TYR A N 1
ATOM 6167 C CA . TYR A 1 812 ? -0.185 28.440 -46.694 1.00 90.06 812 TYR A CA 1
ATOM 6168 C C . TYR A 1 812 ? -0.866 27.134 -47.105 1.00 90.06 812 TYR A C 1
ATOM 6170 O O . TYR A 1 812 ? -0.509 26.054 -46.638 1.00 90.06 812 TYR A O 1
ATOM 6178 N N . TYR A 1 813 ? -1.807 27.230 -48.042 1.00 88.31 813 TYR A N 1
ATOM 6179 C CA . TYR A 1 813 ? -2.294 26.084 -48.805 1.00 88.31 813 TYR A CA 1
ATOM 6180 C C . TYR A 1 813 ? -2.135 26.319 -50.309 1.00 88.31 813 TYR A C 1
ATOM 6182 O O . TYR A 1 813 ? -2.073 27.458 -50.781 1.00 88.31 813 TYR A O 1
ATOM 6190 N N . LEU A 1 814 ? -2.062 25.228 -51.070 1.00 83.69 814 LEU A N 1
ATOM 6191 C CA . LEU A 1 814 ? -2.046 25.257 -52.530 1.00 83.69 814 LEU A CA 1
ATOM 6192 C C . LEU A 1 814 ? -3.447 24.962 -53.067 1.00 83.69 814 LEU A C 1
ATOM 6194 O O . LEU A 1 814 ? -4.087 23.998 -52.653 1.00 83.69 814 LEU A O 1
ATOM 6198 N N . ALA A 1 815 ? -3.916 25.770 -54.017 1.00 76.06 815 ALA A N 1
ATOM 6199 C CA . ALA A 1 815 ? -5.172 25.525 -54.721 1.00 76.06 815 ALA A CA 1
ATOM 6200 C C . ALA A 1 815 ? -4.982 25.581 -56.242 1.00 76.06 815 ALA A C 1
ATOM 6202 O O . ALA A 1 815 ? -4.116 26.289 -56.762 1.00 76.06 815 ALA A O 1
ATOM 6203 N N . GLY A 1 816 ? -5.790 24.802 -56.966 1.00 68.06 816 GLY A N 1
ATOM 6204 C CA . GLY A 1 816 ? -5.724 24.721 -58.423 1.00 68.06 816 GLY A CA 1
ATOM 6205 C C . GLY A 1 816 ? -6.190 26.022 -59.079 1.00 68.06 816 GLY A C 1
ATOM 6206 O O . GLY A 1 816 ? -7.383 26.329 -59.073 1.00 68.06 816 GLY A O 1
ATOM 6207 N N . GLY A 1 817 ? -5.259 26.773 -59.669 1.00 57.22 817 GLY A N 1
ATOM 6208 C CA . GLY A 1 817 ? -5.561 28.027 -60.353 1.00 57.22 817 GLY A CA 1
ATOM 6209 C C . GLY A 1 817 ? -6.299 27.811 -61.679 1.00 57.22 817 GLY A C 1
ATOM 6210 O O . GLY A 1 817 ? -6.125 26.806 -62.370 1.00 57.22 817 GLY A O 1
ATOM 6211 N N . ASN A 1 818 ? -7.072 28.810 -62.118 1.00 56.88 818 ASN A N 1
ATOM 6212 C CA . ASN A 1 818 ? -7.822 28.762 -63.388 1.00 56.88 818 ASN A CA 1
ATOM 6213 C C . ASN A 1 818 ? -6.932 28.739 -64.660 1.00 56.88 818 ASN A C 1
ATOM 6215 O O . ASN A 1 818 ? -7.453 28.766 -65.780 1.00 56.88 818 ASN A O 1
ATOM 6219 N N . ARG A 1 819 ? -5.596 28.723 -64.522 1.00 53.50 819 ARG A N 1
ATOM 6220 C CA . ARG A 1 819 ? -4.619 28.605 -65.618 1.00 53.50 819 ARG A CA 1
ATOM 6221 C C . ARG A 1 819 ? -3.348 27.878 -65.161 1.00 53.50 819 ARG A C 1
ATOM 6223 O O . ARG A 1 819 ? -2.492 28.513 -64.568 1.00 53.50 819 ARG A O 1
ATOM 6230 N N . ILE A 1 820 ? -3.222 26.596 -65.529 1.00 55.88 820 ILE A N 1
ATOM 6231 C CA . ILE A 1 820 ? -1.990 25.768 -65.540 1.00 55.88 820 ILE A CA 1
ATOM 6232 C C . ILE A 1 820 ? -0.946 26.192 -64.485 1.00 55.88 820 ILE A C 1
ATOM 6234 O O . ILE A 1 820 ? 0.088 26.773 -64.813 1.00 55.88 820 ILE A O 1
ATOM 6238 N N . GLY A 1 821 ? -1.241 25.896 -63.222 1.00 63.50 821 GLY A N 1
ATOM 6239 C CA . GLY A 1 821 ? -0.374 26.179 -62.083 1.00 63.50 821 GLY A CA 1
ATOM 6240 C C . GLY A 1 821 ? -1.123 26.019 -60.761 1.00 63.50 821 GLY A C 1
ATOM 6241 O O . GLY A 1 821 ? -2.348 26.162 -60.714 1.00 63.50 821 GLY A O 1
ATOM 6242 N N . TRP A 1 822 ? -0.378 25.721 -59.701 1.00 68.31 822 TRP A N 1
ATOM 6243 C CA . TRP A 1 822 ? -0.852 25.843 -58.326 1.00 68.31 822 TRP A CA 1
ATOM 6244 C C . TRP A 1 822 ? -0.634 27.284 -57.862 1.00 68.31 822 TRP A C 1
ATOM 6246 O O . TRP A 1 822 ? 0.419 27.865 -58.122 1.00 68.31 822 TRP A O 1
ATOM 6256 N N . GLU A 1 823 ? -1.631 27.866 -57.205 1.00 80.31 823 GLU A N 1
ATOM 6257 C CA . GLU A 1 823 ? -1.537 29.191 -56.593 1.00 80.31 823 GLU A CA 1
ATOM 6258 C C . GLU A 1 823 ? -1.394 29.032 -55.072 1.00 80.31 823 GLU A C 1
ATOM 6260 O O . GLU A 1 823 ? -2.128 28.256 -54.455 1.00 80.31 823 GLU A O 1
ATOM 6265 N N . THR A 1 824 ? -0.448 29.763 -54.474 1.00 84.88 824 THR A N 1
ATOM 6266 C CA . THR A 1 824 ? -0.206 29.778 -53.024 1.00 84.88 824 THR A CA 1
ATOM 6267 C C . THR A 1 824 ? -1.140 30.769 -52.337 1.00 84.88 824 THR A C 1
ATOM 6269 O O . THR A 1 824 ? -1.077 31.974 -52.594 1.00 84.88 824 THR A O 1
ATOM 6272 N N . TYR A 1 825 ? -1.970 30.271 -51.423 1.00 87.31 825 TYR A N 1
ATOM 6273 C CA . TYR A 1 825 ? -2.872 31.068 -50.598 1.00 87.31 825 TYR A CA 1
ATOM 6274 C C . TYR A 1 825 ? -2.365 31.078 -49.154 1.00 87.31 825 TYR A C 1
ATOM 6276 O O . TYR A 1 825 ? -2.392 30.057 -48.470 1.00 87.31 825 TYR A O 1
ATOM 6284 N N . TYR A 1 826 ? -1.891 32.236 -48.691 1.00 90.00 826 TYR A N 1
ATOM 6285 C CA . TYR A 1 826 ? -1.428 32.407 -47.311 1.00 90.00 826 TYR A CA 1
ATOM 6286 C C . TYR A 1 826 ? -2.598 32.387 -46.329 1.00 90.00 826 TYR A C 1
ATOM 6288 O O . TYR A 1 826 ? -3.611 33.059 -46.542 1.00 90.00 826 TYR A O 1
ATOM 6296 N N . ILE A 1 827 ? -2.427 31.657 -45.232 1.00 90.69 827 ILE A N 1
ATOM 6297 C CA . ILE A 1 827 ? -3.397 31.579 -44.146 1.00 90.69 827 ILE A CA 1
ATOM 6298 C C . ILE A 1 827 ? -3.139 32.743 -43.189 1.00 90.69 827 ILE A C 1
ATOM 6300 O O . ILE A 1 827 ? -2.023 32.946 -42.712 1.00 90.69 827 ILE A O 1
ATOM 6304 N N . ASN A 1 828 ? -4.179 33.527 -42.903 1.00 88.62 828 ASN A N 1
ATOM 6305 C CA . ASN A 1 828 ? -4.093 34.641 -41.963 1.00 88.62 828 ASN A CA 1
ATOM 6306 C C . ASN A 1 828 ? -4.247 34.135 -40.520 1.00 88.62 828 ASN A C 1
ATOM 6308 O O . ASN A 1 828 ? -5.333 34.215 -39.946 1.00 88.62 828 ASN A O 1
ATOM 6312 N N . VAL A 1 829 ? -3.162 33.590 -39.967 1.00 89.50 829 VAL A N 1
ATOM 6313 C CA . VAL A 1 829 ? -3.104 33.073 -38.593 1.00 89.50 829 VAL A CA 1
ATOM 6314 C C . VAL A 1 829 ? -2.728 34.199 -37.614 1.00 89.50 829 VAL A C 1
ATOM 6316 O O . VAL A 1 829 ? -1.773 34.935 -37.883 1.00 89.50 829 VAL A O 1
ATOM 6319 N N . PRO A 1 830 ? -3.436 34.361 -36.479 1.00 89.31 830 PRO A N 1
ATOM 6320 C CA . PRO A 1 830 ? -3.035 35.272 -35.408 1.00 89.31 830 PRO A CA 1
ATOM 6321 C C . PRO A 1 830 ? -1.649 34.930 -34.841 1.00 89.31 830 PRO A C 1
ATOM 6323 O O . PRO A 1 830 ? -1.310 33.760 -34.688 1.00 89.31 830 PRO A O 1
ATOM 6326 N N . SER A 1 831 ? -0.852 35.935 -34.469 1.00 87.19 831 SER A N 1
ATOM 6327 C CA . SER A 1 831 ? 0.542 35.737 -34.031 1.00 87.19 831 SER A CA 1
ATOM 6328 C C . SER A 1 831 ? 0.709 34.881 -32.772 1.00 87.19 831 SER A C 1
ATOM 6330 O O . SER A 1 831 ? 1.801 34.381 -32.523 1.00 87.19 831 SER A O 1
ATOM 6332 N N . GLN A 1 832 ? -0.342 34.722 -31.964 1.00 85.38 832 GLN A N 1
ATOM 6333 C CA . GLN A 1 832 ? -0.328 33.841 -30.797 1.00 85.38 832 GLN A CA 1
ATOM 6334 C C . GLN A 1 832 ? -0.586 32.360 -31.133 1.00 85.38 832 GLN A C 1
ATOM 6336 O O . GLN A 1 832 ? -0.246 31.490 -30.338 1.00 85.38 832 GLN A O 1
ATOM 6341 N N . ALA A 1 833 ? -1.149 32.073 -32.310 1.00 90.62 833 ALA A N 1
ATOM 6342 C CA . ALA A 1 833 ? -1.560 30.736 -32.739 1.00 90.62 833 ALA A CA 1
ATOM 6343 C C . ALA A 1 833 ? -0.583 30.079 -33.736 1.00 90.62 833 ALA A C 1
ATOM 6345 O O . ALA A 1 833 ? -0.909 29.061 -34.346 1.00 90.62 833 ALA A O 1
ATOM 6346 N N . VAL A 1 834 ? 0.609 30.656 -33.918 1.00 92.62 834 VAL A N 1
ATOM 6347 C CA . VAL A 1 834 ? 1.648 30.144 -34.819 1.00 92.62 834 VAL A CA 1
ATOM 6348 C C . VAL A 1 834 ? 3.030 30.184 -34.167 1.00 92.62 834 VAL A C 1
ATOM 6350 O O . VAL A 1 834 ? 3.410 31.174 -33.541 1.00 92.62 834 VAL A O 1
ATOM 6353 N N . TYR A 1 835 ? 3.798 29.117 -34.368 1.00 93.94 835 TYR A N 1
ATOM 6354 C CA . TYR A 1 835 ? 5.225 29.035 -34.075 1.00 93.94 835 TYR A CA 1
ATOM 6355 C C . TYR A 1 835 ? 5.978 28.626 -35.348 1.00 93.94 835 TYR A C 1
ATOM 6357 O O . TYR A 1 835 ? 5.511 27.786 -36.118 1.00 93.94 835 TYR A O 1
ATOM 6365 N N . THR A 1 836 ? 7.127 29.251 -35.595 1.00 91.31 836 THR A N 1
ATOM 6366 C CA . THR A 1 836 ? 7.931 29.055 -36.812 1.00 91.31 836 THR A CA 1
ATOM 6367 C C . THR A 1 836 ? 9.411 29.058 -36.486 1.00 91.31 836 THR A C 1
ATOM 6369 O O . THR A 1 836 ? 9.912 30.028 -35.915 1.00 91.31 836 THR A O 1
ATOM 6372 N N . GLU A 1 837 ? 10.114 28.026 -36.934 1.00 91.81 837 GLU A N 1
ATOM 6373 C CA . GLU A 1 837 ? 11.565 27.878 -36.813 1.00 91.81 837 GLU A CA 1
ATOM 6374 C C . GLU A 1 837 ? 12.201 27.715 -38.200 1.00 91.81 837 GLU A C 1
ATOM 6376 O O . GLU A 1 837 ? 11.574 27.183 -39.117 1.00 91.81 837 GLU A O 1
ATOM 6381 N N . SER A 1 838 ? 13.441 28.179 -38.378 1.00 87.69 838 SER A N 1
ATOM 6382 C CA . SER A 1 838 ? 14.165 27.977 -39.639 1.00 87.69 838 SER A CA 1
ATOM 6383 C C . SER A 1 838 ? 15.019 26.719 -39.567 1.00 87.69 838 SER A C 1
ATOM 6385 O O . SER A 1 838 ? 15.835 26.571 -38.660 1.00 87.69 838 SER A O 1
ATOM 6387 N N . VAL A 1 839 ? 14.887 25.863 -40.579 1.00 82.12 839 VAL A N 1
ATOM 6388 C CA . VAL A 1 839 ? 15.658 24.618 -40.741 1.00 82.12 839 VAL A CA 1
ATOM 6389 C C . VAL A 1 839 ? 16.991 24.878 -41.477 1.00 82.12 839 VAL A C 1
ATOM 6391 O O . VAL A 1 839 ? 17.818 23.988 -41.660 1.00 82.12 839 VAL A O 1
ATOM 6394 N N . GLY A 1 840 ? 17.237 26.131 -41.882 1.00 77.88 840 GLY A N 1
ATOM 6395 C CA . GLY A 1 840 ? 18.333 26.526 -42.766 1.00 77.88 840 GLY A CA 1
ATOM 6396 C C . GLY A 1 840 ? 17.915 26.537 -44.240 1.00 77.88 840 GLY A C 1
ATOM 6397 O O . GLY A 1 840 ? 16.801 26.181 -44.589 1.00 77.88 840 GLY A O 1
ATOM 6398 N N . HIS A 1 841 ? 18.795 27.008 -45.129 1.00 81.00 841 HIS A N 1
ATOM 6399 C CA . HIS A 1 841 ? 18.582 27.001 -46.592 1.00 81.00 841 HIS A CA 1
ATOM 6400 C C . HIS A 1 841 ? 17.284 27.665 -47.128 1.00 81.00 841 HIS A C 1
ATOM 6402 O O . HIS A 1 841 ? 16.917 27.429 -48.275 1.00 81.00 841 HIS A O 1
ATOM 6408 N N . ASN A 1 842 ? 16.680 28.584 -46.360 1.00 83.25 842 ASN A N 1
ATOM 6409 C CA . ASN A 1 842 ? 15.352 29.195 -46.573 1.00 83.25 842 ASN A CA 1
ATOM 6410 C C . ASN A 1 842 ? 14.151 28.261 -46.324 1.00 83.25 842 ASN A C 1
ATOM 6412 O O . ASN A 1 842 ? 13.032 28.637 -46.661 1.00 83.25 842 ASN A O 1
ATOM 6416 N N . GLU A 1 843 ? 14.362 27.103 -45.702 1.00 86.62 843 GLU A N 1
ATOM 6417 C CA . GLU A 1 843 ? 13.300 26.201 -45.256 1.00 86.62 843 GLU A CA 1
ATOM 6418 C C . GLU A 1 843 ? 12.861 26.512 -43.813 1.00 86.62 843 GLU A C 1
ATOM 6420 O O . GLU A 1 843 ? 13.656 26.964 -42.972 1.00 86.62 843 GLU A O 1
ATOM 6425 N N . TRP A 1 844 ? 11.581 26.265 -43.531 1.00 89.62 844 TRP A N 1
ATOM 6426 C CA . TRP A 1 844 ? 10.926 26.555 -42.255 1.00 89.62 844 TRP A CA 1
ATOM 6427 C C . TRP A 1 844 ? 10.034 25.400 -41.808 1.00 89.62 844 TRP A C 1
ATOM 6429 O O . TRP A 1 844 ? 9.290 24.851 -42.618 1.00 89.62 844 TRP A O 1
ATOM 6439 N N . ASN A 1 845 ? 10.036 25.088 -40.512 1.00 92.00 845 ASN A N 1
ATOM 6440 C CA . ASN A 1 845 ? 8.939 24.327 -39.921 1.00 92.00 845 ASN A CA 1
ATOM 6441 C C . ASN A 1 845 ? 7.908 25.316 -39.374 1.00 92.00 845 ASN A C 1
ATOM 6443 O O . ASN A 1 845 ? 8.265 26.296 -38.711 1.00 92.00 845 ASN A O 1
ATOM 6447 N N . ILE A 1 846 ? 6.634 25.068 -39.667 1.00 93.56 846 ILE A N 1
ATOM 6448 C CA . ILE A 1 846 ? 5.513 25.924 -39.268 1.00 93.56 846 ILE A CA 1
ATOM 6449 C C . ILE A 1 846 ? 4.535 25.078 -38.470 1.00 93.56 846 ILE A C 1
ATOM 6451 O O . ILE A 1 846 ? 4.082 24.048 -38.956 1.00 93.56 846 ILE A O 1
ATOM 6455 N N . TYR A 1 847 ? 4.171 25.546 -37.283 1.00 95.12 847 TYR A N 1
ATOM 6456 C CA . TYR A 1 847 ? 3.224 24.897 -36.388 1.00 95.12 847 TYR A CA 1
ATOM 6457 C C . TYR A 1 847 ? 2.075 25.875 -36.141 1.00 95.12 847 TYR A C 1
ATOM 6459 O O . TYR A 1 847 ? 2.297 26.969 -35.621 1.00 95.12 847 TYR A O 1
ATOM 6467 N N . VAL A 1 848 ? 0.853 25.516 -36.534 1.00 94.38 848 VAL A N 1
ATOM 6468 C CA . VAL A 1 848 ? -0.353 26.338 -36.330 1.00 94.38 848 VAL A CA 1
ATOM 6469 C C . VAL A 1 848 ? -1.323 25.588 -35.441 1.00 94.38 848 VAL A C 1
ATOM 6471 O O . VAL A 1 848 ? -1.762 24.503 -35.812 1.00 94.38 848 VAL A O 1
ATOM 6474 N N . ILE A 1 849 ? -1.699 26.179 -34.309 1.00 93.25 849 ILE A N 1
ATOM 6475 C CA . ILE A 1 849 ? -2.762 25.646 -33.455 1.00 93.25 849 ILE A CA 1
ATOM 6476 C C . ILE A 1 849 ? -4.117 26.205 -33.903 1.00 93.25 849 ILE A C 1
ATOM 6478 O O . ILE A 1 849 ? -4.277 27.416 -34.060 1.00 93.25 849 ILE A O 1
ATOM 6482 N N . PHE A 1 850 ? -5.089 25.328 -34.137 1.00 89.62 850 PHE A N 1
ATOM 6483 C CA . PHE A 1 850 ? -6.402 25.688 -34.669 1.00 89.62 850 PHE A CA 1
ATOM 6484 C C . PHE A 1 850 ? -7.486 24.706 -34.209 1.00 89.62 850 PHE A C 1
ATOM 6486 O O . PHE A 1 850 ? -7.204 23.555 -33.890 1.00 89.62 850 PHE A O 1
ATOM 6493 N N . GLY A 1 851 ? -8.741 25.147 -34.209 1.00 84.88 851 GLY A N 1
ATOM 6494 C CA . GLY A 1 851 ? -9.912 24.273 -34.111 1.00 84.88 851 GLY A CA 1
ATOM 6495 C C . GLY A 1 851 ? -10.730 24.321 -35.403 1.00 84.88 851 GLY A C 1
ATOM 6496 O O . GLY A 1 851 ? -10.764 25.350 -36.085 1.00 84.88 851 GLY A O 1
ATOM 6497 N N . GLY A 1 852 ? -11.399 23.220 -35.749 1.00 79.75 852 GLY A N 1
ATOM 6498 C CA . GLY A 1 852 ? -12.215 23.097 -36.962 1.00 79.75 852 GLY A CA 1
ATOM 6499 C C . GLY A 1 852 ? -11.679 22.056 -37.949 1.00 79.75 852 GLY A C 1
ATOM 6500 O O . GLY A 1 852 ? -11.118 21.042 -37.552 1.00 79.75 852 GLY A O 1
ATOM 6501 N N . SER A 1 853 ? -11.900 22.274 -39.250 1.00 83.38 853 SER A N 1
ATOM 6502 C CA . SER A 1 853 ? -11.591 21.278 -40.289 1.00 83.38 853 SER A CA 1
ATOM 6503 C C . SER A 1 853 ? -10.089 21.107 -40.520 1.00 83.38 853 SER A C 1
ATOM 6505 O O . SER A 1 853 ? -9.418 22.077 -40.856 1.00 83.38 853 SER A O 1
ATOM 6507 N N . ASP A 1 854 ? -9.623 19.857 -40.549 1.00 86.56 854 ASP A N 1
ATOM 6508 C CA . ASP A 1 854 ? -8.242 19.402 -40.837 1.00 86.56 854 ASP A CA 1
ATOM 6509 C C . ASP A 1 854 ? -7.693 19.775 -42.242 1.00 86.56 854 ASP A C 1
ATOM 6511 O O . ASP A 1 854 ? -6.643 19.306 -42.670 1.00 86.56 854 ASP A O 1
ATOM 6515 N N . ASP A 1 855 ? -8.414 20.605 -42.996 1.00 85.56 855 ASP A N 1
ATOM 6516 C CA . ASP A 1 855 ? -8.149 20.978 -44.383 1.00 85.56 855 ASP A CA 1
ATOM 6517 C C . ASP A 1 855 ? -7.722 22.449 -44.437 1.00 85.56 855 ASP A C 1
ATOM 6519 O O . ASP A 1 855 ? -8.536 23.351 -44.227 1.00 85.56 855 ASP A O 1
ATOM 6523 N N . ALA A 1 856 ? -6.447 22.694 -44.748 1.00 85.44 856 ALA A N 1
ATOM 6524 C CA . ALA A 1 856 ? -5.854 24.030 -44.816 1.00 85.44 856 ALA A CA 1
ATOM 6525 C C . ALA A 1 856 ? -6.572 24.984 -45.795 1.00 85.44 856 ALA A C 1
ATOM 6527 O O . ALA A 1 856 ? -6.577 26.200 -45.579 1.00 85.44 856 ALA A O 1
ATOM 6528 N N . SER A 1 857 ? -7.245 24.456 -46.828 1.00 82.75 857 SER A N 1
ATOM 6529 C CA . SER A 1 857 ? -8.055 25.262 -47.756 1.00 82.75 857 SER A CA 1
ATOM 6530 C C . SER A 1 857 ? -9.347 25.800 -47.127 1.00 82.75 857 SER A C 1
ATOM 6532 O O . SER A 1 857 ? -9.921 26.775 -47.614 1.00 82.75 857 SER A O 1
ATOM 6534 N N . LYS A 1 858 ? -9.777 25.217 -46.000 1.00 85.69 858 LYS A N 1
ATOM 6535 C CA . LYS A 1 858 ? -10.921 25.652 -45.184 1.00 85.69 858 LYS A CA 1
ATOM 6536 C C . LYS A 1 858 ? -10.513 26.493 -43.971 1.00 85.69 858 LYS A C 1
ATOM 6538 O O . LYS A 1 858 ? -11.350 26.774 -43.115 1.00 85.69 858 LYS A O 1
ATOM 6543 N N . SER A 1 859 ? -9.270 26.971 -43.923 1.00 83.88 859 SER A N 1
ATOM 6544 C CA . SER A 1 859 ? -8.746 27.822 -42.842 1.00 83.88 859 SER A CA 1
ATOM 6545 C C . SER A 1 859 ? -9.528 29.120 -42.578 1.00 83.88 859 SER A C 1
ATOM 6547 O O . SER A 1 859 ? -9.440 29.683 -41.491 1.00 83.88 859 SER A O 1
ATOM 6549 N N . GLY A 1 860 ? -10.377 29.569 -43.512 1.00 82.56 860 GLY A N 1
ATOM 6550 C CA . GLY A 1 860 ? -11.348 30.650 -43.275 1.00 82.56 860 GLY A CA 1
ATOM 6551 C C . GLY A 1 860 ? -12.482 30.304 -42.293 1.00 82.56 860 GLY A C 1
ATOM 6552 O O . GLY A 1 860 ? -13.291 31.172 -41.978 1.00 82.56 860 GLY A O 1
ATOM 6553 N N . SER A 1 861 ? -12.564 29.055 -41.830 1.00 81.94 861 SER A N 1
ATOM 6554 C CA . SER A 1 861 ? -13.465 28.585 -40.767 1.00 81.94 861 SER A CA 1
ATOM 6555 C C . SER A 1 861 ? -12.708 28.026 -39.556 1.00 81.94 861 SER A C 1
ATOM 6557 O O . SER A 1 861 ? -13.318 27.368 -38.717 1.00 81.94 861 SER A O 1
ATOM 6559 N N . TRP A 1 862 ? -11.393 28.255 -39.468 1.00 88.75 862 TRP A N 1
ATOM 6560 C CA . TRP A 1 862 ? -10.620 27.912 -38.278 1.00 88.75 862 TRP A CA 1
ATOM 6561 C C . TRP A 1 862 ? -10.882 28.906 -37.152 1.00 88.75 862 TRP A C 1
ATOM 6563 O O . TRP A 1 862 ? -10.937 30.119 -37.370 1.00 88.75 862 TRP A O 1
ATOM 6573 N N . ILE A 1 863 ? -10.991 28.369 -35.944 1.00 86.56 863 ILE A N 1
ATOM 6574 C CA . ILE A 1 863 ? -10.881 29.127 -34.700 1.00 86.56 863 ILE A CA 1
ATOM 6575 C C . ILE A 1 863 ? -9.448 29.020 -34.175 1.00 86.56 863 ILE A C 1
ATOM 6577 O O . ILE A 1 863 ? -8.752 28.039 -34.444 1.00 86.56 863 ILE A O 1
ATOM 6581 N N . TYR A 1 864 ? -9.016 30.020 -33.416 1.00 87.69 864 TYR A N 1
ATOM 6582 C CA . TYR A 1 864 ? -7.663 30.114 -32.873 1.00 87.69 864 TYR A CA 1
ATOM 6583 C C . TYR A 1 864 ? -7.725 30.444 -31.378 1.00 87.69 864 TYR A C 1
ATOM 6585 O O . TYR A 1 864 ? -8.657 31.145 -30.974 1.00 87.69 864 TYR A O 1
ATOM 6593 N N . PRO A 1 865 ? -6.732 30.020 -30.576 1.00 86.88 865 PRO A N 1
ATOM 6594 C CA . PRO A 1 865 ? -6.560 30.464 -29.197 1.00 86.88 865 PRO A CA 1
ATOM 6595 C C . PRO A 1 865 ? -6.717 31.977 -29.009 1.00 86.88 865 PRO A C 1
ATOM 6597 O O . PRO A 1 865 ? -6.176 32.788 -29.777 1.00 86.88 865 PRO A O 1
ATOM 6600 N N . THR A 1 866 ? -7.444 32.355 -27.956 1.00 85.44 866 THR A N 1
ATOM 6601 C CA . THR A 1 866 ? -7.543 33.748 -27.508 1.00 85.44 866 THR A CA 1
ATOM 6602 C C . THR A 1 866 ? -6.166 34.249 -27.062 1.00 85.44 866 THR A C 1
ATOM 6604 O O . THR A 1 866 ? -5.303 33.462 -26.670 1.00 85.44 866 THR A O 1
ATOM 6607 N N . THR A 1 867 ? -5.934 35.565 -27.106 1.00 85.19 867 THR A N 1
ATOM 6608 C CA . THR A 1 867 ? -4.694 36.124 -26.541 1.00 85.19 867 THR A CA 1
ATOM 6609 C C . THR A 1 867 ? -4.606 35.860 -25.043 1.00 85.19 867 THR A C 1
ATOM 6611 O O . THR A 1 867 ? -3.524 35.549 -24.569 1.00 85.19 867 THR A O 1
ATOM 6614 N N . THR A 1 868 ? -5.739 35.883 -24.328 1.00 86.69 868 THR A N 1
ATOM 6615 C CA . THR A 1 868 ? -5.826 35.557 -22.897 1.00 86.69 868 THR A CA 1
ATOM 6616 C C . THR A 1 868 ? -5.281 34.162 -22.601 1.00 86.69 868 THR A C 1
ATOM 6618 O O . THR A 1 868 ? -4.368 34.043 -21.794 1.00 86.69 868 THR A O 1
ATOM 6621 N N . LEU A 1 869 ? -5.751 33.132 -23.320 1.00 87.44 869 LEU A N 1
ATOM 6622 C CA . LEU A 1 869 ? -5.254 31.757 -23.195 1.00 87.44 869 LEU A CA 1
ATOM 6623 C C . LEU A 1 869 ? -3.740 31.673 -23.411 1.00 87.44 869 LEU A C 1
ATOM 6625 O O . LEU A 1 869 ? -3.026 31.055 -22.629 1.00 87.44 869 LEU A O 1
ATOM 6629 N N . THR A 1 870 ? -3.233 32.296 -24.475 1.00 87.56 870 THR A N 1
ATOM 6630 C CA . THR A 1 870 ? -1.808 32.197 -24.815 1.00 87.56 870 THR A CA 1
ATOM 6631 C C . THR A 1 870 ? -0.905 33.040 -23.923 1.00 87.56 870 THR A C 1
ATOM 6633 O O . THR A 1 870 ? 0.237 32.658 -23.691 1.00 87.56 870 THR A O 1
ATOM 6636 N N . ASP A 1 871 ? -1.379 34.186 -23.436 1.00 89.06 871 ASP A N 1
ATOM 6637 C CA . ASP A 1 871 ? -0.615 35.019 -22.510 1.00 89.06 871 ASP A CA 1
ATOM 6638 C C . ASP A 1 871 ? -0.559 34.353 -21.135 1.00 89.06 871 ASP A C 1
ATOM 6640 O O . ASP A 1 871 ? 0.505 34.310 -20.527 1.00 89.06 871 ASP A O 1
ATOM 6644 N N . ASP A 1 872 ? -1.652 33.736 -20.692 1.00 87.31 872 ASP A N 1
ATOM 6645 C CA . ASP A 1 872 ? -1.669 32.972 -19.451 1.00 87.31 872 ASP A CA 1
ATOM 6646 C C . ASP A 1 872 ? -0.754 31.735 -19.537 1.00 87.31 872 ASP A C 1
ATOM 6648 O O . ASP A 1 872 ? 0.148 31.574 -18.718 1.00 87.31 872 ASP A O 1
ATOM 6652 N N . LEU A 1 873 ? -0.862 30.935 -20.606 1.00 87.31 873 LEU A N 1
ATOM 6653 C CA . LEU A 1 873 ? -0.015 29.754 -20.808 1.00 87.31 873 LEU A CA 1
ATOM 6654 C C . LEU A 1 873 ? 1.487 30.096 -20.925 1.00 87.31 873 LEU A C 1
ATOM 6656 O O . LEU A 1 873 ? 2.324 29.452 -20.296 1.00 87.31 873 LEU A O 1
ATOM 6660 N N . PHE A 1 874 ? 1.850 31.099 -21.735 1.00 90.56 874 PHE A N 1
ATOM 6661 C CA . PHE A 1 874 ? 3.254 31.389 -22.060 1.00 90.56 874 PHE A CA 1
ATOM 6662 C C . PHE A 1 874 ? 3.907 32.468 -21.179 1.00 90.56 874 PHE A C 1
ATOM 6664 O O . PHE A 1 874 ? 5.131 32.600 -21.220 1.00 90.56 874 PHE A O 1
ATOM 6671 N N . GLN A 1 875 ? 3.136 33.270 -20.433 1.00 86.94 875 GLN A N 1
ATOM 6672 C CA . GLN A 1 875 ? 3.662 34.342 -19.570 1.00 86.94 875 GLN A CA 1
ATOM 6673 C C . GLN A 1 875 ? 3.348 34.121 -18.084 1.00 86.94 875 GLN A C 1
ATOM 6675 O O . GLN A 1 875 ? 4.249 34.323 -17.274 1.00 86.94 875 GLN A O 1
ATOM 6680 N N . THR A 1 876 ? 2.130 33.695 -17.715 1.00 82.56 876 THR A N 1
ATOM 6681 C CA . THR A 1 876 ? 1.798 33.367 -16.310 1.00 82.56 876 THR A CA 1
ATOM 6682 C C . THR A 1 876 ? 2.402 32.021 -15.911 1.00 82.56 876 THR A C 1
ATOM 6684 O O . THR A 1 876 ? 3.153 31.945 -14.945 1.00 82.56 876 THR A O 1
ATOM 6687 N N . LEU A 1 877 ? 2.114 30.969 -16.686 1.00 78.06 877 LEU A N 1
ATOM 6688 C CA . LEU A 1 877 ? 2.514 29.587 -16.388 1.00 78.06 877 LEU A CA 1
ATOM 6689 C C . LEU A 1 877 ? 3.920 29.227 -16.896 1.00 78.06 877 LEU A C 1
ATOM 6691 O O . LEU A 1 877 ? 4.399 28.121 -16.669 1.00 78.06 877 LEU A O 1
ATOM 6695 N N . GLY A 1 878 ? 4.583 30.142 -17.612 1.00 81.69 878 GLY A N 1
ATOM 6696 C CA . GLY A 1 878 ? 5.963 29.970 -18.074 1.00 81.69 878 GLY A CA 1
ATOM 6697 C C . GLY A 1 878 ? 6.187 28.852 -19.102 1.00 81.69 878 GLY A C 1
ATOM 6698 O O . GLY A 1 878 ? 7.336 28.482 -19.341 1.00 81.69 878 GLY A O 1
ATOM 6699 N N . VAL A 1 879 ? 5.131 28.314 -19.727 1.00 83.19 879 VAL A N 1
ATOM 6700 C CA . VAL A 1 879 ? 5.256 27.220 -20.702 1.00 83.19 879 VAL A CA 1
ATOM 6701 C C . VAL A 1 879 ? 6.084 27.681 -21.903 1.00 83.19 879 VAL A C 1
ATOM 6703 O O . VAL A 1 879 ? 5.838 28.733 -22.499 1.00 83.19 879 VAL A O 1
ATOM 6706 N N . SER A 1 880 ? 7.059 26.871 -22.309 1.00 87.69 880 SER A N 1
ATOM 6707 C CA . SER A 1 880 ? 7.817 27.119 -23.532 1.00 87.69 880 SER A CA 1
ATOM 6708 C C . SER A 1 880 ? 6.917 26.988 -24.761 1.00 87.69 880 SER A C 1
ATOM 6710 O O . SER A 1 880 ? 6.254 25.968 -24.970 1.00 87.69 880 SER A O 1
ATOM 6712 N N . LYS A 1 881 ? 6.946 27.998 -25.638 1.00 88.19 881 LYS A N 1
ATOM 6713 C CA . LYS A 1 881 ? 6.284 27.917 -26.951 1.00 88.19 881 LYS A CA 1
ATOM 6714 C C . LYS A 1 881 ? 6.816 26.759 -27.788 1.00 88.19 881 LYS A C 1
ATOM 6716 O O . LYS A 1 881 ? 6.054 26.168 -28.543 1.00 88.19 881 LYS A O 1
ATOM 6721 N N . GLU A 1 882 ? 8.102 26.445 -27.667 1.00 86.00 882 GLU A N 1
ATOM 6722 C CA . GLU A 1 882 ? 8.699 25.341 -28.410 1.00 86.00 882 GLU A CA 1
ATOM 6723 C C . GLU A 1 882 ? 8.118 24.001 -27.952 1.00 86.00 882 GLU A C 1
ATOM 6725 O O . GLU A 1 882 ? 7.610 23.253 -28.786 1.00 86.00 882 GLU A O 1
ATOM 6730 N N . ASP A 1 883 ? 8.088 23.747 -26.641 1.00 82.69 883 ASP A N 1
ATOM 6731 C CA . ASP A 1 883 ? 7.586 22.483 -26.092 1.00 82.69 883 ASP A CA 1
ATOM 6732 C C . ASP A 1 883 ? 6.093 22.292 -26.379 1.00 82.69 883 ASP A C 1
ATOM 6734 O O . ASP A 1 883 ? 5.681 21.221 -26.824 1.00 82.69 883 ASP A O 1
ATOM 6738 N N . PHE A 1 884 ? 5.291 23.352 -26.230 1.00 89.38 884 PHE A N 1
ATOM 6739 C CA . PHE A 1 884 ? 3.864 23.328 -26.553 1.00 89.38 884 PHE A CA 1
ATOM 6740 C C . PHE A 1 884 ? 3.601 23.006 -28.034 1.00 89.38 884 PHE A C 1
ATOM 6742 O O . PHE A 1 884 ? 2.907 22.039 -28.353 1.00 89.38 884 PHE A O 1
ATOM 6749 N N . PHE A 1 885 ? 4.175 23.780 -28.965 1.00 91.06 885 PHE A N 1
ATOM 6750 C CA . PHE A 1 885 ? 3.898 23.609 -30.397 1.00 91.06 885 PHE A CA 1
ATOM 6751 C C . PHE A 1 885 ? 4.539 22.342 -30.989 1.00 91.06 885 PHE A C 1
ATOM 6753 O O . PHE A 1 885 ? 3.983 21.767 -31.929 1.00 91.06 885 PHE A O 1
ATOM 6760 N N . LYS A 1 886 ? 5.665 21.868 -30.436 1.00 86.44 886 LYS A N 1
ATOM 6761 C CA . LYS A 1 886 ? 6.291 20.587 -30.815 1.00 86.44 886 LYS A CA 1
ATOM 6762 C C . LYS A 1 886 ? 5.700 19.376 -30.085 1.00 86.44 886 LYS A C 1
ATOM 6764 O O . LYS A 1 886 ? 6.089 18.253 -30.403 1.00 86.44 886 LYS A O 1
ATOM 6769 N N . ARG A 1 887 ? 4.722 19.580 -29.190 1.00 86.00 887 ARG A N 1
ATOM 6770 C CA . ARG A 1 887 ? 4.002 18.528 -28.449 1.00 86.00 887 ARG A CA 1
ATOM 6771 C C . ARG A 1 887 ? 4.909 17.715 -27.507 1.00 86.00 887 ARG A C 1
ATOM 6773 O O . ARG A 1 887 ? 4.744 16.505 -27.360 1.00 86.00 887 ARG A O 1
ATOM 6780 N N . LEU A 1 888 ? 5.879 18.393 -26.896 1.00 69.56 888 LEU A N 1
ATOM 6781 C CA . LEU A 1 888 ? 6.794 17.873 -25.874 1.00 69.56 888 LEU A CA 1
ATOM 6782 C C . LEU A 1 888 ? 6.214 18.126 -24.467 1.00 69.56 888 LEU A C 1
ATOM 6784 O O . LEU A 1 888 ? 5.133 18.695 -24.342 1.00 69.56 888 LEU A O 1
ATOM 6788 N N . ALA A 1 889 ? 6.907 17.694 -23.407 1.00 66.75 889 ALA A N 1
ATOM 6789 C CA . ALA A 1 889 ? 6.582 18.019 -22.005 1.00 66.75 889 ALA A CA 1
ATOM 6790 C C . ALA A 1 889 ? 5.090 17.841 -21.602 1.00 66.75 889 ALA A C 1
ATOM 6792 O O . ALA A 1 889 ? 4.512 18.680 -20.913 1.00 66.75 889 ALA A O 1
ATOM 6793 N N . GLY A 1 890 ? 4.454 16.752 -22.056 1.00 57.00 890 GLY A N 1
ATOM 6794 C CA . GLY A 1 890 ? 3.050 16.422 -21.754 1.00 57.00 890 GLY A CA 1
ATOM 6795 C C . GLY A 1 890 ? 2.002 16.955 -22.744 1.00 57.00 890 GLY A C 1
ATOM 6796 O O . GLY A 1 890 ? 0.819 16.681 -22.576 1.00 57.00 890 GLY A O 1
ATOM 6797 N N . TRP A 1 891 ? 2.402 17.666 -23.804 1.00 74.12 891 TRP A N 1
ATOM 6798 C CA . TRP A 1 891 ? 1.493 18.167 -24.854 1.00 74.12 891 TRP A CA 1
ATOM 6799 C C . TRP A 1 891 ? 1.298 17.192 -26.036 1.00 74.12 891 TRP A C 1
ATOM 6801 O O . TRP A 1 891 ? 0.710 17.539 -27.065 1.00 74.12 891 TRP A O 1
ATOM 6811 N N . ASN A 1 892 ? 1.776 15.952 -25.903 1.00 68.25 892 ASN A N 1
ATOM 6812 C CA . ASN A 1 892 ? 1.693 14.884 -26.908 1.00 68.25 892 ASN A CA 1
ATOM 6813 C C . ASN A 1 892 ? 0.252 14.457 -27.244 1.00 68.25 892 ASN A C 1
ATOM 6815 O O . ASN A 1 892 ? 0.009 13.957 -28.345 1.00 68.25 892 ASN A O 1
ATOM 6819 N N . THR A 1 893 ? -0.704 14.697 -26.348 1.00 65.44 893 THR A N 1
ATOM 6820 C CA . THR A 1 893 ? -2.137 14.409 -26.530 1.00 65.44 893 THR A CA 1
ATOM 6821 C C . THR A 1 893 ? -2.821 15.295 -27.577 1.00 65.44 893 THR A C 1
ATOM 6823 O O . THR A 1 893 ? -3.779 14.846 -28.205 1.00 65.44 893 THR A O 1
ATOM 6826 N N . ILE A 1 894 ? -2.323 16.513 -27.841 1.00 76.19 894 ILE A N 1
ATOM 6827 C CA . ILE A 1 894 ? -2.863 17.385 -28.900 1.00 76.19 894 ILE A CA 1
ATOM 6828 C C . ILE A 1 894 ? -2.734 16.669 -30.253 1.00 76.19 894 ILE A C 1
ATOM 6830 O O . ILE A 1 894 ? -1.646 16.205 -30.607 1.00 76.19 894 ILE A O 1
ATOM 6834 N N . GLN A 1 895 ? -3.808 16.602 -31.047 1.00 83.50 895 GLN A N 1
ATOM 6835 C CA . GLN A 1 895 ? -3.750 15.972 -32.370 1.00 83.50 895 GLN A CA 1
ATOM 6836 C C . GLN A 1 895 ? -2.825 16.766 -33.310 1.00 83.50 895 GLN A C 1
ATOM 6838 O O . GLN A 1 895 ? -3.030 17.960 -33.527 1.00 83.50 895 GLN A O 1
ATOM 6843 N N . SER A 1 896 ? -1.838 16.094 -33.913 1.00 88.69 896 SER A N 1
ATOM 6844 C CA . SER A 1 896 ? -0.993 16.664 -34.972 1.00 88.69 896 SER A CA 1
ATOM 6845 C C . SER A 1 896 ? -1.488 16.257 -36.361 1.00 88.69 896 SER A C 1
ATOM 6847 O O . SER A 1 896 ? -1.862 15.102 -36.576 1.00 88.69 896 SER A O 1
ATOM 6849 N N . ILE A 1 897 ? -1.466 17.197 -37.304 1.00 89.31 897 ILE A N 1
ATOM 6850 C CA . ILE A 1 897 ? -1.829 17.004 -38.711 1.00 89.31 897 ILE A CA 1
ATOM 6851 C C . ILE A 1 897 ? -0.689 17.544 -39.575 1.00 89.31 897 ILE A C 1
ATOM 6853 O O . ILE A 1 897 ? -0.480 18.753 -39.648 1.00 89.31 897 ILE A O 1
ATOM 6857 N N . THR A 1 898 ? 0.040 16.674 -40.269 1.00 89.25 898 THR A N 1
ATOM 6858 C CA . THR A 1 898 ? 1.030 17.124 -41.256 1.00 89.25 898 THR A CA 1
ATOM 6859 C C . THR A 1 898 ? 0.314 17.677 -42.487 1.00 89.25 898 THR A C 1
ATOM 6861 O O . THR A 1 898 ? -0.481 16.975 -43.116 1.00 89.25 898 THR A O 1
ATOM 6864 N N . TYR A 1 899 ? 0.602 18.926 -42.854 1.00 85.00 899 TYR A N 1
ATOM 6865 C CA . TYR A 1 899 ? 0.200 19.476 -44.141 1.00 85.00 899 TYR A CA 1
ATOM 6866 C C . TYR A 1 899 ? 1.082 18.873 -45.238 1.00 85.00 899 TYR A C 1
ATOM 6868 O O . TYR A 1 899 ? 2.218 19.293 -45.455 1.00 85.00 899 TYR A O 1
ATOM 6876 N N . GLU A 1 900 ? 0.529 17.898 -45.951 1.00 73.12 900 GLU A N 1
ATOM 6877 C CA . GLU A 1 900 ? 1.091 17.409 -47.205 1.00 73.12 900 GLU A CA 1
ATOM 6878 C C . GLU A 1 900 ? 0.478 18.206 -48.371 1.00 73.12 900 GLU A C 1
ATOM 6880 O O . GLU A 1 900 ? -0.738 18.120 -48.591 1.00 73.12 900 GLU A O 1
ATOM 6885 N N . PRO A 1 901 ? 1.261 18.976 -49.154 1.00 61.75 901 PRO A N 1
ATOM 6886 C CA . PRO A 1 901 ? 0.757 19.556 -50.391 1.00 61.75 901 PRO A CA 1
ATOM 6887 C C . PRO A 1 901 ? 0.352 18.411 -51.326 1.00 61.75 901 PRO A C 1
ATOM 6889 O O . PRO A 1 901 ? 1.186 17.589 -51.702 1.00 61.75 901 PRO A O 1
ATOM 6892 N N . SER A 1 902 ? -0.939 18.344 -51.672 1.00 48.19 902 SER A N 1
ATOM 6893 C CA . SER A 1 902 ? -1.558 17.196 -52.351 1.00 48.19 902 SER A CA 1
ATOM 6894 C C . SER A 1 902 ? -0.705 16.666 -53.511 1.00 48.19 902 SER A C 1
ATOM 6896 O O . SER A 1 902 ? -0.563 17.363 -54.516 1.00 48.19 902 SER A O 1
ATOM 6898 N N . SER A 1 903 ? -0.165 15.455 -53.323 1.00 37.62 903 SER A N 1
ATOM 6899 C CA . SER A 1 903 ? 0.793 14.714 -54.165 1.00 37.62 903 SER A CA 1
ATOM 6900 C C . SER A 1 903 ? 1.171 15.337 -55.521 1.00 37.62 903 SER A C 1
ATOM 6902 O O . SER A 1 903 ? 0.338 15.391 -56.434 1.00 37.62 903 SER A O 1
ATOM 6904 N N . LEU A 1 904 ? 2.457 15.694 -55.645 1.00 37.12 904 LEU A N 1
ATOM 6905 C CA . LEU A 1 904 ? 3.170 16.030 -56.891 1.00 37.12 904 LEU A CA 1
ATOM 6906 C C . LEU A 1 904 ? 2.954 15.016 -58.033 1.00 37.12 904 LEU A C 1
ATOM 6908 O O . LEU A 1 904 ? 2.995 13.795 -57.757 1.00 37.12 904 LEU A O 1
#